Protein 4EMB (pdb70)

InterPro domains:
  IPR001345 Phosphoglycerate/bisphosphoglycerate mutase, active site [PS00175] (6-15)
  IPR005952 Phosphoglycerate mutase 1 [MF_01039] (1-228)
  IPR005952 Phosphoglycerate mutase 1 [PTHR11931] (3-246)
  IPR005952 Phosphoglycerate mutase 1 [TIGR01258] (3-246)
  IPR013078 Histidine phosphatase superfamily, clade-1 [PF00300] (4-123)
  IPR013078 Histidine phosphatase superfamily, clade-1 [PF00300] (131-210)
  IPR013078 Histidine phosphatase superfamily, clade-1 [SM00855] (3-189)
  IPR013078 Histidine phosphatase superfamily, clade-1 [cd07067] (3-228)
  IPR029033 Histidine phosphatase superfamily [G3DSA:3.40.50.1240] (2-248)
  IPR029033 Histidine phosphatase superfamily [SSF53254] (1-245)

Solvent-accessible surface area: 43242 Å² total

B-factor: mean 38.14, std 14.41, range [16.31, 123.91]

Foldseek 3Di:
DQKEKEAEFDAFPCVVVPADAFQPQTAHDPVRLVLLLVLLLLCQVVPDDFQEEEEEPHHRLVSSVCNSCVSNVRNPHHYYYYNLQTGFFQAPSHPPHPVVCCVVVNDVLSVCLLQDQADKDFHDPPDPPFPVVPVVCPVPPSVLGGRTDHLNNSLVSLVVCCVPPVVVCSLVVTHYYYRGHLSSVLSVVCVQVVDDSNVSSVDQDQHSWMKMFDADNVRRTPDIDTTDDPVVRVVSVSSVVD/DQKEKEAEFDAFPCVVVAADAFQPQTAHDPRRLVLLLVLLLLCVVVPDDFQEEEEEPHHRLVSSVCNSCVSNVRNPHHYYYYNLQTGFFQAPSHPHHPVVCCVVPNPVLSVCQLPDQADKNFHDPPDPPFPVVPVVCPVPPPVLRGRIDHLNNSLVSLVVCCVPPVVVCSLVVTHYYYRGHFSSVLSVVCVQVVDDSVVSSPDDQQHSWMKMFDADNVRRTPDIDTTDDPVVRVVSCD/DQKEKEAEFDAFPCVVVPADAFQPQTAHDPVRLVLLLVLLLLCVVVPDDFQEEEEEPHHRLVSSVCSNCVSNVRNPHHYYYYNLQTGFFQAPSHPPHPVVVCVVPNPVLSVCQLQDQADKDFHDPPDPPFPVNPVVCVVPP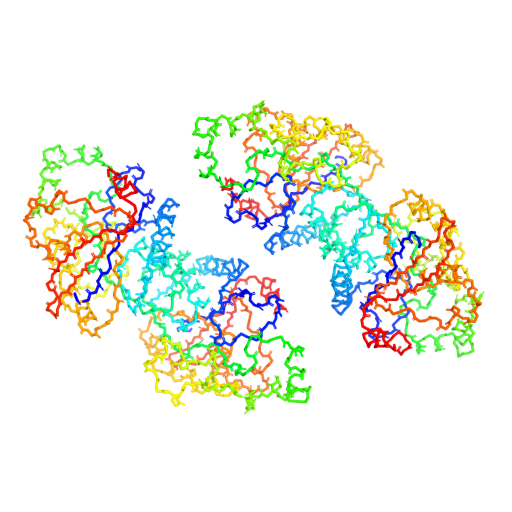SVLGGRTDHLNNSLVSLVVCCVPPVVVCSLVVTHYYYGGHLSSVLSVVCVQVVDDSNVSSVDQAQHSWMKMFDADNVRRTPDIDTTDDPVVRVVSVSSVD/DQKEKEAEFDAFPCVVVQADAFQPQTAHDVRRLVLLLVLLVLCVVVPDDFQEEEEEPHHRLVSSVCNSCVSNVRNPHHYYYYNLQTGFFQAPSHPPHPVVCCVVVNPVLSVCQLLDQADKNFHDPPDPPFPVNDVVCPVPPPVLGGRIDHLNNSLVSLVVCCVPPVVVCSLVVTHYYYRGHFSSVLSVVCVQVVDDSVVSSPDDQQHSWMKMFDADNVRRTPDIDTTDDPVVRVVSCD

CATH classification: 3.40.50.1240

Secondary structure (DSSP, 8-state):
--EEEEEE---BTTTTTT---TT--PPBPHHHHHHHHHHHHHHHHTT---SEEEE-SSHHHHHHHHHHHHHTT-TTSEEEE-GGGSPPP-GGGTT--HHHHHHHH-HHHHHHHHH-SS------TTSTT-GGGSGGGTTS-GGGS-S---HHHHHHHHHHHIIIIIHHHHHTT--EEEEE-HHHHHHHHHHHHT--HHHHHH--PPTT--EEEEE-TT--EEEEEE-S-HHHHHH--HHHH-/--EEEEEE---BTTTTTT---TT--PPBPHHHHHHHHHHHHHHHHTT---SEEEE-SSHHHHHHHHHHHHHTT-TTSEEEE-GGGSPPP-GGGTT--HHHHHHHH-HHHHHHHHH-SS------TTSTT-GGGSGGGTTS-GGGS-S---HHHHHHHHHHHIIIIIHHHHHTT--EEEEE-HHHHHHHHHHHHT--HHHHHH--PPTT--EEEEE-TT--EEEEEE-S-HHHHHH---/--EEEEEE---BTTTTTT---TT--PPBPHHHHHHHHHHHHHHHHTT---SEEEE-SSHHHHHHHHHHHHHTT-TTSEEEE-GGGSPPP-GGGTT--HHHHHHHH-HHHHHHHHH-SS------TTSTT-GGGSGGGTTS-GGGS-S---HHHHHHHHHHHIIIIIHHHHHTT--EEEEE-HHHHHHHHHHHHT--HHHHHH--PPTT--EEEEE-TT--EEEEEE-S-HHHHHH--TTT-/--EEEEEE---BTTTTTT---TT--PPBPHHHHHHHHHHHHHHHHTT---SEEEE-SSHHHHHHHHHHHHHHT-TTSEEEE-GGGSPPP-GGGTT--HHHHHHHH-HHHHHHHHH-SS------TTSTT-GGGSGGGTTS-GGGS-SS--HHHHHHHHHHHIIIIIHHHHHTT--EEEEE-HHHHHHHHHHHHT--HHHHHH--PPTT--EEEEE-TTS-EEEEEE-S-HHHHHH---

Structure (mmCIF, N/CA/C/O backbone):
data_4EMB
#
_entry.id   4EMB
#
_cell.length_a   77.320
_cell.length_b   116.750
_cell.length_c   84.410
_cell.angle_alpha   90.000
_cell.angle_beta   107.670
_cell.angle_gamma   90.000
#
_symmetry.space_group_name_H-M   'P 1 21 1'
#
loop_
_entity.id
_entity.type
_entity.pdbx_description
1 polymer '2,3-bisphosphoglycerate-dependent phosphoglycerate mutase'
2 non-polymer 1,2-ETHANEDIOL
3 non-polymer 'CHLORIDE ION'
4 water water
#
loop_
_atom_site.group_PDB
_atom_site.id
_atom_site.type_symbol
_atom_site.label_atom_id
_atom_site.label_alt_id
_atom_site.label_comp_id
_atom_site.label_asym_id
_atom_site.label_entity_id
_atom_site.label_seq_id
_atom_site.pdbx_PDB_ins_code
_atom_site.Cartn_x
_atom_site.Cartn_y
_atom_site.Cartn_z
_atom_site.occupancy
_atom_site.B_iso_or_equiv
_atom_site.auth_seq_id
_atom_site.auth_comp_id
_atom_site.auth_asym_id
_atom_site.auth_atom_id
_atom_site.pdbx_PDB_model_num
ATOM 1 N N . PHE A 1 26 ? 11.303 26.191 -6.705 1.00 58.18 5 PHE A N 1
ATOM 2 C CA . PHE A 1 26 ? 11.682 24.880 -6.080 1.00 61.37 5 PHE A CA 1
ATOM 3 C C . PHE A 1 26 ? 12.785 24.137 -6.829 1.00 58.72 5 PHE A C 1
ATOM 4 O O . PHE A 1 26 ? 13.128 24.459 -7.947 1.00 64.84 5 PHE A O 1
ATOM 20 N N . TYR A 1 28 ? 12.984 20.231 -6.280 1.00 42.25 7 TYR A N 1
ATOM 21 C CA . TYR A 1 28 ? 12.542 18.843 -6.491 1.00 38.38 7 TYR A CA 1
ATOM 22 C C . TYR A 1 28 ? 11.075 18.673 -6.182 1.00 36.27 7 TYR A C 1
ATOM 23 O O . TYR A 1 28 ? 10.536 19.388 -5.345 1.00 34.45 7 TYR A O 1
ATOM 32 N N . LYS A 1 29 ? 10.451 17.720 -6.860 1.00 35.42 8 LYS A N 1
ATOM 33 C CA . LYS A 1 29 ? 9.103 17.273 -6.542 1.00 36.07 8 LYS A CA 1
ATOM 34 C C . LYS A 1 29 ? 9.081 15.800 -6.104 1.00 33.68 8 LYS A C 1
ATOM 35 O O . LYS A 1 29 ? 9.658 14.947 -6.768 1.00 33.11 8 LYS A O 1
ATOM 41 N N . LEU A 1 30 ? 8.392 15.524 -4.998 1.00 32.11 9 LEU A N 1
ATOM 42 C CA . LEU A 1 30 ? 8.168 14.184 -4.495 1.00 29.79 9 LEU A CA 1
ATOM 43 C C . LEU A 1 30 ? 6.675 13.943 -4.453 1.00 30.68 9 LEU A C 1
ATOM 44 O O . LEU A 1 30 ? 5.932 14.787 -3.975 1.00 31.56 9 LEU A O 1
ATOM 49 N N . VAL A 1 31 ? 6.230 12.801 -4.965 1.00 28.44 10 VAL A N 1
ATOM 50 C CA . VAL A 1 31 ? 4.828 12.458 -4.996 1.00 27.54 10 VAL A CA 1
ATOM 51 C C . VAL A 1 31 ? 4.553 11.256 -4.099 1.00 26.41 10 VAL A C 1
ATOM 52 O O . VAL A 1 31 ? 5.249 10.251 -4.162 1.00 26.14 10 VAL A O 1
ATOM 56 N N . LEU A 1 32 ? 3.534 11.392 -3.280 1.00 27.30 11 LEU A N 1
ATOM 57 C CA . LEU A 1 32 ? 3.111 10.379 -2.324 1.00 28.03 11 LEU A CA 1
ATOM 58 C C . LEU A 1 32 ? 1.697 10.019 -2.643 1.00 28.13 11 LEU A C 1
ATOM 59 O O . LEU A 1 32 ? 0.903 10.893 -2.984 1.00 29.63 11 LEU A O 1
ATOM 64 N N . VAL A 1 33 ? 1.353 8.752 -2.521 1.00 28.61 12 VAL A N 1
ATOM 65 C CA . VAL A 1 33 ? -0.039 8.382 -2.704 1.00 29.17 12 VAL A CA 1
ATOM 66 C C . VAL A 1 33 ? -0.405 7.223 -1.808 1.00 28.93 12 VAL A C 1
ATOM 67 O O . VAL A 1 33 ? 0.342 6.253 -1.634 1.00 28.30 12 VAL A O 1
ATOM 71 N N . ARG A 1 34 ? -1.583 7.347 -1.222 1.00 29.57 13 ARG A N 1
ATOM 72 C CA . ARG A 1 34 ? -2.127 6.322 -0.387 1.00 29.65 13 ARG A CA 1
ATOM 73 C C . ARG A 1 34 ? -3.061 5.464 -1.210 1.00 28.90 13 ARG A C 1
ATOM 74 O O . ARG A 1 34 ? -3.875 5.985 -1.950 1.00 30.20 13 ARG A O 1
ATOM 82 N N . HIS A 1 35 ? -2.995 4.156 -1.031 1.00 28.58 14 HIS A N 1
ATOM 83 C CA . HIS A 1 35 ? -3.887 3.263 -1.719 1.00 29.42 14 HIS A CA 1
ATOM 84 C C . HIS A 1 35 ? -5.303 3.464 -1.339 1.00 31.86 14 HIS A C 1
ATOM 85 O O . HIS A 1 35 ? -5.637 3.947 -0.251 1.00 34.00 14 HIS A O 1
ATOM 92 N N . GLY A 1 36 ? -6.162 2.984 -2.218 1.00 33.79 15 GLY A N 1
ATOM 93 C CA . GLY A 1 36 ? -7.588 3.079 -2.067 1.00 35.65 15 GLY A CA 1
ATOM 94 C C . GLY A 1 36 ? -8.169 1.974 -1.211 1.00 37.65 15 GLY A C 1
ATOM 95 O O . GLY A 1 36 ? -7.462 1.201 -0.572 1.00 36.78 15 GLY A O 1
ATOM 96 N N . GLU A 1 37 ? -9.488 1.911 -1.232 1.00 38.42 16 GLU A N 1
ATOM 97 C CA . GLU A 1 37 ? -10.243 0.953 -0.453 1.00 38.93 16 GLU A CA 1
ATOM 98 C C . GLU A 1 37 ? -9.804 -0.497 -0.646 1.00 37.38 16 GLU A C 1
ATOM 99 O O . GLU A 1 37 ? -9.564 -0.951 -1.746 1.00 38.15 16 GLU A O 1
ATOM 105 N N . SER A 1 38 ? -9.725 -1.216 0.456 1.00 37.37 17 SER A N 1
ATOM 106 C CA . SER A 1 38 ? -9.408 -2.638 0.502 1.00 37.67 17 SER A CA 1
ATOM 107 C C . SER A 1 38 ? -10.678 -3.428 0.803 1.00 38.90 17 SER A C 1
ATOM 108 O O . SER A 1 38 ? -11.679 -2.857 1.156 1.00 38.81 17 SER A O 1
ATOM 111 N N . GLU A 1 39 ? -10.606 -4.740 0.659 1.00 40.60 18 GLU A N 1
ATOM 112 C CA . GLU A 1 39 ? -11.738 -5.642 0.904 1.00 42.97 18 GLU A CA 1
ATOM 113 C C . GLU A 1 39 ? -12.205 -5.648 2.373 1.00 43.34 18 GLU A C 1
ATOM 114 O O . GLU A 1 39 ? -13.275 -6.128 2.666 1.00 43.90 18 GLU A O 1
ATOM 120 N N . TRP A 1 40 ? -11.421 -5.077 3.284 1.00 42.85 19 TRP A N 1
ATOM 121 C CA . TRP A 1 40 ? -11.807 -4.991 4.697 1.00 41.41 19 TRP A CA 1
ATOM 122 C C . TRP A 1 40 ? -12.340 -3.659 5.139 1.00 42.37 19 TRP A C 1
ATOM 123 O O . TRP A 1 40 ? -12.782 -3.558 6.298 1.00 42.09 19 TRP A O 1
ATOM 134 N N . ASN A 1 41 ? -12.270 -2.622 4.296 1.00 41.35 20 ASN A N 1
ATOM 135 C CA . ASN A 1 41 ? -12.761 -1.293 4.695 1.00 45.34 20 ASN A CA 1
ATOM 136 C C . ASN A 1 41 ? -14.312 -1.262 4.896 1.00 50.35 20 ASN A C 1
ATOM 137 O O . ASN A 1 41 ? -14.808 -0.467 5.700 1.00 50.87 20 ASN A O 1
ATOM 142 N N . LYS A 1 42 ? -15.062 -2.108 4.187 1.00 50.92 21 LYS A N 1
ATOM 143 C CA . LYS A 1 42 ? -16.531 -2.089 4.299 1.00 53.66 21 LYS A CA 1
ATOM 144 C C . LYS A 1 42 ? -16.956 -2.516 5.725 1.00 53.64 21 LYS A C 1
ATOM 145 O O . LYS A 1 42 ? -17.689 -1.792 6.394 1.00 51.91 21 LYS A O 1
ATOM 147 N N . GLU A 1 43 ? -16.454 -3.666 6.179 1.00 53.59 22 GLU A N 1
ATOM 148 C CA . GLU A 1 43 ? -16.682 -4.143 7.543 1.00 55.20 22 GLU A CA 1
ATOM 149 C C . GLU A 1 43 ? -15.848 -3.393 8.579 1.00 51.48 22 GLU A C 1
ATOM 150 O O . GLU A 1 43 ? -15.970 -3.632 9.767 1.00 50.99 22 GLU A O 1
ATOM 156 N N . ASN A 1 44 ? -14.972 -2.517 8.120 1.00 51.65 23 ASN A N 1
ATOM 157 C CA . ASN A 1 44 ? -14.207 -1.658 8.995 1.00 52.24 23 ASN A CA 1
ATOM 158 C C . ASN A 1 44 ? -13.282 -2.428 9.960 1.00 47.27 23 ASN A C 1
ATOM 159 O O . ASN A 1 44 ? -13.210 -2.110 11.139 1.00 43.06 23 ASN A O 1
ATOM 164 N N . LEU A 1 45 ? -12.625 -3.469 9.443 1.00 41.89 24 LEU A N 1
ATOM 165 C CA . LEU A 1 45 ? -11.737 -4.286 10.245 1.00 39.78 24 LEU A CA 1
ATOM 166 C C . LEU A 1 45 ? -10.399 -3.582 10.371 1.00 38.39 24 LEU A C 1
ATOM 167 O O . LEU A 1 45 ? -9.980 -2.882 9.450 1.00 39.68 24 LEU A O 1
ATOM 172 N N . PHE A 1 46 ? -9.748 -3.727 11.526 1.00 36.40 25 PHE A N 1
ATOM 173 C CA . PHE A 1 46 ? -8.378 -3.274 11.673 1.00 35.97 25 PHE A CA 1
ATOM 174 C C . PHE A 1 46 ? -7.502 -4.158 10.757 1.00 34.10 25 PHE A C 1
ATOM 175 O O . PHE A 1 46 ? -7.559 -5.396 10.834 1.00 31.70 25 PHE A O 1
ATOM 183 N N . THR A 1 47 ? -6.714 -3.515 9.895 1.00 31.80 26 THR A N 1
ATOM 184 C CA . THR A 1 47 ? -5.989 -4.235 8.862 1.00 31.08 26 THR A CA 1
ATOM 185 C C . THR A 1 47 ? -4.544 -4.398 9.205 1.00 28.62 26 THR A C 1
ATOM 186 O O . THR A 1 47 ? -4.048 -5.530 9.358 1.00 27.77 26 THR A O 1
ATOM 190 N N . GLY A 1 48 ? -3.859 -3.273 9.332 1.00 27.38 27 GLY A N 1
ATOM 191 C CA . GLY A 1 48 ? -2.452 -3.287 9.664 1.00 26.76 27 GLY A CA 1
ATOM 192 C C . GLY A 1 48 ? -1.641 -4.012 8.594 1.00 25.48 27 GLY A C 1
ATOM 193 O O . GLY A 1 48 ? -1.782 -3.737 7.417 1.00 25.98 27 GLY A O 1
ATOM 194 N N . TRP A 1 49 ? -0.850 -4.971 9.030 1.00 24.73 28 TRP A N 1
ATOM 195 C CA . TRP A 1 49 ? -0.007 -5.768 8.171 1.00 25.23 28 TRP A CA 1
ATOM 196 C C . TRP A 1 49 ? -0.731 -6.898 7.497 1.00 26.28 28 TRP A C 1
ATOM 197 O O . TRP A 1 49 ? -0.119 -7.603 6.696 1.00 26.56 28 TRP A O 1
ATOM 208 N N . THR A 1 50 ? -2.010 -7.094 7.807 1.00 27.84 29 THR A N 1
ATOM 209 C CA . THR A 1 50 ? -2.760 -8.147 7.158 1.00 28.84 29 THR A CA 1
ATOM 210 C C . THR A 1 50 ? -2.748 -7.836 5.645 1.00 29.32 29 THR A C 1
ATOM 211 O O . THR A 1 50 ? -3.053 -6.718 5.224 1.00 29.68 29 THR A O 1
ATOM 215 N N . ASP A 1 51 ? -2.338 -8.799 4.840 1.00 30.01 30 ASP A N 1
ATOM 216 C CA . ASP A 1 51 ? -2.159 -8.563 3.402 1.00 29.47 30 ASP A CA 1
ATOM 217 C C . ASP A 1 51 ? -3.469 -8.698 2.620 1.00 31.19 30 ASP A C 1
ATOM 218 O O . ASP A 1 51 ? -3.585 -9.543 1.741 1.00 32.41 30 ASP A O 1
ATOM 223 N N . VAL A 1 52 ? -4.433 -7.832 2.899 1.00 31.64 31 VAL A N 1
ATOM 224 C CA . VAL A 1 52 ? -5.701 -7.871 2.203 1.00 32.71 31 VAL A CA 1
ATOM 225 C C . VAL A 1 52 ? -5.585 -7.206 0.797 1.00 33.86 31 VAL A C 1
ATOM 226 O O . VAL A 1 52 ? -4.783 -6.274 0.576 1.00 33.00 31 VAL A O 1
ATOM 230 N N . LYS A 1 53 ? -6.446 -7.634 -0.112 1.00 34.28 32 LYS A N 1
ATOM 231 C CA . LYS A 1 53 ? -6.483 -7.077 -1.454 1.00 37.85 32 LYS A CA 1
ATOM 232 C C . LYS A 1 53 ? -7.246 -5.756 -1.485 1.00 35.76 32 LYS A C 1
ATOM 233 O O . LYS A 1 53 ? -8.077 -5.474 -0.627 1.00 34.85 32 LYS A O 1
ATOM 239 N N . LEU A 1 54 ? -6.993 -4.987 -2.524 1.00 33.36 33 LEU A N 1
ATOM 240 C CA . LEU A 1 54 ? -7.810 -3.855 -2.898 1.00 33.84 33 LEU A CA 1
ATOM 241 C C . LEU A 1 54 ? -9.191 -4.346 -3.276 1.00 36.60 33 LEU A C 1
ATOM 242 O O . LEU A 1 54 ? -9.321 -5.406 -3.871 1.00 38.88 33 LEU A O 1
ATOM 247 N N . SER A 1 55 ? -10.219 -3.564 -2.969 1.00 37.95 34 SER A N 1
ATOM 248 C CA . SER A 1 55 ? -11.563 -3.800 -3.538 1.00 39.89 34 SER A CA 1
ATOM 249 C C . SER A 1 55 ? -11.591 -3.235 -4.963 1.00 40.81 34 SER A C 1
ATOM 250 O O . SER A 1 55 ? -10.663 -2.534 -5.385 1.00 37.14 34 SER A O 1
ATOM 253 N N . ASP A 1 56 ? -12.689 -3.489 -5.677 1.00 42.05 35 ASP A N 1
ATOM 254 C CA . ASP A 1 56 ? -12.854 -2.956 -7.023 1.00 43.27 35 ASP A CA 1
ATOM 255 C C . ASP A 1 56 ? -12.911 -1.429 -6.957 1.00 41.44 35 ASP A C 1
ATOM 256 O O . ASP A 1 56 ? -12.404 -0.757 -7.852 1.00 42.60 35 ASP A O 1
ATOM 261 N N . LYS A 1 57 ? -13.504 -0.874 -5.900 1.00 39.15 36 LYS A N 1
ATOM 262 C CA . LYS A 1 57 ? -13.477 0.583 -5.707 1.00 39.23 36 LYS A CA 1
ATOM 263 C C . LYS A 1 57 ? -11.976 1.025 -5.552 1.00 38.22 36 LYS A C 1
ATOM 264 O O . LYS A 1 57 ? -11.533 2.015 -6.155 1.00 38.11 36 LYS A O 1
ATOM 266 N N . GLY A 1 58 ? -11.214 0.269 -4.786 1.00 36.32 37 GLY A N 1
ATOM 267 C CA . GLY A 1 58 ? -9.781 0.526 -4.618 1.00 36.86 37 GLY A CA 1
ATOM 268 C C . GLY A 1 58 ? -9.011 0.517 -5.917 1.00 35.74 37 GLY A C 1
ATOM 269 O O . GLY A 1 58 ? -8.191 1.402 -6.154 1.00 35.17 37 GLY A O 1
ATOM 270 N N . ILE A 1 59 ? -9.303 -0.466 -6.765 1.00 36.29 38 ILE A N 1
ATOM 271 C CA . ILE A 1 59 ? -8.671 -0.565 -8.117 1.00 35.71 38 ILE A CA 1
ATOM 272 C C . ILE A 1 59 ? -8.975 0.692 -8.936 1.00 34.14 38 ILE A C 1
ATOM 273 O O . ILE A 1 59 ? -8.078 1.278 -9.545 1.00 31.45 38 ILE A O 1
ATOM 278 N N . ASP A 1 60 ? -10.228 1.134 -8.882 1.00 35.17 39 ASP A N 1
ATOM 279 C CA A ASP A 1 60 ? -10.709 2.299 -9.628 0.70 37.02 39 ASP A CA 1
ATOM 280 C CA B ASP A 1 60 ? -10.655 2.317 -9.650 0.30 35.43 39 ASP A CA 1
ATOM 281 C C . ASP A 1 60 ? -10.069 3.597 -9.117 1.00 35.85 39 ASP A C 1
ATOM 282 O O . ASP A 1 60 ? -9.749 4.506 -9.904 1.00 34.84 39 ASP A O 1
ATOM 291 N N . GLU A 1 61 ? -9.891 3.682 -7.802 1.00 35.47 40 GLU A N 1
ATOM 292 C CA . GLU A 1 61 ? -9.225 4.844 -7.230 1.00 36.88 40 GLU A CA 1
ATOM 293 C C . GLU A 1 61 ? -7.787 4.941 -7.759 1.00 33.59 40 GLU A C 1
ATOM 294 O O . GLU A 1 61 ? -7.317 6.026 -8.057 1.00 34.61 40 GLU A O 1
ATOM 300 N N . ALA A 1 62 ? -7.111 3.803 -7.883 1.00 30.77 41 ALA A N 1
ATOM 301 C CA . ALA A 1 62 ? -5.751 3.766 -8.439 1.00 30.49 41 ALA A CA 1
ATOM 302 C C . ALA A 1 62 ? -5.744 4.218 -9.886 1.00 30.35 41 ALA A C 1
ATOM 303 O O . ALA A 1 62 ? -4.875 5.012 -10.266 1.00 31.67 41 ALA A O 1
ATOM 305 N N . VAL A 1 63 ? -6.715 3.737 -10.672 1.00 31.69 42 VAL A N 1
ATOM 306 C CA . VAL A 1 63 ? -6.863 4.113 -12.095 1.00 32.32 42 VAL A CA 1
ATOM 307 C C . VAL A 1 63 ? -7.005 5.631 -12.199 1.00 34.31 42 VAL A C 1
ATOM 308 O O . VAL A 1 63 ? -6.278 6.288 -12.969 1.00 34.82 42 VAL A O 1
ATOM 312 N N . GLU A 1 64 ? -7.870 6.204 -11.371 1.00 36.78 43 GLU A N 1
ATOM 313 C CA . GLU A 1 64 ? -8.082 7.663 -11.381 1.00 39.39 43 GLU A CA 1
ATOM 314 C C . GLU A 1 64 ? -6.850 8.425 -10.902 1.00 38.47 43 GLU A C 1
ATOM 315 O O . GLU A 1 64 ? -6.521 9.483 -11.427 1.00 38.30 43 GLU A O 1
ATOM 321 N N . ALA A 1 65 ? -6.151 7.901 -9.894 1.00 36.24 44 ALA A N 1
ATOM 322 C CA . ALA A 1 65 ? -4.937 8.564 -9.444 1.00 34.23 44 ALA A CA 1
ATOM 323 C C . ALA A 1 65 ? -3.897 8.587 -10.582 1.00 34.70 44 ALA A C 1
ATOM 324 O O . ALA A 1 65 ? -3.219 9.586 -10.810 1.00 35.86 44 ALA A O 1
ATOM 326 N N . GLY A 1 66 ? -3.810 7.511 -11.340 1.00 34.62 45 GLY A N 1
ATOM 327 C CA . GLY A 1 66 ? -2.908 7.470 -12.482 1.00 35.81 45 GLY A CA 1
ATOM 328 C C . GLY A 1 66 ? -3.320 8.418 -13.599 1.00 38.21 45 GLY A C 1
ATOM 329 O O . GLY A 1 66 ? -2.462 9.089 -14.206 1.00 37.09 45 GLY A O 1
ATOM 330 N N . LEU A 1 67 ? -4.619 8.446 -13.894 1.00 39.64 46 LEU A N 1
ATOM 331 C CA . LEU A 1 67 ? -5.130 9.339 -14.940 1.00 41.77 46 LEU A CA 1
ATOM 332 C C . LEU A 1 67 ? -4.893 10.778 -14.518 1.00 41.30 46 LEU A C 1
ATOM 333 O O . LEU A 1 67 ? -4.522 11.616 -15.321 1.00 40.26 46 LEU A O 1
ATOM 338 N N . LEU A 1 68 ? -5.053 11.046 -13.233 1.00 42.02 47 LEU A N 1
ATOM 339 C CA . LEU A 1 68 ? -4.819 12.388 -12.719 1.00 42.97 47 LEU A CA 1
ATOM 340 C C . LEU A 1 68 ? -3.356 12.798 -12.906 1.00 42.24 47 LEU A C 1
ATOM 341 O O . LEU A 1 68 ? -3.051 13.905 -13.377 1.00 41.77 47 LEU A O 1
ATOM 346 N N . LEU A 1 69 ? -2.439 11.880 -12.608 1.00 39.94 48 LEU A N 1
ATOM 347 C CA . LEU A 1 69 ? -1.026 12.207 -12.759 1.00 37.37 48 LEU A CA 1
ATOM 348 C C . LEU A 1 69 ? -0.643 12.417 -14.202 1.00 37.03 48 LEU A C 1
ATOM 349 O O . LEU A 1 69 ? 0.176 13.282 -14.512 1.00 37.35 48 LEU A O 1
ATOM 354 N N . LYS A 1 70 ? -1.203 11.607 -15.091 1.00 39.93 49 LYS A N 1
ATOM 355 C CA . LYS A 1 70 ? -0.948 11.755 -16.519 1.00 42.85 49 LYS A CA 1
ATOM 356 C C . LYS A 1 70 ? -1.453 13.121 -17.002 1.00 45.95 49 LYS A C 1
ATOM 357 O O . LYS A 1 70 ? -0.710 13.897 -17.606 1.00 44.11 49 LYS A O 1
ATOM 363 N N . GLN A 1 71 ? -2.711 13.421 -16.694 1.00 46.60 50 GLN A N 1
ATOM 364 C CA . GLN A 1 71 ? -3.325 14.716 -17.056 1.00 51.90 50 GLN A CA 1
ATOM 365 C C . GLN A 1 71 ? -2.432 15.909 -16.640 1.00 51.06 50 GLN A C 1
ATOM 366 O O . GLN A 1 71 ? -2.242 16.839 -17.429 1.00 49.33 50 GLN A O 1
ATOM 372 N N . GLU A 1 72 ? -1.803 15.814 -15.467 1.00 47.08 51 GLU A N 1
ATOM 373 C CA . GLU A 1 72 ? -0.993 16.898 -14.934 1.00 46.75 51 GLU A CA 1
ATOM 374 C C . GLU A 1 72 ? 0.460 16.852 -15.337 1.00 43.60 51 GLU A C 1
ATOM 375 O O . GLU A 1 72 ? 1.254 17.681 -14.889 1.00 43.18 51 GLU A O 1
ATOM 381 N N . GLY A 1 73 ? 0.818 15.899 -16.184 1.00 41.77 52 GLY A N 1
ATOM 382 C CA . GLY A 1 73 ? 2.170 15.834 -16.736 1.00 40.28 52 GLY A CA 1
ATOM 383 C C . GLY A 1 73 ? 3.236 15.227 -15.831 1.00 37.98 52 GLY A C 1
ATOM 384 O O . GLY A 1 73 ? 4.424 15.423 -16.051 1.00 36.43 52 GLY A O 1
ATOM 385 N N . TYR A 1 74 ? 2.822 14.473 -14.827 1.00 37.15 53 TYR A N 1
ATOM 386 C CA . TYR A 1 74 ? 3.790 13.812 -13.948 1.00 37.14 53 TYR A CA 1
ATOM 387 C C . TYR A 1 74 ? 4.376 12.542 -14.582 1.00 35.55 53 TYR A C 1
ATOM 388 O O . TYR A 1 74 ? 3.671 11.765 -15.207 1.00 35.68 53 TYR A O 1
ATOM 397 N N . SER A 1 75 ? 5.677 12.365 -14.438 1.00 34.42 54 SER A N 1
ATOM 398 C CA . SER A 1 75 ? 6.305 11.095 -14.784 1.00 35.20 54 SER A CA 1
ATOM 399 C C . SER A 1 75 ? 7.353 10.795 -13.722 1.00 32.13 54 SER A C 1
ATOM 400 O O . SER A 1 75 ? 7.753 11.688 -12.977 1.00 35.63 54 SER A O 1
ATOM 403 N N . PHE A 1 76 ? 7.833 9.572 -13.697 1.00 30.92 55 PHE A N 1
ATOM 404 C CA . PHE A 1 76 ? 8.747 9.120 -12.656 1.00 29.55 55 PHE A CA 1
ATOM 405 C C . PHE A 1 76 ? 9.894 8.295 -13.170 1.00 28.16 55 PHE A C 1
ATOM 406 O O . PHE A 1 76 ? 9.772 7.637 -14.179 1.00 28.94 55 PHE A O 1
ATOM 414 N N . ASP A 1 77 ? 10.992 8.335 -12.422 1.00 27.96 56 ASP A N 1
ATOM 415 C CA . ASP A 1 77 ? 12.212 7.536 -12.638 1.00 27.62 56 ASP A CA 1
ATOM 416 C C . ASP A 1 77 ? 12.363 6.341 -11.670 1.00 25.55 56 ASP A C 1
ATOM 417 O O . ASP A 1 77 ? 13.079 5.397 -11.983 1.00 25.15 56 ASP A O 1
ATOM 422 N N . ILE A 1 78 ? 11.773 6.429 -10.482 1.00 23.15 57 ILE A N 1
ATOM 423 C CA . ILE A 1 78 ? 11.854 5.371 -9.494 1.00 23.80 57 ILE A CA 1
ATOM 424 C C . ILE A 1 78 ? 10.613 5.451 -8.609 1.00 23.50 57 ILE A C 1
ATOM 425 O O . ILE A 1 78 ? 10.059 6.551 -8.372 1.00 25.20 57 ILE A O 1
ATOM 430 N N . ALA A 1 79 ? 10.151 4.289 -8.179 1.00 21.17 58 ALA A N 1
ATOM 431 C CA . ALA A 1 79 ? 8.982 4.138 -7.365 1.00 20.94 58 ALA A CA 1
ATOM 432 C C . ALA A 1 79 ? 9.288 3.301 -6.132 1.00 20.55 58 ALA A C 1
ATOM 433 O O . ALA A 1 79 ? 10.042 2.320 -6.182 1.00 19.33 58 ALA A O 1
ATOM 435 N N . PHE A 1 80 ? 8.660 3.662 -5.019 1.00 20.74 59 PHE A N 1
ATOM 436 C CA . PHE A 1 80 ? 8.828 2.921 -3.751 1.00 20.63 59 PHE A CA 1
ATOM 437 C C . PHE A 1 80 ? 7.477 2.469 -3.242 1.00 20.96 59 PHE A C 1
ATOM 438 O O . PHE A 1 80 ? 6.470 3.188 -3.385 1.00 22.12 59 PHE A O 1
ATOM 446 N N . SER A 1 81 ? 7.428 1.290 -2.665 1.00 20.18 60 SER A N 1
ATOM 447 C CA . SER A 1 81 ? 6.223 0.856 -2.023 1.00 20.97 60 SER A CA 1
ATOM 448 C C . SER A 1 81 ? 6.527 -0.016 -0.801 1.00 20.11 60 SER A C 1
ATOM 449 O O . SER A 1 81 ? 7.672 -0.228 -0.440 1.00 20.81 60 SER A O 1
ATOM 452 N N . SER A 1 82 ? 5.483 -0.513 -0.186 1.00 20.80 61 SER A N 1
ATOM 453 C CA . SER A 1 82 ? 5.615 -1.424 0.960 1.00 21.63 61 SER A CA 1
ATOM 454 C C . SER A 1 82 ? 5.747 -2.861 0.502 1.00 21.43 61 SER A C 1
ATOM 455 O O . SER A 1 82 ? 5.907 -3.115 -0.695 1.00 20.96 61 SER A O 1
ATOM 458 N N . LEU A 1 83 ? 5.711 -3.785 1.458 1.00 21.86 62 LEU A N 1
ATOM 459 C CA . LEU A 1 83 ? 5.666 -5.204 1.184 1.00 21.99 62 LEU A CA 1
ATOM 460 C C . LEU A 1 83 ? 4.257 -5.745 1.226 1.00 23.22 62 LEU A C 1
ATOM 461 O O . LEU A 1 83 ? 4.068 -6.973 1.256 1.00 22.34 62 LEU A O 1
ATOM 466 N N . LEU A 1 84 ? 3.266 -4.840 1.163 1.00 24.25 63 LEU A N 1
ATOM 467 C CA . LEU A 1 84 ? 1.861 -5.253 1.210 1.00 25.59 63 LEU A CA 1
ATOM 468 C C . LEU A 1 84 ? 1.254 -5.115 -0.214 1.00 26.55 63 LEU A C 1
ATOM 469 O O . LEU A 1 84 ? 1.550 -4.154 -0.950 1.00 25.57 63 LEU A O 1
ATOM 474 N N . SER A 1 85 ? 0.487 -6.130 -0.618 1.00 26.62 64 SER A N 1
ATOM 475 C CA . SER A 1 85 ? -0.096 -6.219 -1.960 1.00 26.64 64 SER A CA 1
ATOM 476 C C . SER A 1 85 ? -0.899 -5.028 -2.371 1.00 26.32 64 SER A C 1
ATOM 477 O O . SER A 1 85 ? -0.826 -4.597 -3.526 1.00 26.79 64 SER A O 1
ATOM 480 N N . ARG A 1 86 ? -1.687 -4.484 -1.463 1.00 25.96 65 ARG A N 1
ATOM 481 C CA . ARG A 1 86 ? -2.612 -3.417 -1.848 1.00 26.52 65 ARG A CA 1
ATOM 482 C C . ARG A 1 86 ? -1.920 -2.144 -2.288 1.00 25.50 65 ARG A C 1
ATOM 483 O O . ARG A 1 86 ? -2.422 -1.429 -3.143 1.00 25.63 65 ARG A O 1
ATOM 491 N N . ALA A 1 87 ? -0.761 -1.871 -1.707 1.00 24.81 66 ALA A N 1
ATOM 492 C CA . ALA A 1 87 ? 0.042 -0.724 -2.059 1.00 24.44 66 ALA A CA 1
ATOM 493 C C . ALA A 1 87 ? 0.719 -0.966 -3.401 1.00 24.67 66 ALA A C 1
ATOM 494 O O . ALA A 1 87 ? 0.802 -0.076 -4.244 1.00 24.79 66 ALA A O 1
ATOM 496 N N . ASN A 1 88 ? 1.244 -2.164 -3.563 1.00 24.68 67 ASN A N 1
ATOM 497 C CA . ASN A 1 88 ? 1.928 -2.511 -4.779 1.00 24.12 67 ASN A CA 1
ATOM 498 C C . ASN A 1 88 ? 0.964 -2.547 -5.968 1.00 25.54 67 ASN A C 1
ATOM 499 O O . ASN A 1 88 ? 1.307 -2.047 -7.057 1.00 25.53 67 ASN A O 1
ATOM 504 N N . ASP A 1 89 ? -0.232 -3.098 -5.769 1.00 26.38 68 ASP A N 1
ATOM 505 C CA . ASP A 1 89 ? -1.247 -3.121 -6.841 1.00 28.50 68 ASP A CA 1
ATOM 506 C C . ASP A 1 89 ? -1.635 -1.692 -7.230 1.00 28.16 68 ASP A C 1
ATOM 507 O O . ASP A 1 89 ? -1.739 -1.375 -8.407 1.00 28.43 68 ASP A O 1
ATOM 512 N N . THR A 1 90 ? -1.754 -0.811 -6.238 1.00 27.61 69 THR A N 1
ATOM 513 C CA . THR A 1 90 ? -2.064 0.600 -6.500 1.00 26.37 69 THR A CA 1
ATOM 514 C C . THR A 1 90 ? -0.947 1.199 -7.335 1.00 25.62 69 THR A C 1
ATOM 515 O O . THR A 1 90 ? -1.204 1.893 -8.307 1.00 25.68 69 THR A O 1
ATOM 519 N N . LEU A 1 91 ? 0.298 0.953 -6.946 1.00 24.59 70 LEU A N 1
ATOM 520 C CA . LEU A 1 91 ? 1.423 1.493 -7.694 1.00 23.95 70 LEU A CA 1
ATOM 521 C C . LEU A 1 91 ? 1.454 0.955 -9.130 1.00 24.53 70 LEU A C 1
ATOM 522 O O . LEU A 1 91 ? 1.675 1.709 -10.074 1.00 25.92 70 LEU A O 1
ATOM 527 N N . ASN A 1 92 ? 1.272 -0.339 -9.295 1.00 25.41 71 ASN A N 1
ATOM 528 C CA . ASN A 1 92 ? 1.346 -0.946 -10.634 1.00 26.54 71 ASN A CA 1
ATOM 529 C C . ASN A 1 92 ? 0.242 -0.361 -11.569 1.00 26.79 71 ASN A C 1
ATOM 530 O O . ASN A 1 92 ? 0.498 -0.030 -12.724 1.00 25.94 71 ASN A O 1
ATOM 535 N N . ILE A 1 93 ? -0.947 -0.177 -11.020 1.00 26.79 72 ILE A N 1
ATOM 536 C CA . ILE A 1 93 ? -2.046 0.453 -11.760 1.00 28.17 72 ILE A CA 1
ATOM 537 C C . ILE A 1 93 ? -1.707 1.877 -12.160 1.00 28.63 72 ILE A C 1
ATOM 538 O O . ILE A 1 93 ? -1.861 2.237 -13.321 1.00 30.18 72 ILE A O 1
ATOM 543 N N . ILE A 1 94 ? -1.145 2.662 -11.239 1.00 28.28 73 ILE A N 1
ATOM 544 C CA . ILE A 1 94 ? -0.742 4.028 -11.551 1.00 26.76 73 ILE A CA 1
ATOM 545 C C . ILE A 1 94 ? 0.298 4.060 -12.660 1.00 27.07 73 ILE A C 1
ATOM 546 O O . ILE A 1 94 ? 0.186 4.813 -13.633 1.00 26.92 73 ILE A O 1
ATOM 551 N N . LEU A 1 95 ? 1.325 3.233 -12.537 1.00 26.67 74 LEU A N 1
ATOM 552 C CA . LEU A 1 95 ? 2.387 3.267 -13.525 1.00 26.37 74 LEU A CA 1
ATOM 553 C C . LEU A 1 95 ? 1.855 2.830 -14.926 1.00 27.44 74 LEU A C 1
ATOM 554 O O . LEU A 1 95 ? 2.300 3.359 -15.941 1.00 27.07 74 LEU A O 1
ATOM 559 N N . ARG A 1 96 ? 0.981 1.839 -14.949 1.00 29.55 75 ARG A N 1
ATOM 560 C CA . ARG A 1 96 ? 0.375 1.368 -16.184 1.00 32.72 75 ARG A CA 1
ATOM 561 C C . ARG A 1 96 ? -0.375 2.517 -16.843 1.00 33.78 75 ARG A C 1
ATOM 562 O O . ARG A 1 96 ? -0.196 2.763 -18.016 1.00 33.51 75 ARG A O 1
ATOM 570 N N . GLU A 1 97 ? -1.165 3.257 -16.080 1.00 33.58 76 GLU A N 1
ATOM 571 C CA . GLU A 1 97 ? -1.862 4.413 -16.633 1.00 32.89 76 GLU A CA 1
ATOM 572 C C . GLU A 1 97 ? -0.894 5.450 -17.176 1.00 31.52 76 GLU A C 1
ATOM 573 O O . GLU A 1 97 ? -1.236 6.177 -18.126 1.00 32.06 76 GLU A O 1
ATOM 579 N N . LEU A 1 98 ? 0.284 5.563 -16.578 1.00 29.10 77 LEU A N 1
ATOM 580 C CA . LEU A 1 98 ? 1.286 6.509 -17.076 1.00 29.25 77 LEU A CA 1
ATOM 581 C C . LEU A 1 98 ? 2.109 5.970 -18.249 1.00 28.49 77 LEU A C 1
ATOM 582 O O . LEU A 1 98 ? 2.956 6.690 -18.779 1.00 28.18 77 LEU A O 1
ATOM 587 N N . GLY A 1 99 ? 1.923 4.709 -18.616 1.00 28.01 78 GLY A N 1
ATOM 588 C CA . GLY A 1 99 ? 2.821 4.088 -19.582 1.00 28.66 78 GLY A CA 1
ATOM 589 C C . GLY A 1 99 ? 4.239 3.912 -19.050 1.00 27.60 78 GLY A C 1
ATOM 590 O O . GLY A 1 99 ? 5.200 3.922 -19.808 1.00 29.24 78 GLY A O 1
ATOM 591 N N . GLN A 1 100 ? 4.392 3.739 -17.751 1.00 26.74 79 GLN A N 1
ATOM 592 C CA . GLN A 1 100 ? 5.731 3.662 -17.145 1.00 26.01 79 GLN A CA 1
ATOM 593 C C . GLN A 1 100 ? 5.919 2.403 -16.277 1.00 25.32 79 GLN A C 1
ATOM 594 O O . GLN A 1 100 ? 6.622 2.396 -15.231 1.00 24.15 79 GLN A O 1
ATOM 600 N N . SER A 1 101 ? 5.322 1.321 -16.725 1.00 26.47 80 SER A N 1
ATOM 601 C CA . SER A 1 101 ? 5.393 0.047 -15.986 1.00 28.80 80 SER A CA 1
ATOM 602 C C . SER A 1 101 ? 6.814 -0.564 -15.998 1.00 27.53 80 SER A C 1
ATOM 603 O O . SER A 1 101 ? 7.070 -1.514 -15.305 1.00 28.71 80 SER A O 1
ATOM 606 N N . TYR A 1 102 ? 7.747 0.047 -16.743 1.00 26.88 81 TYR A N 1
ATOM 607 C CA . TYR A 1 102 ? 9.122 -0.427 -16.873 1.00 25.74 81 TYR A CA 1
ATOM 608 C C . TYR A 1 102 ? 10.086 0.197 -15.853 1.00 25.79 81 TYR A C 1
ATOM 609 O O . TYR A 1 102 ? 11.271 -0.207 -15.779 1.00 25.17 81 TYR A O 1
ATOM 618 N N . ILE A 1 103 ? 9.655 1.213 -15.103 1.00 24.12 82 ILE A N 1
ATOM 619 C CA . ILE A 1 103 ? 10.619 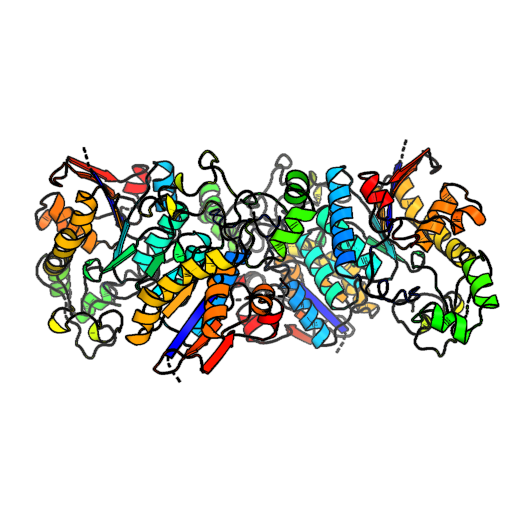1.895 -14.220 1.00 22.68 82 ILE A CA 1
ATOM 620 C C . ILE A 1 103 ? 11.013 1.073 -12.994 1.00 22.09 82 ILE A C 1
ATOM 621 O O . ILE A 1 103 ? 10.341 0.105 -12.629 1.00 21.05 82 ILE A O 1
ATOM 626 N N . SER A 1 104 ? 12.121 1.466 -12.380 1.00 21.12 83 SER A N 1
ATOM 627 C CA . SER A 1 104 ? 12.630 0.772 -11.204 1.00 21.84 83 SER A CA 1
ATOM 628 C C . SER A 1 104 ? 11.653 0.893 -10.029 1.00 22.14 83 SER A C 1
ATOM 629 O O . SER A 1 104 ? 11.128 1.970 -9.770 1.00 23.96 83 SER A O 1
ATOM 632 N N . VAL A 1 105 ? 11.329 -0.228 -9.394 1.00 22.23 84 VAL A N 1
ATOM 633 C CA . VAL A 1 105 ? 10.465 -0.255 -8.238 1.00 22.30 84 VAL A CA 1
ATOM 634 C C . VAL A 1 105 ? 11.164 -0.932 -7.083 1.00 22.20 84 VAL A C 1
ATOM 635 O O . VAL A 1 105 ? 11.744 -1.973 -7.289 1.00 22.91 84 VAL A O 1
ATOM 639 N N . LYS A 1 106 ? 11.128 -0.326 -5.902 1.00 22.02 85 LYS A N 1
ATOM 640 C CA . LYS A 1 106 ? 11.739 -0.891 -4.710 1.00 23.74 85 LYS A CA 1
ATOM 641 C C . LYS A 1 106 ? 10.740 -1.007 -3.614 1.00 23.09 85 LYS A C 1
ATOM 642 O O . LYS A 1 106 ? 9.961 -0.078 -3.404 1.00 23.49 85 LYS A O 1
ATOM 648 N N . LYS A 1 107 ? 10.748 -2.142 -2.919 1.00 22.42 86 LYS A N 1
ATOM 649 C CA . LYS A 1 107 ? 9.781 -2.369 -1.877 1.00 22.76 86 LYS A CA 1
ATOM 650 C C . LYS A 1 107 ? 10.457 -2.630 -0.556 1.00 22.00 86 LYS A C 1
ATOM 651 O O . LYS A 1 107 ? 11.535 -3.204 -0.485 1.00 21.25 86 LYS A O 1
ATOM 657 N N . THR A 1 108 ? 9.818 -2.182 0.515 1.00 20.89 87 THR A N 1
ATOM 658 C CA . THR A 1 108 ? 10.381 -2.330 1.843 1.00 19.89 87 THR A CA 1
ATOM 659 C C . THR A 1 108 ? 9.315 -2.451 2.897 1.00 19.92 87 THR A C 1
ATOM 660 O O . THR A 1 108 ? 8.256 -1.826 2.834 1.00 19.37 87 THR A O 1
ATOM 664 N N . TRP A 1 109 ? 9.600 -3.273 3.892 1.00 20.76 88 TRP A N 1
ATOM 665 C CA . TRP A 1 109 ? 8.702 -3.368 5.017 1.00 21.58 88 TRP A CA 1
ATOM 666 C C . TRP A 1 109 ? 8.556 -2.031 5.709 1.00 21.79 88 TRP A C 1
ATOM 667 O O . TRP A 1 109 ? 7.521 -1.772 6.325 1.00 22.91 88 TRP A O 1
ATOM 678 N N . ARG A 1 110 ? 9.556 -1.171 5.602 1.00 21.57 89 ARG A N 1
ATOM 679 C CA . ARG A 1 110 ? 9.548 0.100 6.329 1.00 21.65 89 ARG A CA 1
ATOM 680 C C . ARG A 1 110 ? 8.432 1.024 5.885 1.00 22.08 89 ARG A C 1
ATOM 681 O O . ARG A 1 110 ? 8.055 1.931 6.637 1.00 22.82 89 ARG A O 1
ATOM 689 N N . LEU A 1 111 ? 7.855 0.783 4.706 1.00 21.61 90 LEU A N 1
ATOM 690 C CA . LEU A 1 111 ? 6.707 1.543 4.265 1.00 21.61 90 LEU A CA 1
ATOM 691 C C . LEU A 1 111 ? 5.378 0.830 4.556 1.00 21.59 90 LEU A C 1
ATOM 692 O O . LEU A 1 111 ? 4.296 1.356 4.214 1.00 21.05 90 LEU A O 1
ATOM 697 N N . ASN A 1 112 ? 5.422 -0.313 5.226 1.00 21.14 91 ASN A N 1
ATOM 698 C CA . ASN A 1 112 ? 4.171 -0.979 5.617 1.00 22.86 91 ASN A CA 1
ATOM 699 C C . ASN A 1 112 ? 3.289 -0.077 6.472 1.00 23.26 91 ASN A C 1
ATOM 700 O O . ASN A 1 112 ? 3.792 0.794 7.185 1.00 23.71 91 ASN A O 1
ATOM 705 N N . GLU A 1 113 ? 1.994 -0.284 6.339 1.00 23.41 92 GLU A N 1
ATOM 706 C CA . GLU A 1 113 ? 1.000 0.230 7.254 1.00 25.98 92 GLU A CA 1
ATOM 707 C C . GLU A 1 113 ? 1.430 -0.046 8.713 1.00 26.10 92 GLU A C 1
ATOM 708 O O . GLU A 1 113 ? 2.199 -0.977 9.008 1.00 24.63 92 GLU A O 1
ATOM 714 N N . ARG A 1 114 ? 0.927 0.773 9.611 1.00 27.02 93 ARG A N 1
ATOM 715 C CA . ARG A 1 114 ? 1.137 0.548 11.038 1.00 28.57 93 ARG A CA 1
ATOM 716 C C . ARG A 1 114 ? 0.655 -0.842 11.421 1.00 27.65 93 ARG A C 1
ATOM 717 O O . ARG A 1 114 ? -0.398 -1.288 10.948 1.00 29.08 93 ARG A O 1
ATOM 725 N N . HIS A 1 115 ? 1.415 -1.537 12.251 1.00 26.28 94 HIS A N 1
ATOM 726 C CA . HIS A 1 115 ? 0.949 -2.795 12.780 1.00 26.16 94 HIS A CA 1
ATOM 727 C C . HIS A 1 115 ? -0.074 -2.560 13.892 1.00 27.99 94 HIS A C 1
ATOM 728 O O . HIS A 1 115 ? 0.167 -1.757 14.787 1.00 27.06 94 HIS A O 1
ATOM 735 N N . TYR A 1 116 ? -1.220 -3.233 13.848 1.00 28.44 95 TYR A N 1
ATOM 736 C CA . TYR A 1 116 ? -2.282 -2.995 14.839 1.00 31.78 95 TYR A CA 1
ATOM 737 C C . TYR A 1 116 ? -2.377 -4.111 15.882 1.00 31.31 95 TYR A C 1
ATOM 738 O O . TYR A 1 116 ? -3.372 -4.269 16.557 1.00 32.99 95 TYR A O 1
ATOM 747 N N . GLY A 1 117 ? -1.325 -4.901 15.972 1.00 30.67 96 GLY A N 1
ATOM 748 C CA . GLY A 1 117 ? -1.239 -5.951 16.951 1.00 29.95 96 GLY A CA 1
ATOM 749 C C . GLY A 1 117 ? -2.394 -6.899 16.893 1.00 30.16 96 GLY A C 1
ATOM 750 O O . GLY A 1 117 ? -2.873 -7.284 15.809 1.00 29.70 96 GLY A O 1
ATOM 751 N N . ALA A 1 118 ? -2.864 -7.265 18.082 1.00 31.31 97 ALA A N 1
ATOM 752 C CA . ALA A 1 118 ? -3.971 -8.215 18.235 1.00 30.95 97 ALA A CA 1
ATOM 753 C C . ALA A 1 118 ? -5.288 -7.660 17.766 1.00 30.57 97 ALA A C 1
ATOM 754 O O . ALA A 1 118 ? -6.238 -8.395 17.689 1.00 33.79 97 ALA A O 1
ATOM 756 N N . LEU A 1 119 ? -5.374 -6.381 17.426 1.00 32.26 98 LEU A N 1
ATOM 757 C CA . LEU A 1 119 ? -6.605 -5.852 16.813 1.00 33.79 98 LEU A CA 1
ATOM 758 C C . LEU A 1 119 ? -6.813 -6.313 15.355 1.00 33.53 98 LEU A C 1
ATOM 759 O O . LEU A 1 119 ? -7.948 -6.223 14.840 1.00 33.05 98 LEU A O 1
ATOM 764 N N . GLN A 1 120 ? -5.753 -6.786 14.696 1.00 31.12 99 GLN A N 1
ATOM 765 C CA . GLN A 1 120 ? -5.849 -7.141 13.265 1.00 30.95 99 GLN A CA 1
ATOM 766 C C . GLN A 1 120 ? -6.889 -8.243 12.995 1.00 32.47 99 GLN A C 1
ATOM 767 O O . GLN A 1 120 ? -6.811 -9.349 13.559 1.00 32.79 99 GLN A O 1
ATOM 773 N N . GLY A 1 121 ? -7.864 -7.918 12.150 1.00 33.66 100 GLY A N 1
ATOM 774 C CA . GLY A 1 121 ? -8.950 -8.856 11.821 1.00 35.27 100 GLY A CA 1
ATOM 775 C C . GLY A 1 121 ? -10.243 -8.636 12.617 1.00 36.63 100 GLY A C 1
ATOM 776 O O . GLY A 1 121 ? -11.256 -9.215 12.292 1.00 35.93 100 GLY A O 1
ATOM 777 N N . LEU A 1 122 ? -10.207 -7.765 13.626 1.00 37.40 101 LEU A N 1
ATOM 778 C CA . LEU A 1 122 ? -11.393 -7.461 14.442 1.00 38.96 101 LEU A CA 1
ATOM 779 C C . LEU A 1 122 ? -12.052 -6.132 14.024 1.00 38.65 101 LEU A C 1
ATOM 780 O O . LEU A 1 122 ? -11.382 -5.228 13.543 1.00 39.07 101 LEU A O 1
ATOM 785 N N . ASN A 1 123 ? -13.346 -6.017 14.271 1.00 42.20 102 ASN A N 1
ATOM 786 C CA . ASN A 1 123 ? -14.044 -4.731 14.175 1.00 45.15 102 ASN A CA 1
ATOM 787 C C . ASN A 1 123 ? -14.014 -3.999 15.514 1.00 45.85 102 ASN A C 1
ATOM 788 O O . ASN A 1 123 ? -13.490 -4.526 16.519 1.00 45.64 102 ASN A O 1
ATOM 793 N N . LYS A 1 124 ? -14.506 -2.766 15.503 1.00 47.04 103 LYS A N 1
ATOM 794 C CA . LYS A 1 124 ? -14.394 -1.863 16.635 1.00 48.71 103 LYS A CA 1
ATOM 795 C C . LYS A 1 124 ? -15.142 -2.399 17.876 1.00 47.95 103 LYS A C 1
ATOM 796 O O . LYS A 1 124 ? -14.656 -2.266 19.013 1.00 45.64 103 LYS A O 1
ATOM 798 N N . SER A 1 125 ? -16.288 -3.027 17.647 1.00 48.74 104 SER A N 1
ATOM 799 C CA . SER A 1 125 ? -17.123 -3.496 18.744 1.00 50.77 104 SER A CA 1
ATOM 800 C C . SER A 1 125 ? -16.518 -4.773 19.355 1.00 49.65 104 SER A C 1
ATOM 801 O O . SER A 1 125 ? -16.459 -4.891 20.580 1.00 47.69 104 SER A O 1
ATOM 804 N N . GLU A 1 126 ? -15.989 -5.679 18.518 1.00 47.76 105 GLU A N 1
ATOM 805 C CA . GLU A 1 126 ? -15.253 -6.852 19.039 1.00 45.96 105 GLU A CA 1
ATOM 806 C C . GLU A 1 126 ? -14.036 -6.422 19.866 1.00 44.59 105 GLU A C 1
ATOM 807 O O . GLU A 1 126 ? -13.638 -7.114 20.814 1.00 42.86 105 GLU A O 1
ATOM 813 N N . THR A 1 127 ? -13.425 -5.317 19.463 1.00 41.44 106 THR A N 1
ATOM 814 C CA . THR A 1 127 ? -12.237 -4.806 20.122 1.00 40.92 106 THR A CA 1
ATOM 815 C C . THR A 1 127 ? -12.582 -4.228 21.492 1.00 39.74 106 THR A C 1
ATOM 816 O O . THR A 1 127 ? -11.939 -4.532 22.490 1.00 38.60 106 THR A O 1
ATOM 820 N N . ALA A 1 128 ? -13.606 -3.387 21.529 1.00 40.53 107 ALA A N 1
ATOM 821 C CA . ALA A 1 128 ? -14.181 -2.895 22.789 1.00 42.11 107 ALA A CA 1
ATOM 822 C C . ALA A 1 128 ? -14.541 -4.064 23.739 1.00 40.64 107 ALA A C 1
ATOM 823 O O . ALA A 1 128 ? -14.110 -4.070 24.877 1.00 44.15 107 ALA A O 1
ATOM 825 N N . ALA A 1 129 ? -15.288 -5.045 23.261 1.00 38.64 108 ALA A N 1
ATOM 826 C CA . ALA A 1 129 ? -15.725 -6.151 24.107 1.00 40.05 108 ALA A CA 1
ATOM 827 C C . ALA A 1 129 ? -14.548 -6.958 24.634 1.00 40.71 108 ALA A C 1
ATOM 828 O O . ALA A 1 129 ? -14.565 -7.399 25.784 1.00 40.57 108 ALA A O 1
ATOM 830 N N . LYS A 1 130 ? -13.509 -7.126 23.821 1.00 41.05 109 LYS A N 1
ATOM 831 C CA . LYS A 1 130 ? -12.391 -7.974 24.224 1.00 40.69 109 LYS A CA 1
ATOM 832 C C . LYS A 1 130 ? -11.443 -7.227 25.143 1.00 39.26 109 LYS A C 1
ATOM 833 O O . LYS A 1 130 ? -10.973 -7.791 26.134 1.00 37.77 109 LYS A O 1
ATOM 839 N N . TYR A 1 131 ? -11.133 -5.976 24.802 1.00 38.96 110 TYR A N 1
ATOM 840 C CA . TYR A 1 131 ? -10.098 -5.242 25.533 1.00 39.53 110 TYR A CA 1
ATOM 841 C C . TYR A 1 131 ? -10.656 -4.138 26.418 1.00 39.85 110 TYR A C 1
ATOM 842 O O . TYR A 1 131 ? -9.908 -3.570 27.203 1.00 41.96 110 TYR A O 1
ATOM 851 N N . GLY A 1 132 ? -11.945 -3.830 26.273 1.00 42.24 111 GLY A N 1
ATOM 852 C CA . GLY A 1 132 ? -12.623 -2.837 27.097 1.00 43.47 111 GLY A CA 1
ATOM 853 C C . GLY A 1 132 ? -12.584 -1.431 26.535 1.00 43.65 111 GLY A C 1
ATOM 854 O O . GLY A 1 132 ? -11.654 -1.059 25.808 1.00 43.48 111 GLY A O 1
ATOM 855 N N . GLU A 1 133 ? -13.560 -0.635 26.948 1.00 44.70 112 GLU A N 1
ATOM 856 C CA . GLU A 1 133 ? -13.720 0.736 26.480 1.00 47.94 112 GLU A CA 1
ATOM 857 C C . GLU A 1 133 ? -12.550 1.623 26.836 1.00 47.83 112 GLU A C 1
ATOM 858 O O . GLU A 1 133 ? -12.149 2.467 26.026 1.00 47.54 112 GLU A O 1
ATOM 864 N N . ASP A 1 134 ? -12.004 1.449 28.043 1.00 47.94 113 ASP A N 1
ATOM 865 C CA . ASP A 1 134 ? -10.916 2.302 28.507 1.00 45.65 113 ASP A CA 1
ATOM 866 C C . ASP A 1 134 ? -9.661 2.133 27.659 1.00 45.11 113 ASP A C 1
ATOM 867 O O . ASP A 1 134 ? -9.047 3.126 27.256 1.00 42.27 113 ASP A O 1
ATOM 872 N N . LYS A 1 135 ? -9.254 0.881 27.439 1.00 43.43 114 LYS A N 1
ATOM 873 C CA . LYS A 1 135 ? -7.999 0.585 26.747 1.00 41.73 114 LYS A CA 1
ATOM 874 C C . LYS A 1 135 ? -8.147 0.982 25.258 1.00 40.46 114 LYS A C 1
ATOM 875 O O . LYS A 1 135 ? -7.292 1.636 24.695 1.00 40.01 114 LYS A O 1
ATOM 877 N N . VAL A 1 136 ? -9.279 0.680 24.643 1.00 44.22 115 VAL A N 1
ATOM 878 C CA . VAL A 1 136 ? -9.547 1.153 23.295 1.00 45.43 115 VAL A CA 1
ATOM 879 C C . VAL A 1 136 ? -9.476 2.697 23.143 1.00 47.24 115 VAL A C 1
ATOM 880 O O . VAL A 1 136 ? -9.001 3.208 22.115 1.00 49.99 115 VAL A O 1
ATOM 884 N N . LEU A 1 137 ? -9.923 3.436 24.151 1.00 45.40 116 LEU A N 1
ATOM 885 C CA . LEU A 1 137 ? -9.883 4.898 24.096 1.00 45.06 116 LEU A CA 1
ATOM 886 C C . LEU A 1 137 ? -8.433 5.392 24.215 1.00 44.48 116 LEU A C 1
ATOM 887 O O . LEU A 1 137 ? -8.022 6.311 23.514 1.00 44.90 116 LEU A O 1
ATOM 892 N N . ILE A 1 138 ? -7.667 4.767 25.099 1.00 41.74 117 ILE A N 1
ATOM 893 C CA . ILE A 1 138 ? -6.277 5.082 25.236 1.00 42.86 117 ILE A CA 1
ATOM 894 C C . ILE A 1 138 ? -5.537 4.805 23.909 1.00 43.30 117 ILE A C 1
ATOM 895 O O . ILE A 1 138 ? -4.796 5.675 23.443 1.00 42.00 117 ILE A O 1
ATOM 900 N N . TRP A 1 139 ? -5.771 3.645 23.299 1.00 41.03 118 TRP A N 1
ATOM 901 C CA . TRP A 1 139 ? -5.065 3.269 22.078 1.00 39.87 118 TRP A CA 1
ATOM 902 C C . TRP A 1 139 ? -5.336 4.230 20.959 1.00 40.90 118 TRP A C 1
ATOM 903 O O . TRP A 1 139 ? -4.413 4.614 20.280 1.00 42.34 118 TRP A O 1
ATOM 914 N N . ARG A 1 140 ? -6.579 4.644 20.774 1.00 47.07 119 ARG A N 1
ATOM 915 C CA . ARG A 1 140 ? -6.947 5.573 19.684 1.00 48.95 119 ARG A CA 1
ATOM 916 C C . ARG A 1 140 ? -6.326 6.963 19.795 1.00 50.06 119 ARG A C 1
ATOM 917 O O . ARG A 1 140 ? -6.044 7.589 18.790 1.00 51.10 119 ARG A O 1
ATOM 925 N N . ARG A 1 141 ? -6.169 7.442 21.014 1.00 50.29 120 ARG A N 1
ATOM 926 C CA . ARG A 1 141 ? -5.683 8.798 21.284 1.00 52.15 120 ARG A CA 1
ATOM 927 C C . ARG A 1 141 ? -4.174 8.863 21.482 1.00 52.34 120 ARG A C 1
ATOM 928 O O . ARG A 1 141 ? -3.608 9.947 21.550 1.00 53.23 120 ARG A O 1
ATOM 930 N N . SER A 1 142 ? -3.540 7.707 21.647 1.00 48.88 121 SER A N 1
ATOM 931 C CA . SER A 1 142 ? -2.157 7.686 22.024 1.00 48.71 121 SER A CA 1
ATOM 932 C C . SER A 1 142 ? -1.231 7.727 20.773 1.00 47.67 121 SER A C 1
ATOM 933 O O . SER A 1 142 ? -1.635 7.358 19.649 1.00 48.65 121 SER A O 1
ATOM 936 N N . TYR A 1 143 ? -0.080 8.359 20.952 1.00 40.28 122 TYR A N 1
ATOM 937 C CA . TYR A 1 143 ? 0.939 8.394 19.955 1.00 38.04 122 TYR A CA 1
ATOM 938 C C . TYR A 1 143 ? 1.929 7.312 20.320 1.00 38.52 122 TYR A C 1
ATOM 939 O O . TYR A 1 143 ? 2.545 6.727 19.441 1.00 36.93 122 TYR A O 1
ATOM 948 N N . ASP A 1 144 ? 2.035 7.014 21.620 1.00 37.41 123 ASP A N 1
ATOM 949 C CA . ASP A 1 144 ? 3.070 6.176 22.102 1.00 35.67 123 ASP A CA 1
ATOM 950 C C . ASP A 1 144 ? 2.639 4.941 22.900 1.00 35.01 123 ASP A C 1
ATOM 951 O O . ASP A 1 144 ? 3.494 4.251 23.423 1.00 35.25 123 ASP A O 1
ATOM 956 N N . VAL A 1 145 ? 1.346 4.651 23.009 1.00 35.07 124 VAL A N 1
ATOM 957 C CA . VAL A 1 145 ? 0.911 3.421 23.686 1.00 34.60 124 VAL A CA 1
ATOM 958 C C . VAL A 1 145 ? 0.347 2.458 22.622 1.00 33.29 124 VAL A C 1
ATOM 959 O O . VAL A 1 145 ? -0.679 2.719 22.015 1.00 32.35 124 VAL A O 1
ATOM 963 N N . PRO A 1 146 ? 1.009 1.326 22.425 1.00 32.99 125 PRO A N 1
ATOM 964 C CA . PRO A 1 146 ? 0.571 0.421 21.415 1.00 32.78 125 PRO A CA 1
ATOM 965 C C . PRO A 1 146 ? -0.611 -0.406 21.849 1.00 33.71 125 PRO A C 1
ATOM 966 O O . PRO A 1 146 ? -0.832 -0.594 23.026 1.00 35.44 125 PRO A O 1
ATOM 970 N N . PRO A 1 147 ? -1.396 -0.909 20.893 1.00 33.93 126 PRO A N 1
ATOM 971 C CA . PRO A 1 147 ? -2.407 -1.859 21.308 1.00 34.54 126 PRO A CA 1
ATOM 972 C C . PRO A 1 147 ? -1.788 -3.192 21.676 1.00 34.44 126 PRO A C 1
ATOM 973 O O . PRO A 1 147 ? -0.596 -3.431 21.490 1.00 31.07 126 PRO A O 1
ATOM 985 N N . SER A 1 149 ? -0.347 -6.686 22.034 1.00 35.42 128 SER A N 1
ATOM 986 C CA . SER A 1 149 ? 0.542 -7.309 21.086 1.00 38.04 128 SER A CA 1
ATOM 987 C C . SER A 1 149 ? 0.140 -8.724 20.732 1.00 38.44 128 SER A C 1
ATOM 988 O O . SER A 1 149 ? -0.593 -9.375 21.474 1.00 37.06 128 SER A O 1
ATOM 991 N N . LEU A 1 150 ? 0.564 -9.145 19.544 1.00 36.89 129 LEU A N 1
ATOM 992 C CA . LEU A 1 150 ? 0.397 -10.517 19.091 1.00 37.77 129 LEU A CA 1
ATOM 993 C C . LEU A 1 150 ? 1.466 -11.366 19.723 1.00 39.02 129 LEU A C 1
ATOM 994 O O . LEU A 1 150 ? 2.613 -10.961 19.767 1.00 40.43 129 LEU A O 1
ATOM 999 N N . ASP A 1 151 ? 1.103 -12.564 20.153 1.00 40.93 130 ASP A N 1
ATOM 1000 C CA . ASP A 1 151 ? 2.093 -13.588 20.494 1.00 43.11 130 ASP A CA 1
ATOM 1001 C C . ASP A 1 151 ? 2.741 -14.139 19.234 1.00 41.84 130 ASP A C 1
ATOM 1002 O O . ASP A 1 151 ? 2.110 -14.215 18.165 1.00 37.86 130 ASP A O 1
ATOM 1007 N N . GLU A 1 152 ? 3.977 -14.591 19.375 1.00 42.43 131 GLU A N 1
ATOM 1008 C CA . GLU A 1 152 ? 4.677 -15.197 18.252 1.00 48.66 131 GLU A CA 1
ATOM 1009 C C . GLU A 1 152 ? 4.006 -16.458 17.744 1.00 46.75 131 GLU A C 1
ATOM 1010 O O . GLU A 1 152 ? 4.198 -16.846 16.591 1.00 48.40 131 GLU A O 1
ATOM 1016 N N . SER A 1 153 ? 3.185 -17.073 18.591 1.00 47.62 132 SER A N 1
ATOM 1017 C CA . SER A 1 153 ? 2.445 -18.280 18.245 1.00 44.08 132 SER A CA 1
ATOM 1018 C C . SER A 1 153 ? 1.185 -17.969 17.438 1.00 44.40 132 SER A C 1
ATOM 1019 O O . SER A 1 153 ? 0.554 -18.878 16.893 1.00 46.63 132 SER A O 1
ATOM 1022 N N . ASP A 1 154 ? 0.781 -16.704 17.394 1.00 41.06 133 ASP A N 1
ATOM 1023 C CA . ASP A 1 154 ? -0.433 -16.327 16.676 1.00 40.71 133 ASP A CA 1
ATOM 1024 C C . ASP A 1 154 ? -0.181 -16.385 15.171 1.00 41.16 133 ASP A C 1
ATOM 1025 O O . ASP A 1 154 ? 0.898 -15.990 14.694 1.00 39.56 133 ASP A O 1
ATOM 1030 N N . ASP A 1 155 ? -1.174 -16.871 14.427 1.00 41.71 134 ASP A N 1
ATOM 1031 C CA . ASP A 1 155 ? -0.999 -17.074 12.970 1.00 44.61 134 ASP A CA 1
ATOM 1032 C C . ASP A 1 155 ? -0.779 -15.771 12.227 1.00 38.18 134 ASP A C 1
ATOM 1033 O O . ASP A 1 155 ? -0.326 -15.790 11.106 1.00 38.67 134 ASP A O 1
ATOM 1038 N N . ARG A 1 156 ? -1.182 -14.665 12.846 1.00 37.13 135 ARG A N 1
ATOM 1039 C CA . ARG A 1 156 ? -1.101 -13.326 12.271 1.00 36.35 135 ARG A CA 1
ATOM 1040 C C . ARG A 1 156 ? 0.276 -12.681 12.442 1.00 36.02 135 ARG A C 1
ATOM 1041 O O . ARG A 1 156 ? 0.540 -11.639 11.825 1.00 34.14 135 ARG A O 1
ATOM 1049 N N . HIS A 1 157 ? 1.175 -13.321 13.194 1.00 34.97 136 HIS A N 1
ATOM 1050 C CA . HIS A 1 157 ? 2.448 -12.700 13.505 1.00 34.55 136 HIS A CA 1
ATOM 1051 C C . HIS A 1 157 ? 3.369 -12.666 12.298 1.00 34.60 136 HIS A C 1
ATOM 1052 O O . HIS A 1 157 ? 3.515 -13.645 11.566 1.00 36.00 136 HIS A O 1
ATOM 1059 N N . PRO A 1 158 ? 4.033 -11.534 12.100 1.00 32.45 137 PRO A N 1
ATOM 1060 C CA . PRO A 1 158 ? 4.831 -11.384 10.922 1.00 30.94 137 PRO A CA 1
ATOM 1061 C C . PRO A 1 158 ? 5.928 -12.412 10.766 1.00 32.72 137 PRO A C 1
ATOM 1062 O O . PRO A 1 158 ? 6.282 -12.696 9.620 1.00 29.99 137 PRO A O 1
ATOM 1066 N N . ILE A 1 159 ? 6.461 -12.971 11.865 1.00 33.69 138 ILE A N 1
ATOM 1067 C CA . ILE A 1 159 ? 7.518 -13.960 11.747 1.00 37.13 138 ILE A CA 1
ATOM 1068 C C . ILE A 1 159 ? 7.075 -15.209 10.988 1.00 37.65 138 ILE A C 1
ATOM 1069 O O . ILE A 1 159 ? 7.916 -15.949 10.517 1.00 38.11 138 ILE A O 1
ATOM 1074 N N . LYS A 1 160 ? 5.781 -15.453 10.882 1.00 38.80 139 LYS A N 1
ATOM 1075 C CA . LYS A 1 160 ? 5.311 -16.644 10.169 1.00 43.71 139 LYS A CA 1
ATOM 1076 C C . LYS A 1 160 ? 5.208 -16.419 8.657 1.00 42.67 139 LYS A C 1
ATOM 1077 O O . LYS A 1 160 ? 5.065 -17.361 7.902 1.00 44.28 139 LYS A O 1
ATOM 1083 N N . ASP A 1 161 ? 5.314 -15.172 8.212 1.00 38.36 140 ASP A N 1
ATOM 1084 C CA . ASP A 1 161 ? 5.229 -14.873 6.805 1.00 35.78 140 ASP A CA 1
ATOM 1085 C C . ASP A 1 161 ? 6.638 -14.817 6.208 1.00 36.26 140 ASP A C 1
ATOM 1086 O O . ASP A 1 161 ? 7.432 -13.948 6.570 1.00 35.80 140 ASP A O 1
ATOM 1091 N N . PRO A 1 162 ? 6.940 -15.725 5.260 1.00 36.84 141 PRO A N 1
ATOM 1092 C CA . PRO A 1 162 ? 8.260 -15.756 4.609 1.00 35.40 141 PRO A CA 1
ATOM 1093 C C . PRO A 1 162 ? 8.692 -14.467 3.870 1.00 31.48 141 PRO A C 1
ATOM 1094 O O . PRO A 1 162 ? 9.884 -14.292 3.619 1.00 29.61 141 PRO A O 1
ATOM 1098 N N . ARG A 1 163 ? 7.767 -13.571 3.547 1.00 27.53 142 ARG A N 1
ATOM 1099 C CA . ARG A 1 163 ? 8.209 -12.326 2.951 1.00 26.93 142 ARG A CA 1
ATOM 1100 C C . ARG A 1 163 ? 9.091 -11.453 3.889 1.00 26.73 142 ARG A C 1
ATOM 1101 O O . ARG A 1 163 ? 9.773 -10.568 3.411 1.00 25.93 142 ARG A O 1
ATOM 1109 N N . TYR A 1 164 ? 9.052 -11.709 5.186 1.00 26.54 143 TYR A N 1
ATOM 1110 C CA . TYR A 1 164 ? 9.838 -11.000 6.160 1.00 26.40 143 TYR A CA 1
ATOM 1111 C C . TYR A 1 164 ? 11.063 -11.758 6.663 1.00 28.98 143 TYR A C 1
ATOM 1112 O O . TYR A 1 164 ? 11.678 -11.352 7.650 1.00 32.67 143 TYR A O 1
ATOM 1121 N N . LYS A 1 165 ? 11.464 -12.830 6.011 1.00 30.42 144 LYS A N 1
ATOM 1122 C CA . LYS A 1 165 ? 12.522 -13.671 6.579 1.00 32.62 144 LYS A CA 1
ATOM 1123 C C . LYS A 1 165 ? 13.912 -13.032 6.538 1.00 29.32 144 LYS A C 1
ATOM 1124 O O . LYS A 1 165 ? 14.822 -13.513 7.144 1.00 28.33 144 LYS A O 1
ATOM 1130 N N . HIS A 1 166 ? 14.071 -11.972 5.770 1.00 27.86 145 HIS A N 1
ATOM 1131 C CA . HIS A 1 166 ? 15.339 -11.274 5.685 1.00 27.06 145 HIS A CA 1
ATOM 1132 C C . HIS A 1 166 ? 15.517 -10.230 6.801 1.00 26.12 145 HIS A C 1
ATOM 1133 O O . HIS A 1 166 ? 16.541 -9.543 6.836 1.00 27.84 145 HIS A O 1
ATOM 1140 N N . ILE A 1 167 ? 14.536 -10.114 7.690 1.00 25.35 146 ILE A N 1
ATOM 1141 C CA . ILE A 1 167 ? 14.502 -9.105 8.754 1.00 25.84 146 ILE A CA 1
ATOM 1142 C C . ILE A 1 167 ? 14.672 -9.760 10.098 1.00 26.05 146 ILE A C 1
ATOM 1143 O O . ILE A 1 167 ? 13.965 -10.675 10.418 1.00 25.51 146 ILE A O 1
ATOM 1148 N N . PRO A 1 168 ? 15.596 -9.264 10.916 1.00 28.89 147 PRO A N 1
ATOM 1149 C CA . PRO A 1 168 ? 15.776 -9.955 12.208 1.00 30.12 147 PRO A CA 1
ATOM 1150 C C . PRO A 1 168 ? 14.480 -9.958 12.992 1.00 30.02 147 PRO A C 1
ATOM 1151 O O . PRO A 1 168 ? 13.761 -8.941 13.046 1.00 30.89 147 PRO A O 1
ATOM 1155 N N . LYS A 1 169 ? 14.170 -11.099 13.547 1.00 30.57 148 LYS A N 1
ATOM 1156 C CA . LYS A 1 169 ? 12.873 -11.348 14.175 1.00 31.92 148 LYS A CA 1
ATOM 1157 C C . LYS A 1 169 ? 12.608 -10.310 15.257 1.00 31.90 148 LYS A C 1
ATOM 1158 O O . LYS A 1 169 ? 11.484 -9.875 15.463 1.00 29.93 148 LYS A O 1
ATOM 1160 N N . ARG A 1 170 ? 13.653 -9.907 15.956 1.00 32.57 149 ARG A N 1
ATOM 1161 C CA . ARG A 1 170 ? 13.479 -8.921 17.024 1.00 34.20 149 ARG A CA 1
ATOM 1162 C C . ARG A 1 170 ? 12.925 -7.579 16.505 1.00 31.77 149 ARG A C 1
ATOM 1163 O O . ARG A 1 170 ? 12.260 -6.865 17.219 1.00 30.46 149 ARG A O 1
ATOM 1171 N N . GLU A 1 171 ? 13.193 -7.244 15.243 1.00 30.63 150 GLU A N 1
ATOM 1172 C CA . GLU A 1 171 ? 12.708 -5.974 14.675 1.00 28.70 150 GLU A CA 1
ATOM 1173 C C . GLU A 1 171 ? 11.340 -6.111 14.008 1.00 29.76 150 GLU A C 1
ATOM 1174 O O . GLU A 1 171 ? 10.778 -5.135 13.582 1.00 27.38 150 GLU A O 1
ATOM 1180 N N . LEU A 1 172 ? 10.796 -7.322 13.899 1.00 29.75 151 LEU A N 1
ATOM 1181 C CA . LEU A 1 172 ? 9.459 -7.452 13.322 1.00 29.91 151 LEU A CA 1
ATOM 1182 C C . LEU A 1 172 ? 8.463 -7.134 14.417 1.00 29.14 151 LEU A C 1
ATOM 1183 O O . LEU A 1 172 ? 8.592 -7.606 15.500 1.00 29.33 151 LEU A O 1
ATOM 1188 N N . PRO A 1 173 ? 7.516 -6.250 14.165 1.00 30.10 152 PRO A N 1
ATOM 1189 C CA . PRO A 1 173 ? 6.637 -5.818 15.254 1.00 28.65 152 PRO A CA 1
ATOM 1190 C C . PRO A 1 173 ? 5.567 -6.845 15.583 1.00 29.85 152 PRO A C 1
ATOM 1191 O O . PRO A 1 173 ? 5.014 -7.462 14.666 1.00 27.77 152 PRO A O 1
ATOM 1195 N N . SER A 1 174 ? 5.255 -6.962 16.882 1.00 28.78 153 SER A N 1
ATOM 1196 C CA . SER A 1 174 ? 4.104 -7.664 17.413 1.00 27.86 153 SER A CA 1
ATOM 1197 C C . SER A 1 174 ? 2.938 -6.701 17.574 1.00 27.27 153 SER A C 1
ATOM 1198 O O . SER A 1 174 ? 1.793 -7.141 17.739 1.00 26.83 153 SER A O 1
ATOM 1201 N N . THR A 1 175 ? 3.229 -5.400 17.518 1.00 25.64 154 THR A N 1
ATOM 1202 C CA . THR A 1 175 ? 2.211 -4.324 17.610 1.00 25.24 154 THR A CA 1
ATOM 1203 C C . THR A 1 175 ? 2.992 -3.054 17.375 1.00 24.58 154 THR A C 1
ATOM 1204 O O . THR A 1 175 ? 4.204 -3.080 17.440 1.00 25.52 154 THR A O 1
ATOM 1208 N N . GLU A 1 176 ? 2.329 -1.967 17.051 1.00 24.00 155 GLU A N 1
ATOM 1209 C CA . GLU A 1 176 ? 2.988 -0.719 16.927 1.00 24.21 155 GLU A CA 1
ATOM 1210 C C . GLU A 1 176 ? 2.090 0.378 17.434 1.00 24.32 155 GLU A C 1
ATOM 1211 O O . GLU A 1 176 ? 0.907 0.336 17.236 1.00 22.46 155 GLU A O 1
ATOM 1217 N N . CYS A 1 177 ? 2.688 1.378 18.089 1.00 25.89 156 CYS A N 1
ATOM 1218 C CA . CYS A 1 177 ? 2.001 2.656 18.221 1.00 27.67 156 CYS A CA 1
ATOM 1219 C C . CYS A 1 177 ? 2.483 3.489 17.047 1.00 26.43 156 CYS A C 1
ATOM 1220 O O . CYS A 1 177 ? 3.441 3.118 16.403 1.00 26.96 156 CYS A O 1
ATOM 1223 N N . LEU A 1 178 ? 1.916 4.661 16.848 1.00 26.42 157 LEU A N 1
ATOM 1224 C CA . LEU A 1 178 ? 2.320 5.506 15.754 1.00 28.02 157 LEU A CA 1
ATOM 1225 C C . LEU A 1 178 ? 3.743 5.949 15.887 1.00 29.65 157 LEU A C 1
ATOM 1226 O O . LEU A 1 178 ? 4.475 6.059 14.890 1.00 31.36 157 LEU A O 1
ATOM 1231 N N . LYS A 1 179 ? 4.193 6.149 17.122 1.00 31.13 158 LYS A N 1
ATOM 1232 C CA . LYS A 1 179 ? 5.575 6.477 17.352 1.00 31.06 158 LYS A CA 1
ATOM 1233 C C . LYS A 1 179 ? 6.540 5.407 16.813 1.00 31.39 158 LYS A C 1
ATOM 1234 O O . LYS A 1 179 ? 7.606 5.749 16.270 1.00 30.95 158 LYS A O 1
ATOM 1240 N N . ASP A 1 180 ? 6.218 4.134 17.047 1.00 30.04 159 ASP A N 1
ATOM 1241 C CA . ASP A 1 180 ? 7.020 3.025 16.514 1.00 29.13 159 ASP A CA 1
ATOM 1242 C C . ASP A 1 180 ? 7.024 3.079 14.991 1.00 27.59 159 ASP A C 1
ATOM 1243 O O . ASP A 1 180 ? 8.062 2.891 14.385 1.00 28.08 159 ASP A O 1
ATOM 1248 N N . THR A 1 181 ? 5.866 3.327 14.388 1.00 26.58 160 THR A N 1
ATOM 1249 C CA . THR A 1 181 ? 5.766 3.360 12.932 1.00 26.17 160 THR A CA 1
ATOM 1250 C C . THR A 1 181 ? 6.692 4.444 12.403 1.00 26.34 160 THR A C 1
ATOM 1251 O O . THR A 1 181 ? 7.519 4.182 11.547 1.00 25.22 160 THR A O 1
ATOM 1255 N N . VAL A 1 182 ? 6.614 5.650 12.978 1.00 26.81 161 VAL A N 1
ATOM 1256 C CA . VAL A 1 182 ? 7.440 6.754 12.526 1.00 24.65 161 VAL A CA 1
ATOM 1257 C C . VAL A 1 182 ? 8.901 6.366 12.658 1.00 24.68 161 VAL A C 1
ATOM 1258 O O . VAL A 1 182 ? 9.709 6.613 11.734 1.00 23.98 161 VAL A O 1
ATOM 1262 N N . ALA A 1 183 ? 9.262 5.717 13.745 1.00 23.73 162 ALA A N 1
ATOM 1263 C CA . ALA A 1 183 ? 10.670 5.418 13.964 1.00 24.35 162 ALA A CA 1
ATOM 1264 C C . ALA A 1 183 ? 11.260 4.437 12.930 1.00 24.21 162 ALA A C 1
ATOM 1265 O O . ALA A 1 183 ? 12.498 4.375 12.718 1.00 23.84 162 ALA A O 1
ATOM 1267 N N . ARG A 1 184 ? 10.408 3.622 12.308 1.00 24.58 163 ARG A N 1
ATOM 1268 C CA . ARG A 1 184 ? 10.941 2.679 11.316 1.00 23.45 163 ARG A CA 1
ATOM 1269 C C . ARG A 1 184 ? 10.713 3.115 9.876 1.00 22.68 163 ARG A C 1
ATOM 1270 O O . ARG A 1 184 ? 11.356 2.603 8.992 1.00 22.14 163 ARG A O 1
ATOM 1278 N N . VAL A 1 185 ? 9.859 4.115 9.654 1.00 22.86 164 VAL A N 1
ATOM 1279 C CA . VAL A 1 185 ? 9.743 4.718 8.340 1.00 22.33 164 VAL A CA 1
ATOM 1280 C C . VAL A 1 185 ? 10.921 5.623 8.029 1.00 23.67 164 VAL A C 1
ATOM 1281 O O . VAL A 1 185 ? 11.502 5.559 6.910 1.00 23.35 164 VAL A O 1
ATOM 1285 N N . ILE A 1 186 ? 11.285 6.508 8.977 1.00 24.38 165 ILE A N 1
ATOM 1286 C CA . ILE A 1 186 ? 12.186 7.608 8.612 1.00 24.26 165 ILE A CA 1
ATOM 1287 C C . ILE A 1 186 ? 13.532 7.103 8.098 1.00 23.57 165 ILE A C 1
ATOM 1288 O O . ILE A 1 186 ? 14.098 7.691 7.155 1.00 22.92 165 ILE A O 1
ATOM 1293 N N . PRO A 1 187 ? 14.067 6.022 8.680 1.00 22.69 166 PRO A N 1
ATOM 1294 C CA . PRO A 1 187 ? 15.348 5.585 8.126 1.00 22.66 166 PRO A CA 1
ATOM 1295 C C . PRO A 1 187 ? 15.298 5.253 6.625 1.00 22.32 166 PRO A C 1
ATOM 1296 O O . PRO A 1 187 ? 16.298 5.445 5.918 1.00 21.82 166 PRO A O 1
ATOM 1300 N N . TYR A 1 188 ? 14.153 4.811 6.130 1.00 22.29 167 TYR A N 1
ATOM 1301 C CA . TYR A 1 188 ? 14.032 4.522 4.721 1.00 22.39 167 TYR A CA 1
ATOM 1302 C C . TYR A 1 188 ? 14.014 5.792 3.897 1.00 23.25 167 TYR A C 1
ATOM 1303 O O . TYR A 1 188 ? 14.601 5.869 2.802 1.00 21.76 167 TYR A O 1
ATOM 1312 N N . TRP A 1 189 ? 13.373 6.813 4.437 1.00 24.51 168 TRP A N 1
ATOM 1313 C CA . TRP A 1 189 ? 13.482 8.137 3.850 1.00 24.77 168 TRP A CA 1
ATOM 1314 C C . TRP A 1 189 ? 14.931 8.530 3.766 1.00 24.63 168 TRP A C 1
ATOM 1315 O O . TRP A 1 189 ? 15.422 8.941 2.733 1.00 24.90 168 TRP A O 1
ATOM 1326 N N . THR A 1 190 ? 15.651 8.403 4.863 1.00 25.32 169 THR A N 1
ATOM 1327 C CA . THR A 1 190 ? 17.040 8.866 4.913 1.00 24.94 169 THR A CA 1
ATOM 1328 C C . THR A 1 190 ? 17.934 8.111 3.948 1.00 26.07 169 THR A C 1
ATOM 1329 O O . THR A 1 190 ? 18.730 8.720 3.242 1.00 26.11 169 THR A O 1
ATOM 1333 N N . ASP A 1 191 ? 17.836 6.777 3.941 1.00 27.24 170 ASP A N 1
ATOM 1334 C CA . ASP A 1 191 ? 18.783 5.937 3.195 1.00 26.62 170 ASP A CA 1
ATOM 1335 C C . ASP A 1 191 ? 18.441 5.729 1.735 1.00 25.40 170 ASP A C 1
ATOM 1336 O O . ASP A 1 191 ? 19.333 5.478 0.967 1.00 26.81 170 ASP A O 1
ATOM 1341 N N . GLU A 1 192 ? 17.169 5.818 1.353 1.00 24.41 171 GLU A N 1
ATOM 1342 C CA . GLU A 1 192 ? 16.740 5.443 0.010 1.00 23.86 171 GLU A CA 1
ATOM 1343 C C . GLU A 1 192 ? 15.939 6.507 -0.688 1.00 22.71 171 GLU A C 1
ATOM 1344 O O . GLU A 1 192 ? 16.353 7.004 -1.724 1.00 24.26 171 GLU A O 1
ATOM 1350 N N . ILE A 1 193 ? 14.835 6.926 -0.124 1.00 23.27 172 ILE A N 1
ATOM 1351 C CA . ILE A 1 193 ? 13.999 7.887 -0.842 1.00 24.81 172 ILE A CA 1
ATOM 1352 C C . ILE A 1 193 ? 14.754 9.206 -1.076 1.00 25.23 172 ILE A C 1
ATOM 1353 O O . ILE A 1 193 ? 14.811 9.682 -2.189 1.00 25.36 172 ILE A O 1
ATOM 1358 N N . ALA A 1 194 ? 15.329 9.773 -0.020 1.00 24.87 173 ALA A N 1
ATOM 1359 C CA . ALA A 1 194 ? 16.034 11.062 -0.068 1.00 25.46 173 ALA A CA 1
ATOM 1360 C C . ALA A 1 194 ? 17.279 10.990 -0.953 1.00 24.74 173 ALA A C 1
ATOM 1361 O O . ALA A 1 194 ? 17.586 11.902 -1.710 1.00 23.80 173 ALA A O 1
ATOM 1363 N N . LYS A 1 195 ? 17.953 9.862 -0.900 1.00 26.24 174 LYS A N 1
ATOM 1364 C CA . LYS A 1 195 ? 19.121 9.648 -1.730 1.00 27.53 174 LYS A CA 1
ATOM 1365 C C . LYS A 1 195 ? 18.726 9.824 -3.208 1.00 27.15 174 LYS A C 1
ATOM 1366 O O . LYS A 1 195 ? 19.410 10.509 -3.962 1.00 27.60 174 LYS A O 1
ATOM 1372 N N . GLU A 1 196 ? 17.599 9.241 -3.607 1.00 26.21 175 GLU A N 1
ATOM 1373 C CA . GLU A 1 196 ? 17.199 9.284 -5.002 1.00 26.67 175 GLU A CA 1
ATOM 1374 C C . GLU A 1 196 ? 16.772 10.684 -5.382 1.00 26.83 175 GLU A C 1
ATOM 1375 O O . GLU A 1 196 ? 17.096 11.152 -6.490 1.00 24.74 175 GLU A O 1
ATOM 1381 N N . VAL A 1 197 ? 16.021 11.345 -4.497 1.00 26.83 176 VAL A N 1
ATOM 1382 C CA . VAL A 1 197 ? 15.600 12.695 -4.766 1.00 26.97 176 VAL A CA 1
ATOM 1383 C C . VAL A 1 197 ? 16.811 13.562 -4.979 1.00 28.16 176 VAL A C 1
ATOM 1384 O O . VAL A 1 197 ? 16.854 14.361 -5.929 1.00 29.22 176 VAL A O 1
ATOM 1388 N N . LEU A 1 198 ? 17.832 13.386 -4.139 1.00 29.79 177 LEU A N 1
ATOM 1389 C CA . LEU A 1 198 ? 19.050 14.192 -4.254 1.00 31.06 177 LEU A CA 1
ATOM 1390 C C . LEU A 1 198 ? 19.850 13.884 -5.520 1.00 34.19 177 LEU A C 1
ATOM 1391 O O . LEU A 1 198 ? 20.660 14.707 -5.949 1.00 33.93 177 LEU A O 1
ATOM 1396 N N . GLU A 1 199 ? 19.667 12.704 -6.107 1.00 34.02 178 GLU A N 1
ATOM 1397 C CA . GLU A 1 199 ? 20.317 12.422 -7.386 1.00 34.35 178 GLU A CA 1
ATOM 1398 C C . GLU A 1 199 ? 19.507 12.978 -8.544 1.00 34.37 178 GLU A C 1
ATOM 1399 O O . GLU A 1 199 ? 19.872 12.778 -9.685 1.00 36.93 178 GLU A O 1
ATOM 1405 N N . GLY A 1 200 ? 18.420 13.703 -8.278 1.00 32.32 179 GLY A N 1
ATOM 1406 C CA . GLY A 1 200 ? 17.624 14.255 -9.344 1.00 32.73 179 GLY A CA 1
ATOM 1407 C C . GLY A 1 200 ? 16.576 13.316 -9.955 1.00 31.87 179 GLY A C 1
ATOM 1408 O O . GLY A 1 200 ? 15.963 13.657 -10.969 1.00 30.94 179 GLY A O 1
ATOM 1409 N N . LYS A 1 201 ? 16.345 12.155 -9.354 1.00 32.19 180 LYS A N 1
ATOM 1410 C CA . LYS A 1 201 ? 15.263 11.260 -9.826 1.00 32.38 180 LYS A CA 1
ATOM 1411 C C . LYS A 1 201 ? 13.896 11.729 -9.369 1.00 31.63 180 LYS A C 1
ATOM 1412 O O . LYS A 1 201 ? 13.734 12.306 -8.286 1.00 30.09 180 LYS A O 1
ATOM 1418 N N . LYS A 1 202 ? 12.909 11.518 -10.229 1.00 31.54 181 LYS A N 1
ATOM 1419 C CA . LYS A 1 202 ? 11.535 11.822 -9.894 1.00 30.83 181 LYS A CA 1
ATOM 1420 C C . LYS A 1 202 ? 10.915 10.602 -9.231 1.00 31.37 181 LYS A C 1
ATOM 1421 O O . LYS A 1 202 ? 10.781 9.541 -9.841 1.00 31.79 181 LYS A O 1
ATOM 1427 N N . VAL A 1 203 ? 10.531 10.780 -7.965 1.00 29.35 182 VAL A N 1
ATOM 1428 C CA . VAL A 1 203 ? 10.132 9.705 -7.124 1.00 25.60 182 VAL A CA 1
ATOM 1429 C C . VAL A 1 203 ? 8.657 9.731 -6.854 1.00 25.54 182 VAL A C 1
ATOM 1430 O O . VAL A 1 203 ? 8.079 10.811 -6.613 1.00 26.54 182 VAL A O 1
ATOM 1434 N N . ILE A 1 204 ? 8.053 8.539 -6.867 1.00 23.10 183 ILE A N 1
ATOM 1435 C CA . ILE A 1 204 ? 6.728 8.324 -6.329 1.00 23.03 183 ILE A CA 1
ATOM 1436 C C . ILE A 1 204 ? 6.784 7.278 -5.235 1.00 22.66 183 ILE A C 1
ATOM 1437 O O . ILE A 1 204 ? 7.504 6.283 -5.376 1.00 22.71 183 ILE A O 1
ATOM 1442 N N . VAL A 1 205 ? 6.032 7.496 -4.166 1.00 22.37 184 VAL A N 1
ATOM 1443 C CA . VAL A 1 205 ? 5.920 6.566 -3.061 1.00 22.72 184 VAL A CA 1
ATOM 1444 C C . VAL A 1 205 ? 4.469 6.194 -2.939 1.00 23.34 184 VAL A C 1
ATOM 1445 O O . VAL A 1 205 ? 3.619 7.077 -2.777 1.00 26.57 184 VAL A O 1
ATOM 1449 N N . ALA A 1 206 ? 4.157 4.908 -3.034 1.00 22.06 185 ALA A N 1
ATOM 1450 C CA . ALA A 1 206 ? 2.782 4.424 -2.919 1.00 21.46 185 ALA A CA 1
ATOM 1451 C C . ALA A 1 206 ? 2.723 3.605 -1.677 1.00 21.62 185 ALA A C 1
ATOM 1452 O O . ALA A 1 206 ? 3.355 2.528 -1.600 1.00 22.35 185 ALA A O 1
ATOM 1454 N N . ALA A 1 207 ? 2.019 4.078 -0.653 1.00 22.14 186 ALA A N 1
ATOM 1455 C CA . ALA A 1 207 ? 2.108 3.423 0.627 1.00 22.30 186 ALA A CA 1
ATOM 1456 C C . ALA A 1 207 ? 0.774 3.486 1.348 1.00 23.90 186 ALA A C 1
ATOM 1457 O O . ALA A 1 207 ? -0.268 3.316 0.715 1.00 23.47 186 ALA A O 1
ATOM 1459 N N . HIS A 1 208 ? 0.807 3.694 2.664 1.00 24.20 187 HIS A N 1
ATOM 1460 C CA . HIS A 1 208 ? -0.369 3.501 3.476 1.00 26.13 187 HIS A CA 1
ATOM 1461 C C . HIS A 1 208 ? -0.594 4.712 4.345 1.00 27.81 187 HIS A C 1
ATOM 1462 O O . HIS A 1 208 ? 0.320 5.539 4.540 1.00 27.94 187 HIS A O 1
ATOM 1469 N N . GLY A 1 209 ? -1.768 4.762 4.951 1.00 29.94 188 GLY A N 1
ATOM 1470 C CA . GLY A 1 209 ? -2.167 5.874 5.819 1.00 31.45 188 GLY A CA 1
ATOM 1471 C C . GLY A 1 209 ? -1.135 6.281 6.854 1.00 30.94 188 GLY A C 1
ATOM 1472 O O . GLY A 1 209 ? -0.666 7.423 6.854 1.00 32.30 188 GLY A O 1
ATOM 1473 N N . ASN A 1 210 ? -0.729 5.353 7.688 1.00 29.89 189 ASN A N 1
ATOM 1474 C CA . ASN A 1 210 ? 0.180 5.716 8.745 1.00 31.84 189 ASN A CA 1
ATOM 1475 C C . ASN A 1 210 ? 1.627 5.905 8.353 1.00 30.73 189 ASN A C 1
ATOM 1476 O O . ASN A 1 210 ? 2.334 6.678 9.007 1.00 29.50 189 ASN A O 1
ATOM 1481 N N . SER A 1 211 ? 2.082 5.189 7.316 1.00 28.56 190 SER A N 1
ATOM 1482 C CA . SER A 1 211 ? 3.451 5.357 6.856 1.00 26.78 190 SER A CA 1
ATOM 1483 C C . SER A 1 211 ? 3.581 6.710 6.151 1.00 26.99 190 SER A C 1
ATOM 1484 O O . SER A 1 211 ? 4.627 7.352 6.244 1.00 25.34 190 SER A O 1
ATOM 1487 N N . LEU A 1 212 ? 2.537 7.139 5.452 1.00 26.93 191 LEU A N 1
ATOM 1488 C CA . LEU A 1 212 ? 2.552 8.458 4.865 1.00 28.49 191 LEU A CA 1
ATOM 1489 C C . LEU A 1 212 ? 2.408 9.530 5.962 1.00 30.12 191 LEU A C 1
ATOM 1490 O O . LEU A 1 212 ? 2.998 10.592 5.869 1.00 29.60 191 LEU A O 1
ATOM 1495 N N . ARG A 1 213 ? 1.605 9.255 6.985 1.00 31.01 192 ARG A N 1
ATOM 1496 C CA . ARG A 1 213 ? 1.508 10.172 8.113 1.00 32.77 192 ARG A CA 1
ATOM 1497 C C . ARG A 1 213 ? 2.878 10.406 8.715 1.00 31.59 192 ARG A C 1
ATOM 1498 O O . ARG A 1 213 ? 3.179 11.517 9.119 1.00 31.08 192 ARG A O 1
ATOM 1506 N N . ALA A 1 214 ? 3.691 9.356 8.765 1.00 29.61 193 ALA A N 1
ATOM 1507 C CA . ALA A 1 214 ? 5.048 9.465 9.278 1.00 28.66 193 ALA A CA 1
ATOM 1508 C C . ALA A 1 214 ? 5.843 10.446 8.478 1.00 28.63 193 ALA A C 1
ATOM 1509 O O . ALA A 1 214 ? 6.577 11.273 9.032 1.00 29.11 193 ALA A O 1
ATOM 1511 N N . LEU A 1 215 ? 5.740 10.336 7.159 1.00 29.71 194 LEU A N 1
ATOM 1512 C CA . LEU A 1 215 ? 6.470 11.230 6.282 1.00 29.90 194 LEU A CA 1
ATOM 1513 C C . LEU A 1 215 ? 5.952 12.664 6.374 1.00 30.52 194 LEU A C 1
ATOM 1514 O O . LEU A 1 215 ? 6.748 13.596 6.324 1.00 32.12 194 LEU A O 1
ATOM 1519 N N . VAL A 1 216 ? 4.643 12.847 6.441 1.00 30.73 195 VAL A N 1
ATOM 1520 C CA . VAL A 1 216 ? 4.061 14.205 6.546 1.00 32.24 195 VAL A CA 1
ATOM 1521 C C . VAL A 1 216 ? 4.500 14.820 7.893 1.00 33.44 195 VAL A C 1
ATOM 1522 O O . VAL A 1 216 ? 4.985 15.947 7.928 1.00 32.89 195 VAL A O 1
ATOM 1526 N N . LYS A 1 217 ? 4.477 14.023 8.957 1.00 34.64 196 LYS A N 1
ATOM 1527 C CA . LYS A 1 217 ? 4.930 14.504 10.254 1.00 35.61 196 LYS A CA 1
ATOM 1528 C C . LYS A 1 217 ? 6.349 15.001 10.180 1.00 34.70 196 LYS A C 1
ATOM 1529 O O . LYS A 1 217 ? 6.652 16.098 10.648 1.00 35.90 196 LYS A O 1
ATOM 1535 N N . TYR A 1 218 ? 7.217 14.195 9.595 1.00 33.79 197 TYR A N 1
ATOM 1536 C CA . TYR A 1 218 ? 8.612 14.577 9.360 1.00 32.93 197 TYR A CA 1
ATOM 1537 C C . TYR A 1 218 ? 8.754 15.873 8.524 1.00 35.83 197 TYR A C 1
ATOM 1538 O O . TYR A 1 218 ? 9.393 16.818 8.976 1.00 38.45 197 TYR A O 1
ATOM 1547 N N . PHE A 1 219 ? 8.164 15.925 7.336 1.00 36.36 198 PHE A N 1
ATOM 1548 C CA . PHE A 1 219 ? 8.364 17.062 6.446 1.00 39.63 198 PHE A CA 1
ATOM 1549 C C . PHE A 1 219 ? 7.864 18.390 7.034 1.00 41.41 198 PHE A C 1
ATOM 1550 O O . PHE A 1 219 ? 8.550 19.394 6.978 1.00 42.23 198 PHE A O 1
ATOM 1558 N N . ASP A 1 220 ? 6.669 18.365 7.603 1.00 43.26 199 ASP A N 1
ATOM 1559 C CA . ASP A 1 220 ? 6.025 19.557 8.096 1.00 44.59 199 ASP A CA 1
ATOM 1560 C C . ASP A 1 220 ? 6.144 19.703 9.618 1.00 47.40 199 ASP A C 1
ATOM 1561 O O . ASP A 1 220 ? 5.511 20.579 10.200 1.00 49.85 199 ASP A O 1
ATOM 1566 N N . ASN A 1 221 ? 6.985 18.890 10.253 1.00 48.13 200 ASN A N 1
ATOM 1567 C CA . ASN A 1 221 ? 7.260 19.042 11.697 1.00 49.85 200 ASN A CA 1
ATOM 1568 C C . ASN A 1 221 ? 5.969 19.121 12.531 1.00 48.46 200 ASN A C 1
ATOM 1569 O O . ASN A 1 221 ? 5.783 20.019 13.356 1.00 52.55 200 ASN A O 1
ATOM 1574 N N . LEU A 1 222 ? 5.063 18.195 12.287 1.00 45.62 201 LEU A N 1
ATOM 1575 C CA . LEU A 1 222 ? 3.804 18.201 13.001 1.00 45.41 201 LEU A CA 1
ATOM 1576 C C . LEU A 1 222 ? 4.005 17.708 14.419 1.00 45.45 201 LEU A C 1
ATOM 1577 O O . LEU A 1 222 ? 4.929 16.939 14.726 1.00 44.77 201 LEU A O 1
ATOM 1582 N N . SER A 1 223 ? 3.128 18.177 15.288 1.00 45.63 202 SER A N 1
ATOM 1583 C CA . SER A 1 223 ? 3.099 17.757 16.686 1.00 45.67 202 SER A CA 1
ATOM 1584 C C . SER A 1 223 ? 2.463 16.384 16.717 1.00 44.85 202 SER A C 1
ATOM 1585 O O . SER A 1 223 ? 1.841 15.966 15.736 1.00 46.05 202 SER A O 1
ATOM 1588 N N . GLU A 1 224 ? 2.587 15.699 17.840 1.00 46.06 203 GLU A N 1
ATOM 1589 C CA . GLU A 1 224 ? 1.914 14.419 18.029 1.00 46.42 203 GLU A CA 1
ATOM 1590 C C . GLU A 1 224 ? 0.405 14.551 17.848 1.00 50.92 203 GLU A C 1
ATOM 1591 O O . GLU A 1 224 ? -0.229 13.745 17.123 1.00 51.43 203 GLU A O 1
ATOM 1597 N N . GLU A 1 225 ? -0.167 15.609 18.431 1.00 51.95 204 GLU A N 1
ATOM 1598 C CA . GLU A 1 225 ? -1.605 15.873 18.271 1.00 51.98 204 GLU A CA 1
ATOM 1599 C C . GLU A 1 225 ? -1.965 16.025 16.796 1.00 50.44 204 GLU A C 1
ATOM 1600 O O . GLU A 1 225 ? -2.936 15.451 16.331 1.00 50.67 204 GLU A O 1
ATOM 1602 N N . ASP A 1 226 ? -1.217 16.825 16.047 1.00 52.00 205 ASP A N 1
ATOM 1603 C CA . ASP A 1 226 ? -1.627 17.088 14.673 1.00 51.74 205 ASP A CA 1
ATOM 1604 C C . ASP A 1 226 ? -1.501 15.847 13.775 1.00 51.12 205 ASP A C 1
ATOM 1605 O O . ASP A 1 226 ? -2.366 15.633 12.943 1.00 47.57 205 ASP A O 1
ATOM 1610 N N . VAL A 1 227 ? -0.471 15.014 13.969 1.00 48.25 206 VAL A N 1
ATOM 1611 C CA . VAL A 1 227 ? -0.340 13.814 13.137 1.00 45.63 206 VAL A CA 1
ATOM 1612 C C . VAL A 1 227 ? -1.471 12.816 13.442 1.00 46.54 206 VAL A C 1
ATOM 1613 O O . VAL A 1 227 ? -1.979 12.147 12.541 1.00 41.96 206 VAL A O 1
ATOM 1617 N N . LEU A 1 228 ? -1.900 12.758 14.704 1.00 47.85 207 LEU A N 1
ATOM 1618 C CA . LEU A 1 228 ? -3.022 11.886 15.064 1.00 46.79 207 LEU A CA 1
ATOM 1619 C C . LEU A 1 228 ? -4.348 12.308 14.433 1.00 45.92 207 LEU A C 1
ATOM 1620 O O . LEU A 1 228 ? -5.198 11.462 14.193 1.00 45.90 207 LEU A O 1
ATOM 1625 N N . LYS A 1 229 ? -4.523 13.593 14.141 1.00 45.07 208 LYS A N 1
ATOM 1626 C CA . LYS A 1 229 ? -5.761 14.080 13.497 1.00 46.86 208 LYS A CA 1
ATOM 1627 C C . LYS A 1 229 ? -5.644 14.196 11.968 1.00 47.93 208 LYS A C 1
ATOM 1628 O O . LYS A 1 229 ? -6.620 14.462 11.292 1.00 49.84 208 LYS A O 1
ATOM 1630 N N . LEU A 1 230 ? -4.437 14.051 11.436 1.00 47.41 209 LEU A N 1
ATOM 1631 C CA . LEU A 1 230 ? -4.213 14.110 9.996 1.00 48.33 209 LEU A CA 1
ATOM 1632 C C . LEU A 1 230 ? -4.939 12.958 9.266 1.00 45.59 209 LEU A C 1
ATOM 1633 O O . LEU A 1 230 ? -4.776 11.789 9.602 1.00 45.87 209 LEU A O 1
ATOM 1638 N N . ASN A 1 231 ? -5.772 13.324 8.303 1.00 47.18 210 ASN A N 1
ATOM 1639 C CA . ASN A 1 231 ? -6.504 12.388 7.464 1.00 46.86 210 ASN A CA 1
ATOM 1640 C C . ASN A 1 231 ? -5.981 12.565 6.057 1.00 44.96 210 ASN A C 1
ATOM 1641 O O . ASN A 1 231 ? -6.277 13.553 5.403 1.00 48.05 210 ASN A O 1
ATOM 1643 N N . ILE A 1 232 ? -5.151 11.633 5.615 1.00 44.40 211 ILE A N 1
ATOM 1644 C CA . ILE A 1 232 ? -4.660 11.643 4.260 1.00 41.27 211 ILE A CA 1
ATOM 1645 C C . ILE A 1 232 ? -5.679 10.910 3.393 1.00 38.61 211 ILE A C 1
ATOM 1646 O O . ILE A 1 232 ? -5.979 9.748 3.628 1.00 37.33 211 ILE A O 1
ATOM 1651 N N . PRO A 1 233 ? -6.193 11.591 2.378 1.00 38.47 212 PRO A N 1
ATOM 1652 C CA . PRO A 1 233 ? -7.186 10.965 1.525 1.00 41.06 212 PRO A CA 1
ATOM 1653 C C . PRO A 1 233 ? -6.612 9.833 0.697 1.00 39.40 212 PRO A C 1
ATOM 1654 O O . PRO A 1 233 ? -5.490 9.926 0.273 1.00 37.89 212 PRO A O 1
ATOM 1658 N N . THR A 1 234 ? -7.410 8.783 0.506 1.00 40.51 213 THR A N 1
ATOM 1659 C CA . THR A 1 234 ? -7.033 7.630 -0.263 1.00 40.08 213 THR A CA 1
ATOM 1660 C C . THR A 1 234 ? -7.078 7.995 -1.731 1.00 40.14 213 THR A C 1
ATOM 1661 O O . THR A 1 234 ? -7.941 8.744 -2.160 1.00 41.41 213 THR A O 1
ATOM 1665 N N . GLY A 1 235 ? -6.081 7.530 -2.478 1.00 39.33 214 GLY A N 1
ATOM 1666 C CA . GLY A 1 235 ? -6.075 7.671 -3.925 1.00 41.36 214 GLY A CA 1
ATOM 1667 C C . GLY A 1 235 ? -5.865 9.056 -4.538 1.00 42.57 214 GLY A C 1
ATOM 1668 O O . GLY A 1 235 ? -6.052 9.204 -5.731 1.00 46.73 214 GLY A O 1
ATOM 1669 N N . ILE A 1 236 ? -5.466 10.056 -3.753 1.00 42.26 215 ILE A N 1
ATOM 1670 C CA . ILE A 1 236 ? -5.188 11.399 -4.297 1.00 40.66 215 ILE A CA 1
ATOM 1671 C C . ILE A 1 236 ? -3.706 11.726 -4.139 1.00 38.46 215 ILE A C 1
ATOM 1672 O O . ILE A 1 236 ? -3.199 11.705 -3.027 1.00 38.96 215 ILE A O 1
ATOM 1677 N N . PRO A 1 237 ? -3.003 11.993 -5.246 1.00 36.92 216 PRO A N 1
ATOM 1678 C CA . PRO A 1 237 ? -1.580 12.238 -5.131 1.00 36.41 216 PRO A CA 1
ATOM 1679 C C . PRO A 1 237 ? -1.320 13.490 -4.323 1.00 37.47 216 PRO A C 1
ATOM 1680 O O . PRO A 1 237 ? -2.052 14.480 -4.467 1.00 36.49 216 PRO A O 1
ATOM 1684 N N . LEU A 1 238 ? -0.295 13.403 -3.477 1.00 34.68 217 LEU A N 1
ATOM 1685 C CA . LEU A 1 238 ? 0.148 14.481 -2.636 1.00 35.09 217 LEU A CA 1
ATOM 1686 C C . LEU A 1 238 ? 1.537 14.838 -3.117 1.00 34.24 217 LEU A C 1
ATOM 1687 O O . LEU A 1 238 ? 2.430 13.987 -3.146 1.00 34.22 217 LEU A O 1
ATOM 1692 N N . VAL A 1 239 ? 1.716 16.081 -3.537 1.00 33.06 218 VAL A N 1
ATOM 1693 C CA . VAL A 1 239 ? 2.972 16.541 -4.072 1.00 32.10 218 VAL A CA 1
ATOM 1694 C C . VAL A 1 239 ? 3.668 17.476 -3.101 1.00 34.22 218 VAL A C 1
ATOM 1695 O O . VAL A 1 239 ? 3.043 18.412 -2.600 1.00 35.65 218 VAL A O 1
ATOM 1699 N N . TYR A 1 240 ? 4.941 17.197 -2.812 1.00 33.75 219 TYR A N 1
ATOM 1700 C CA . TYR A 1 240 ? 5.807 18.085 -2.053 1.00 34.07 219 TYR A CA 1
ATOM 1701 C C . TYR A 1 240 ? 6.790 18.712 -3.003 1.00 34.42 219 TYR A C 1
ATOM 1702 O O . TYR A 1 240 ? 7.418 18.024 -3.807 1.00 33.00 219 TYR A O 1
ATOM 1711 N N . GLU A 1 241 ? 6.916 20.029 -2.919 1.00 36.05 220 GLU A N 1
ATOM 1712 C CA . GLU A 1 241 ? 7.989 20.735 -3.587 1.00 38.08 220 GLU A CA 1
ATOM 1713 C C . GLU A 1 241 ? 9.049 20.968 -2.532 1.00 36.87 220 GLU A C 1
ATOM 1714 O O . GLU A 1 241 ? 8.756 21.419 -1.426 1.00 36.58 220 GLU A O 1
ATOM 1720 N N . LEU A 1 242 ? 10.279 20.637 -2.886 1.00 36.34 221 LEU A N 1
ATOM 1721 C CA . LEU A 1 242 ? 11.377 20.623 -1.950 1.00 37.89 221 LEU A CA 1
ATOM 1722 C C . LEU A 1 242 ? 12.511 21.455 -2.469 1.00 38.54 221 LEU A C 1
ATOM 1723 O O . LEU A 1 242 ? 12.718 21.532 -3.676 1.00 37.95 221 LEU A O 1
ATOM 1728 N N . ASP A 1 243 ? 13.273 22.059 -1.559 1.00 40.73 222 ASP A N 1
ATOM 1729 C CA . ASP A 1 243 ? 14.443 22.837 -1.970 1.00 42.63 222 ASP A CA 1
ATOM 1730 C C . ASP A 1 243 ? 15.673 21.930 -2.114 1.00 41.36 222 ASP A C 1
ATOM 1731 O O . ASP A 1 243 ? 15.571 20.732 -1.951 1.00 41.13 222 ASP A O 1
ATOM 1736 N N . LYS A 1 244 ? 16.819 22.534 -2.400 1.00 41.83 223 LYS A N 1
ATOM 1737 C CA . LYS A 1 244 ? 18.097 21.849 -2.589 1.00 43.26 223 LYS A CA 1
ATOM 1738 C C . LYS A 1 244 ? 18.450 20.947 -1.413 1.00 44.98 223 LYS A C 1
ATOM 1739 O O . LYS A 1 244 ? 19.161 19.969 -1.588 1.00 44.97 223 LYS A O 1
ATOM 1741 N N . ASP A 1 245 ? 17.989 21.306 -0.218 1.00 45.70 224 ASP A N 1
ATOM 1742 C CA . ASP A 1 245 ? 18.303 20.558 0.994 1.00 47.19 224 ASP A CA 1
ATOM 1743 C C . ASP A 1 245 ? 17.162 19.635 1.452 1.00 43.19 224 ASP A C 1
ATOM 1744 O O . ASP A 1 245 ? 17.275 19.037 2.508 1.00 42.68 224 ASP A O 1
ATOM 1749 N N . LEU A 1 246 ? 16.101 19.546 0.651 1.00 37.52 225 LEU A N 1
ATOM 1750 C CA . LEU A 1 246 ? 14.925 18.729 0.913 1.00 37.43 225 LEU A CA 1
ATOM 1751 C C . LEU A 1 246 ? 13.965 19.297 1.974 1.00 41.07 225 LEU A C 1
ATOM 1752 O O . LEU A 1 246 ? 13.078 18.587 2.444 1.00 36.73 225 LEU A O 1
ATOM 1757 N N . ASN A 1 247 ? 14.119 20.577 2.330 1.00 43.17 226 ASN A N 1
ATOM 1758 C CA . ASN A 1 247 ? 13.097 21.255 3.135 1.00 43.64 226 ASN A CA 1
ATOM 1759 C C . ASN A 1 247 ? 11.887 21.530 2.265 1.00 40.60 226 ASN A C 1
ATOM 1760 O O . ASN A 1 247 ? 12.031 21.948 1.135 1.00 39.68 226 ASN A O 1
ATOM 1765 N N . PRO A 1 248 ? 10.686 21.275 2.785 1.00 40.85 227 PRO A N 1
ATOM 1766 C CA . PRO A 1 248 ? 9.501 21.534 2.009 1.00 41.93 227 PRO A CA 1
ATOM 1767 C C . PRO A 1 248 ? 9.294 23.031 1.786 1.00 45.32 227 PRO A C 1
ATOM 1768 O O . PRO A 1 248 ? 9.437 23.814 2.715 1.00 47.64 227 PRO A O 1
ATOM 1772 N N . ILE A 1 249 ? 8.957 23.391 0.558 1.00 45.67 228 ILE A N 1
ATOM 1773 C CA . ILE A 1 249 ? 8.557 24.734 0.192 1.00 46.45 228 ILE A CA 1
ATOM 1774 C C . ILE A 1 249 ? 7.044 24.815 0.285 1.00 48.39 228 ILE A C 1
ATOM 1775 O O . ILE A 1 249 ? 6.498 25.699 0.941 1.00 48.53 228 ILE A O 1
ATOM 1780 N N . LYS A 1 250 ? 6.374 23.871 -0.367 1.00 50.09 229 LYS A N 1
ATOM 1781 C CA . LYS A 1 250 ? 4.945 23.684 -0.195 1.00 51.19 229 LYS A CA 1
ATOM 1782 C C . LYS A 1 250 ? 4.523 22.279 -0.570 1.00 48.21 229 LYS A C 1
ATOM 1783 O O . LYS A 1 250 ? 5.283 21.535 -1.169 1.00 47.96 229 LYS A O 1
ATOM 1789 N N . HIS A 1 251 ? 3.289 21.938 -0.232 1.00 46.84 230 HIS A N 1
ATOM 1790 C CA . HIS A 1 251 ? 2.661 20.745 -0.749 1.00 46.46 230 HIS A CA 1
ATOM 1791 C C . HIS A 1 251 ? 1.254 20.983 -1.169 1.00 46.48 230 HIS A C 1
ATOM 1792 O O . HIS A 1 251 ? 0.622 21.932 -0.726 1.00 50.84 230 HIS A O 1
ATOM 1799 N N . TYR A 1 252 ? 0.722 20.088 -1.993 1.00 44.54 231 TYR A N 1
ATOM 1800 C CA . TYR A 1 252 ? -0.678 20.160 -2.393 1.00 44.01 231 TYR A CA 1
ATOM 1801 C C . TYR A 1 252 ? -1.134 18.815 -2.915 1.00 43.58 231 TYR A C 1
ATOM 1802 O O . TYR A 1 252 ? -0.358 18.083 -3.511 1.00 44.65 231 TYR A O 1
ATOM 1811 N N . TYR A 1 253 ? -2.407 18.513 -2.740 1.00 44.54 232 TYR A N 1
ATOM 1812 C CA . TYR A 1 253 ? -3.042 17.393 -3.416 1.00 44.05 232 TYR A CA 1
ATOM 1813 C C . TYR A 1 253 ? -3.415 17.788 -4.822 1.00 45.01 232 TYR A C 1
ATOM 1814 O O . TYR A 1 253 ? -3.759 18.926 -5.074 1.00 46.11 232 TYR A O 1
ATOM 1823 N N . LEU A 1 254 ? -3.331 16.851 -5.753 1.00 45.96 233 LEU A N 1
ATOM 1824 C CA . LEU A 1 254 ? -3.758 17.101 -7.132 1.00 46.64 233 LEU A CA 1
ATOM 1825 C C . LEU A 1 254 ? -5.263 16.894 -7.302 1.00 47.77 233 LEU A C 1
ATOM 1826 O O . LEU A 1 254 ? -5.881 16.127 -6.566 1.00 49.60 233 LEU A O 1
ATOM 1831 N N . GLY A 1 255 ? -5.828 17.537 -8.315 1.00 51.53 234 GLY A N 1
ATOM 1832 C CA . GLY A 1 255 ? -7.215 17.285 -8.719 1.00 57.38 234 GLY A CA 1
ATOM 1833 C C . GLY A 1 255 ? -8.244 18.206 -8.072 1.00 61.38 234 GLY A C 1
ATOM 1834 O O . GLY A 1 255 ? -7.891 19.180 -7.413 1.00 60.70 234 GLY A O 1
ATOM 1835 N N . ASP A 1 256 ? -9.520 17.878 -8.273 1.00 69.31 235 ASP A N 1
ATOM 1836 C CA . ASP A 1 256 ? -10.651 18.749 -7.910 1.00 70.30 235 ASP A CA 1
ATOM 1837 C C . ASP A 1 256 ? -10.913 18.729 -6.413 1.00 73.27 235 ASP A C 1
ATOM 1838 O O . ASP A 1 256 ? -10.838 17.669 -5.772 1.00 70.02 235 ASP A O 1
ATOM 1840 N N . GLU A 1 257 ? -11.223 19.911 -5.866 1.00 79.09 236 GLU A N 1
ATOM 1841 C CA . GLU A 1 257 ? -11.524 20.096 -4.427 1.00 78.45 236 GLU A CA 1
ATOM 1842 C C . GLU A 1 257 ? -12.576 19.129 -3.894 1.00 74.63 236 GLU A C 1
ATOM 1843 O O . GLU A 1 257 ? -12.509 18.716 -2.736 1.00 70.84 236 GLU A O 1
ATOM 1849 N N . SER A 1 258 ? -13.550 18.788 -4.739 1.00 75.55 237 SER A N 1
ATOM 1850 C CA . SER A 1 258 ? -14.681 17.943 -4.330 1.00 78.61 237 SER A CA 1
ATOM 1851 C C . SER A 1 258 ? -14.277 16.472 -4.186 1.00 76.42 237 SER A C 1
ATOM 1852 O O . SER A 1 258 ? -14.713 15.798 -3.245 1.00 71.79 237 SER A O 1
ATOM 1855 N N . LYS A 1 259 ? -13.474 15.976 -5.130 1.00 73.31 238 LYS A N 1
ATOM 1856 C CA . LYS A 1 259 ? -12.917 14.627 -5.025 1.00 70.76 238 LYS A CA 1
ATOM 1857 C C . LYS A 1 259 ? -12.095 14.507 -3.729 1.00 67.67 238 LYS A C 1
ATOM 1858 O O . LYS A 1 259 ? -12.205 13.508 -3.012 1.00 64.52 238 LYS A O 1
ATOM 1860 N N . ILE A 1 260 ? -11.316 15.546 -3.426 1.00 65.68 239 ILE A N 1
ATOM 1861 C CA . ILE A 1 260 ? -10.477 15.584 -2.231 1.00 63.49 239 ILE A CA 1
ATOM 1862 C C . ILE A 1 260 ? -11.323 15.596 -0.958 1.00 65.18 239 ILE A C 1
ATOM 1863 O O . ILE A 1 260 ? -11.074 14.794 -0.040 1.00 57.87 239 ILE A O 1
ATOM 1868 N N . LYS A 1 261 ? -12.316 16.497 -0.909 1.00 66.41 240 LYS A N 1
ATOM 1869 C CA . LYS A 1 261 ? -13.237 16.594 0.228 1.00 64.99 240 LYS A CA 1
ATOM 1870 C C . LYS A 1 261 ? -13.958 15.268 0.484 1.00 65.66 240 LYS A C 1
ATOM 1871 O O . LYS A 1 261 ? -14.036 14.807 1.635 1.00 65.55 240 LYS A O 1
ATOM 1873 N N . LYS A 1 262 ? -14.483 14.659 -0.585 1.00 67.45 241 LYS A N 1
ATOM 1874 C CA . LYS A 1 262 ? -15.188 13.358 -0.505 1.00 67.27 241 LYS A CA 1
ATOM 1875 C C . LYS A 1 262 ? -14.261 12.265 0.051 1.00 63.95 241 LYS A C 1
ATOM 1876 O O . LYS A 1 262 ? -14.654 11.505 0.936 1.00 61.47 241 LYS A O 1
ATOM 1878 N N . ALA A 1 263 ? -13.028 12.211 -0.461 1.00 64.31 242 ALA A N 1
ATOM 1879 C CA . ALA A 1 263 ? -12.024 11.242 0.002 1.00 62.18 242 ALA A CA 1
ATOM 1880 C C . ALA A 1 263 ? -11.591 11.505 1.462 1.00 61.48 242 ALA A C 1
ATOM 1881 O O . ALA A 1 263 ? -11.364 10.570 2.213 1.00 59.71 242 ALA A O 1
ATOM 1891 N N . GLU A 1 265 ? -13.451 13.023 3.854 1.00 71.40 244 GLU A N 1
ATOM 1892 C CA . GLU A 1 265 ? -14.587 12.675 4.716 1.00 76.76 244 GLU A CA 1
ATOM 1893 C C . GLU A 1 265 ? -14.691 11.153 4.904 1.00 75.16 244 GLU A C 1
ATOM 1894 O O . GLU A 1 265 ? -15.029 10.679 6.004 1.00 74.10 244 GLU A O 1
ATOM 1900 N N . SER A 1 266 ? -14.403 10.402 3.835 1.00 68.84 245 SER A N 1
ATOM 1901 C CA . SER A 1 266 ? -14.408 8.931 3.885 1.00 66.80 245 SER A CA 1
ATOM 1902 C C . SER A 1 266 ? -13.345 8.384 4.854 1.00 63.98 245 SER A C 1
ATOM 1903 O O . SER A 1 266 ? -13.585 7.404 5.587 1.00 58.96 245 SER A O 1
ATOM 1906 N N . VAL A 1 267 ? -12.174 9.025 4.864 1.00 62.00 246 VAL A N 1
ATOM 1907 C CA . VAL A 1 267 ? -11.117 8.668 5.820 1.00 59.09 246 VAL A CA 1
ATOM 1908 C C . VAL A 1 267 ? -11.515 9.066 7.243 1.00 57.76 246 VAL A C 1
ATOM 1909 O O . VAL A 1 267 ? -11.318 8.292 8.175 1.00 60.18 246 VAL A O 1
ATOM 1913 N N . ALA A 1 268 ? -12.058 10.263 7.428 1.00 58.78 247 ALA A N 1
ATOM 1914 C CA . ALA A 1 268 ? -12.621 10.625 8.746 1.00 65.44 247 ALA A CA 1
ATOM 1915 C C . ALA A 1 268 ? -13.597 9.536 9.241 1.00 65.64 247 ALA A C 1
ATOM 1916 O O . ALA A 1 268 ? -13.521 9.116 10.404 1.00 66.42 247 ALA A O 1
ATOM 1918 N N . SER A 1 269 ? -14.469 9.067 8.341 1.00 65.91 248 SER A N 1
ATOM 1919 C CA . SER A 1 269 ? -15.459 8.010 8.637 1.00 68.40 248 SER A CA 1
ATOM 1920 C C . SER A 1 269 ? -14.832 6.684 9.150 1.00 66.58 248 SER A C 1
ATOM 1921 O O . SER A 1 269 ? -15.254 6.155 10.169 1.00 68.48 248 SER A O 1
ATOM 1924 N N . GLN A 1 270 ? -13.822 6.161 8.467 1.00 65.54 249 GLN A N 1
ATOM 1925 C CA . GLN A 1 270 ? -13.174 4.911 8.887 1.00 63.57 249 GLN A CA 1
ATOM 1926 C C . GLN A 1 270 ? -12.530 5.066 10.272 1.00 62.75 249 GLN A C 1
ATOM 1927 O O . GLN A 1 270 ? -12.336 6.188 10.763 1.00 59.87 249 GLN A O 1
ATOM 1929 N N . PHE B 1 26 ? -41.477 18.578 -23.141 1.00 60.18 5 PHE B N 1
ATOM 1930 C CA . PHE B 1 26 ? -41.961 17.215 -22.782 1.00 63.71 5 PHE B CA 1
ATOM 1931 C C . PHE B 1 26 ? -43.075 17.255 -21.747 1.00 60.87 5 PHE B C 1
ATOM 1932 O O . PHE B 1 26 ? -43.347 18.278 -21.147 1.00 70.20 5 PHE B O 1
ATOM 1948 N N . TYR B 1 28 ? -43.715 13.983 -19.625 1.00 38.66 7 TYR B N 1
ATOM 1949 C CA . TYR B 1 28 ? -43.384 13.062 -18.533 1.00 35.16 7 TYR B CA 1
ATOM 1950 C C . TYR B 1 28 ? -41.944 12.603 -18.598 1.00 33.58 7 TYR B C 1
ATOM 1951 O O . TYR B 1 28 ? -41.367 12.555 -19.670 1.00 33.27 7 TYR B O 1
ATOM 1960 N N . LYS B 1 29 ? -41.380 12.304 -17.432 1.00 32.84 8 LYS B N 1
ATOM 1961 C CA . LYS B 1 29 ? -40.092 11.650 -17.308 1.00 34.05 8 LYS B CA 1
ATOM 1962 C C . LYS B 1 29 ? -40.250 10.271 -16.643 1.00 32.49 8 LYS B C 1
ATOM 1963 O O . LYS B 1 29 ? -40.880 10.155 -15.588 1.00 30.26 8 LYS B O 1
ATOM 1969 N N . LEU B 1 30 ? -39.624 9.258 -17.244 1.00 29.23 9 LEU B N 1
ATOM 1970 C CA . LEU B 1 30 ? -39.546 7.933 -16.709 1.00 26.12 9 LEU B CA 1
ATOM 1971 C C . LEU B 1 30 ? -38.090 7.591 -16.511 1.00 26.17 9 LEU B C 1
ATOM 1972 O O . LEU B 1 30 ? -37.291 7.777 -17.423 1.00 27.15 9 LEU B O 1
ATOM 1977 N N . VAL B 1 31 ? -37.744 7.070 -15.336 1.00 24.83 10 VAL B N 1
ATOM 1978 C CA . VAL B 1 31 ? -36.372 6.669 -15.053 1.00 25.63 10 VAL B CA 1
ATOM 1979 C C . VAL B 1 31 ? -36.261 5.127 -14.969 1.00 25.90 10 VAL B C 1
ATOM 1980 O O . VAL B 1 31 ? -37.041 4.469 -14.262 1.00 24.58 10 VAL B O 1
ATOM 1984 N N . LEU B 1 32 ? -35.265 4.586 -15.656 1.00 25.13 11 LEU B N 1
ATOM 1985 C CA . LEU B 1 32 ? -34.966 3.164 -15.673 1.00 25.95 11 LEU B CA 1
ATOM 1986 C C . LEU B 1 32 ? -33.575 2.974 -15.142 1.00 27.44 11 LEU B C 1
ATOM 1987 O O . LEU B 1 32 ? -32.682 3.771 -15.441 1.00 27.19 11 LEU B O 1
ATOM 1992 N N . VAL B 1 33 ? -33.350 1.908 -14.384 1.00 27.16 12 VAL B N 1
ATOM 1993 C CA . VAL B 1 33 ? -32.010 1.622 -13.949 1.00 28.15 12 VAL B CA 1
ATOM 1994 C C . VAL B 1 33 ? -31.781 0.124 -13.858 1.00 28.53 12 VAL B C 1
ATOM 1995 O O . VAL B 1 33 ? -32.593 -0.633 -13.316 1.00 28.25 12 VAL B O 1
ATOM 1999 N N . ARG B 1 34 ? -30.662 -0.286 -14.410 1.00 29.12 13 ARG B N 1
ATOM 2000 C CA . ARG B 1 34 ? -30.226 -1.657 -14.330 1.00 32.47 13 ARG B CA 1
ATOM 2001 C C . ARG B 1 34 ? -29.337 -1.849 -13.105 1.00 34.51 13 ARG B C 1
ATOM 2002 O O . ARG B 1 34 ? -28.462 -1.024 -12.838 1.00 40.19 13 ARG B O 1
ATOM 2010 N N . HIS B 1 35 ? -29.556 -2.916 -12.354 1.00 32.59 14 HIS B N 1
ATOM 2011 C CA . HIS B 1 35 ? -28.724 -3.192 -11.187 1.00 33.29 14 HIS B CA 1
ATOM 2012 C C . HIS B 1 35 ? -27.291 -3.451 -11.561 1.00 32.61 14 HIS B C 1
ATOM 2013 O O . HIS B 1 35 ? -26.964 -3.830 -12.686 1.00 30.33 14 HIS B O 1
ATOM 2020 N N . GLY B 1 36 ? -26.443 -3.284 -10.559 1.00 34.89 15 GLY B N 1
ATOM 2021 C CA . GLY B 1 36 ? -25.021 -3.424 -10.722 1.00 38.34 15 GLY B CA 1
ATOM 2022 C C . GLY B 1 36 ? -24.574 -4.854 -10.620 1.00 39.47 15 GLY B C 1
ATOM 2023 O O . GLY B 1 36 ? -25.379 -5.787 -10.538 1.00 43.09 15 GLY B O 1
ATOM 2024 N N . GLU B 1 37 ? -23.269 -5.003 -10.599 1.00 41.87 16 GLU B N 1
ATOM 2025 C CA . GLU B 1 37 ? -22.629 -6.296 -10.538 1.00 42.62 16 GLU B CA 1
ATOM 2026 C C . GLU B 1 37 ? -23.188 -7.213 -9.425 1.00 40.30 16 GLU B C 1
ATOM 2027 O O . GLU B 1 37 ? -23.384 -6.799 -8.286 1.00 34.87 16 GLU B O 1
ATOM 2033 N N . SER B 1 38 ? -23.399 -8.473 -9.790 1.00 41.07 17 SER B N 1
ATOM 2034 C CA . SER B 1 38 ? -23.794 -9.511 -8.856 1.00 42.91 17 SER B CA 1
ATOM 2035 C C . SER B 1 38 ? -22.594 -10.370 -8.511 1.00 42.38 17 SER B C 1
ATOM 2036 O O . SER B 1 38 ? -21.574 -10.310 -9.169 1.00 42.55 17 SER B O 1
ATOM 2039 N N . GLU B 1 39 ? -22.760 -11.234 -7.524 1.00 46.89 18 GLU B N 1
ATOM 2040 C CA . GLU B 1 39 ? -21.716 -12.188 -7.115 1.00 49.14 18 GLU B CA 1
ATOM 2041 C C . GLU B 1 39 ? -21.323 -13.208 -8.219 1.00 51.16 18 GLU B C 1
ATOM 2042 O O . GLU B 1 39 ? -20.308 -13.866 -8.098 1.00 50.58 18 GLU B O 1
ATOM 2048 N N . TRP B 1 40 ? -22.120 -13.339 -9.283 1.00 51.63 19 TRP B N 1
ATOM 2049 C CA . TRP B 1 40 ? -21.810 -14.266 -10.381 1.00 51.73 19 TRP B CA 1
ATOM 2050 C C . TRP B 1 40 ? -21.199 -13.651 -11.604 1.00 51.55 19 TRP B C 1
ATOM 2051 O O . TRP B 1 40 ? -20.804 -14.395 -12.502 1.00 54.33 19 TRP B O 1
ATOM 2062 N N . ASN B 1 41 ? -21.130 -12.321 -11.682 1.00 54.44 20 ASN B N 1
ATOM 2063 C CA . ASN B 1 41 ? -20.544 -11.648 -12.858 1.00 58.14 20 ASN B CA 1
ATOM 2064 C C . ASN B 1 41 ? -19.017 -11.879 -12.991 1.00 62.59 20 ASN B C 1
ATOM 2065 O O . ASN B 1 41 ? -18.494 -11.922 -14.106 1.00 67.38 20 ASN B O 1
ATOM 2070 N N . LYS B 1 42 ? -18.317 -12.080 -11.878 1.00 66.71 21 LYS B N 1
ATOM 2071 C CA . LYS B 1 42 ? -16.870 -12.314 -11.923 1.00 69.99 21 LYS B CA 1
ATOM 2072 C C . LYS B 1 42 ? -16.543 -13.632 -12.667 1.00 69.99 21 LYS B C 1
ATOM 2073 O O . LYS B 1 42 ? -15.754 -13.635 -13.622 1.00 63.21 21 LYS B O 1
ATOM 2075 N N . GLU B 1 43 ? -17.172 -14.732 -12.234 1.00 70.95 22 GLU B N 1
ATOM 2076 C CA . GLU B 1 43 ? -17.021 -16.043 -12.879 1.00 71.18 22 GLU B CA 1
ATOM 2077 C C . GLU B 1 43 ? -17.827 -16.144 -14.166 1.00 70.63 22 GLU B C 1
ATOM 2078 O O . GLU B 1 43 ? -17.769 -17.164 -14.871 1.00 70.60 22 GLU B O 1
ATOM 2084 N N . ASN B 1 44 ? -18.593 -15.099 -14.466 1.00 67.38 23 ASN B N 1
ATOM 2085 C CA . ASN B 1 44 ? -19.295 -15.010 -15.732 1.00 70.06 23 ASN B CA 1
ATOM 2086 C C . ASN B 1 44 ? -20.314 -16.158 -15.926 1.00 65.65 23 ASN B C 1
ATOM 2087 O O . ASN B 1 44 ? -20.435 -16.718 -17.016 1.00 59.55 23 ASN B O 1
ATOM 2092 N N . LEU B 1 45 ? -21.025 -16.507 -14.850 1.00 60.87 24 LEU B N 1
ATOM 2093 C CA . LEU B 1 45 ? -22.045 -17.547 -14.908 1.00 57.98 24 LEU B CA 1
ATOM 2094 C C . LEU B 1 45 ? -23.313 -16.980 -15.529 1.00 54.22 24 LEU B C 1
ATOM 2095 O O . LEU B 1 45 ? -23.621 -15.801 -15.348 1.00 54.32 24 LEU B O 1
ATOM 2100 N N . PHE B 1 46 ? -24.023 -17.802 -16.294 1.00 52.72 25 PHE B N 1
ATOM 2101 C CA . PHE B 1 46 ? -25.366 -17.442 -16.742 1.00 50.03 25 PHE B CA 1
ATOM 2102 C C . PHE B 1 46 ? -26.274 -17.390 -15.503 1.00 44.36 25 PHE B C 1
ATOM 2103 O O . PHE B 1 46 ? -26.337 -18.353 -14.717 1.00 43.50 25 PHE B O 1
ATOM 2111 N N . THR B 1 47 ? -26.941 -16.261 -15.313 1.00 39.52 26 THR B N 1
ATOM 2112 C CA . THR B 1 47 ? -27.673 -16.019 -14.075 1.00 37.85 26 THR B CA 1
ATOM 2113 C C . THR B 1 47 ? -29.167 -16.223 -14.254 1.00 33.75 26 THR B C 1
ATOM 2114 O O . THR B 1 47 ? -29.758 -17.100 -13.635 1.00 32.89 26 THR B O 1
ATOM 2118 N N . GLY B 1 48 ? -29.754 -15.416 -15.123 1.00 31.01 27 GLY B N 1
ATOM 2119 C CA . GLY B 1 48 ? -31.166 -15.497 -15.413 1.00 29.73 27 GLY B CA 1
ATOM 2120 C C . GLY B 1 48 ? -31.980 -15.231 -14.166 1.00 27.64 27 GLY B C 1
ATOM 2121 O O . GLY B 1 48 ? -31.744 -14.258 -13.452 1.00 26.71 27 GLY B O 1
ATOM 2122 N N . TRP B 1 49 ? -32.890 -16.144 -13.888 1.00 25.72 28 TRP B N 1
ATOM 2123 C CA . TRP B 1 49 ? -33.727 -16.073 -12.714 1.00 25.62 28 TRP B CA 1
ATOM 2124 C C . TRP B 1 49 ? -33.074 -16.522 -11.445 1.00 25.70 28 TRP B C 1
ATOM 2125 O O . TRP B 1 49 ? -33.700 -16.458 -10.394 1.00 24.89 28 TRP B O 1
ATOM 2136 N N . THR B 1 50 ? -31.833 -16.991 -11.507 1.00 26.99 29 THR B N 1
ATOM 2137 C CA . THR B 1 50 ? -31.139 -17.381 -10.310 1.00 28.95 29 THR B CA 1
ATOM 2138 C C . THR B 1 50 ? -31.081 -16.155 -9.401 1.00 28.71 29 THR B C 1
ATOM 2139 O O . THR B 1 50 ? -30.627 -15.100 -9.807 1.00 29.57 29 THR B O 1
ATOM 2143 N N . ASP B 1 51 ? -31.544 -16.302 -8.167 1.00 29.35 30 ASP B N 1
ATOM 2144 C CA . ASP B 1 51 ? -31.610 -15.185 -7.254 1.00 29.38 30 ASP B CA 1
ATOM 2145 C C . ASP B 1 51 ? -30.267 -14.892 -6.541 1.00 31.31 30 ASP B C 1
ATOM 2146 O O . ASP B 1 51 ? -30.188 -14.898 -5.336 1.00 30.14 30 ASP B O 1
ATOM 2151 N N . VAL B 1 52 ? -29.246 -14.540 -7.299 1.00 33.80 31 VAL B N 1
ATOM 2152 C CA . VAL B 1 52 ? -27.929 -14.186 -6.720 1.00 35.61 31 VAL B CA 1
ATOM 2153 C C . VAL B 1 52 ? -27.905 -12.722 -6.150 1.00 34.86 31 VAL B C 1
ATOM 2154 O O . VAL B 1 52 ? -28.642 -11.828 -6.613 1.00 34.11 31 VAL B O 1
ATOM 2158 N N . LYS B 1 53 ? -27.058 -12.511 -5.147 1.00 32.87 32 LYS B N 1
ATOM 2159 C CA . LYS B 1 53 ? -26.920 -11.216 -4.471 1.00 33.17 32 LYS B CA 1
ATOM 2160 C C . LYS B 1 53 ? -26.024 -10.288 -5.270 1.00 32.23 32 LYS B C 1
ATOM 2161 O O . LYS B 1 53 ? -25.241 -10.725 -6.102 1.00 34.02 32 LYS B O 1
ATOM 2163 N N . LEU B 1 54 ? -26.178 -8.999 -5.025 1.00 30.62 33 LEU B N 1
ATOM 2164 C CA . LEU B 1 54 ? -25.262 -7.991 -5.499 1.00 31.21 33 LEU B CA 1
ATOM 2165 C C . LEU B 1 54 ? -23.874 -8.211 -4.872 1.00 33.52 33 LEU B C 1
ATOM 2166 O O . LEU B 1 54 ? -23.785 -8.609 -3.719 1.00 33.53 33 LEU B O 1
ATOM 2171 N N . SER B 1 55 ? -22.819 -7.962 -5.630 1.00 35.05 34 SER B N 1
ATOM 2172 C CA . SER B 1 55 ? -21.469 -7.869 -5.056 1.00 38.16 34 SER B CA 1
ATOM 2173 C C . SER B 1 55 ? -21.310 -6.507 -4.387 1.00 40.08 34 SER B C 1
ATOM 2174 O O . SER B 1 55 ? -22.184 -5.623 -4.529 1.00 37.49 34 SER B O 1
ATOM 2177 N N . ASP B 1 56 ? -20.198 -6.327 -3.671 1.00 40.48 35 ASP B N 1
ATOM 2178 C CA . ASP B 1 56 ? -19.929 -5.052 -3.014 1.00 41.89 35 ASP B CA 1
ATOM 2179 C C . ASP B 1 56 ? -19.773 -3.972 -4.083 1.00 40.15 35 ASP B C 1
ATOM 2180 O O . ASP B 1 56 ? -20.199 -2.852 -3.880 1.00 36.88 35 ASP B O 1
ATOM 2185 N N . LYS B 1 57 ? -19.197 -4.324 -5.230 1.00 39.85 36 LYS B N 1
ATOM 2186 C CA . LYS B 1 57 ? -19.185 -3.394 -6.345 1.00 43.94 36 LYS B CA 1
ATOM 2187 C C . LYS B 1 57 ? -20.651 -3.022 -6.764 1.00 41.10 36 LYS B C 1
ATOM 2188 O O . LYS B 1 57 ? -20.987 -1.834 -6.960 1.00 38.31 36 LYS B O 1
ATOM 2194 N N . GLY B 1 58 ? -21.503 -4.037 -6.850 1.00 37.68 37 GLY B N 1
ATOM 2195 C CA . GLY B 1 58 ? -22.934 -3.830 -7.128 1.00 37.85 37 GLY B CA 1
ATOM 2196 C C . GLY B 1 58 ? -23.627 -2.905 -6.156 1.00 35.05 37 GLY B C 1
ATOM 2197 O O . GLY B 1 58 ? -24.344 -2.003 -6.558 1.00 34.44 37 GLY B O 1
ATOM 2198 N N . ILE B 1 59 ? -23.341 -3.092 -4.875 1.00 35.93 38 ILE B N 1
ATOM 2199 C CA . ILE B 1 59 ? -23.892 -2.228 -3.825 1.00 36.11 38 ILE B CA 1
ATOM 2200 C C . ILE B 1 59 ? -23.474 -0.779 -4.040 1.00 38.24 38 ILE B C 1
ATOM 2201 O O . ILE B 1 59 ? -24.298 0.154 -3.945 1.00 37.57 38 ILE B O 1
ATOM 2206 N N . ASP B 1 60 ? -22.194 -0.595 -4.331 1.00 39.09 39 ASP B N 1
ATOM 2207 C CA . ASP B 1 60 ? -21.667 0.747 -4.550 1.00 41.78 39 ASP B CA 1
ATOM 2208 C C . ASP B 1 60 ? -22.186 1.441 -5.797 1.00 37.16 39 ASP B C 1
ATOM 2209 O O . ASP B 1 60 ? -22.378 2.639 -5.792 1.00 33.91 39 ASP B O 1
ATOM 2214 N N . GLU B 1 61 ? -22.374 0.675 -6.858 1.00 36.68 40 GLU B N 1
ATOM 2215 C CA . GLU B 1 61 ? -23.009 1.205 -8.060 1.00 37.85 40 GLU B CA 1
ATOM 2216 C C . GLU B 1 61 ? -24.409 1.728 -7.753 1.00 36.28 40 GLU B C 1
ATOM 2217 O O . GLU B 1 61 ? -24.768 2.808 -8.199 1.00 35.62 40 GLU B O 1
ATOM 2223 N N . ALA B 1 62 ? -25.157 1.016 -6.900 1.00 34.14 41 ALA B N 1
ATOM 2224 C CA . ALA B 1 62 ? -26.477 1.494 -6.454 1.00 33.87 41 ALA B CA 1
ATOM 2225 C C . ALA B 1 62 ? -26.386 2.800 -5.658 1.00 33.37 41 ALA B C 1
ATOM 2226 O O . ALA B 1 62 ? -27.172 3.723 -5.905 1.00 30.10 41 ALA B O 1
ATOM 2228 N N . VAL B 1 63 ? -25.428 2.869 -4.726 1.00 34.96 42 VAL B N 1
ATOM 2229 C CA . VAL B 1 63 ? -25.202 4.072 -3.896 1.00 34.36 42 VAL B CA 1
ATOM 2230 C C . VAL B 1 63 ? -24.927 5.274 -4.812 1.00 36.07 42 VAL B C 1
ATOM 2231 O O . VAL B 1 63 ? -25.566 6.329 -4.681 1.00 34.97 42 VAL B O 1
ATOM 2235 N N . GLU B 1 64 ? -24.032 5.081 -5.781 1.00 37.15 43 GLU B N 1
ATOM 2236 C CA . GLU B 1 64 ? -23.693 6.148 -6.738 1.00 39.35 43 GLU B CA 1
ATOM 2237 C C . GLU B 1 64 ? -24.889 6.513 -7.629 1.00 36.12 43 GLU B C 1
ATOM 2238 O O . GLU B 1 64 ? -25.092 7.689 -7.940 1.00 36.21 43 GLU B O 1
ATOM 2244 N N . ALA B 1 65 ? -25.672 5.526 -8.068 1.00 32.61 44 ALA B N 1
ATOM 2245 C CA . ALA B 1 65 ? -26.846 5.871 -8.886 1.00 32.13 44 ALA B CA 1
ATOM 2246 C C . ALA B 1 65 ? -27.800 6.735 -8.067 1.00 30.41 44 ALA B C 1
ATOM 2247 O O . ALA B 1 65 ? -28.372 7.660 -8.572 1.00 30.70 44 ALA B O 1
ATOM 2249 N N . GLY B 1 66 ? -27.946 6.433 -6.794 1.00 31.43 45 GLY B N 1
ATOM 2250 C CA . GLY B 1 66 ? -28.844 7.205 -5.926 1.00 32.89 45 GLY B CA 1
ATOM 2251 C C . GLY B 1 66 ? -28.317 8.612 -5.670 1.00 34.19 45 GLY B C 1
ATOM 2252 O O . GLY B 1 66 ? -29.075 9.581 -5.710 1.00 31.28 45 GLY B O 1
ATOM 2253 N N . LEU B 1 67 ? -27.006 8.714 -5.450 1.00 36.65 46 LEU B N 1
ATOM 2254 C CA . LEU B 1 67 ? -26.358 10.030 -5.245 1.00 39.36 46 LEU B CA 1
ATOM 2255 C C . LEU B 1 67 ? -26.469 10.848 -6.507 1.00 39.18 46 LEU B C 1
ATOM 2256 O O . LEU B 1 67 ? -26.747 12.030 -6.468 1.00 39.84 46 LEU B O 1
ATOM 2261 N N . LEU B 1 68 ? -26.339 10.186 -7.644 1.00 39.76 47 LEU B N 1
ATOM 2262 C CA . LEU B 1 68 ? -26.494 10.868 -8.912 1.00 39.75 47 LEU B CA 1
ATOM 2263 C C . LEU B 1 68 ? -27.897 11.435 -9.064 1.00 38.66 47 LEU B C 1
ATOM 2264 O O . LEU B 1 68 ? -28.082 12.583 -9.490 1.00 38.39 47 LEU B O 1
ATOM 2269 N N . LEU B 1 69 ? -28.905 10.631 -8.727 1.00 37.59 48 LEU B N 1
ATOM 2270 C CA . LEU B 1 69 ? -30.276 11.076 -8.923 1.00 35.08 48 LEU B CA 1
ATOM 2271 C C . LEU B 1 69 ? -30.578 12.241 -7.999 1.00 34.52 48 LEU B C 1
ATOM 2272 O O . LEU B 1 69 ? -31.319 13.158 -8.368 1.00 34.96 48 LEU B O 1
ATOM 2277 N N . LYS B 1 70 ? -30.065 12.174 -6.776 1.00 37.33 49 LYS B N 1
ATOM 2278 C CA . LYS B 1 70 ? -30.268 13.241 -5.807 1.00 41.40 49 LYS B CA 1
ATOM 2279 C C . LYS B 1 70 ? -29.633 14.543 -6.321 1.00 42.64 49 LYS B C 1
ATOM 2280 O O . LYS B 1 70 ? -30.294 15.568 -6.399 1.00 41.35 49 LYS B O 1
ATOM 2286 N N . GLN B 1 71 ? -28.362 14.465 -6.715 1.00 45.21 50 GLN B N 1
ATOM 2287 C CA . GLN B 1 71 ? -27.655 15.626 -7.288 1.00 50.60 50 GLN B CA 1
ATOM 2288 C C . GLN B 1 71 ? -28.481 16.318 -8.377 1.00 48.67 50 GLN B C 1
ATOM 2289 O O . GLN B 1 71 ? -28.548 17.543 -8.427 1.00 44.71 50 GLN B O 1
ATOM 2295 N N . GLU B 1 72 ? -29.107 15.512 -9.236 1.00 45.50 51 GLU B N 1
ATOM 2296 C CA . GLU B 1 72 ? -29.837 16.027 -10.397 1.00 43.79 51 GLU B CA 1
ATOM 2297 C C . GLU B 1 72 ? -31.287 16.393 -10.107 1.00 38.75 51 GLU B C 1
ATOM 2298 O O . GLU B 1 72 ? -32.000 16.785 -11.000 1.00 39.82 51 GLU B O 1
ATOM 2304 N N . GLY B 1 73 ? -31.699 16.287 -8.857 1.00 37.92 52 GLY B N 1
ATOM 2305 C CA . GLY B 1 73 ? -33.021 16.728 -8.432 1.00 38.09 52 GLY B CA 1
ATOM 2306 C C . GLY B 1 73 ? -34.168 15.753 -8.735 1.00 37.58 52 GLY B C 1
ATOM 2307 O O . GLY B 1 73 ? -35.323 16.147 -8.720 1.00 34.23 52 GLY B O 1
ATOM 2308 N N . TYR B 1 74 ? -33.850 14.486 -9.002 1.00 35.27 53 TYR B N 1
ATOM 2309 C CA . TYR B 1 74 ? -34.901 13.494 -9.258 1.00 34.44 53 TYR B CA 1
ATOM 2310 C C . TYR B 1 74 ? -35.559 13.039 -7.975 1.00 31.61 53 TYR B C 1
ATOM 2311 O O . TYR B 1 74 ? -34.906 12.776 -6.967 1.00 34.95 53 TYR B O 1
ATOM 2320 N N . SER B 1 75 ? -36.863 12.953 -8.005 1.00 31.54 54 SER B N 1
ATOM 2321 C CA . SER B 1 75 ? -37.603 12.279 -6.919 1.00 32.58 54 SER B CA 1
ATOM 2322 C C . SER B 1 75 ? -38.713 11.450 -7.546 1.00 30.29 54 SER B C 1
ATOM 2323 O O . SER B 1 75 ? -39.025 11.631 -8.739 1.00 30.10 54 SER B O 1
ATOM 2326 N N . PHE B 1 76 ? -39.306 10.558 -6.762 1.00 28.86 55 PHE B N 1
ATOM 2327 C CA . PHE B 1 76 ? -40.278 9.608 -7.294 1.00 27.51 55 PHE B CA 1
ATOM 2328 C C . PHE B 1 76 ? -41.521 9.455 -6.431 1.00 27.25 55 PHE B C 1
ATOM 2329 O O . PHE B 1 76 ? -41.447 9.662 -5.235 1.00 30.29 55 PHE B O 1
ATOM 2337 N N . ASP B 1 77 ? -42.620 9.072 -7.064 1.00 27.01 56 ASP B N 1
ATOM 2338 C CA . ASP B 1 77 ? -43.921 8.734 -6.417 1.00 27.21 56 ASP B CA 1
ATOM 2339 C C . ASP B 1 77 ? -44.224 7.230 -6.345 1.00 25.46 56 ASP B C 1
ATOM 2340 O O . ASP B 1 77 ? -44.983 6.800 -5.475 1.00 24.42 56 ASP B O 1
ATOM 2345 N N . ILE B 1 78 ? -43.636 6.444 -7.238 1.00 23.32 57 ILE B N 1
ATOM 2346 C CA . ILE B 1 78 ? -43.844 5.018 -7.278 1.00 23.94 57 ILE B CA 1
ATOM 2347 C C . ILE B 1 78 ? -42.650 4.362 -7.957 1.00 23.15 57 ILE B C 1
ATOM 2348 O O . ILE B 1 78 ? -41.975 4.971 -8.824 1.00 23.22 57 ILE B O 1
ATOM 2353 N N . ALA B 1 79 ? -42.353 3.157 -7.506 1.00 22.18 58 ALA B N 1
ATOM 2354 C CA . ALA B 1 79 ? -41.209 2.391 -7.972 1.00 22.93 58 ALA B CA 1
ATOM 2355 C C . ALA B 1 79 ? -41.638 0.975 -8.339 1.00 21.91 58 ALA B C 1
ATOM 2356 O O . ALA B 1 79 ? -42.457 0.383 -7.682 1.00 22.44 58 ALA B O 1
ATOM 2358 N N . PHE B 1 80 ? -41.030 0.441 -9.380 1.00 22.33 59 PHE B N 1
ATOM 2359 C CA . PHE B 1 80 ? -41.290 -0.895 -9.820 1.00 21.62 59 PHE B CA 1
ATOM 2360 C C . PHE B 1 80 ? -39.986 -1.676 -9.829 1.00 21.74 59 PHE B C 1
ATOM 2361 O O . PHE B 1 80 ? -38.926 -1.150 -10.185 1.00 21.41 59 PHE B O 1
ATOM 2369 N N . SER B 1 81 ? -40.059 -2.960 -9.486 1.00 20.96 60 SER B N 1
ATOM 2370 C CA . SER B 1 81 ? -38.901 -3.840 -9.660 1.00 20.30 60 SER B CA 1
ATOM 2371 C C . SER B 1 81 ? -39.359 -5.260 -9.979 1.00 20.81 60 SER B C 1
ATOM 2372 O O . SER B 1 81 ? -40.541 -5.525 -10.181 1.00 20.32 60 SER B O 1
ATOM 2375 N N . SER B 1 82 ? -38.391 -6.157 -10.092 1.00 22.49 61 SER B N 1
ATOM 2376 C CA . SER B 1 82 ? -38.649 -7.557 -10.397 1.00 22.13 61 SER B CA 1
ATOM 2377 C C . SER B 1 82 ? -38.905 -8.285 -9.134 1.00 22.92 61 SER B C 1
ATOM 2378 O O . SER B 1 82 ? -39.030 -7.662 -8.062 1.00 23.11 61 SER B O 1
ATOM 2381 N N . LEU B 1 83 ? -38.970 -9.609 -9.234 1.00 23.52 62 LEU B N 1
ATOM 2382 C CA . LEU B 1 83 ? -39.044 -10.471 -8.055 1.00 22.69 62 LEU B CA 1
ATOM 2383 C C . LEU B 1 83 ? -37.659 -11.035 -7.678 1.00 24.13 62 LEU B C 1
ATOM 2384 O O . LEU B 1 83 ? -37.575 -12.026 -6.935 1.00 22.34 62 LEU B O 1
ATOM 2389 N N . LEU B 1 84 ? -36.598 -10.421 -8.211 1.00 24.57 63 LEU B N 1
ATOM 2390 C CA . LEU B 1 84 ? -35.234 -10.893 -7.938 1.00 25.31 63 LEU B CA 1
ATOM 2391 C C . LEU B 1 84 ? -34.556 -9.931 -6.935 1.00 26.04 63 LEU B C 1
ATOM 2392 O O . LEU B 1 84 ? -34.727 -8.694 -7.039 1.00 24.93 63 LEU B O 1
ATOM 2397 N N . SER B 1 85 ? -33.872 -10.490 -5.948 1.00 25.55 64 SER B N 1
ATOM 2398 C CA . SER B 1 85 ? -33.247 -9.700 -4.862 1.00 28.11 64 SER B CA 1
ATOM 2399 C C . SER B 1 85 ? -32.312 -8.605 -5.314 1.00 27.82 64 SER B C 1
ATOM 2400 O O . SER B 1 85 ? -32.308 -7.525 -4.738 1.00 26.82 64 SER B O 1
ATOM 2403 N N . ARG B 1 86 ? -31.511 -8.883 -6.339 1.00 26.58 65 ARG B N 1
ATOM 2404 C CA . ARG B 1 86 ? -30.513 -7.923 -6.710 1.00 27.73 65 ARG B CA 1
ATOM 2405 C C . ARG B 1 86 ? -31.108 -6.607 -7.214 1.00 27.54 65 ARG B C 1
ATOM 2406 O O . ARG B 1 86 ? -30.495 -5.557 -7.056 1.00 26.98 65 ARG B O 1
ATOM 2414 N N . ALA B 1 87 ? -32.243 -6.700 -7.903 1.00 27.26 66 ALA B N 1
ATOM 2415 C CA . ALA B 1 87 ? -32.942 -5.534 -8.437 1.00 27.56 66 ALA B CA 1
ATOM 2416 C C . ALA B 1 87 ? -33.596 -4.792 -7.294 1.00 26.09 66 ALA B C 1
ATOM 2417 O O . ALA B 1 87 ? -33.530 -3.563 -7.217 1.00 24.51 66 ALA B O 1
ATOM 2419 N N . ASN B 1 88 ? -34.164 -5.538 -6.371 1.00 25.84 67 ASN B N 1
ATOM 2420 C CA . ASN B 1 88 ? -34.818 -4.923 -5.241 1.00 27.15 67 ASN B CA 1
ATOM 2421 C C . ASN B 1 88 ? -33.834 -4.230 -4.284 1.00 28.52 67 ASN B C 1
ATOM 2422 O O . ASN B 1 88 ? -34.097 -3.113 -3.821 1.00 28.23 67 ASN B O 1
ATOM 2427 N N . ASP B 1 89 ? -32.689 -4.860 -4.052 1.00 29.96 68 ASP B N 1
ATOM 2428 C CA . ASP B 1 89 ? -31.636 -4.260 -3.208 1.00 31.46 68 ASP B CA 1
ATOM 2429 C C . ASP B 1 89 ? -31.126 -2.975 -3.867 1.00 29.48 68 ASP B C 1
ATOM 2430 O O . ASP B 1 89 ? -30.943 -1.982 -3.189 1.00 29.21 68 ASP B O 1
ATOM 2435 N N . THR B 1 90 ? -31.001 -2.978 -5.195 1.00 27.09 69 THR B N 1
ATOM 2436 C CA . THR B 1 90 ? -30.558 -1.799 -5.934 1.00 25.77 69 THR B CA 1
ATOM 2437 C C . THR B 1 90 ? -31.557 -0.699 -5.753 1.00 26.06 69 THR B C 1
ATOM 2438 O O . THR B 1 90 ? -31.188 0.433 -5.444 1.00 26.40 69 THR B O 1
ATOM 2442 N N . LEU B 1 91 ? -32.838 -1.024 -5.896 1.00 26.02 70 LEU B N 1
ATOM 2443 C CA . LEU B 1 91 ? -33.872 -0.027 -5.732 1.00 24.67 70 LEU B CA 1
ATOM 2444 C C . LEU B 1 91 ? -33.886 0.525 -4.300 1.00 26.23 70 LEU B C 1
ATOM 2445 O O . LEU B 1 91 ? -33.977 1.727 -4.112 1.00 25.90 70 LEU B O 1
ATOM 2450 N N . ASN B 1 92 ? -33.801 -0.352 -3.304 1.00 27.08 71 ASN B N 1
ATOM 2451 C CA . ASN B 1 92 ? -33.856 0.083 -1.917 1.00 28.32 71 ASN B CA 1
ATOM 2452 C C . ASN B 1 92 ? -32.679 1.024 -1.565 1.00 28.98 71 ASN B C 1
ATOM 2453 O O . ASN B 1 92 ? -32.873 2.060 -0.923 1.00 29.82 71 ASN B O 1
ATOM 2458 N N . ILE B 1 93 ? -31.487 0.686 -2.041 1.00 28.39 72 ILE B N 1
ATOM 2459 C CA . ILE B 1 93 ? -30.310 1.537 -1.834 1.00 28.57 72 ILE B CA 1
ATOM 2460 C C . ILE B 1 93 ? -30.533 2.911 -2.505 1.00 28.22 72 ILE B C 1
ATOM 2461 O O . ILE B 1 93 ? -30.291 3.927 -1.898 1.00 28.59 72 ILE B O 1
ATOM 2466 N N . ILE B 1 94 ? -31.046 2.933 -3.730 1.00 27.46 73 ILE B N 1
ATOM 2467 C CA . ILE B 1 94 ? -31.312 4.204 -4.431 1.00 27.73 73 ILE B CA 1
ATOM 2468 C C . ILE B 1 94 ? -32.318 5.050 -3.678 1.00 28.18 73 ILE B C 1
ATOM 2469 O O . ILE B 1 94 ? -32.089 6.232 -3.419 1.00 28.87 73 ILE B O 1
ATOM 2474 N N . LEU B 1 95 ? -33.412 4.431 -3.252 1.00 27.73 74 LEU B N 1
ATOM 2475 C CA . LEU B 1 95 ? -34.427 5.198 -2.545 1.00 28.61 74 LEU B CA 1
ATOM 2476 C C . LEU B 1 95 ? -33.930 5.719 -1.192 1.00 28.98 74 LEU B C 1
ATOM 2477 O O . LEU B 1 95 ? -34.268 6.846 -0.806 1.00 29.47 74 LEU B O 1
ATOM 2482 N N . ARG B 1 96 ? -33.154 4.910 -0.491 1.00 31.24 75 ARG B N 1
ATOM 2483 C CA . ARG B 1 96 ? -32.534 5.337 0.762 1.00 35.93 75 ARG B CA 1
ATOM 2484 C C . ARG B 1 96 ? -31.651 6.575 0.528 1.00 36.45 75 ARG B C 1
ATOM 2485 O O . ARG B 1 96 ? -31.779 7.563 1.240 1.00 36.37 75 ARG B O 1
ATOM 2493 N N . GLU B 1 97 ? -30.830 6.563 -0.517 1.00 35.32 76 GLU B N 1
ATOM 2494 C CA . GLU B 1 97 ? -30.025 7.740 -0.846 1.00 35.58 76 GLU B CA 1
ATOM 2495 C C . GLU B 1 97 ? -30.873 8.950 -1.169 1.00 34.30 76 GLU B C 1
ATOM 2496 O O . GLU B 1 97 ? -30.450 10.078 -0.923 1.00 38.00 76 GLU B O 1
ATOM 2502 N N . LEU B 1 98 ? -32.059 8.748 -1.732 1.00 31.87 77 LEU B N 1
ATOM 2503 C CA . LEU B 1 98 ? -32.949 9.875 -2.020 1.00 30.01 77 LEU B CA 1
ATOM 2504 C C . LEU B 1 98 ? -33.790 10.290 -0.833 1.00 29.18 77 LEU B C 1
ATOM 2505 O O . LEU B 1 98 ? -34.526 11.263 -0.929 1.00 29.14 77 LEU B O 1
ATOM 2510 N N . GLY B 1 99 ? -33.701 9.582 0.290 1.00 28.44 78 GLY B N 1
ATOM 2511 C CA . GLY B 1 99 ? -34.590 9.852 1.405 1.00 29.52 78 GLY B CA 1
ATOM 2512 C C . GLY B 1 99 ? -36.047 9.493 1.068 1.00 30.27 78 GLY B C 1
ATOM 2513 O O . GLY B 1 99 ? -36.968 10.083 1.590 1.00 30.78 78 GLY B O 1
ATOM 2514 N N . GLN B 1 100 ? -36.261 8.515 0.192 1.00 31.62 79 GLN B N 1
ATOM 2515 C CA . GLN B 1 100 ? -37.624 8.181 -0.255 1.00 30.79 79 GLN B CA 1
ATOM 2516 C C . GLN B 1 100 ? -37.962 6.678 -0.074 1.00 29.69 79 GLN B C 1
ATOM 2517 O O . GLN B 1 100 ? -38.698 6.048 -0.888 1.00 27.56 79 GLN B O 1
ATOM 2523 N N . SER B 1 101 ? -37.469 6.114 1.014 1.00 28.83 80 SER B N 1
ATOM 2524 C CA . SER B 1 101 ? -37.699 4.703 1.279 1.00 30.39 80 SER B CA 1
ATOM 2525 C C . SER B 1 101 ? -39.168 4.408 1.628 1.00 29.07 80 SER B C 1
ATOM 2526 O O . SER B 1 101 ? -39.550 3.259 1.731 1.00 31.61 80 SER B O 1
ATOM 2529 N N . TYR B 1 102 ? -40.001 5.450 1.747 1.00 27.86 81 TYR B N 1
ATOM 2530 C CA . TYR B 1 102 ? -41.401 5.329 2.125 1.00 26.47 81 TYR B CA 1
ATOM 2531 C C . TYR B 1 102 ? -42.349 5.250 0.911 1.00 24.53 81 TYR B C 1
ATOM 2532 O O . TYR B 1 102 ? -43.543 4.993 1.088 1.00 22.44 81 TYR B O 1
ATOM 2541 N N . ILE B 1 103 ? -41.840 5.442 -0.304 1.00 22.27 82 ILE B N 1
ATOM 2542 C CA . ILE B 1 103 ? -42.725 5.436 -1.446 1.00 22.30 82 ILE B CA 1
ATOM 2543 C C . ILE B 1 103 ? -43.230 4.038 -1.818 1.00 22.36 82 ILE B C 1
ATOM 2544 O O . ILE B 1 103 ? -42.691 3.016 -1.421 1.00 22.68 82 ILE B O 1
ATOM 2549 N N . SER B 1 104 ? -44.325 4.029 -2.546 1.00 22.33 83 SER B N 1
ATOM 2550 C CA . SER B 1 104 ? -44.966 2.797 -2.990 1.00 22.78 83 SER B CA 1
ATOM 2551 C C . SER B 1 104 ? -44.070 2.024 -3.933 1.00 22.00 83 SER B C 1
ATOM 2552 O O . SER B 1 104 ? -43.440 2.602 -4.816 1.00 21.76 83 SER B O 1
ATOM 2555 N N . VAL B 1 105 ? -43.894 0.733 -3.657 1.00 21.93 84 VAL B N 1
ATOM 2556 C CA . VAL B 1 105 ? -43.046 -0.112 -4.456 1.00 21.65 84 VAL B CA 1
ATOM 2557 C C . VAL B 1 105 ? -43.874 -1.319 -4.897 1.00 23.14 84 VAL B C 1
ATOM 2558 O O . VAL B 1 105 ? -44.496 -1.929 -4.071 1.00 24.45 84 VAL B O 1
ATOM 2562 N N . LYS B 1 106 ? -43.843 -1.660 -6.181 1.00 22.70 85 LYS B N 1
ATOM 2563 C CA . LYS B 1 106 ? -44.543 -2.820 -6.681 1.00 24.14 85 LYS B CA 1
ATOM 2564 C C . LYS B 1 106 ? -43.575 -3.714 -7.395 1.00 22.67 85 LYS B C 1
ATOM 2565 O O . LYS B 1 106 ? -42.711 -3.237 -8.132 1.00 22.48 85 LYS B O 1
ATOM 2571 N N . LYS B 1 107 ? -43.709 -5.015 -7.183 1.00 21.76 86 LYS B N 1
ATOM 2572 C CA . LYS B 1 107 ? -42.777 -5.996 -7.776 1.00 22.11 86 LYS B CA 1
ATOM 2573 C C . LYS B 1 107 ? -43.495 -7.011 -8.621 1.00 20.75 86 LYS B C 1
ATOM 2574 O O . LYS B 1 107 ? -44.621 -7.382 -8.340 1.00 19.78 86 LYS B O 1
ATOM 2580 N N . THR B 1 108 ? -42.853 -7.427 -9.698 1.00 20.43 87 THR B N 1
ATOM 2581 C CA . THR B 1 108 ? -43.494 -8.339 -10.592 1.00 20.52 87 THR B CA 1
ATOM 2582 C C . THR B 1 108 ? -42.484 -9.235 -11.257 1.00 20.63 87 THR B C 1
ATOM 2583 O O . THR B 1 108 ? -41.369 -8.828 -11.615 1.00 20.18 87 THR B O 1
ATOM 2587 N N . TRP B 1 109 ? -42.912 -10.467 -11.482 1.00 20.29 88 TRP B N 1
ATOM 2588 C CA . TRP B 1 109 ? -42.050 -11.389 -12.220 1.00 20.54 88 TRP B CA 1
ATOM 2589 C C . TRP B 1 109 ? -41.817 -10.876 -13.621 1.00 20.44 88 TRP B C 1
ATOM 2590 O O . TRP B 1 109 ? -40.788 -11.205 -14.235 1.00 20.24 88 TRP B O 1
ATOM 2601 N N . ARG B 1 110 ? -42.739 -10.045 -14.127 1.00 20.14 89 ARG B N 1
ATOM 2602 C CA . ARG B 1 110 ? -42.642 -9.575 -15.532 1.00 20.18 89 ARG B CA 1
ATOM 2603 C C . ARG B 1 110 ? -41.443 -8.691 -15.801 1.00 20.21 89 ARG B C 1
ATOM 2604 O O . ARG B 1 110 ? -41.013 -8.562 -16.948 1.00 20.88 89 ARG B O 1
ATOM 2612 N N . LEU B 1 111 ? -40.842 -8.167 -14.749 1.00 20.46 90 LEU B N 1
ATOM 2613 C CA . LEU B 1 111 ? -39.580 -7.435 -14.879 1.00 21.03 90 LEU B CA 1
ATOM 2614 C C . LEU B 1 111 ? -38.349 -8.290 -14.597 1.00 21.71 90 LEU B C 1
ATOM 2615 O O . LEU B 1 111 ? -37.202 -7.776 -14.644 1.00 22.11 90 LEU B O 1
ATOM 2620 N N . ASN B 1 112 ? -38.526 -9.585 -14.339 1.00 22.23 91 ASN B N 1
ATOM 2621 C CA . ASN B 1 112 ? -37.358 -10.437 -14.140 1.00 22.97 91 ASN B CA 1
ATOM 2622 C C . ASN B 1 112 ? -36.436 -10.401 -15.338 1.00 22.91 91 ASN B C 1
ATOM 2623 O O . ASN B 1 112 ? -36.865 -10.213 -16.471 1.00 20.69 91 ASN B O 1
ATOM 2628 N N . GLU B 1 113 ? -35.158 -10.639 -15.056 1.00 25.29 92 GLU B N 1
ATOM 2629 C CA . GLU B 1 113 ? -34.173 -10.973 -16.071 1.00 26.06 92 GLU B CA 1
ATOM 2630 C C . GLU B 1 113 ? -34.688 -12.079 -16.976 1.00 26.10 92 GLU B C 1
ATOM 2631 O O . GLU B 1 113 ? -35.535 -12.886 -16.601 1.00 24.37 92 GLU B O 1
ATOM 2637 N N . ARG B 1 114 ? -34.171 -12.103 -18.197 1.00 26.97 93 ARG B N 1
ATOM 2638 C CA . ARG B 1 114 ? -34.427 -13.200 -19.093 1.00 27.93 93 ARG B CA 1
ATOM 2639 C C . ARG B 1 114 ? -34.076 -14.543 -18.440 1.00 27.15 93 ARG B C 1
ATOM 2640 O O . ARG B 1 114 ? -33.067 -14.666 -17.759 1.00 25.32 93 ARG B O 1
ATOM 2648 N N . HIS B 1 115 ? -34.925 -15.538 -18.641 1.00 27.34 94 HIS B N 1
ATOM 2649 C CA . HIS B 1 115 ? -34.626 -16.887 -18.164 1.00 29.24 94 HIS B CA 1
ATOM 2650 C C . HIS B 1 115 ? -33.635 -17.547 -19.097 1.00 29.62 94 HIS B C 1
ATOM 2651 O O . HIS B 1 115 ? -33.838 -17.550 -20.312 1.00 30.83 94 HIS B O 1
ATOM 2658 N N . TYR B 1 116 ? -32.558 -18.091 -18.563 1.00 30.87 95 TYR B N 1
ATOM 2659 C CA . TYR B 1 116 ? -31.514 -18.722 -19.412 1.00 34.92 95 TYR B CA 1
ATOM 2660 C C . TYR B 1 116 ? -31.566 -20.280 -19.382 1.00 35.02 95 TYR B C 1
ATOM 2661 O O . TYR B 1 116 ? -30.644 -20.956 -19.805 1.00 37.22 95 TYR B O 1
ATOM 2670 N N . GLY B 1 117 ? -32.704 -20.825 -18.978 1.00 34.11 96 GLY B N 1
ATOM 2671 C CA . GLY B 1 117 ? -32.946 -22.262 -19.049 1.00 34.03 96 GLY B CA 1
ATOM 2672 C C . GLY B 1 117 ? -31.873 -23.051 -18.349 1.00 36.47 96 GLY B C 1
ATOM 2673 O O . GLY B 1 117 ? -31.383 -22.655 -17.262 1.00 34.18 96 GLY B O 1
ATOM 2674 N N . ALA B 1 118 ? -31.498 -24.164 -18.981 1.00 38.19 97 ALA B N 1
ATOM 2675 C CA . ALA B 1 118 ? -30.516 -25.098 -18.419 1.00 39.80 97 ALA B CA 1
ATOM 2676 C C . ALA B 1 118 ? -29.107 -24.508 -18.395 1.00 40.02 97 ALA B C 1
ATOM 2677 O O . ALA B 1 118 ? -28.257 -25.069 -17.747 1.00 43.16 97 ALA B O 1
ATOM 2679 N N . LEU B 1 119 ? -28.880 -23.343 -19.004 1.00 40.50 98 LEU B N 1
ATOM 2680 C CA . LEU B 1 119 ? -27.590 -22.645 -18.842 1.00 40.38 98 LEU B CA 1
ATOM 2681 C C . LEU B 1 119 ? -27.371 -22.015 -17.458 1.00 41.67 98 LEU B C 1
ATOM 2682 O O . LEU B 1 119 ? -26.224 -21.723 -17.086 1.00 41.61 98 LEU B O 1
ATOM 2687 N N . GLN B 1 120 ? -28.444 -21.813 -16.686 1.00 40.78 99 GLN B N 1
ATOM 2688 C CA . GLN B 1 120 ? -28.317 -21.117 -15.391 1.00 38.65 99 GLN B CA 1
ATOM 2689 C C . GLN B 1 120 ? -27.385 -21.842 -14.444 1.00 40.02 99 GLN B C 1
ATOM 2690 O O . GLN B 1 120 ? -27.610 -23.002 -14.092 1.00 40.70 99 GLN B O 1
ATOM 2696 N N . GLY B 1 121 ? -26.360 -21.129 -13.983 1.00 42.34 100 GLY B N 1
ATOM 2697 C CA . GLY B 1 121 ? -25.386 -21.691 -13.040 1.00 43.66 100 GLY B CA 1
ATOM 2698 C C . GLY B 1 121 ? -24.102 -22.188 -13.699 1.00 45.58 100 GLY B C 1
ATOM 2699 O O . GLY B 1 121 ? -23.132 -22.477 -12.999 1.00 44.08 100 GLY B O 1
ATOM 2700 N N . LEU B 1 122 ? -24.091 -22.242 -15.030 1.00 48.09 101 LEU B N 1
ATOM 2701 C CA . LEU B 1 122 ? -22.935 -22.693 -15.791 1.00 50.06 101 LEU B CA 1
ATOM 2702 C C . LEU B 1 122 ? -22.138 -21.519 -16.389 1.00 54.01 101 LEU B C 1
ATOM 2703 O O . LEU B 1 122 ? -22.685 -20.448 -16.666 1.00 51.86 101 LEU B O 1
ATOM 2708 N N . ASN B 1 123 ? -20.835 -21.729 -16.597 1.00 59.79 102 ASN B N 1
ATOM 2709 C CA . ASN B 1 123 ? -20.022 -20.797 -17.397 1.00 60.76 102 ASN B CA 1
ATOM 2710 C C . ASN B 1 123 ? -20.075 -21.185 -18.874 1.00 61.83 102 ASN B C 1
ATOM 2711 O O . ASN B 1 123 ? -20.659 -22.224 -19.240 1.00 60.38 102 ASN B O 1
ATOM 2716 N N . LYS B 1 124 ? -19.479 -20.340 -19.713 1.00 64.55 103 LYS B N 1
ATOM 2717 C CA . LYS B 1 124 ? -19.554 -20.500 -21.172 1.00 68.05 103 LYS B CA 1
ATOM 2718 C C . LYS B 1 124 ? -18.917 -21.829 -21.644 1.00 70.82 103 LYS B C 1
ATOM 2719 O O . LYS B 1 124 ? -19.426 -22.491 -22.562 1.00 73.74 103 LYS B O 1
ATOM 2721 N N . SER B 1 125 ? -17.826 -22.236 -20.999 1.00 74.72 104 SER B N 1
ATOM 2722 C CA . SER B 1 125 ? -17.107 -23.441 -21.422 1.00 75.39 104 SER B CA 1
ATOM 2723 C C . SER B 1 125 ? -17.870 -24.710 -20.988 1.00 75.49 104 SER B C 1
ATOM 2724 O O . SER B 1 125 ? -17.980 -25.649 -21.775 1.00 78.03 104 SER B O 1
ATOM 2727 N N . GLU B 1 126 ? -18.412 -24.732 -19.767 1.00 71.45 105 GLU B N 1
ATOM 2728 C CA . GLU B 1 126 ? -19.265 -25.859 -19.337 1.00 70.27 105 GLU B CA 1
ATOM 2729 C C . GLU B 1 126 ? -20.493 -26.003 -20.259 1.00 68.84 105 GLU B C 1
ATOM 2730 O O . GLU B 1 126 ? -21.017 -27.109 -20.474 1.00 68.13 105 GLU B O 1
ATOM 2736 N N . THR B 1 127 ? -20.952 -24.871 -20.780 1.00 61.49 106 THR B N 1
ATOM 2737 C CA . THR B 1 127 ? -22.101 -24.851 -21.649 1.00 61.17 106 THR B CA 1
ATOM 2738 C C . THR B 1 127 ? -21.754 -25.445 -23.027 1.00 58.00 106 THR B C 1
ATOM 2739 O O . THR B 1 127 ? -22.478 -26.285 -23.558 1.00 50.97 106 THR B O 1
ATOM 2743 N N . ALA B 1 128 ? -20.658 -24.973 -23.598 1.00 58.79 107 ALA B N 1
ATOM 2744 C CA . ALA B 1 128 ? -20.085 -25.574 -24.810 1.00 61.66 107 ALA B CA 1
ATOM 2745 C C . ALA B 1 128 ? -19.915 -27.101 -24.668 1.00 60.09 107 ALA B C 1
ATOM 2746 O O . ALA B 1 128 ? -20.389 -27.847 -25.505 1.00 60.43 107 ALA B O 1
ATOM 2748 N N . ALA B 1 129 ? -19.253 -27.534 -23.606 1.00 55.49 108 ALA B N 1
ATOM 2749 C CA . ALA B 1 129 ? -18.982 -28.960 -23.388 1.00 59.62 108 ALA B CA 1
ATOM 2750 C C . ALA B 1 129 ? -20.257 -29.776 -23.319 1.00 62.29 108 ALA B C 1
ATOM 2751 O O . ALA B 1 129 ? -20.322 -30.876 -23.863 1.00 64.98 108 ALA B O 1
ATOM 2753 N N . LYS B 1 130 ? -21.281 -29.233 -22.665 1.00 61.55 109 LYS B N 1
ATOM 2754 C CA . LYS B 1 130 ? -22.498 -30.001 -22.446 1.00 58.29 109 LYS B CA 1
ATOM 2755 C C . LYS B 1 130 ? -23.409 -29.961 -23.680 1.00 54.72 109 LYS B C 1
ATOM 2756 O O . LYS B 1 130 ? -23.971 -30.976 -24.062 1.00 49.17 109 LYS B O 1
ATOM 2762 N N . TYR B 1 131 ? -23.552 -28.792 -24.299 1.00 53.65 110 TYR B N 1
ATOM 2763 C CA . TYR B 1 131 ? -24.528 -28.633 -25.383 1.00 52.64 110 TYR B CA 1
ATOM 2764 C C . TYR B 1 131 ? -23.904 -28.479 -26.753 1.00 52.19 110 TYR B C 1
ATOM 2765 O O . TYR B 1 131 ? -24.625 -28.493 -27.752 1.00 50.29 110 TYR B O 1
ATOM 2774 N N . GLY B 1 132 ? -22.584 -28.277 -26.799 1.00 55.81 111 GLY B N 1
ATOM 2775 C CA . GLY B 1 132 ? -21.855 -28.111 -28.067 1.00 59.85 111 GLY B CA 1
ATOM 2776 C C . GLY B 1 132 ? -21.715 -26.660 -28.518 1.00 64.11 111 GLY B C 1
ATOM 2777 O O . GLY B 1 132 ? -22.594 -25.830 -28.261 1.00 58.78 111 GLY B O 1
ATOM 2778 N N . GLU B 1 133 ? -20.628 -26.381 -29.239 1.00 67.79 112 GLU B N 1
ATOM 2779 C CA . GLU B 1 133 ? -20.323 -25.046 -29.754 1.00 69.50 112 GLU B CA 1
ATOM 2780 C C . GLU B 1 133 ? -21.391 -24.529 -30.714 1.00 67.41 112 GLU B C 1
ATOM 2781 O O . GLU B 1 133 ? -21.685 -23.349 -30.704 1.00 68.49 112 GLU B O 1
ATOM 2787 N N . ASP B 1 134 ? -21.960 -25.409 -31.538 1.00 66.46 113 ASP B N 1
ATOM 2788 C CA . ASP B 1 134 ? -22.968 -25.025 -32.530 1.00 66.92 113 ASP B CA 1
ATOM 2789 C C . ASP B 1 134 ? -24.254 -24.461 -31.881 1.00 68.88 113 ASP B C 1
ATOM 2790 O O . ASP B 1 134 ? -24.727 -23.367 -32.257 1.00 69.40 113 ASP B O 1
ATOM 2792 N N . LYS B 1 135 ? -24.792 -25.190 -30.900 1.00 63.96 114 LYS B N 1
ATOM 2793 C CA . LYS B 1 135 ? -26.039 -24.812 -30.248 1.00 59.46 114 LYS B CA 1
ATOM 2794 C C . LYS B 1 135 ? -25.816 -23.534 -29.400 1.00 56.98 114 LYS B C 1
ATOM 2795 O O . LYS B 1 135 ? -26.579 -22.571 -29.474 1.00 49.62 114 LYS B O 1
ATOM 2797 N N . VAL B 1 136 ? -24.720 -23.479 -28.663 1.00 56.93 115 VAL B N 1
ATOM 2798 C CA . VAL B 1 136 ? -24.346 -22.242 -27.964 1.00 60.16 115 VAL B CA 1
ATOM 2799 C C . VAL B 1 136 ? -24.216 -20.996 -28.864 1.00 62.99 115 VAL B C 1
ATOM 2800 O O . VAL B 1 136 ? -24.558 -19.891 -28.453 1.00 65.52 115 VAL B O 1
ATOM 2804 N N . LEU B 1 137 ? -23.710 -21.171 -30.081 1.00 69.84 116 LEU B N 1
ATOM 2805 C CA . LEU B 1 137 ? -23.550 -20.045 -31.005 1.00 75.12 116 LEU B CA 1
ATOM 2806 C C . LEU B 1 137 ? -24.933 -19.567 -31.471 1.00 72.93 116 LEU B C 1
ATOM 2807 O O . LEU B 1 137 ? -25.184 -18.364 -31.590 1.00 73.24 116 LEU B O 1
ATOM 2812 N N . ILE B 1 138 ? -25.813 -20.516 -31.763 1.00 66.45 117 ILE B N 1
ATOM 2813 C CA . ILE B 1 138 ? -27.153 -20.181 -32.186 1.00 62.89 117 ILE B CA 1
ATOM 2814 C C . ILE B 1 138 ? -27.850 -19.415 -31.065 1.00 60.59 117 ILE B C 1
ATOM 2815 O O . ILE B 1 138 ? -28.444 -18.367 -31.315 1.00 57.66 117 ILE B O 1
ATOM 2820 N N . TRP B 1 139 ? -27.732 -19.908 -29.830 1.00 56.38 118 TRP B N 1
ATOM 2821 C CA . TRP B 1 139 ? -28.423 -19.302 -28.696 1.00 53.08 118 TRP B CA 1
ATOM 2822 C C . TRP B 1 139 ? -27.991 -17.895 -28.440 1.00 60.81 118 TRP B C 1
ATOM 2823 O O . TRP B 1 139 ? -28.848 -17.041 -28.244 1.00 63.09 118 TRP B O 1
ATOM 2834 N N . ARG B 1 140 ? -26.680 -17.632 -28.480 1.00 65.54 119 ARG B N 1
ATOM 2835 C CA . ARG B 1 140 ? -26.126 -16.285 -28.222 1.00 62.41 119 ARG B CA 1
ATOM 2836 C C . ARG B 1 140 ? -26.588 -15.232 -29.243 1.00 60.54 119 ARG B C 1
ATOM 2837 O O . ARG B 1 140 ? -26.789 -14.067 -28.904 1.00 58.17 119 ARG B O 1
ATOM 2839 N N . ARG B 1 141 ? -26.742 -15.652 -30.496 1.00 63.81 120 ARG B N 1
ATOM 2840 C CA . ARG B 1 141 ? -27.021 -14.737 -31.619 1.00 62.27 120 ARG B CA 1
ATOM 2841 C C . ARG B 1 141 ? -28.512 -14.579 -31.885 1.00 56.70 120 ARG B C 1
ATOM 2842 O O . ARG B 1 141 ? -28.927 -13.723 -32.667 1.00 60.73 120 ARG B O 1
ATOM 2844 N N . SER B 1 142 ? -29.319 -15.452 -31.303 1.00 49.94 121 SER B N 1
ATOM 2845 C CA . SER B 1 142 ? -30.709 -15.522 -31.699 1.00 45.65 121 SER B CA 1
ATOM 2846 C C . SER B 1 142 ? -31.566 -14.510 -30.889 1.00 40.24 121 SER B C 1
ATOM 2847 O O . SER B 1 142 ? -31.248 -14.155 -29.758 1.00 33.99 121 SER B O 1
ATOM 2850 N N . TYR B 1 143 ? -32.624 -14.040 -31.525 1.00 36.71 122 TYR B N 1
ATOM 2851 C CA . TYR B 1 143 ? -33.667 -13.283 -30.867 1.00 36.19 122 TYR B CA 1
ATOM 2852 C C . TYR B 1 143 ? -34.765 -14.270 -30.455 1.00 35.13 122 TYR B C 1
ATOM 2853 O O . TYR B 1 143 ? -35.468 -14.036 -29.471 1.00 32.53 122 TYR B O 1
ATOM 2862 N N . ASP B 1 144 ? -34.920 -15.349 -31.218 1.00 34.14 123 ASP B N 1
ATOM 2863 C CA . ASP B 1 144 ? -36.099 -16.186 -31.117 1.00 35.38 123 ASP B CA 1
ATOM 2864 C C . ASP B 1 144 ? -35.849 -17.678 -30.917 1.00 35.87 123 ASP B C 1
ATOM 2865 O O . ASP B 1 144 ? -36.799 -18.437 -30.894 1.00 37.26 123 ASP B O 1
ATOM 2870 N N . VAL B 1 145 ? -34.612 -18.103 -30.722 1.00 36.79 124 VAL B N 1
ATOM 2871 C CA . VAL B 1 145 ? -34.356 -19.507 -30.396 1.00 37.49 124 VAL B CA 1
ATOM 2872 C C . VAL B 1 145 ? -33.882 -19.644 -28.955 1.00 36.42 124 VAL B C 1
ATOM 2873 O O . VAL B 1 145 ? -32.830 -19.149 -28.596 1.00 38.09 124 VAL B O 1
ATOM 2877 N N . PRO B 1 146 ? -34.680 -20.295 -28.102 1.00 35.26 125 PRO B N 1
ATOM 2878 C CA . PRO B 1 146 ? -34.307 -20.312 -26.679 1.00 34.10 125 PRO B CA 1
ATOM 2879 C C . PRO B 1 146 ? -33.250 -21.367 -26.399 1.00 37.14 125 PRO B C 1
ATOM 2880 O O . PRO B 1 146 ? -33.124 -22.315 -27.151 1.00 34.41 125 PRO B O 1
ATOM 2884 N N . PRO B 1 147 ? -32.469 -21.190 -25.327 1.00 38.31 126 PRO B N 1
ATOM 2885 C CA . PRO B 1 147 ? -31.622 -22.278 -24.954 1.00 38.35 126 PRO B CA 1
ATOM 2886 C C . PRO B 1 147 ? -32.389 -23.452 -24.372 1.00 38.80 126 PRO B C 1
ATOM 2887 O O . PRO B 1 147 ? -33.601 -23.365 -24.120 1.00 36.06 126 PRO B O 1
ATOM 2899 N N . SER B 1 149 ? -34.208 -26.076 -22.367 1.00 34.83 128 SER B N 1
ATOM 2900 C CA . SER B 1 149 ? -35.076 -25.788 -21.236 1.00 37.01 128 SER B CA 1
ATOM 2901 C C . SER B 1 149 ? -34.739 -26.604 -19.994 1.00 36.77 128 SER B C 1
ATOM 2902 O O . SER B 1 149 ? -34.152 -27.681 -20.082 1.00 35.81 128 SER B O 1
ATOM 2905 N N . LEU B 1 150 ? -35.112 -26.068 -18.839 1.00 39.55 129 LEU B N 1
ATOM 2906 C CA . LEU B 1 150 ? -35.052 -26.783 -17.559 1.00 40.41 129 LEU B CA 1
ATOM 2907 C C . LEU B 1 150 ? -36.210 -27.731 -17.443 1.00 40.94 129 LEU B C 1
ATOM 2908 O O . LEU B 1 150 ? -37.351 -27.372 -17.793 1.00 40.13 129 LEU B O 1
ATOM 2913 N N . ASP B 1 151 ? -35.941 -28.918 -16.928 1.00 42.25 130 ASP B N 1
ATOM 2914 C CA . ASP B 1 151 ? -37.014 -29.835 -16.546 1.00 46.11 130 ASP B CA 1
ATOM 2915 C C . ASP B 1 151 ? -37.644 -29.347 -15.262 1.00 42.19 130 ASP B C 1
ATOM 2916 O O . ASP B 1 151 ? -36.980 -28.760 -14.409 1.00 39.55 130 ASP B O 1
ATOM 2921 N N . GLU B 1 152 ? -38.911 -29.661 -15.095 1.00 41.28 131 GLU B N 1
ATOM 2922 C CA . GLU B 1 152 ? -39.610 -29.299 -13.875 1.00 44.49 131 GLU B CA 1
ATOM 2923 C C . GLU B 1 152 ? -39.027 -29.963 -12.632 1.00 43.65 131 GLU B C 1
ATOM 2924 O O . GLU B 1 152 ? -39.216 -29.484 -11.529 1.00 46.05 131 GLU B O 1
ATOM 2930 N N . SER B 1 153 ? -38.311 -31.061 -12.838 1.00 42.14 132 SER B N 1
ATOM 2931 C CA . SER B 1 153 ? -37.690 -31.814 -11.773 1.00 42.54 132 SER B CA 1
ATOM 2932 C C . SER B 1 153 ? -36.352 -31.191 -11.365 1.00 41.60 132 SER B C 1
ATOM 2933 O O . SER B 1 153 ? -35.788 -31.558 -10.333 1.00 39.40 132 SER B O 1
ATOM 2936 N N . ASP B 1 154 ? -35.848 -30.232 -12.141 1.00 38.77 133 ASP B N 1
ATOM 2937 C CA . ASP B 1 154 ? -34.589 -29.597 -11.778 1.00 39.26 133 ASP B CA 1
ATOM 2938 C C . ASP B 1 154 ? -34.788 -28.606 -10.600 1.00 40.38 133 ASP B C 1
ATOM 2939 O O . ASP B 1 154 ? -35.785 -27.873 -10.584 1.00 38.84 133 ASP B O 1
ATOM 2944 N N . ASP B 1 155 ? -33.821 -28.545 -9.675 1.00 41.05 134 ASP B N 1
ATOM 2945 C CA . ASP B 1 155 ? -33.922 -27.680 -8.490 1.00 46.84 134 ASP B CA 1
ATOM 2946 C C . ASP B 1 155 ? -33.981 -26.181 -8.832 1.00 41.69 134 ASP B C 1
ATOM 2947 O O . ASP B 1 155 ? -34.398 -25.391 -8.023 1.00 39.49 134 ASP B O 1
ATOM 2952 N N . ARG B 1 156 ? -33.530 -25.828 -10.023 1.00 39.60 135 ARG B N 1
ATOM 2953 C CA . ARG B 1 156 ? -33.489 -24.460 -10.510 1.00 36.94 135 ARG B CA 1
ATOM 2954 C C . ARG B 1 156 ? -34.816 -23.977 -11.097 1.00 34.89 135 ARG B C 1
ATOM 2955 O O . ARG B 1 156 ? -34.949 -22.799 -11.432 1.00 33.11 135 ARG B O 1
ATOM 2963 N N . HIS B 1 157 ? -35.785 -24.871 -11.252 1.00 34.49 136 HIS B N 1
ATOM 2964 C CA . HIS B 1 157 ? -36.994 -24.521 -12.001 1.00 31.95 136 HIS B CA 1
ATOM 2965 C C . HIS B 1 157 ? -37.853 -23.589 -11.185 1.00 32.33 136 HIS B C 1
ATOM 2966 O O . HIS B 1 157 ? -38.046 -23.799 -9.974 1.00 30.00 136 HIS B O 1
ATOM 2973 N N . PRO B 1 158 ? -38.417 -22.572 -11.851 1.00 30.40 137 PRO B N 1
ATOM 2974 C CA . PRO B 1 158 ? -39.167 -21.591 -11.092 1.00 31.54 137 PRO B CA 1
ATOM 2975 C C . PRO B 1 158 ? -40.325 -22.170 -10.314 1.00 30.70 137 PRO B C 1
ATOM 2976 O O . PRO B 1 158 ? -40.685 -21.571 -9.308 1.00 30.20 137 PRO B O 1
ATOM 2980 N N . ILE B 1 159 ? -40.905 -23.294 -10.747 1.00 31.38 138 ILE B N 1
ATOM 2981 C CA . ILE B 1 159 ? -42.056 -23.839 -10.032 1.00 34.65 138 ILE B CA 1
ATOM 2982 C C . ILE B 1 159 ? -41.708 -24.294 -8.619 1.00 35.58 138 ILE B C 1
ATOM 2983 O O . ILE B 1 159 ? -42.603 -24.434 -7.800 1.00 36.79 138 ILE B O 1
ATOM 2988 N N . LYS B 1 160 ? -40.434 -24.493 -8.322 1.00 36.52 139 LYS B N 1
ATOM 2989 C CA . LYS B 1 160 ? -40.058 -24.917 -6.980 1.00 40.58 139 LYS B CA 1
ATOM 2990 C C . LYS B 1 160 ? -39.920 -23.736 -6.026 1.00 39.84 139 LYS B C 1
ATOM 2991 O O . LYS B 1 160 ? -39.836 -23.918 -4.823 1.00 39.04 139 LYS B O 1
ATOM 2997 N N . ASP B 1 161 ? -39.896 -22.514 -6.555 1.00 35.79 140 ASP B N 1
ATOM 2998 C CA . ASP B 1 161 ? -39.709 -21.354 -5.710 1.00 34.63 140 ASP B CA 1
ATOM 2999 C C . ASP B 1 161 ? -41.074 -20.776 -5.353 1.00 34.14 140 ASP B C 1
ATOM 3000 O O . ASP B 1 161 ? -41.814 -20.356 -6.248 1.00 33.93 140 ASP B O 1
ATOM 3005 N N . PRO B 1 162 ? -41.409 -20.748 -4.050 1.00 32.80 141 PRO B N 1
ATOM 3006 C CA . PRO B 1 162 ? -42.714 -20.259 -3.619 1.00 31.71 141 PRO B CA 1
ATOM 3007 C C . PRO B 1 162 ? -43.016 -18.795 -3.987 1.00 29.48 141 PRO B C 1
ATOM 3008 O O . PRO B 1 162 ? -44.183 -18.407 -3.965 1.00 27.42 141 PRO B O 1
ATOM 3012 N N . ARG B 1 163 ? -42.002 -17.987 -4.303 1.00 26.31 142 ARG B N 1
ATOM 3013 C CA . ARG B 1 163 ? -42.322 -16.616 -4.663 1.00 25.65 142 ARG B CA 1
ATOM 3014 C C . ARG B 1 163 ? -43.156 -16.557 -5.971 1.00 25.62 142 ARG B C 1
ATOM 3015 O O . ARG B 1 163 ? -43.717 -15.534 -6.250 1.00 24.05 142 ARG B O 1
ATOM 3023 N N . TYR B 1 164 ? -43.142 -17.630 -6.786 1.00 25.42 143 TYR B N 1
ATOM 3024 C CA . TYR B 1 164 ? -43.882 -17.697 -8.032 1.00 25.16 143 TYR B CA 1
ATOM 3025 C C . TYR B 1 164 ? -45.186 -18.480 -7.958 1.00 27.37 143 TYR B C 1
ATOM 3026 O O . TYR B 1 164 ? -45.822 -18.740 -8.996 1.00 28.39 143 TYR B O 1
ATOM 3035 N N . LYS B 1 165 ? -45.662 -18.799 -6.770 1.00 28.38 144 LYS B N 1
ATOM 3036 C CA . LYS B 1 165 ? -46.828 -19.703 -6.681 1.00 32.83 144 LYS B CA 1
ATOM 3037 C C . LYS B 1 165 ? -48.156 -19.083 -7.131 1.00 31.10 144 LYS B C 1
ATOM 3038 O O . LYS B 1 165 ? -49.119 -19.776 -7.306 1.00 30.42 144 LYS B O 1
ATOM 3044 N N . HIS B 1 166 ? -48.204 -17.754 -7.251 1.00 29.70 145 HIS B N 1
ATOM 3045 C CA . HIS B 1 166 ? -49.385 -17.058 -7.713 1.00 27.66 145 HIS B CA 1
ATOM 3046 C C . HIS B 1 166 ? -49.521 -17.023 -9.230 1.00 26.13 145 HIS B C 1
ATOM 3047 O O . HIS B 1 166 ? -50.489 -16.451 -9.750 1.00 27.15 145 HIS B O 1
ATOM 3054 N N . ILE B 1 167 ? -48.582 -17.633 -9.950 1.00 24.99 146 ILE B N 1
ATOM 3055 C CA . ILE B 1 167 ? -48.508 -17.584 -11.387 1.00 25.93 146 ILE B CA 1
ATOM 3056 C C . ILE B 1 167 ? -48.799 -18.960 -11.965 1.00 27.49 146 ILE B C 1
ATOM 3057 O O . ILE B 1 167 ? -48.160 -19.911 -11.595 1.00 27.23 146 ILE B O 1
ATOM 3062 N N . PRO B 1 168 ? -49.727 -19.058 -12.924 1.00 29.15 147 PRO B N 1
ATOM 3063 C CA . PRO B 1 168 ? -49.992 -20.416 -13.432 1.00 31.27 147 PRO B CA 1
ATOM 3064 C C . PRO B 1 168 ? -48.731 -21.056 -13.962 1.00 32.21 147 PRO B C 1
ATOM 3065 O O . PRO B 1 168 ? -47.951 -20.426 -14.698 1.00 31.92 147 PRO B O 1
ATOM 3069 N N . LYS B 1 169 ? -48.539 -22.301 -13.580 1.00 34.85 148 LYS B N 1
ATOM 3070 C CA . LYS B 1 169 ? -47.306 -23.028 -13.871 1.00 36.64 148 LYS B CA 1
ATOM 3071 C C . LYS B 1 169 ? -46.995 -22.999 -15.359 1.00 33.79 148 LYS B C 1
ATOM 3072 O O . LYS B 1 169 ? -45.854 -22.929 -15.755 1.00 32.51 148 LYS B O 1
ATOM 3078 N N . ARG B 1 170 ? -48.021 -23.108 -16.185 1.00 32.51 149 ARG B N 1
ATOM 3079 C CA . ARG B 1 170 ? -47.810 -23.115 -17.614 1.00 32.61 149 ARG B CA 1
ATOM 3080 C C . ARG B 1 170 ? -47.098 -21.817 -18.121 1.00 32.54 149 ARG B C 1
ATOM 3081 O O . ARG B 1 170 ? -46.416 -21.838 -19.135 1.00 32.94 149 ARG B O 1
ATOM 3089 N N . GLU B 1 171 ? -47.283 -20.693 -17.430 1.00 31.10 150 GLU B N 1
ATOM 3090 C CA . GLU B 1 171 ? -46.678 -19.413 -17.834 1.00 29.86 150 GLU B CA 1
ATOM 3091 C C . GLU B 1 171 ? -45.315 -19.179 -17.198 1.00 29.45 150 GLU B C 1
ATOM 3092 O O . GLU B 1 171 ? -44.656 -18.233 -17.528 1.00 28.78 150 GLU B O 1
ATOM 3098 N N . LEU B 1 172 ? -44.893 -20.024 -16.258 1.00 29.96 151 LEU B N 1
ATOM 3099 C CA . LEU B 1 172 ? -43.563 -19.858 -15.703 1.00 31.62 151 LEU B CA 1
ATOM 3100 C C . LEU B 1 172 ? -42.595 -20.430 -16.712 1.00 31.21 151 LEU B C 1
ATOM 3101 O O . LEU B 1 172 ? -42.790 -21.517 -17.177 1.00 32.30 151 LEU B O 1
ATOM 3106 N N . PRO B 1 173 ? -41.580 -19.668 -17.107 1.00 31.04 152 PRO B N 1
ATOM 3107 C CA . PRO B 1 173 ? -40.665 -20.165 -18.140 1.00 29.99 152 PRO B CA 1
ATOM 3108 C C . PRO B 1 173 ? -39.684 -21.222 -17.649 1.00 30.92 152 PRO B C 1
ATOM 3109 O O . PRO B 1 173 ? -39.193 -21.155 -16.529 1.00 30.94 152 PRO B O 1
ATOM 3113 N N . SER B 1 174 ? -39.435 -22.195 -18.514 1.00 31.40 153 SER B N 1
ATOM 3114 C CA . SER B 1 174 ? -38.407 -23.187 -18.347 1.00 32.67 153 SER B CA 1
ATOM 3115 C C . SER B 1 174 ? -37.165 -22.719 -19.073 1.00 31.57 153 SER B C 1
ATOM 3116 O O . SER B 1 174 ? -36.111 -23.299 -18.881 1.00 30.30 153 SER B O 1
ATOM 3119 N N . THR B 1 175 ? -37.339 -21.727 -19.955 1.00 29.28 154 THR B N 1
ATOM 3120 C CA . THR B 1 175 ? -36.277 -21.096 -20.720 1.00 27.68 154 THR B CA 1
ATOM 3121 C C . THR B 1 175 ? -36.933 -19.906 -21.430 1.00 27.16 154 THR B C 1
ATOM 3122 O O . THR B 1 175 ? -38.122 -19.849 -21.523 1.00 27.69 154 THR B O 1
ATOM 3126 N N . GLU B 1 176 ? -36.145 -18.964 -21.921 1.00 26.81 155 GLU B N 1
ATOM 3127 C CA . GLU B 1 176 ? -36.658 -17.861 -22.698 1.00 26.69 155 GLU B CA 1
ATOM 3128 C C . GLU B 1 176 ? -35.673 -17.484 -23.767 1.00 25.83 155 GLU B C 1
ATOM 3129 O O . GLU B 1 176 ? -34.491 -17.556 -23.529 1.00 26.28 155 GLU B O 1
ATOM 3135 N N . CYS B 1 177 ? -36.162 -17.122 -24.944 1.00 25.33 156 CYS B N 1
ATOM 3136 C CA . CYS B 1 177 ? -35.342 -16.355 -25.866 1.00 26.46 156 CYS B CA 1
ATOM 3137 C C . CYS B 1 177 ? -35.723 -14.908 -25.611 1.00 26.32 156 CYS B C 1
ATOM 3138 O O . CYS B 1 177 ? -36.681 -14.639 -24.874 1.00 25.10 156 CYS B O 1
ATOM 3141 N N . LEU B 1 178 ? -35.009 -13.956 -26.200 1.00 26.81 157 LEU B N 1
ATOM 3142 C CA . LEU B 1 178 ? -35.273 -12.554 -25.914 1.00 26.72 157 LEU B CA 1
ATOM 3143 C C . LEU B 1 178 ? -36.678 -12.188 -26.342 1.00 27.68 157 LEU B C 1
ATOM 3144 O O . LEU B 1 178 ? -37.354 -11.351 -25.710 1.00 27.72 157 LEU B O 1
ATOM 3149 N N . LYS B 1 179 ? -37.135 -12.814 -27.407 1.00 28.52 158 LYS B N 1
ATOM 3150 C CA . LYS B 1 179 ? -38.495 -12.588 -27.879 1.00 29.90 158 LYS B CA 1
ATOM 3151 C C . LYS B 1 179 ? -39.542 -12.924 -26.823 1.00 29.02 158 LYS B C 1
ATOM 3152 O O . LYS B 1 179 ? -40.523 -12.181 -26.662 1.00 28.94 158 LYS B O 1
ATOM 3158 N N . ASP B 1 180 ? -39.368 -14.062 -26.148 1.00 27.62 159 ASP B N 1
ATOM 3159 C CA . ASP B 1 180 ? -40.252 -14.433 -25.036 1.00 26.33 159 ASP B CA 1
ATOM 3160 C C . ASP B 1 180 ? -40.202 -13.385 -23.926 1.00 25.18 159 ASP B C 1
ATOM 3161 O O . ASP B 1 180 ? -41.229 -13.025 -23.372 1.00 25.48 159 ASP B O 1
ATOM 3166 N N . THR B 1 181 ? -39.012 -12.920 -23.590 1.00 24.27 160 THR B N 1
ATOM 3167 C CA . THR B 1 181 ? -38.868 -11.934 -22.537 1.00 24.80 160 THR B CA 1
ATOM 3168 C C . THR B 1 181 ? -39.666 -10.690 -22.892 1.00 24.38 160 THR B C 1
ATOM 3169 O O . THR B 1 181 ? -40.459 -10.225 -22.108 1.00 23.69 160 THR B O 1
ATOM 3173 N N . VAL B 1 182 ? -39.484 -10.183 -24.095 1.00 25.66 161 VAL B N 1
ATOM 3174 C CA . VAL B 1 182 ? -40.174 -8.976 -24.546 1.00 24.06 161 VAL B CA 1
ATOM 3175 C C . VAL B 1 182 ? -41.679 -9.221 -24.442 1.00 25.17 161 VAL B C 1
ATOM 3176 O O . VAL B 1 182 ? -42.420 -8.362 -23.939 1.00 25.76 161 VAL B O 1
ATOM 3180 N N . ALA B 1 183 ? -42.146 -10.392 -24.843 1.00 25.15 162 ALA B N 1
ATOM 3181 C CA . ALA B 1 183 ? -43.607 -10.637 -24.831 1.00 24.18 162 ALA B CA 1
ATOM 3182 C C . ALA B 1 183 ? -44.225 -10.636 -23.421 1.00 23.53 162 ALA B C 1
ATOM 3183 O O . ALA B 1 183 ? -45.437 -10.380 -23.253 1.00 23.42 162 ALA B O 1
ATOM 3185 N N . ARG B 1 184 ? -43.428 -10.925 -22.399 1.00 22.52 163 ARG B N 1
ATOM 3186 C CA . ARG B 1 184 ? -43.973 -10.872 -21.058 1.00 21.90 163 ARG B CA 1
ATOM 3187 C C . ARG B 1 184 ? -43.655 -9.618 -20.271 1.00 21.11 163 ARG B C 1
ATOM 3188 O O . ARG B 1 184 ? -44.314 -9.345 -19.251 1.00 20.89 163 ARG B O 1
ATOM 3196 N N . VAL B 1 185 ? -42.705 -8.812 -20.743 1.00 20.73 164 VAL B N 1
ATOM 3197 C CA . VAL B 1 185 ? -42.452 -7.477 -20.124 1.00 20.00 164 VAL B CA 1
ATOM 3198 C C . VAL B 1 185 ? -43.520 -6.477 -20.515 1.00 19.76 164 VAL B C 1
ATOM 3199 O O . VAL B 1 185 ? -44.077 -5.754 -19.664 1.00 20.68 164 VAL B O 1
ATOM 3203 N N . ILE B 1 186 ? -43.866 -6.432 -21.805 1.00 20.34 165 ILE B N 1
ATOM 3204 C CA . ILE B 1 186 ? -44.650 -5.308 -22.299 1.00 19.76 165 ILE B CA 1
ATOM 3205 C C . ILE B 1 186 ? -46.018 -5.216 -21.650 1.00 19.84 165 ILE B C 1
ATOM 3206 O O . ILE B 1 186 ? -46.493 -4.103 -21.375 1.00 21.76 165 ILE B O 1
ATOM 3211 N N . PRO B 1 187 ? -46.681 -6.338 -21.372 1.00 19.43 166 PRO B N 1
ATOM 3212 C CA . PRO B 1 187 ? -47.973 -6.187 -20.722 1.00 20.20 166 PRO B CA 1
ATOM 3213 C C . PRO B 1 187 ? -47.903 -5.478 -19.368 1.00 19.79 166 PRO B C 1
ATOM 3214 O O . PRO B 1 187 ? -48.843 -4.755 -19.016 1.00 20.56 166 PRO B O 1
ATOM 3218 N N . TYR B 1 188 ? -46.781 -5.598 -18.663 1.00 20.01 167 TYR B N 1
ATOM 3219 C CA . TYR B 1 188 ? -46.639 -4.852 -17.393 1.00 20.63 167 TYR B CA 1
ATOM 3220 C C . TYR B 1 188 ? -46.492 -3.356 -17.658 1.00 21.02 167 TYR B C 1
ATOM 3221 O O . TYR B 1 188 ? -46.988 -2.521 -16.915 1.00 21.06 167 TYR B O 1
ATOM 3230 N N . TRP B 1 189 ? -45.812 -3.011 -18.748 1.00 22.34 168 TRP B N 1
ATOM 3231 C CA . TRP B 1 189 ? -45.720 -1.614 -19.167 1.00 21.39 168 TRP B CA 1
ATOM 3232 C C . TRP B 1 189 ? -47.118 -1.103 -19.445 1.00 21.19 168 TRP B C 1
ATOM 3233 O O . TRP B 1 189 ? -47.529 -0.109 -18.936 1.00 21.09 168 TRP B O 1
ATOM 3244 N N . THR B 1 190 ? -47.898 -1.867 -20.182 1.00 22.33 169 THR B N 1
ATOM 3245 C CA . THR B 1 190 ? -49.199 -1.425 -20.569 1.00 22.57 169 THR B CA 1
ATOM 3246 C C . THR B 1 190 ? -50.138 -1.280 -19.375 1.00 24.28 169 THR B C 1
ATOM 3247 O O . THR B 1 190 ? -50.867 -0.291 -19.275 1.00 25.55 169 THR B O 1
ATOM 3251 N N . ASP B 1 191 ? -50.167 -2.271 -18.495 1.00 25.61 170 ASP B N 1
ATOM 3252 C CA . ASP B 1 191 ? -51.177 -2.311 -17.407 1.00 26.06 170 ASP B CA 1
ATOM 3253 C C . ASP B 1 191 ? -50.804 -1.543 -16.165 1.00 24.97 170 ASP B C 1
ATOM 3254 O O . ASP B 1 191 ? -51.678 -1.146 -15.446 1.00 26.85 170 ASP B O 1
ATOM 3259 N N . GLU B 1 192 ? -49.508 -1.380 -15.875 1.00 24.26 171 GLU B N 1
ATOM 3260 C CA . GLU B 1 192 ? -49.075 -0.790 -14.612 1.00 23.89 171 GLU B CA 1
ATOM 3261 C C . GLU B 1 192 ? -48.141 0.399 -14.775 1.00 23.46 171 GLU B C 1
ATOM 3262 O O . GLU B 1 192 ? -48.469 1.494 -14.326 1.00 22.59 171 GLU B O 1
ATOM 3268 N N . ILE B 1 193 ? -47.008 0.228 -15.452 1.00 22.48 172 ILE B N 1
ATOM 3269 C CA . ILE B 1 193 ? -46.056 1.331 -15.520 1.00 22.14 172 ILE B CA 1
ATOM 3270 C C . ILE B 1 193 ? -46.689 2.530 -16.244 1.00 23.03 172 ILE B C 1
ATOM 3271 O O . ILE B 1 193 ? -46.682 3.637 -15.711 1.00 22.39 172 ILE B O 1
ATOM 3276 N N . ALA B 1 194 ? -47.236 2.307 -17.439 1.00 22.69 173 ALA B N 1
ATOM 3277 C CA . ALA B 1 194 ? -47.816 3.392 -18.243 1.00 23.11 173 ALA B CA 1
ATOM 3278 C C . ALA B 1 194 ? -48.995 4.029 -17.551 1.00 23.55 173 ALA B C 1
ATOM 3279 O O . ALA B 1 194 ? -49.210 5.243 -17.632 1.00 25.70 173 ALA B O 1
ATOM 3281 N N . LYS B 1 195 ? -49.773 3.222 -16.852 1.00 24.68 174 LYS B N 1
ATOM 3282 C CA . LYS B 1 195 ? -50.945 3.721 -16.167 1.00 25.76 174 LYS B CA 1
ATOM 3283 C C . LYS B 1 195 ? -50.486 4.792 -15.157 1.00 25.20 174 LYS B C 1
ATOM 3284 O O . LYS B 1 195 ? -51.077 5.861 -15.069 1.00 25.40 174 LYS B O 1
ATOM 3290 N N . GLU B 1 196 ? -49.420 4.507 -14.410 1.00 24.49 175 GLU B N 1
ATOM 3291 C CA . GLU B 1 196 ? -48.961 5.422 -13.390 1.00 24.88 175 GLU B CA 1
ATOM 3292 C C . GLU B 1 196 ? -48.368 6.685 -14.021 1.00 24.24 175 GLU B C 1
ATOM 3293 O O . GLU B 1 196 ? -48.611 7.787 -13.552 1.00 25.39 175 GLU B O 1
ATOM 3299 N N . VAL B 1 197 ? -47.595 6.515 -15.084 1.00 24.69 176 VAL B N 1
ATOM 3300 C CA . VAL B 1 197 ? -47.049 7.681 -15.788 1.00 25.89 176 VAL B CA 1
ATOM 3301 C C . VAL B 1 197 ? -48.196 8.585 -16.250 1.00 27.59 176 VAL B C 1
ATOM 3302 O O . VAL B 1 197 ? -48.117 9.793 -16.090 1.00 30.23 176 VAL B O 1
ATOM 3306 N N . LEU B 1 198 ? -49.242 7.995 -16.833 1.00 28.10 177 LEU B N 1
ATOM 3307 C CA . LEU B 1 198 ? -50.374 8.766 -17.330 1.00 30.60 177 LEU B CA 1
ATOM 3308 C C . LEU B 1 198 ? -51.149 9.449 -16.208 1.00 32.88 177 LEU B C 1
ATOM 3309 O O . LEU B 1 198 ? -51.845 10.419 -16.465 1.00 32.66 177 LEU B O 1
ATOM 3314 N N . GLU B 1 199 ? -51.045 8.946 -14.974 1.00 33.31 178 GLU B N 1
ATOM 3315 C CA . GLU B 1 199 ? -51.644 9.661 -13.861 1.00 34.16 178 GLU B CA 1
ATOM 3316 C C . GLU B 1 199 ? -50.746 10.802 -13.364 1.00 34.11 178 GLU B C 1
ATOM 3317 O O . GLU B 1 199 ? -51.083 11.441 -12.394 1.00 33.61 178 GLU B O 1
ATOM 3323 N N . GLY B 1 200 ? -49.595 11.033 -13.993 1.00 32.16 179 GLY B N 1
ATOM 3324 C CA . GLY B 1 200 ? -48.699 12.092 -13.538 1.00 32.08 179 GLY B CA 1
ATOM 3325 C C . GLY B 1 200 ? -47.738 11.688 -12.420 1.00 33.21 179 GLY B C 1
ATOM 3326 O O . GLY B 1 200 ? -47.071 12.543 -11.867 1.00 32.30 179 GLY B O 1
ATOM 3327 N N . LYS B 1 201 ? -47.638 10.392 -12.092 1.00 30.80 180 LYS B N 1
ATOM 3328 C CA . LYS B 1 201 ? -46.674 9.954 -11.117 1.00 31.65 180 LYS B CA 1
ATOM 3329 C C . LYS B 1 201 ? -45.278 9.868 -11.711 1.00 32.05 180 LYS B C 1
ATOM 3330 O O . LYS B 1 201 ? -45.088 9.547 -12.895 1.00 29.25 180 LYS B O 1
ATOM 3336 N N . LYS B 1 202 ? -44.294 10.173 -10.878 1.00 30.43 181 LYS B N 1
ATOM 3337 C CA . LYS B 1 202 ? -42.904 10.020 -11.270 1.00 31.28 181 LYS B CA 1
ATOM 3338 C C . LYS B 1 202 ? -42.444 8.607 -10.926 1.00 29.01 181 LYS B C 1
ATOM 3339 O O . LYS B 1 202 ? -42.376 8.223 -9.758 1.00 29.62 181 LYS B O 1
ATOM 3345 N N . VAL B 1 203 ? -42.110 7.867 -11.971 1.00 26.85 182 VAL B N 1
ATOM 3346 C CA . VAL B 1 203 ? -41.835 6.473 -11.896 1.00 24.26 182 VAL B CA 1
ATOM 3347 C C . VAL B 1 203 ? -40.367 6.184 -12.067 1.00 24.03 182 VAL B C 1
ATOM 3348 O O . VAL B 1 203 ? -39.711 6.761 -12.913 1.00 23.25 182 VAL B O 1
ATOM 3352 N N . ILE B 1 204 ? -39.866 5.280 -11.213 1.00 24.23 183 ILE B N 1
ATOM 3353 C CA . ILE B 1 204 ? -38.615 4.635 -11.420 1.00 23.92 183 ILE B CA 1
ATOM 3354 C C . ILE B 1 204 ? -38.825 3.130 -11.562 1.00 22.84 183 ILE B C 1
ATOM 3355 O O . ILE B 1 204 ? -39.605 2.547 -10.839 1.00 23.67 183 ILE B O 1
ATOM 3360 N N . VAL B 1 205 ? -38.092 2.508 -12.475 1.00 23.17 184 VAL B N 1
ATOM 3361 C CA . VAL B 1 205 ? -38.097 1.076 -12.689 1.00 21.55 184 VAL B CA 1
ATOM 3362 C C . VAL B 1 205 ? -36.697 0.556 -12.499 1.00 23.37 184 VAL B C 1
ATOM 3363 O O . VAL B 1 205 ? -35.768 1.025 -13.177 1.00 26.12 184 VAL B O 1
ATOM 3367 N N . ALA B 1 206 ? -36.505 -0.353 -11.538 1.00 23.21 185 ALA B N 1
ATOM 3368 C CA . ALA B 1 206 ? -35.192 -0.951 -11.290 1.00 22.85 185 ALA B CA 1
ATOM 3369 C C . ALA B 1 206 ? -35.294 -2.381 -11.719 1.00 22.97 185 ALA B C 1
ATOM 3370 O O . ALA B 1 206 ? -36.011 -3.153 -11.089 1.00 22.91 185 ALA B O 1
ATOM 3372 N N . ALA B 1 207 ? -34.548 -2.765 -12.740 1.00 22.94 186 ALA B N 1
ATOM 3373 C CA . ALA B 1 207 ? -34.735 -4.085 -13.292 1.00 23.14 186 ALA B CA 1
ATOM 3374 C C . ALA B 1 207 ? -33.435 -4.633 -13.844 1.00 24.55 186 ALA B C 1
ATOM 3375 O O . ALA B 1 207 ? -32.381 -4.442 -13.224 1.00 26.51 186 ALA B O 1
ATOM 3377 N N . HIS B 1 208 ? -33.480 -5.338 -14.957 1.00 24.78 187 HIS B N 1
ATOM 3378 C CA . HIS B 1 208 ? -32.361 -6.154 -15.374 1.00 26.54 187 HIS B CA 1
ATOM 3379 C C . HIS B 1 208 ? -32.079 -5.891 -16.821 1.00 27.80 187 HIS B C 1
ATOM 3380 O O . HIS B 1 208 ? -32.887 -5.278 -17.535 1.00 28.84 187 HIS B O 1
ATOM 3387 N N . GLY B 1 209 ? -30.938 -6.377 -17.266 1.00 28.62 188 GLY B N 1
ATOM 3388 C CA . GLY B 1 209 ? -30.455 -6.115 -18.629 1.00 30.86 188 GLY B CA 1
ATOM 3389 C C . GLY B 1 209 ? -31.502 -6.382 -19.689 1.00 30.55 188 GLY B C 1
ATOM 3390 O O . GLY B 1 209 ? -31.803 -5.511 -20.502 1.00 30.92 188 GLY B O 1
ATOM 3391 N N . ASN B 1 210 ? -32.025 -7.599 -19.714 1.00 30.13 189 ASN B N 1
ATOM 3392 C CA . ASN B 1 210 ? -32.915 -7.963 -20.796 1.00 29.21 189 ASN B CA 1
ATOM 3393 C C . ASN B 1 210 ? -34.303 -7.411 -20.665 1.00 27.72 189 ASN B C 1
ATOM 3394 O O . ASN B 1 210 ? -34.962 -7.184 -21.686 1.00 24.08 189 ASN B O 1
ATOM 3399 N N . SER B 1 211 ? -34.761 -7.215 -19.424 1.00 26.44 190 SER B N 1
ATOM 3400 C CA . SER B 1 211 ? -36.089 -6.646 -19.232 1.00 25.67 190 SER B CA 1
ATOM 3401 C C . SER B 1 211 ? -36.068 -5.162 -19.584 1.00 27.10 190 SER B C 1
ATOM 3402 O O . SER B 1 211 ? -37.060 -4.630 -20.134 1.00 27.53 190 SER B O 1
ATOM 3405 N N . LEU B 1 212 ? -34.947 -4.480 -19.333 1.00 27.32 191 LEU B N 1
ATOM 3406 C CA . LEU B 1 212 ? -34.817 -3.071 -19.780 1.00 27.48 191 LEU B CA 1
ATOM 3407 C C . LEU B 1 212 ? -34.605 -2.999 -21.298 1.00 27.47 191 LEU B C 1
ATOM 3408 O O . LEU B 1 212 ? -35.112 -2.105 -21.947 1.00 24.77 191 LEU B O 1
ATOM 3413 N N . ARG B 1 213 ? -33.894 -3.973 -21.857 1.00 26.99 192 ARG B N 1
ATOM 3414 C CA . ARG B 1 213 ? -33.794 -4.057 -23.305 1.00 28.38 192 ARG B CA 1
ATOM 3415 C C . ARG B 1 213 ? -35.149 -4.143 -23.943 1.00 27.05 192 ARG B C 1
ATOM 3416 O O . ARG B 1 213 ? -35.353 -3.561 -24.993 1.00 27.57 192 ARG B O 1
ATOM 3424 N N . ALA B 1 214 ? -36.058 -4.899 -23.317 1.00 25.41 193 ALA B N 1
ATOM 3425 C CA . ALA B 1 214 ? -37.413 -5.060 -23.838 1.00 25.35 193 ALA B CA 1
ATOM 3426 C C . ALA B 1 214 ? -38.092 -3.711 -23.886 1.00 25.12 193 ALA B C 1
ATOM 3427 O O . ALA B 1 214 ? -38.768 -3.402 -24.860 1.00 27.20 193 ALA B O 1
ATOM 3429 N N . LEU B 1 215 ? -37.951 -2.934 -22.819 1.00 24.71 194 LEU B N 1
ATOM 3430 C CA . LEU B 1 215 ? -38.578 -1.635 -22.762 1.00 25.69 194 LEU B CA 1
ATOM 3431 C C . LEU B 1 215 ? -37.966 -0.682 -23.776 1.00 27.10 194 LEU B C 1
ATOM 3432 O O . LEU B 1 215 ? -38.678 0.115 -24.389 1.00 26.50 194 LEU B O 1
ATOM 3437 N N . VAL B 1 216 ? -36.641 -0.700 -23.910 1.00 26.63 195 VAL B N 1
ATOM 3438 C CA . VAL B 1 216 ? -35.998 0.184 -24.862 1.00 26.48 195 VAL B CA 1
ATOM 3439 C C . VAL B 1 216 ? -36.435 -0.218 -26.282 1.00 27.99 195 VAL B C 1
ATOM 3440 O O . VAL B 1 216 ? -36.757 0.654 -27.098 1.00 31.77 195 VAL B O 1
ATOM 3444 N N . LYS B 1 217 ? -36.491 -1.512 -26.565 1.00 26.63 196 LYS B N 1
ATOM 3445 C CA . LYS B 1 217 ? -36.905 -1.969 -27.880 1.00 27.37 196 LYS B CA 1
ATOM 3446 C C . LYS B 1 217 ? -38.285 -1.448 -28.213 1.00 27.93 196 LYS B C 1
ATOM 3447 O O . LYS B 1 217 ? -38.523 -0.912 -29.288 1.00 29.49 196 LYS B O 1
ATOM 3453 N N . TYR B 1 218 ? -39.180 -1.556 -27.255 1.00 27.30 197 TYR B N 1
ATOM 3454 C CA . TYR B 1 218 ? -40.528 -1.002 -27.373 1.00 27.28 197 TYR B CA 1
ATOM 3455 C C . TYR B 1 218 ? -40.521 0.500 -27.608 1.00 29.44 197 TYR B C 1
ATOM 3456 O O . TYR B 1 218 ? -41.124 0.969 -28.576 1.00 32.09 197 TYR B O 1
ATOM 3465 N N . PHE B 1 219 ? -39.897 1.275 -26.726 1.00 30.03 198 PHE B N 1
ATOM 3466 C CA . PHE B 1 219 ? -39.972 2.743 -26.826 1.00 32.33 198 PHE B CA 1
ATOM 3467 C C . PHE B 1 219 ? -39.400 3.277 -28.132 1.00 33.59 198 PHE B C 1
ATOM 3468 O O . PHE B 1 219 ? -39.982 4.125 -28.756 1.00 35.97 198 PHE B O 1
ATOM 3476 N N . ASP B 1 220 ? -38.236 2.782 -28.517 1.00 34.57 199 ASP B N 1
ATOM 3477 C CA . ASP B 1 220 ? -37.526 3.301 -29.668 1.00 35.82 199 ASP B CA 1
ATOM 3478 C C . ASP B 1 220 ? -37.723 2.448 -30.915 1.00 36.43 199 ASP B C 1
ATOM 3479 O O . ASP B 1 220 ? -37.050 2.646 -31.903 1.00 36.30 199 ASP B O 1
ATOM 3484 N N . ASN B 1 221 ? -38.649 1.489 -30.865 1.00 38.95 200 ASN B N 1
ATOM 3485 C CA . ASN B 1 221 ? -38.988 0.652 -32.035 1.00 39.01 200 ASN B CA 1
ATOM 3486 C C . ASN B 1 221 ? -37.733 0.042 -32.671 1.00 37.94 200 ASN B C 1
ATOM 3487 O O . ASN B 1 221 ? -37.534 0.096 -33.882 1.00 38.17 200 ASN B O 1
ATOM 3492 N N . LEU B 1 222 ? -36.872 -0.531 -31.847 1.00 36.38 201 LEU B N 1
ATOM 3493 C CA . LEU B 1 222 ? -35.652 -1.142 -32.365 1.00 37.02 201 LEU B CA 1
ATOM 3494 C C . LEU B 1 222 ? -35.942 -2.433 -33.117 1.00 37.31 201 LEU B C 1
ATOM 3495 O O . LEU B 1 222 ? -36.922 -3.148 -32.856 1.00 34.84 201 LEU B O 1
ATOM 3500 N N . SER B 1 223 ? -35.056 -2.720 -34.049 1.00 37.85 202 SER B N 1
ATOM 3501 C CA . SER B 1 223 ? -35.098 -3.938 -34.807 1.00 38.39 202 SER B CA 1
ATOM 3502 C C . SER B 1 223 ? -34.556 -5.024 -33.904 1.00 38.68 202 SER B C 1
ATOM 3503 O O . SER B 1 223 ? -33.919 -4.731 -32.895 1.00 38.16 202 SER B O 1
ATOM 3506 N N . GLU B 1 224 ? -34.745 -6.283 -34.296 1.00 40.04 203 GLU B N 1
ATOM 3507 C CA . GLU B 1 224 ? -34.155 -7.388 -33.558 1.00 39.04 203 GLU B CA 1
ATOM 3508 C C . GLU B 1 224 ? -32.631 -7.205 -33.491 1.00 42.14 203 GLU B C 1
ATOM 3509 O O . GLU B 1 224 ? -32.005 -7.419 -32.450 1.00 42.98 203 GLU B O 1
ATOM 3515 N N . GLU B 1 225 ? -32.035 -6.829 -34.615 1.00 44.40 204 GLU B N 1
ATOM 3516 C CA . GLU B 1 225 ? -30.581 -6.615 -34.695 1.00 46.60 204 GLU B CA 1
ATOM 3517 C C . GLU B 1 225 ? -30.118 -5.563 -33.673 1.00 41.40 204 GLU B C 1
ATOM 3518 O O . GLU B 1 225 ? -29.173 -5.770 -32.927 1.00 38.34 204 GLU B O 1
ATOM 3524 N N . ASP B 1 226 ? -30.812 -4.445 -33.617 1.00 39.83 205 ASP B N 1
ATOM 3525 C CA . ASP B 1 226 ? -30.341 -3.394 -32.745 1.00 41.52 205 ASP B CA 1
ATOM 3526 C C . ASP B 1 226 ? -30.514 -3.725 -31.270 1.00 40.09 205 ASP B C 1
ATOM 3527 O O . ASP B 1 226 ? -29.643 -3.402 -30.477 1.00 40.06 205 ASP B O 1
ATOM 3532 N N . VAL B 1 227 ? -31.599 -4.428 -30.904 1.00 39.02 206 VAL B N 1
ATOM 3533 C CA . VAL B 1 227 ? -31.799 -4.789 -29.500 1.00 36.85 206 VAL B CA 1
ATOM 3534 C C . VAL B 1 227 ? -30.764 -5.821 -29.069 1.00 37.29 206 VAL B C 1
ATOM 3535 O O . VAL B 1 227 ? -30.306 -5.793 -27.923 1.00 36.37 206 VAL B O 1
ATOM 3539 N N . LEU B 1 228 ? -30.374 -6.709 -29.978 1.00 37.97 207 LEU B N 1
ATOM 3540 C CA . LEU B 1 228 ? -29.349 -7.701 -29.641 1.00 40.69 207 LEU B CA 1
ATOM 3541 C C . LEU B 1 228 ? -27.970 -7.086 -29.389 1.00 41.16 207 LEU B C 1
ATOM 3542 O O . LEU B 1 228 ? -27.210 -7.626 -28.612 1.00 41.10 207 LEU B O 1
ATOM 3547 N N . LYS B 1 229 ? -27.665 -5.950 -29.996 1.00 43.55 208 LYS B N 1
ATOM 3548 C CA . LYS B 1 229 ? -26.357 -5.301 -29.749 1.00 47.17 208 LYS B CA 1
ATOM 3549 C C . LYS B 1 229 ? -26.461 -4.153 -28.724 1.00 46.37 208 LYS B C 1
ATOM 3550 O O . LYS B 1 229 ? -25.460 -3.569 -28.339 1.00 47.49 208 LYS B O 1
ATOM 3556 N N . LEU B 1 230 ? -27.663 -3.846 -28.252 1.00 44.93 209 LEU B N 1
ATOM 3557 C CA . LEU B 1 230 ? -27.832 -2.870 -27.176 1.00 44.18 209 LEU B CA 1
ATOM 3558 C C . LEU B 1 230 ? -27.182 -3.381 -25.860 1.00 42.62 209 LEU B C 1
ATOM 3559 O O . LEU B 1 230 ? -27.473 -4.476 -25.384 1.00 39.88 209 LEU B O 1
ATOM 3564 N N . ASN B 1 231 ? -26.299 -2.570 -25.298 1.00 42.02 210 ASN B N 1
ATOM 3565 C CA . ASN B 1 231 ? -25.645 -2.838 -24.033 1.00 44.97 210 ASN B CA 1
ATOM 3566 C C . ASN B 1 231 ? -26.033 -1.703 -23.080 1.00 44.50 210 ASN B C 1
ATOM 3567 O O . ASN B 1 231 ? -25.534 -0.587 -23.179 1.00 48.16 210 ASN B O 1
ATOM 3569 N N . ILE B 1 232 ? -26.941 -1.986 -22.168 1.00 39.76 211 ILE B N 1
ATOM 3570 C CA . ILE B 1 232 ? -27.356 -1.006 -21.183 1.00 36.93 211 ILE B CA 1
ATOM 3571 C C . ILE B 1 232 ? -26.386 -1.070 -20.005 1.00 36.91 211 ILE B C 1
ATOM 3572 O O . ILE B 1 232 ? -26.221 -2.108 -19.401 1.00 33.07 211 ILE B O 1
ATOM 3577 N N . PRO B 1 233 ? -25.726 0.051 -19.694 1.00 38.77 212 PRO B N 1
ATOM 3578 C CA . PRO B 1 233 ? -24.783 0.061 -18.594 1.00 40.04 212 PRO B CA 1
ATOM 3579 C C . PRO B 1 233 ? -25.456 -0.191 -17.268 1.00 39.65 212 PRO B C 1
ATOM 3580 O O . PRO B 1 233 ? -26.557 0.300 -17.037 1.00 42.10 212 PRO B O 1
ATOM 3584 N N . THR B 1 234 ? -24.778 -0.924 -16.407 1.00 37.26 213 THR B N 1
ATOM 3585 C CA . THR B 1 234 ? -25.243 -1.200 -15.078 1.00 39.04 213 THR B CA 1
ATOM 3586 C C . THR B 1 234 ? -25.121 0.044 -14.194 1.00 39.71 213 THR B C 1
ATOM 3587 O O . THR B 1 234 ? -24.175 0.813 -14.339 1.00 42.53 213 THR B O 1
ATOM 3591 N N . GLY B 1 235 ? -26.131 0.280 -13.359 1.00 41.19 214 GLY B N 1
ATOM 3592 C CA . GLY B 1 235 ? -26.106 1.348 -12.367 1.00 41.55 214 GLY B CA 1
ATOM 3593 C C . GLY B 1 235 ? -26.141 2.794 -12.830 1.00 41.99 214 GLY B C 1
ATOM 3594 O O . GLY B 1 235 ? -25.884 3.682 -12.038 1.00 50.43 214 GLY B O 1
ATOM 3595 N N . ILE B 1 236 ? -26.441 3.055 -14.094 1.00 40.99 215 ILE B N 1
ATOM 3596 C CA . ILE B 1 236 ? -26.539 4.430 -14.571 1.00 37.41 215 ILE B CA 1
ATOM 3597 C C . ILE B 1 236 ? -27.989 4.706 -14.940 1.00 34.01 215 ILE B C 1
ATOM 3598 O O . ILE B 1 236 ? -28.527 4.040 -15.794 1.00 31.36 215 ILE B O 1
ATOM 3603 N N . PRO B 1 237 ? -28.628 5.679 -14.277 1.00 32.38 216 PRO B N 1
ATOM 3604 C CA . PRO B 1 237 ? -30.011 5.962 -14.618 1.00 31.21 216 PRO B CA 1
ATOM 3605 C C . PRO B 1 237 ? -30.179 6.396 -16.066 1.00 30.20 216 PRO B C 1
ATOM 3606 O O . PRO B 1 237 ? -29.351 7.149 -16.589 1.00 32.41 216 PRO B O 1
ATOM 3610 N N . LEU B 1 238 ? -31.215 5.856 -16.689 1.00 27.42 217 LEU B N 1
ATOM 3611 C CA . LEU B 1 238 ? -31.590 6.131 -18.045 1.00 27.54 217 LEU B CA 1
ATOM 3612 C C . LEU B 1 238 ? -32.916 6.850 -17.953 1.00 27.59 217 LEU B C 1
ATOM 3613 O O . LEU B 1 238 ? -33.894 6.337 -17.406 1.00 29.05 217 LEU B O 1
ATOM 3618 N N . VAL B 1 239 ? -32.961 8.068 -18.450 1.00 28.38 218 VAL B N 1
ATOM 3619 C CA . VAL B 1 239 ? -34.167 8.872 -18.390 1.00 28.58 218 VAL B CA 1
ATOM 3620 C C . VAL B 1 239 ? -34.799 8.935 -19.781 1.00 30.83 218 VAL B C 1
ATOM 3621 O O . VAL B 1 239 ? -34.108 9.295 -20.756 1.00 33.46 218 VAL B O 1
ATOM 3625 N N . TYR B 1 240 ? -36.102 8.655 -19.858 1.00 29.20 219 TYR B N 1
ATOM 3626 C CA . TYR B 1 240 ? -36.891 8.912 -21.043 1.00 28.80 219 TYR B CA 1
ATOM 3627 C C . TYR B 1 240 ? -37.762 10.138 -20.796 1.00 31.22 219 TYR B C 1
ATOM 3628 O O . TYR B 1 240 ? -38.459 10.225 -19.770 1.00 32.63 219 TYR B O 1
ATOM 3637 N N . GLU B 1 241 ? -37.777 11.050 -21.762 1.00 30.91 220 GLU B N 1
ATOM 3638 C CA . GLU B 1 241 ? -38.755 12.112 -21.794 1.00 33.50 220 GLU B CA 1
ATOM 3639 C C . GLU B 1 241 ? -39.820 11.711 -22.780 1.00 33.25 220 GLU B C 1
ATOM 3640 O O . GLU B 1 241 ? -39.529 11.273 -23.882 1.00 34.06 220 GLU B O 1
ATOM 3646 N N . LEU B 1 242 ? -41.064 11.805 -22.336 1.00 34.09 221 LEU B N 1
ATOM 3647 C CA . LEU B 1 242 ? -42.190 11.270 -23.060 1.00 34.94 221 LEU B CA 1
ATOM 3648 C C . LEU B 1 242 ? -43.219 12.361 -23.279 1.00 36.16 221 LEU B C 1
ATOM 3649 O O . LEU B 1 242 ? -43.379 13.244 -22.429 1.00 36.16 221 LEU B O 1
ATOM 3654 N N . ASP B 1 243 ? -43.949 12.281 -24.382 1.00 38.24 222 ASP B N 1
ATOM 3655 C CA . ASP B 1 243 ? -45.019 13.252 -24.638 1.00 40.16 222 ASP B CA 1
ATOM 3656 C C . ASP B 1 243 ? -46.313 12.801 -23.988 1.00 40.42 222 ASP B C 1
ATOM 3657 O O . ASP B 1 243 ? -46.350 11.781 -23.295 1.00 40.70 222 ASP B O 1
ATOM 3662 N N . LYS B 1 244 ? -47.382 13.566 -24.218 1.00 40.83 223 LYS B N 1
ATOM 3663 C CA . LYS B 1 244 ? -48.718 13.298 -23.665 1.00 39.96 223 LYS B CA 1
ATOM 3664 C C . LYS B 1 244 ? -49.203 11.887 -23.943 1.00 38.04 223 LYS B C 1
ATOM 3665 O O . LYS B 1 244 ? -50.014 11.359 -23.180 1.00 38.65 223 LYS B O 1
ATOM 3667 N N . ASP B 1 245 ? -48.778 11.312 -25.061 1.00 36.82 224 ASP B N 1
ATOM 3668 C CA . ASP B 1 245 ? -49.207 9.968 -25.463 1.00 38.93 224 ASP B CA 1
ATOM 3669 C C . ASP B 1 245 ? -48.191 8.868 -25.151 1.00 36.65 224 ASP B C 1
ATOM 3670 O O . ASP B 1 245 ? -48.383 7.747 -25.563 1.00 35.67 224 ASP B O 1
ATOM 3675 N N . LEU B 1 246 ? -47.124 9.221 -24.433 1.00 34.61 225 LEU B N 1
ATOM 3676 C CA . LEU B 1 246 ? -46.030 8.323 -24.058 1.00 34.04 225 LEU B CA 1
ATOM 3677 C C . LEU B 1 246 ? -45.071 7.956 -25.202 1.00 34.82 225 LEU B C 1
ATOM 3678 O O . LEU B 1 246 ? -44.277 7.045 -25.054 1.00 32.47 225 LEU B O 1
ATOM 3683 N N . ASN B 1 247 ? -45.111 8.687 -26.316 1.00 37.41 226 ASN B N 1
ATOM 3684 C CA . ASN B 1 247 ? -44.051 8.554 -27.337 1.00 37.90 226 ASN B CA 1
ATOM 3685 C C . ASN B 1 247 ? -42.786 9.202 -26.827 1.00 35.00 226 ASN B C 1
ATOM 3686 O O . ASN B 1 247 ? -42.837 10.297 -26.271 1.00 33.68 226 ASN B O 1
ATOM 3691 N N . PRO B 1 248 ? -41.654 8.528 -26.978 1.00 34.75 227 PRO B N 1
ATOM 3692 C CA . PRO B 1 248 ? -40.401 9.121 -26.537 1.00 38.28 227 PRO B CA 1
ATOM 3693 C C . PRO B 1 248 ? -40.012 10.358 -27.356 1.00 39.30 227 PRO B C 1
ATOM 3694 O O . PRO B 1 248 ? -40.121 10.352 -28.574 1.00 40.77 227 PRO B O 1
ATOM 3698 N N . ILE B 1 249 ? -39.609 11.409 -26.662 1.00 40.46 228 ILE B N 1
ATOM 3699 C CA . ILE B 1 249 ? -39.060 12.609 -27.277 1.00 42.64 228 ILE B CA 1
ATOM 3700 C C . ILE B 1 249 ? -37.556 12.427 -27.352 1.00 41.34 228 ILE B C 1
ATOM 3701 O O . ILE B 1 249 ? -36.947 12.566 -28.416 1.00 41.47 228 ILE B O 1
ATOM 3706 N N . LYS B 1 250 ? -36.955 12.131 -26.206 1.00 40.39 229 LYS B N 1
ATOM 3707 C CA . LYS B 1 250 ? -35.543 11.751 -26.159 1.00 40.82 229 LYS B CA 1
ATOM 3708 C C . LYS B 1 250 ? -35.247 10.930 -24.914 1.00 37.85 229 LYS B C 1
ATOM 3709 O O . LYS B 1 250 ? -36.068 10.847 -23.999 1.00 36.29 229 LYS B O 1
ATOM 3715 N N . HIS B 1 251 ? -34.077 10.312 -24.900 1.00 36.00 230 HIS B N 1
ATOM 3716 C CA . HIS B 1 251 ? -33.564 9.720 -23.687 1.00 37.12 230 HIS B CA 1
ATOM 3717 C C . HIS B 1 251 ? -32.115 10.045 -23.484 1.00 36.11 230 HIS B C 1
ATOM 3718 O O . HIS B 1 251 ? -31.425 10.386 -24.403 1.00 35.95 230 HIS B O 1
ATOM 3725 N N . TYR B 1 252 ? -31.642 9.904 -22.255 1.00 37.33 231 TYR B N 1
ATOM 3726 C CA . TYR B 1 252 ? -30.231 10.107 -21.957 1.00 36.99 231 TYR B CA 1
ATOM 3727 C C . TYR B 1 252 ? -29.887 9.427 -20.648 1.00 37.49 231 TYR B C 1
ATOM 3728 O O . TYR B 1 252 ? -30.714 9.353 -19.743 1.00 36.19 231 TYR B O 1
ATOM 3737 N N . TYR B 1 253 ? -28.660 8.938 -20.547 1.00 37.98 232 TYR B N 1
ATOM 3738 C CA . TYR B 1 253 ? -28.111 8.499 -19.280 1.00 39.24 232 TYR B CA 1
ATOM 3739 C C . TYR B 1 253 ? -27.659 9.700 -18.456 1.00 40.24 232 TYR B C 1
ATOM 3740 O O . TYR B 1 253 ? -27.206 10.682 -19.011 1.00 38.56 232 TYR B O 1
ATOM 3749 N N . LEU B 1 254 ? -27.807 9.620 -17.135 1.00 40.66 233 LEU B N 1
ATOM 3750 C CA . LEU B 1 254 ? -27.319 10.675 -16.254 1.00 43.16 233 LEU B CA 1
ATOM 3751 C C . LEU B 1 254 ? -25.833 10.517 -15.956 1.00 45.27 233 LEU B C 1
ATOM 3752 O O . LEU B 1 254 ? -25.307 9.403 -15.970 1.00 42.57 233 LEU B O 1
ATOM 3757 N N . GLY B 1 255 ? -25.178 11.639 -15.648 1.00 48.12 234 GLY B N 1
ATOM 3758 C CA . GLY B 1 255 ? -23.796 11.617 -15.157 1.00 50.70 234 GLY B CA 1
ATOM 3759 C C . GLY B 1 255 ? -22.756 11.806 -16.237 1.00 54.92 234 GLY B C 1
ATOM 3760 O O . GLY B 1 255 ? -23.081 12.084 -17.386 1.00 52.69 234 GLY B O 1
ATOM 3761 N N . ASP B 1 256 ? -21.492 11.631 -15.852 1.00 67.04 235 ASP B N 1
ATOM 3762 C CA . ASP B 1 256 ? -20.346 11.946 -16.710 1.00 71.69 235 ASP B CA 1
ATOM 3763 C C . ASP B 1 256 ? -20.143 10.894 -17.787 1.00 73.76 235 ASP B C 1
ATOM 3764 O O . ASP B 1 256 ? -20.283 9.693 -17.527 1.00 75.85 235 ASP B O 1
ATOM 3769 N N . GLU B 1 257 ? -19.789 11.356 -18.988 1.00 79.58 236 GLU B N 1
ATOM 3770 C CA . GLU B 1 257 ? -19.522 10.483 -20.153 1.00 79.61 236 GLU B CA 1
ATOM 3771 C C . GLU B 1 257 ? -18.524 9.349 -19.864 1.00 75.52 236 GLU B C 1
ATOM 3772 O O . GLU B 1 257 ? -18.648 8.263 -20.424 1.00 75.52 236 GLU B O 1
ATOM 3774 N N . SER B 1 258 ? -17.546 9.610 -18.998 1.00 76.15 237 SER B N 1
ATOM 3775 C CA . SER B 1 258 ? -16.490 8.637 -18.692 1.00 79.72 237 SER B CA 1
ATOM 3776 C C . SER B 1 258 ? -16.982 7.506 -17.792 1.00 75.90 237 SER B C 1
ATOM 3777 O O . SER B 1 258 ? -16.631 6.341 -18.005 1.00 74.35 237 SER B O 1
ATOM 3780 N N . LYS B 1 259 ? -17.779 7.852 -16.782 1.00 78.29 238 LYS B N 1
ATOM 3781 C CA . LYS B 1 259 ? -18.443 6.843 -15.942 1.00 78.51 238 LYS B CA 1
ATOM 3782 C C . LYS B 1 259 ? -19.312 5.916 -16.823 1.00 77.16 238 LYS B C 1
ATOM 3783 O O . LYS B 1 259 ? -19.293 4.688 -16.663 1.00 79.28 238 LYS B O 1
ATOM 3785 N N . ILE B 1 260 ? -20.029 6.518 -17.777 1.00 74.32 239 ILE B N 1
ATOM 3786 C CA . ILE B 1 260 ? -20.918 5.790 -18.697 1.00 74.05 239 ILE B CA 1
ATOM 3787 C C . ILE B 1 260 ? -20.119 4.868 -19.622 1.00 77.25 239 ILE B C 1
ATOM 3788 O O . ILE B 1 260 ? -20.465 3.682 -19.753 1.00 77.83 239 ILE B O 1
ATOM 3793 N N . LYS B 1 261 ? -19.066 5.413 -20.251 1.00 78.36 240 LYS B N 1
ATOM 3794 C CA . LYS B 1 261 ? -18.169 4.643 -21.137 1.00 79.58 240 LYS B CA 1
ATOM 3795 C C . LYS B 1 261 ? -17.548 3.439 -20.393 1.00 79.25 240 LYS B C 1
ATOM 3796 O O . LYS B 1 261 ? -17.553 2.322 -20.915 1.00 76.71 240 LYS B O 1
ATOM 3798 N N . LYS B 1 262 ? -17.061 3.672 -19.168 1.00 80.20 241 LYS B N 1
ATOM 3799 C CA . LYS B 1 262 ? -16.509 2.602 -18.308 1.00 84.75 241 LYS B CA 1
ATOM 3800 C C . LYS B 1 262 ? -17.544 1.502 -18.024 1.00 83.64 241 LYS B C 1
ATOM 3801 O O . LYS B 1 262 ? -17.248 0.307 -18.159 1.00 84.32 241 LYS B O 1
ATOM 3803 N N . ALA B 1 263 ? -18.756 1.913 -17.644 1.00 82.55 242 ALA B N 1
ATOM 3804 C CA . ALA B 1 263 ? -19.854 0.968 -17.389 1.00 75.05 242 ALA B CA 1
ATOM 3805 C C . ALA B 1 263 ? -20.318 0.243 -18.668 1.00 69.62 242 ALA B C 1
ATOM 3806 O O . ALA B 1 263 ? -20.663 -0.930 -18.609 1.00 66.94 242 ALA B O 1
ATOM 3813 N N . GLU B 1 265 ? -18.401 -0.401 -21.436 1.00 86.48 244 GLU B N 1
ATOM 3814 C CA . GLU B 1 265 ? -17.339 -1.356 -21.805 1.00 89.58 244 GLU B CA 1
ATOM 3815 C C . GLU B 1 265 ? -17.384 -2.655 -20.963 1.00 87.54 244 GLU B C 1
ATOM 3816 O O . GLU B 1 265 ? -17.132 -3.746 -21.488 1.00 87.47 244 GLU B O 1
ATOM 3818 N N . SER B 1 266 ? -17.724 -2.532 -19.675 1.00 84.78 245 SER B N 1
ATOM 3819 C CA . SER B 1 266 ? -17.858 -3.678 -18.754 1.00 80.52 245 SER B CA 1
ATOM 3820 C C . SER B 1 266 ? -19.153 -4.494 -18.989 1.00 75.30 245 SER B C 1
ATOM 3821 O O . SER B 1 266 ? -19.980 -4.196 -19.872 1.00 67.41 245 SER B O 1
ATOM 3824 N N . PHE C 1 26 ? 16.003 -33.284 -9.218 1.00 65.29 5 PHE C N 1
ATOM 3825 C CA . PHE C 1 26 ? 16.489 -31.900 -9.553 1.00 65.57 5 PHE C CA 1
ATOM 3826 C C . PHE C 1 26 ? 16.830 -31.042 -8.342 1.00 60.21 5 PHE C C 1
ATOM 3827 O O . PHE C 1 26 ? 16.512 -31.375 -7.215 1.00 65.79 5 PHE C O 1
ATOM 3843 N N . TYR C 1 28 ? 16.901 -27.140 -8.845 1.00 40.89 7 TYR C N 1
ATOM 3844 C CA . TYR C 1 28 ? 16.251 -25.822 -8.978 1.00 37.52 7 TYR C CA 1
ATOM 3845 C C . TYR C 1 28 ? 15.230 -25.829 -10.068 1.00 36.66 7 TYR C C 1
ATOM 3846 O O . TYR C 1 28 ? 15.357 -26.587 -11.027 1.00 36.97 7 TYR C O 1
ATOM 3855 N N . LYS C 1 29 ? 14.228 -24.962 -9.925 1.00 35.78 8 LYS C N 1
ATOM 3856 C CA . LYS C 1 29 ? 13.263 -24.684 -10.975 1.00 36.03 8 LYS C CA 1
ATOM 3857 C C . LYS C 1 29 ? 13.349 -23.214 -11.414 1.00 33.93 8 LYS C C 1
ATOM 3858 O O . LYS C 1 29 ? 13.312 -22.318 -10.578 1.00 33.17 8 LYS C O 1
ATOM 3864 N N . LEU C 1 30 ? 13.373 -22.991 -12.730 1.00 31.05 9 LEU C N 1
ATOM 3865 C CA . LEU C 1 30 ? 13.284 -21.671 -13.327 1.00 28.63 9 LEU C CA 1
ATOM 3866 C C . LEU C 1 30 ? 12.053 -21.613 -14.221 1.00 27.55 9 LEU C C 1
ATOM 3867 O O . LEU C 1 30 ? 11.837 -22.502 -15.024 1.00 29.01 9 LEU C O 1
ATOM 3872 N N . VAL C 1 31 ? 11.266 -20.562 -14.095 1.00 25.72 10 VAL C N 1
ATOM 3873 C CA . VAL C 1 31 ? 10.092 -20.374 -14.904 1.00 25.78 10 VAL C CA 1
ATOM 3874 C C . VAL C 1 31 ? 10.256 -19.190 -15.852 1.00 25.56 10 VAL C C 1
ATOM 3875 O O . VAL C 1 31 ? 10.667 -18.113 -15.445 1.00 24.85 10 VAL C O 1
ATOM 3879 N N . LEU C 1 32 ? 9.920 -19.420 -17.123 1.00 26.45 11 LEU C N 1
ATOM 3880 C CA . LEU C 1 32 ? 10.002 -18.434 -18.195 1.00 26.32 11 LEU C CA 1
ATOM 3881 C C . LEU C 1 32 ? 8.628 -18.262 -18.767 1.00 27.18 11 LEU C C 1
ATOM 3882 O O . LEU C 1 32 ? 7.902 -19.234 -18.905 1.00 27.60 11 LEU C O 1
ATOM 3887 N N . VAL C 1 33 ? 8.251 -17.034 -19.113 1.00 27.02 12 VAL C N 1
ATOM 3888 C CA . VAL C 1 33 ? 6.966 -16.820 -19.756 1.00 27.38 12 VAL C CA 1
ATOM 3889 C C . VAL C 1 33 ? 7.054 -15.695 -20.741 1.00 27.69 12 VAL C C 1
ATOM 3890 O O . VAL C 1 33 ? 7.673 -14.642 -20.500 1.00 26.21 12 VAL C O 1
ATOM 3894 N N . ARG C 1 34 ? 6.455 -15.946 -21.889 1.00 28.99 13 ARG C N 1
ATOM 3895 C CA . ARG C 1 34 ? 6.381 -14.971 -22.955 1.00 30.00 13 ARG C CA 1
ATOM 3896 C C . ARG C 1 34 ? 5.033 -14.260 -22.873 1.00 28.78 13 ARG C C 1
ATOM 3897 O O . ARG C 1 34 ? 4.012 -14.894 -22.708 1.00 29.49 13 ARG C O 1
ATOM 3905 N N . HIS C 1 35 ? 5.044 -12.953 -23.022 1.00 28.02 14 HIS C N 1
ATOM 3906 C CA . HIS C 1 35 ? 3.810 -12.193 -23.002 1.00 28.80 14 HIS C CA 1
ATOM 3907 C C . HIS C 1 35 ? 2.900 -12.540 -24.135 1.00 30.66 14 HIS C C 1
ATOM 3908 O O . HIS C 1 35 ? 3.317 -13.051 -25.191 1.00 31.60 14 HIS C O 1
ATOM 3915 N N . GLY C 1 36 ? 1.640 -12.202 -23.936 1.00 32.78 15 GLY C N 1
ATOM 3916 C CA . GLY C 1 36 ? 0.605 -12.490 -24.886 1.00 35.08 15 GLY C CA 1
ATOM 3917 C C . GLY C 1 36 ? 0.503 -11.445 -25.984 1.00 37.88 15 GLY C C 1
ATOM 3918 O O . GLY C 1 36 ? 1.330 -10.544 -26.108 1.00 38.16 15 GLY C O 1
ATOM 3919 N N . GLU C 1 37 ? -0.565 -11.561 -26.744 1.00 39.09 16 GLU C N 1
ATOM 3920 C CA . GLU C 1 37 ? -0.827 -10.677 -27.841 1.00 41.86 16 GLU C CA 1
ATOM 3921 C C . GLU C 1 37 ? -0.756 -9.186 -27.491 1.00 38.86 16 GLU C C 1
ATOM 3922 O O . GLU C 1 37 ? -1.275 -8.738 -26.484 1.00 37.22 16 GLU C O 1
ATOM 3928 N N . SER C 1 38 ? -0.143 -8.429 -28.384 1.00 40.49 17 SER C N 1
ATOM 3929 C CA . SER C 1 38 ? -0.064 -6.974 -28.301 1.00 41.40 17 SER C CA 1
ATOM 3930 C C . SER C 1 38 ? -1.028 -6.335 -29.307 1.00 41.70 17 SER C C 1
ATOM 3931 O O . SER C 1 38 ? -1.535 -7.014 -30.159 1.00 40.77 17 SER C O 1
ATOM 3934 N N . GLU C 1 39 ? -1.219 -5.026 -29.203 1.00 43.23 18 GLU C N 1
ATOM 3935 C CA . GLU C 1 39 ? -2.065 -4.265 -30.112 1.00 45.90 18 GLU C CA 1
ATOM 3936 C C . GLU C 1 39 ? -1.577 -4.291 -31.601 1.00 48.49 18 GLU C C 1
ATOM 3937 O O . GLU C 1 39 ? -2.330 -3.922 -32.481 1.00 48.00 18 GLU C O 1
ATOM 3943 N N . TRP C 1 40 ? -0.332 -4.726 -31.862 1.00 44.98 19 TRP C N 1
ATOM 3944 C CA . TRP C 1 40 ? 0.196 -4.804 -33.217 1.00 44.77 19 TRP C CA 1
ATOM 3945 C C . TRP C 1 40 ? 0.193 -6.176 -33.830 1.00 46.61 19 TRP C C 1
ATOM 3946 O O . TRP C 1 40 ? 0.491 -6.288 -35.019 1.00 43.36 19 TRP C O 1
ATOM 3957 N N . ASN C 1 41 ? -0.130 -7.222 -33.064 1.00 48.32 20 ASN C N 1
ATOM 3958 C CA . ASN C 1 41 ? -0.193 -8.588 -33.630 1.00 52.42 20 ASN C CA 1
ATOM 3959 C C . ASN C 1 41 ? -1.338 -8.781 -34.689 1.00 56.15 20 ASN C C 1
ATOM 3960 O O . ASN C 1 41 ? -1.199 -9.598 -35.601 1.00 55.94 20 ASN C O 1
ATOM 3965 N N . LYS C 1 42 ? -2.438 -8.032 -34.584 1.00 57.55 21 LYS C N 1
ATOM 3966 C CA . LYS C 1 42 ? -3.560 -8.177 -35.546 1.00 59.98 21 LYS C CA 1
ATOM 3967 C C . LYS C 1 42 ? -3.126 -7.761 -36.963 1.00 62.83 21 LYS C C 1
ATOM 3968 O O . LYS C 1 42 ? -3.262 -8.536 -37.911 1.00 57.01 21 LYS C O 1
ATOM 3970 N N . GLU C 1 43 ? -2.565 -6.553 -37.074 1.00 63.79 22 GLU C N 1
ATOM 3971 C CA . GLU C 1 43 ? -2.013 -6.056 -38.339 1.00 61.97 22 GLU C CA 1
ATOM 3972 C C . GLU C 1 43 ? -0.661 -6.676 -38.656 1.00 59.43 22 GLU C C 1
ATOM 3973 O O . GLU C 1 43 ? -0.091 -6.409 -39.704 1.00 58.83 22 GLU C O 1
ATOM 3979 N N . ASN C 1 44 ? -0.127 -7.477 -37.739 1.00 57.25 23 ASN C N 1
ATOM 3980 C CA . ASN C 1 44 ? 1.097 -8.227 -37.982 1.00 58.07 23 ASN C CA 1
ATOM 3981 C C . ASN C 1 44 ? 2.308 -7.311 -38.252 1.00 51.00 23 ASN C C 1
ATOM 3982 O O . ASN C 1 44 ? 3.111 -7.574 -39.141 1.00 48.72 23 ASN C O 1
ATOM 3987 N N . LEU C 1 45 ? 2.411 -6.220 -37.500 1.00 43.61 24 LEU C N 1
ATOM 3988 C CA . LEU C 1 45 ? 3.525 -5.294 -37.650 1.00 40.65 24 LEU C CA 1
ATOM 3989 C C . LEU C 1 45 ? 4.764 -5.840 -36.962 1.00 38.44 24 LEU C C 1
ATOM 3990 O O . LEU C 1 45 ? 4.662 -6.500 -35.941 1.00 40.38 24 LEU C O 1
ATOM 3995 N N . PHE C 1 46 ? 5.942 -5.584 -37.537 1.00 37.48 25 PHE C N 1
ATOM 3996 C CA . PHE C 1 46 ? 7.190 -5.830 -36.830 1.00 35.44 25 PHE C CA 1
ATOM 3997 C C . PHE C 1 46 ? 7.250 -4.883 -35.629 1.00 34.17 25 PHE C C 1
ATOM 3998 O O . PHE C 1 46 ? 7.111 -3.660 -35.775 1.00 33.30 25 PHE C O 1
ATOM 4006 N N . THR C 1 47 ? 7.443 -5.452 -34.439 1.00 32.97 26 THR C N 1
ATOM 4007 C CA . THR C 1 47 ? 7.343 -4.685 -33.195 1.00 30.71 26 THR C CA 1
ATOM 4008 C C . THR C 1 47 ? 8.697 -4.331 -32.624 1.00 27.96 26 THR C C 1
ATOM 4009 O O . THR C 1 47 ? 9.059 -3.149 -32.535 1.00 27.10 26 THR C O 1
ATOM 4013 N N . GLY C 1 48 ? 9.456 -5.349 -32.289 1.00 26.49 27 GLY C N 1
ATOM 4014 C CA . GLY C 1 48 ? 10.780 -5.152 -31.746 1.00 27.05 27 GLY C CA 1
ATOM 4015 C C . GLY C 1 48 ? 10.741 -4.391 -30.464 1.00 26.01 27 GLY C C 1
ATOM 4016 O O . GLY C 1 48 ? 9.977 -4.727 -29.558 1.00 27.68 27 GLY C O 1
ATOM 4017 N N . TRP C 1 49 ? 11.520 -3.320 -30.413 1.00 25.77 28 TRP C N 1
ATOM 4018 C CA . TRP C 1 49 ? 11.589 -2.461 -29.240 1.00 25.59 28 TRP C CA 1
ATOM 4019 C C . TRP C 1 49 ? 10.481 -1.432 -29.179 1.00 27.16 28 TRP C C 1
ATOM 4020 O O . TRP C 1 49 ? 10.443 -0.615 -28.230 1.00 28.53 28 TRP C O 1
ATOM 4031 N N . THR C 1 50 ? 9.576 -1.428 -30.151 1.00 27.14 29 THR C N 1
ATOM 4032 C CA . THR C 1 50 ? 8.460 -0.489 -30.116 1.00 28.28 29 THR C CA 1
ATOM 4033 C C . THR C 1 50 ? 7.668 -0.845 -28.848 1.00 28.11 29 THR C C 1
ATOM 4034 O O . THR C 1 50 ? 7.354 -1.999 -28.611 1.00 27.44 29 THR C O 1
ATOM 4038 N N . ASP C 1 51 ? 7.425 0.141 -27.998 1.00 29.01 30 ASP C N 1
ATOM 4039 C CA . ASP C 1 51 ? 6.765 -0.102 -26.722 1.00 28.51 30 ASP C CA 1
ATOM 4040 C C . ASP C 1 51 ? 5.248 -0.181 -26.836 1.00 29.82 30 ASP C C 1
ATOM 4041 O O . ASP C 1 51 ? 4.540 0.626 -26.280 1.00 32.53 30 ASP C O 1
ATOM 4046 N N . VAL C 1 52 ? 4.746 -1.172 -27.550 1.00 30.75 31 VAL C N 1
ATOM 4047 C CA . VAL C 1 52 ? 3.309 -1.308 -27.755 1.00 32.24 31 VAL C CA 1
ATOM 4048 C C . VAL C 1 52 ? 2.630 -2.004 -26.555 1.00 33.24 31 VAL C C 1
ATOM 4049 O O . VAL C 1 52 ? 3.259 -2.810 -25.836 1.00 32.59 31 VAL C O 1
ATOM 4053 N N . LYS C 1 53 ? 1.358 -1.687 -26.342 1.00 32.79 32 LYS C N 1
ATOM 4054 C CA . LYS C 1 53 ? 0.575 -2.234 -25.222 1.00 33.45 32 LYS C CA 1
ATOM 4055 C C . LYS C 1 53 ? 0.060 -3.640 -25.554 1.00 33.23 32 LYS C C 1
ATOM 4056 O O . LYS C 1 53 ? -0.047 -4.012 -26.728 1.00 35.52 32 LYS C O 1
ATOM 4058 N N . LEU C 1 54 ? -0.175 -4.436 -24.527 1.00 32.95 33 LEU C N 1
ATOM 4059 C CA . LEU C 1 54 ? -0.915 -5.681 -24.641 1.00 34.55 33 LEU C CA 1
ATOM 4060 C C . LEU C 1 54 ? -2.318 -5.392 -25.169 1.00 36.12 33 LEU C C 1
ATOM 4061 O O . LEU C 1 54 ? -2.909 -4.393 -24.827 1.00 35.70 33 LEU C O 1
ATOM 4066 N N . SER C 1 55 ? -2.852 -6.293 -25.977 1.00 40.16 34 SER C N 1
ATOM 4067 C CA . SER C 1 55 ? -4.278 -6.255 -26.314 1.00 43.60 34 SER C CA 1
ATOM 4068 C C . SER C 1 55 ? -5.069 -6.864 -25.164 1.00 43.94 34 SER C C 1
ATOM 4069 O O . SER C 1 55 ? -4.489 -7.452 -24.250 1.00 40.78 34 SER C O 1
ATOM 4072 N N . ASP C 1 56 ? -6.404 -6.775 -25.247 1.00 48.73 35 ASP C N 1
ATOM 4073 C CA . ASP C 1 56 ? -7.257 -7.370 -24.228 1.00 50.32 35 ASP C CA 1
ATOM 4074 C C . ASP C 1 56 ? -7.060 -8.892 -24.220 1.00 46.15 35 ASP C C 1
ATOM 4075 O O . ASP C 1 56 ? -7.075 -9.518 -23.175 1.00 44.53 35 ASP C O 1
ATOM 4080 N N . LYS C 1 57 ? -6.833 -9.479 -25.382 1.00 44.71 36 LYS C N 1
ATOM 4081 C CA . LYS C 1 57 ? -6.507 -10.905 -25.457 1.00 47.69 36 LYS C CA 1
ATOM 4082 C C . LYS C 1 57 ? -5.172 -11.161 -24.709 1.00 45.88 36 LYS C C 1
ATOM 4083 O O . LYS C 1 57 ? -5.048 -12.102 -23.915 1.00 45.06 36 LYS C O 1
ATOM 4089 N N . GLY C 1 58 ? -4.204 -10.275 -24.926 1.00 42.34 37 GLY C N 1
ATOM 4090 C CA . GLY C 1 58 ? -2.938 -10.328 -24.200 1.00 41.09 37 GLY C CA 1
ATOM 4091 C C . GLY C 1 58 ? -3.106 -10.293 -22.694 1.00 38.95 37 GLY C C 1
ATOM 4092 O O . GLY C 1 58 ? -2.473 -11.067 -21.983 1.00 36.77 37 GLY C O 1
ATOM 4093 N N . ILE C 1 59 ? -3.941 -9.378 -22.221 1.00 38.46 38 ILE C N 1
ATOM 4094 C CA . ILE C 1 59 ? -4.232 -9.251 -20.778 1.00 39.70 38 ILE C CA 1
ATOM 4095 C C . ILE C 1 59 ? -4.795 -10.564 -20.226 1.00 39.24 38 ILE C C 1
ATOM 4096 O O . ILE C 1 59 ? -4.363 -11.046 -19.182 1.00 37.15 38 ILE C O 1
ATOM 4101 N N . ASP C 1 60 ? -5.727 -11.159 -20.976 1.00 42.95 39 ASP C N 1
ATOM 4102 C CA . ASP C 1 60 ? -6.398 -12.416 -20.583 1.00 45.63 39 ASP C CA 1
ATOM 4103 C C . ASP C 1 60 ? -5.446 -13.621 -20.581 1.00 41.43 39 ASP C C 1
ATOM 4104 O O . ASP C 1 60 ? -5.494 -14.488 -19.690 1.00 38.45 39 ASP C O 1
ATOM 4109 N N . GLU C 1 61 ? -4.531 -13.644 -21.541 1.00 40.86 40 GLU C N 1
ATOM 4110 C CA . GLU C 1 61 ? -3.481 -14.654 -21.545 1.00 41.04 40 GLU C CA 1
ATOM 4111 C C . GLU C 1 61 ? -2.612 -14.567 -20.293 1.00 37.69 40 GLU C C 1
ATOM 4112 O O . GLU C 1 61 ? -2.256 -15.594 -19.709 1.00 41.79 40 GLU C O 1
ATOM 4118 N N . ALA C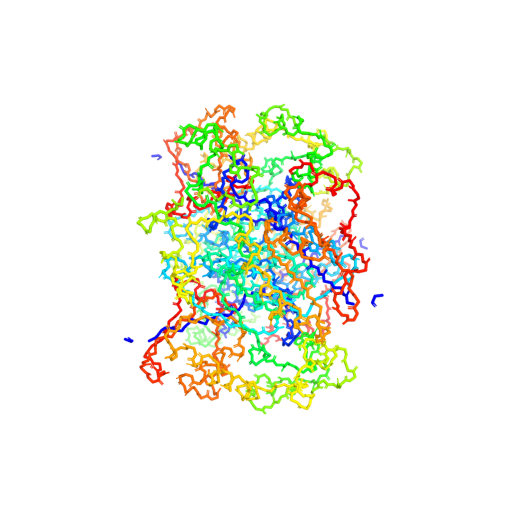 1 62 ? -2.314 -13.357 -19.845 1.00 34.14 41 ALA C N 1
ATOM 4119 C CA . ALA C 1 62 ? -1.495 -13.169 -18.613 1.00 32.96 41 ALA C CA 1
ATOM 4120 C C . ALA C 1 62 ? -2.269 -13.656 -17.398 1.00 33.02 41 ALA C C 1
ATOM 4121 O O . ALA C 1 62 ? -1.685 -14.352 -16.543 1.00 34.19 41 ALA C O 1
ATOM 4123 N N . VAL C 1 63 ? -3.571 -13.328 -17.339 1.00 32.46 42 VAL C N 1
ATOM 4124 C CA . VAL C 1 63 ? -4.436 -13.804 -16.240 1.00 33.88 42 VAL C CA 1
ATOM 4125 C C . VAL C 1 63 ? -4.399 -15.326 -16.173 1.00 35.50 42 VAL C C 1
ATOM 4126 O O . VAL C 1 63 ? -4.191 -15.906 -15.094 1.00 36.01 42 VAL C O 1
ATOM 4130 N N . GLU C 1 64 ? -4.556 -15.975 -17.337 1.00 37.31 43 GLU C N 1
ATOM 4131 C CA . GLU C 1 64 ? -4.569 -17.463 -17.405 1.00 37.88 43 GLU C CA 1
ATOM 4132 C C . GLU C 1 64 ? -3.195 -18.050 -17.053 1.00 37.18 43 GLU C C 1
ATOM 4133 O O . GLU C 1 64 ? -3.109 -19.059 -16.349 1.00 35.75 43 GLU C O 1
ATOM 4135 N N . ALA C 1 65 ? -2.114 -17.403 -17.501 1.00 35.43 44 ALA C N 1
ATOM 4136 C CA . ALA C 1 65 ? -0.799 -17.884 -17.111 1.00 34.59 44 ALA C CA 1
ATOM 4137 C C . ALA C 1 65 ? -0.619 -17.814 -15.585 1.00 34.00 44 ALA C C 1
ATOM 4138 O O . ALA C 1 65 ? -0.091 -18.740 -14.956 1.00 33.56 44 ALA C O 1
ATOM 4140 N N . GLY C 1 66 ? -1.123 -16.759 -14.965 1.00 33.76 45 GLY C N 1
ATOM 4141 C CA . GLY C 1 66 ? -1.053 -16.648 -13.488 1.00 34.58 45 GLY C CA 1
ATOM 4142 C C . GLY C 1 66 ? -1.912 -17.673 -12.764 1.00 36.25 45 GLY C C 1
ATOM 4143 O O . GLY C 1 66 ? -1.479 -18.265 -11.756 1.00 33.44 45 GLY C O 1
ATOM 4144 N N . LEU C 1 67 ? -3.135 -17.870 -13.267 1.00 38.90 46 LEU C N 1
ATOM 4145 C CA . LEU C 1 67 ? -4.061 -18.862 -12.685 1.00 40.48 46 LEU C CA 1
ATOM 4146 C C . LEU C 1 67 ? -3.458 -20.258 -12.830 1.00 39.89 46 LEU C C 1
ATOM 4147 O O . LEU C 1 67 ? -3.512 -21.061 -11.927 1.00 37.30 46 LEU C O 1
ATOM 4152 N N . LEU C 1 68 ? -2.814 -20.504 -13.962 1.00 40.78 47 LEU C N 1
ATOM 4153 C CA . LEU C 1 68 ? -2.170 -21.782 -14.180 1.00 41.59 47 LEU C CA 1
ATOM 4154 C C . LEU C 1 68 ? -1.045 -21.995 -13.151 1.00 40.94 47 LEU C C 1
ATOM 4155 O O . LEU C 1 68 ? -0.907 -23.080 -12.565 1.00 43.17 47 LEU C O 1
ATOM 4160 N N . LEU C 1 69 ? -0.251 -20.968 -12.902 1.00 38.78 48 LEU C N 1
ATOM 4161 C CA . LEU C 1 69 ? 0.869 -21.134 -11.973 1.00 36.49 48 LEU C CA 1
ATOM 4162 C C . LEU C 1 69 ? 0.365 -21.361 -10.548 1.00 36.45 48 LEU C C 1
ATOM 4163 O O . LEU C 1 69 ? 0.954 -22.137 -9.793 1.00 35.02 48 LEU C O 1
ATOM 4168 N N . LYS C 1 70 ? -0.697 -20.665 -10.188 1.00 37.47 49 LYS C N 1
ATOM 4169 C CA . LYS C 1 70 ? -1.289 -20.830 -8.897 1.00 39.78 49 LYS C CA 1
ATOM 4170 C C . LYS C 1 70 ? -1.805 -22.278 -8.749 1.00 41.77 49 LYS C C 1
ATOM 4171 O O . LYS C 1 70 ? -1.477 -22.970 -7.776 1.00 39.77 49 LYS C O 1
ATOM 4177 N N . GLN C 1 71 ? -2.621 -22.717 -9.705 1.00 42.33 50 GLN C N 1
ATOM 4178 C CA . GLN C 1 71 ? -3.196 -24.092 -9.682 1.00 45.01 50 GLN C CA 1
ATOM 4179 C C . GLN C 1 71 ? -2.080 -25.141 -9.463 1.00 44.83 50 GLN C C 1
ATOM 4180 O O . GLN C 1 71 ? -2.271 -26.072 -8.689 1.00 46.47 50 GLN C O 1
ATOM 4182 N N . GLU C 1 72 ? -0.907 -24.935 -10.063 1.00 43.81 51 GLU C N 1
ATOM 4183 C CA . GLU C 1 72 ? 0.188 -25.893 -9.987 1.00 42.89 51 GLU C CA 1
ATOM 4184 C C . GLU C 1 72 ? 1.114 -25.691 -8.807 1.00 40.68 51 GLU C C 1
ATOM 4185 O O . GLU C 1 72 ? 2.125 -26.398 -8.683 1.00 39.87 51 GLU C O 1
ATOM 4191 N N . GLY C 1 73 ? 0.793 -24.733 -7.937 1.00 37.61 52 GLY C N 1
ATOM 4192 C CA . GLY C 1 73 ? 1.566 -24.516 -6.713 1.00 37.26 52 GLY C CA 1
ATOM 4193 C C . GLY C 1 73 ? 2.866 -23.714 -6.856 1.00 36.69 52 GLY C C 1
ATOM 4194 O O . GLY C 1 73 ? 3.718 -23.762 -5.975 1.00 36.03 52 GLY C O 1
ATOM 4195 N N . TYR C 1 74 ? 3.035 -22.974 -7.949 1.00 35.16 53 TYR C N 1
ATOM 4196 C CA . TYR C 1 74 ? 4.270 -22.183 -8.146 1.00 34.82 53 TYR C CA 1
ATOM 4197 C C . TYR C 1 74 ? 4.229 -20.864 -7.386 1.00 33.71 53 TYR C C 1
ATOM 4198 O O . TYR C 1 74 ? 3.205 -20.188 -7.330 1.00 36.02 53 TYR C O 1
ATOM 4207 N N . SER C 1 75 ? 5.332 -20.524 -6.749 1.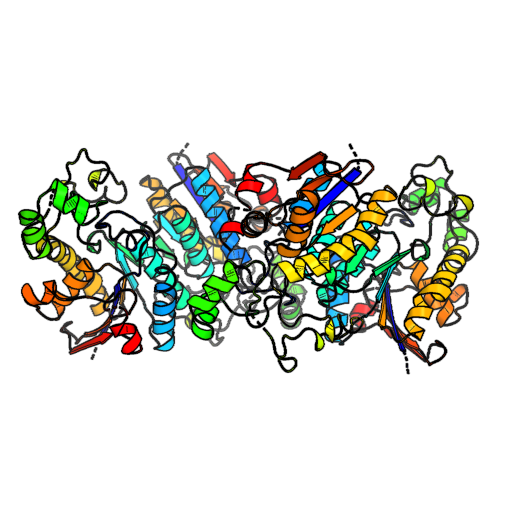00 33.94 54 SER C N 1
ATOM 4208 C CA . SER C 1 75 ? 5.499 -19.203 -6.152 1.00 32.05 54 SER C CA 1
ATOM 4209 C C . SER C 1 75 ? 6.920 -18.756 -6.392 1.00 29.91 54 SER C C 1
ATOM 4210 O O . SER C 1 75 ? 7.766 -19.558 -6.762 1.00 32.60 54 SER C O 1
ATOM 4213 N N . PHE C 1 76 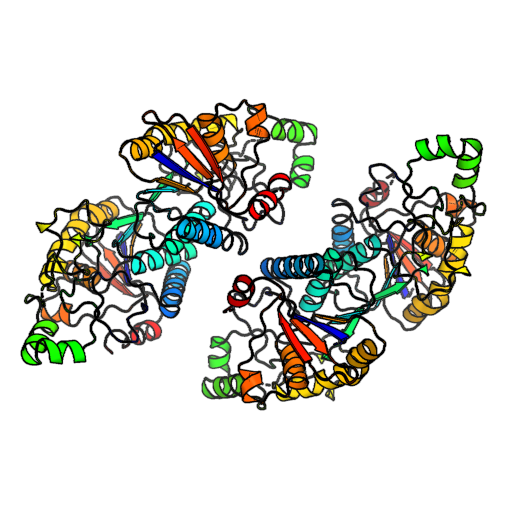? 7.174 -17.470 -6.205 1.00 27.62 55 PHE C N 1
ATOM 4214 C CA . PHE C 1 76 ? 8.452 -16.876 -6.567 1.00 27.49 55 PHE C CA 1
ATOM 4215 C C . PHE C 1 76 ? 8.997 -15.920 -5.520 1.00 26.66 55 PHE C C 1
ATOM 4216 O O . PHE C 1 76 ? 8.246 -15.355 -4.765 1.00 25.41 55 PHE C O 1
ATOM 4224 N N . ASP C 1 77 ? 10.321 -15.796 -5.507 1.00 26.22 56 ASP C N 1
ATOM 4225 C CA . ASP C 1 77 ? 11.079 -14.884 -4.650 1.00 26.33 56 ASP C CA 1
ATOM 4226 C C . ASP C 1 77 ? 11.618 -13.633 -5.394 1.00 24.46 56 ASP C C 1
ATOM 4227 O O . ASP C 1 77 ? 11.907 -12.639 -4.759 1.00 25.89 56 ASP C O 1
ATOM 4232 N N . ILE C 1 78 ? 11.855 -13.741 -6.704 1.00 23.06 57 ILE C N 1
ATOM 4233 C CA . ILE C 1 78 ? 12.348 -12.649 -7.506 1.00 23.51 57 ILE C CA 1
ATOM 4234 C C . ILE C 1 78 ? 11.856 -12.843 -8.945 1.00 23.82 57 ILE C C 1
ATOM 4235 O O . ILE C 1 78 ? 11.673 -14.002 -9.410 1.00 24.13 57 ILE C O 1
ATOM 4240 N N . ALA C 1 79 ? 11.576 -11.717 -9.603 1.00 21.52 58 ALA C N 1
ATOM 4241 C CA . ALA C 1 79 ? 11.069 -11.699 -10.953 1.00 22.56 58 ALA C CA 1
ATOM 4242 C C . ALA C 1 79 ? 11.927 -10.783 -11.821 1.00 21.94 58 ALA C C 1
ATOM 4243 O O . ALA C 1 79 ? 12.376 -9.727 -11.367 1.00 23.51 58 ALA C O 1
ATOM 4245 N N . PHE C 1 80 ? 12.123 -11.174 -13.074 1.00 21.02 59 PHE C N 1
ATOM 4246 C CA . PHE C 1 80 ? 12.883 -10.390 -14.027 1.00 20.81 59 PHE C CA 1
ATOM 4247 C C . PHE C 1 80 ? 12.024 -10.092 -15.235 1.00 21.15 59 PHE C C 1
ATOM 4248 O O . PHE C 1 80 ? 11.223 -10.927 -15.650 1.00 22.61 59 PHE C O 1
ATOM 4256 N N . SER C 1 81 ? 12.177 -8.900 -15.798 1.00 20.63 60 SER C N 1
ATOM 4257 C CA . SER C 1 81 ? 11.525 -8.593 -17.044 1.00 21.05 60 SER C CA 1
ATOM 4258 C C . SER C 1 81 ? 12.384 -7.658 -17.880 1.00 20.40 60 SER C C 1
ATOM 4259 O O . SER C 1 81 ? 13.472 -7.309 -17.520 1.00 20.22 60 SER C O 1
ATOM 4262 N N . SER C 1 82 ? 11.845 -7.264 -19.013 1.00 21.81 61 SER C N 1
ATOM 4263 C CA . SER C 1 82 ? 12.508 -6.311 -19.908 1.00 22.51 61 SER C CA 1
ATOM 4264 C C . SER C 1 82 ? 12.182 -4.895 -19.517 1.00 22.42 61 SER C C 1
ATOM 4265 O O . SER C 1 82 ? 11.542 -4.685 -18.476 1.00 23.60 61 SER C O 1
ATOM 4268 N N . LEU C 1 83 ? 12.612 -3.927 -20.349 1.00 21.47 62 LEU C N 1
ATOM 4269 C CA . LEU C 1 83 ? 12.212 -2.561 -20.199 1.00 20.63 62 LEU C CA 1
ATOM 4270 C C . LEU C 1 83 ? 11.017 -2.208 -21.056 1.00 21.55 62 LEU C C 1
ATOM 4271 O O . LEU C 1 83 ? 10.744 -1.012 -21.245 1.00 21.51 62 LEU C O 1
ATOM 4276 N N . LEU C 1 84 ? 10.292 -3.227 -21.574 1.00 21.48 63 LEU C N 1
ATOM 4277 C CA . LEU C 1 84 ? 9.137 -2.979 -22.428 1.00 22.42 63 LEU C CA 1
ATOM 4278 C C . LEU C 1 84 ? 7.844 -3.217 -21.619 1.00 23.29 63 LEU C C 1
ATOM 4279 O O . LEU C 1 84 ? 7.766 -4.171 -20.834 1.00 22.60 63 LEU C O 1
ATOM 4284 N N . SER C 1 85 ? 6.873 -2.313 -21.776 1.00 24.49 64 SER C N 1
ATOM 4285 C CA . SER C 1 85 ? 5.609 -2.344 -21.020 1.00 25.71 64 SER C CA 1
ATOM 4286 C C . SER C 1 85 ? 4.857 -3.638 -21.092 1.00 26.27 64 SER C C 1
ATOM 4287 O O . SER C 1 85 ? 4.282 -4.082 -20.109 1.00 25.49 64 SER C O 1
ATOM 4290 N N . ARG C 1 86 ? 4.796 -4.233 -22.272 1.00 26.43 65 ARG C N 1
ATOM 4291 C CA . ARG C 1 86 ? 3.950 -5.410 -22.438 1.00 26.31 65 ARG C CA 1
ATOM 4292 C C . ARG C 1 86 ? 4.401 -6.622 -21.651 1.00 25.36 65 ARG C C 1
ATOM 4293 O O . ARG C 1 86 ? 3.593 -7.418 -21.209 1.00 24.90 65 ARG C O 1
ATOM 4301 N N . ALA C 1 87 ? 5.707 -6.745 -21.451 1.00 25.26 66 ALA C N 1
ATOM 4302 C CA . ALA C 1 87 ? 6.266 -7.801 -20.625 1.00 23.73 66 ALA C CA 1
ATOM 4303 C C . ALA C 1 87 ? 6.008 -7.512 -19.163 1.00 24.19 66 ALA C C 1
ATOM 4304 O O . ALA C 1 87 ? 5.723 -8.410 -18.391 1.00 24.01 66 ALA C O 1
ATOM 4306 N N . ASN C 1 88 ? 6.200 -6.263 -18.782 1.00 24.14 67 ASN C N 1
ATOM 4307 C CA . ASN C 1 88 ? 6.047 -5.894 -17.429 1.00 24.60 67 ASN C CA 1
ATOM 4308 C C . ASN C 1 88 ? 4.588 -5.998 -16.966 1.00 25.31 67 ASN C C 1
ATOM 4309 O O . ASN C 1 88 ? 4.328 -6.485 -15.852 1.00 24.16 67 ASN C O 1
ATOM 4314 N N . ASP C 1 89 ? 3.656 -5.608 -17.837 1.00 25.16 68 ASP C N 1
ATOM 4315 C CA . ASP C 1 89 ? 2.247 -5.726 -17.540 1.00 27.66 68 ASP C CA 1
ATOM 4316 C C . ASP C 1 89 ? 1.873 -7.199 -17.399 1.00 28.08 68 ASP C C 1
ATOM 4317 O O . ASP C 1 89 ? 1.142 -7.567 -16.485 1.00 27.68 68 ASP C O 1
ATOM 4322 N N . THR C 1 90 ? 2.445 -8.047 -18.261 1.00 27.76 69 THR C N 1
ATOM 4323 C CA . THR C 1 90 ? 2.232 -9.475 -18.154 1.00 26.95 69 THR C CA 1
ATOM 4324 C C . THR C 1 90 ? 2.708 -9.961 -16.805 1.00 26.35 69 THR C C 1
ATOM 4325 O O . THR C 1 90 ? 2.020 -10.728 -16.135 1.00 26.96 69 THR C O 1
ATOM 4329 N N . LEU C 1 91 ? 3.901 -9.548 -16.409 1.00 25.83 70 LEU C N 1
ATOM 4330 C CA . LEU C 1 91 ? 4.454 -10.007 -15.127 1.00 25.29 70 LEU C CA 1
ATOM 4331 C C . LEU C 1 91 ? 3.580 -9.548 -13.960 1.00 25.87 70 LEU C C 1
ATOM 4332 O O . LEU C 1 91 ? 3.331 -10.303 -13.050 1.00 27.14 70 LEU C O 1
ATOM 4337 N N . ASN C 1 92 ? 3.135 -8.300 -13.995 1.00 26.57 71 ASN C N 1
ATOM 4338 C CA . ASN C 1 92 ? 2.370 -7.756 -12.901 1.00 26.60 71 ASN C CA 1
ATOM 4339 C C . ASN C 1 92 ? 1.045 -8.491 -12.745 1.00 27.06 71 ASN C C 1
ATOM 4340 O O . ASN C 1 92 ? 0.641 -8.829 -11.621 1.00 26.20 71 ASN C O 1
ATOM 4345 N N . ILE C 1 93 ? 0.400 -8.787 -13.867 1.00 26.76 72 ILE C N 1
ATOM 4346 C CA . ILE C 1 93 ? -0.861 -9.557 -13.867 1.00 27.09 72 ILE C CA 1
ATOM 4347 C C . ILE C 1 93 ? -0.607 -10.946 -13.282 1.00 27.94 72 ILE C C 1
ATOM 4348 O O . ILE C 1 93 ? -1.332 -11.384 -12.407 1.00 29.29 72 ILE C O 1
ATOM 4353 N N . ILE C 1 94 ? 0.492 -11.596 -13.656 1.00 27.13 73 ILE C N 1
ATOM 4354 C CA . ILE C 1 94 ? 0.802 -12.915 -13.119 1.00 26.69 73 ILE C CA 1
ATOM 4355 C C . ILE C 1 94 ? 1.013 -12.867 -11.614 1.00 27.60 73 ILE C C 1
ATOM 4356 O O . ILE C 1 94 ? 0.451 -13.674 -10.865 1.00 30.13 73 ILE C O 1
ATOM 4361 N N . LEU C 1 95 ? 1.815 -11.922 -11.148 1.00 27.11 74 LEU C N 1
ATOM 4362 C CA . LEU C 1 95 ? 2.111 -11.868 -9.742 1.00 26.96 74 LEU C CA 1
ATOM 4363 C C . LEU C 1 95 ? 0.850 -11.533 -8.918 1.00 28.42 74 LEU C C 1
ATOM 4364 O O . LEU C 1 95 ? 0.684 -12.051 -7.818 1.00 26.71 74 LEU C O 1
ATOM 4369 N N . ARG C 1 96 ? 0.003 -10.655 -9.447 1.00 31.03 75 ARG C N 1
ATOM 4370 C CA . ARG C 1 96 ? -1.263 -10.322 -8.808 1.00 33.90 75 ARG C CA 1
ATOM 4371 C C . ARG C 1 96 ? -2.116 -11.574 -8.639 1.00 35.04 75 ARG C C 1
ATOM 4372 O O . ARG C 1 96 ? -2.593 -11.850 -7.559 1.00 35.24 75 ARG C O 1
ATOM 4380 N N . GLU C 1 97 ? -2.246 -12.380 -9.691 1.00 37.44 76 GLU C N 1
ATOM 4381 C CA . GLU C 1 97 ? -2.956 -13.649 -9.582 1.00 35.64 76 GLU C CA 1
ATOM 4382 C C . GLU C 1 97 ? -2.347 -14.567 -8.510 1.00 33.77 76 GLU C C 1
ATOM 4383 O O . GLU C 1 97 ? -3.050 -15.368 -7.924 1.00 31.01 76 GLU C O 1
ATOM 4389 N N . LEU C 1 98 ? -1.037 -14.496 -8.318 1.00 31.76 77 LEU C N 1
ATOM 4390 C CA . LEU C 1 98 ? -0.384 -15.340 -7.316 1.00 31.76 77 LEU C CA 1
ATOM 4391 C C . LEU C 1 98 ? -0.424 -14.748 -5.915 1.00 29.70 77 LEU C C 1
ATOM 4392 O O . LEU C 1 98 ? 0.028 -15.379 -4.991 1.00 29.86 77 LEU C O 1
ATOM 4397 N N . GLY C 1 99 ? -0.965 -13.544 -5.763 1.00 29.25 78 GLY C N 1
ATOM 4398 C CA . GLY C 1 99 ? -0.885 -12.840 -4.496 1.00 28.51 78 GLY C CA 1
ATOM 4399 C C . GLY C 1 99 ? 0.572 -12.466 -4.150 1.00 28.15 78 GLY C C 1
ATOM 4400 O O . GLY C 1 99 ? 0.912 -12.367 -2.994 1.00 27.24 78 GLY C O 1
ATOM 4401 N N . GLN C 1 100 ? 1.420 -12.237 -5.153 1.00 27.51 79 GLN C N 1
ATOM 4402 C CA . GLN C 1 100 ? 2.835 -11.963 -4.880 1.00 27.97 79 GLN C CA 1
ATOM 4403 C C . GLN C 1 100 ? 3.327 -10.644 -5.485 1.00 27.72 79 GLN C C 1
ATOM 4404 O O . GLN C 1 100 ? 4.478 -10.526 -5.958 1.00 27.81 79 GLN C O 1
ATOM 4410 N N . SER C 1 101 ? 2.454 -9.647 -5.495 1.00 27.49 80 SER C N 1
ATOM 4411 C CA . SER C 1 101 ? 2.792 -8.365 -6.115 1.00 28.86 80 SER C CA 1
ATOM 4412 C C . SER C 1 101 ? 3.878 -7.602 -5.314 1.00 26.26 80 SER C C 1
ATOM 4413 O O . SER C 1 101 ? 4.373 -6.618 -5.760 1.00 26.12 80 SER C O 1
ATOM 4416 N N . TYR C 1 102 ? 4.275 -8.128 -4.161 1.00 26.21 81 TYR C N 1
ATOM 4417 C CA . TYR C 1 102 ? 5.236 -7.519 -3.274 1.00 24.88 81 TYR C CA 1
ATOM 4418 C C . TYR C 1 102 ? 6.665 -8.021 -3.507 1.00 24.36 81 TYR C C 1
ATOM 4419 O O . TYR C 1 102 ? 7.622 -7.458 -2.921 1.00 23.44 81 TYR C O 1
ATOM 4428 N N . ILE C 1 103 ? 6.860 -9.028 -4.363 1.00 22.93 82 ILE C N 1
ATOM 4429 C CA . ILE C 1 103 ? 8.212 -9.545 -4.528 1.00 23.04 82 ILE C CA 1
ATOM 4430 C C . ILE C 1 103 ? 9.130 -8.615 -5.321 1.00 22.80 82 ILE C C 1
ATOM 4431 O O . ILE C 1 103 ? 8.684 -7.730 -6.034 1.00 22.96 82 ILE C O 1
ATOM 4436 N N . SER C 1 104 ? 10.420 -8.842 -5.158 1.00 21.51 83 SER C N 1
ATOM 4437 C CA . SER C 1 104 ? 11.436 -8.073 -5.826 1.00 21.66 83 SER C CA 1
ATOM 4438 C C . SER C 1 104 ? 11.335 -8.275 -7.332 1.00 21.72 83 SER C C 1
ATOM 4439 O O . SER C 1 104 ? 11.191 -9.395 -7.821 1.00 21.52 83 SER C O 1
ATOM 4442 N N . VAL C 1 105 ? 11.333 -7.182 -8.072 1.00 21.59 84 VAL C N 1
ATOM 4443 C CA . VAL C 1 105 ? 11.252 -7.214 -9.507 1.00 21.56 84 VAL C CA 1
ATOM 4444 C C . VAL C 1 105 ? 12.433 -6.412 -10.066 1.00 21.92 84 VAL C C 1
ATOM 4445 O O . VAL C 1 105 ? 12.615 -5.302 -9.680 1.00 23.16 84 VAL C O 1
ATOM 4449 N N . LYS C 1 106 ? 13.167 -6.971 -11.034 1.00 22.07 85 LYS C N 1
ATOM 4450 C CA . LYS C 1 106 ? 14.264 -6.282 -11.684 1.00 22.70 85 LYS C CA 1
ATOM 4451 C C . LYS C 1 106 ? 14.063 -6.261 -13.181 1.00 22.30 85 LYS C C 1
ATOM 4452 O O . LYS C 1 106 ? 13.657 -7.270 -13.758 1.00 22.88 85 LYS C O 1
ATOM 4458 N N . LYS C 1 107 ? 14.319 -5.110 -13.799 1.00 21.81 86 LYS C N 1
ATOM 4459 C CA . LYS C 1 107 ? 14.098 -4.970 -15.235 1.00 22.77 86 LYS C CA 1
ATOM 4460 C C . LYS C 1 107 ? 15.372 -4.588 -15.942 1.00 21.75 86 LYS C C 1
ATOM 4461 O O . LYS C 1 107 ? 16.206 -3.850 -15.410 1.00 22.46 86 LYS C O 1
ATOM 4467 N N . THR C 1 108 ? 15.530 -5.090 -17.155 1.00 20.68 87 THR C N 1
ATOM 4468 C CA . THR C 1 108 ? 16.724 -4.809 -17.919 1.00 20.24 87 THR C CA 1
ATOM 4469 C C . THR C 1 108 ? 16.453 -4.747 -19.397 1.00 20.29 87 THR C C 1
ATOM 4470 O O . THR C 1 108 ? 15.639 -5.522 -19.941 1.00 20.82 87 THR C O 1
ATOM 4474 N N . TRP C 1 109 ? 17.200 -3.889 -20.077 1.00 20.72 88 TRP C N 1
ATOM 4475 C CA . TRP C 1 109 ? 17.117 -3.852 -21.525 1.00 21.69 88 TRP C CA 1
ATOM 4476 C C . TRP C 1 109 ? 17.566 -5.152 -22.123 1.00 21.12 88 TRP C C 1
ATOM 4477 O O . TRP C 1 109 ? 17.107 -5.520 -23.211 1.00 23.32 88 TRP C O 1
ATOM 4488 N N . ARG C 1 110 ? 18.373 -5.907 -21.400 1.00 20.20 89 ARG C N 1
ATOM 4489 C CA . ARG C 1 110 ? 18.932 -7.136 -21.930 1.00 20.52 89 ARG C CA 1
ATOM 4490 C C . ARG C 1 110 ? 17.899 -8.217 -22.169 1.00 21.14 89 ARG C C 1
ATOM 4491 O O . ARG C 1 110 ? 18.135 -9.135 -22.972 1.00 22.14 89 ARG C O 1
ATOM 4499 N N . LEU C 1 111 ? 16.742 -8.101 -21.547 1.00 21.28 90 LEU C N 1
ATOM 4500 C CA . LEU C 1 111 ? 15.627 -9.014 -21.841 1.00 20.57 90 LEU C CA 1
ATOM 4501 C C . LEU C 1 111 ? 14.644 -8.441 -22.869 1.00 20.71 90 LEU C C 1
ATOM 4502 O O . LEU C 1 111 ? 13.643 -9.103 -23.207 1.00 19.99 90 LEU C O 1
ATOM 4507 N N . ASN C 1 112 ? 14.935 -7.258 -23.429 1.00 20.30 91 ASN C N 1
ATOM 4508 C CA . ASN C 1 112 ? 14.083 -6.749 -24.512 1.00 21.79 91 ASN C CA 1
ATOM 4509 C C . ASN C 1 112 ? 13.970 -7.716 -25.696 1.00 22.22 91 ASN C C 1
ATOM 4510 O O . ASN C 1 112 ? 14.879 -8.513 -25.943 1.00 21.79 91 ASN C O 1
ATOM 4515 N N . GLU C 1 113 ? 12.825 -7.660 -26.361 1.00 23.30 92 GLU C N 1
ATOM 4516 C CA . GLU C 1 113 ? 12.618 -8.288 -27.644 1.00 26.01 92 GLU C CA 1
ATOM 4517 C C . GLU C 1 113 ? 13.771 -7.933 -28.571 1.00 26.06 92 GLU C C 1
ATOM 4518 O O . GLU C 1 113 ? 14.454 -6.906 -28.411 1.00 24.99 92 GLU C O 1
ATOM 4524 N N . ARG C 1 114 ? 13.994 -8.783 -29.549 1.00 27.34 93 ARG C N 1
ATOM 4525 C CA . ARG C 1 114 ? 14.957 -8.466 -30.623 1.00 27.41 93 ARG C CA 1
ATOM 4526 C C . ARG C 1 114 ? 14.599 -7.136 -31.284 1.00 25.92 93 ARG C C 1
ATOM 4527 O O . ARG C 1 114 ? 13.438 -6.842 -31.517 1.00 25.16 93 ARG C O 1
ATOM 4535 N N . HIS C 1 115 ? 15.597 -6.321 -31.543 1.00 26.40 94 HIS C N 1
ATOM 4536 C CA . HIS C 1 115 ? 15.398 -5.115 -32.296 1.00 27.74 94 HIS C CA 1
ATOM 4537 C C . HIS C 1 115 ? 15.236 -5.456 -33.774 1.00 28.05 94 HIS C C 1
ATOM 4538 O O . HIS C 1 115 ? 16.050 -6.177 -34.342 1.00 26.91 94 HIS C O 1
ATOM 4545 N N . TYR C 1 116 ? 14.198 -4.926 -34.415 1.00 28.58 95 TYR C N 1
ATOM 4546 C CA . TYR C 1 116 ? 13.954 -5.242 -35.853 1.00 32.07 95 TYR C CA 1
ATOM 4547 C C . TYR C 1 116 ? 14.348 -4.101 -36.805 1.00 31.24 95 TYR C C 1
ATOM 4548 O O . TYR C 1 116 ? 13.939 -4.050 -37.951 1.00 32.21 95 TYR C O 1
ATOM 4557 N N . GLY C 1 117 ? 15.160 -3.188 -36.307 1.00 31.23 96 GLY C N 1
ATOM 4558 C CA . GLY C 1 117 ? 15.691 -2.092 -37.111 1.00 31.37 96 GLY C CA 1
ATOM 4559 C C . GLY C 1 117 ? 14.594 -1.310 -37.794 1.00 31.91 96 GLY C C 1
ATOM 4560 O O . GLY C 1 117 ? 13.529 -1.022 -37.195 1.00 32.30 96 GLY C O 1
ATOM 4561 N N . ALA C 1 118 ? 14.856 -0.971 -39.044 1.00 29.70 97 ALA C N 1
ATOM 4562 C CA . ALA C 1 118 ? 13.936 -0.162 -39.835 1.00 31.14 97 ALA C CA 1
ATOM 4563 C C . ALA C 1 118 ? 12.671 -0.888 -40.202 1.00 29.95 97 ALA C C 1
ATOM 4564 O O . ALA C 1 118 ? 11.792 -0.276 -40.730 1.00 33.43 97 ALA C O 1
ATOM 4566 N N . LEU C 1 119 ? 12.556 -2.172 -39.919 1.00 30.22 98 LEU C N 1
ATOM 4567 C CA . LEU C 1 119 ? 11.289 -2.868 -40.109 1.00 31.78 98 LEU C CA 1
ATOM 4568 C C . LEU C 1 119 ? 10.214 -2.473 -39.080 1.00 32.91 98 LEU C C 1
ATOM 4569 O O . LEU C 1 119 ? 9.021 -2.728 -39.301 1.00 34.70 98 LEU C O 1
ATOM 4574 N N . GLN C 1 120 ? 10.624 -1.893 -37.957 1.00 31.52 99 GLN C N 1
ATOM 4575 C CA . GLN C 1 120 ? 9.680 -1.603 -36.860 1.00 30.39 99 GLN C CA 1
ATOM 4576 C C . GLN C 1 120 ? 8.579 -0.656 -37.305 1.00 31.47 99 GLN C C 1
ATOM 4577 O O . GLN C 1 120 ? 8.848 0.455 -37.743 1.00 29.86 99 GLN C O 1
ATOM 4583 N N . GLY C 1 121 ? 7.337 -1.120 -37.146 1.00 32.69 100 GLY C N 1
ATOM 4584 C CA . GLY C 1 121 ? 6.170 -0.350 -37.510 1.00 33.30 100 GLY C CA 1
ATOM 4585 C C . GLY C 1 121 ? 5.553 -0.738 -38.861 1.00 35.75 100 GLY C C 1
ATOM 4586 O O . GLY C 1 121 ? 4.461 -0.283 -39.173 1.00 35.96 100 GLY C O 1
ATOM 4587 N N . LEU C 1 122 ? 6.265 -1.553 -39.653 1.00 36.90 101 LEU C N 1
ATOM 4588 C CA . LEU C 1 122 ? 5.839 -1.948 -41.003 1.00 38.01 101 LEU C CA 1
ATOM 4589 C C . LEU C 1 122 ? 5.250 -3.354 -40.988 1.00 37.82 101 LEU C C 1
ATOM 4590 O O . LEU C 1 122 ? 5.619 -4.179 -40.164 1.00 36.69 101 LEU C O 1
ATOM 4595 N N . ASN C 1 123 ? 4.355 -3.614 -41.936 1.00 39.21 102 ASN C N 1
ATOM 4596 C CA . ASN C 1 123 ? 3.904 -4.974 -42.222 1.00 39.90 102 ASN C CA 1
ATOM 4597 C C . ASN C 1 123 ? 4.783 -5.640 -43.279 1.00 41.27 102 ASN C C 1
ATOM 4598 O O . ASN C 1 123 ? 5.730 -5.027 -43.797 1.00 39.30 102 ASN C O 1
ATOM 4603 N N . LYS C 1 124 ? 4.536 -6.924 -43.498 1.00 44.48 103 LYS C N 1
ATOM 4604 C CA . LYS C 1 124 ? 5.402 -7.761 -44.305 1.00 47.84 103 LYS C CA 1
ATOM 4605 C C . LYS C 1 124 ? 5.440 -7.278 -45.783 1.00 49.02 103 LYS C C 1
ATOM 4606 O O . LYS C 1 124 ? 6.501 -7.310 -46.437 1.00 47.50 103 LYS C O 1
ATOM 4612 N N . SER C 1 125 ? 4.302 -6.798 -46.277 1.00 47.39 104 SER C N 1
ATOM 4613 C CA . SER C 1 125 ? 4.204 -6.376 -47.665 1.00 49.85 104 SER C CA 1
ATOM 4614 C C . SER C 1 125 ? 4.900 -5.018 -47.855 1.00 47.38 104 SER C C 1
ATOM 4615 O O . SER C 1 125 ? 5.633 -4.845 -48.842 1.00 44.79 104 SER C O 1
ATOM 4618 N N . GLU C 1 126 ? 4.745 -4.093 -46.898 1.00 43.75 105 GLU C N 1
ATOM 4619 C CA . GLU C 1 126 ? 5.489 -2.813 -46.946 1.00 43.21 105 GLU C CA 1
ATOM 4620 C C . GLU C 1 126 ? 6.999 -3.048 -46.880 1.00 41.70 105 GLU C C 1
ATOM 4621 O O . GLU C 1 126 ? 7.797 -2.303 -47.458 1.00 39.51 105 GLU C O 1
ATOM 4627 N N . THR C 1 127 ? 7.376 -4.097 -46.171 1.00 39.73 106 THR C N 1
ATOM 4628 C CA . THR C 1 127 ? 8.770 -4.463 -46.027 1.00 40.09 106 THR C CA 1
ATOM 4629 C C . THR C 1 127 ? 9.362 -5.011 -47.366 1.00 38.43 106 THR C C 1
ATOM 4630 O O . THR C 1 127 ? 10.431 -4.599 -47.791 1.00 37.38 106 THR C O 1
ATOM 4634 N N . ALA C 1 128 ? 8.685 -5.983 -47.956 1.00 38.96 107 ALA C N 1
ATOM 4635 C CA . ALA C 1 128 ? 8.980 -6.475 -49.322 1.00 40.78 107 ALA C CA 1
ATOM 4636 C C . ALA C 1 128 ? 9.113 -5.329 -50.337 1.00 40.50 107 ALA C C 1
ATOM 4637 O O . ALA C 1 128 ? 10.143 -5.200 -50.994 1.00 41.64 107 ALA C O 1
ATOM 4639 N N . ALA C 1 129 ? 8.117 -4.454 -50.385 1.00 38.82 108 ALA C N 1
ATOM 4640 C CA . ALA C 1 129 ? 8.115 -3.326 -51.311 1.00 39.43 108 ALA C CA 1
ATOM 4641 C C . ALA C 1 129 ? 9.308 -2.413 -51.100 1.00 40.50 108 ALA C C 1
ATOM 4642 O O . ALA C 1 129 ? 9.911 -1.931 -52.072 1.00 39.40 108 ALA C O 1
ATOM 4644 N N . LYS C 1 130 ? 9.652 -2.146 -49.843 1.00 40.37 109 LYS C N 1
ATOM 4645 C CA . LYS C 1 130 ? 10.696 -1.159 -49.560 1.00 41.87 109 LYS C CA 1
ATOM 4646 C C . LYS C 1 130 ? 12.086 -1.752 -49.715 1.00 41.39 109 LYS C C 1
ATOM 4647 O O . LYS C 1 130 ? 12.975 -1.115 -50.277 1.00 42.23 109 LYS C O 1
ATOM 4653 N N . TYR C 1 131 ? 12.282 -2.975 -49.220 1.00 40.91 110 TYR C N 1
ATOM 4654 C CA . TYR C 1 131 ? 13.616 -3.564 -49.192 1.00 40.39 110 TYR C CA 1
ATOM 4655 C C . TYR C 1 131 ? 13.827 -4.677 -50.212 1.00 40.07 110 TYR C C 1
ATOM 4656 O O . TYR C 1 131 ? 14.962 -5.127 -50.392 1.00 37.63 110 TYR C O 1
ATOM 4665 N N . GLY C 1 132 ? 12.737 -5.146 -50.825 1.00 40.81 111 GLY C N 1
ATOM 4666 C CA . GLY C 1 132 ? 12.813 -6.179 -51.860 1.00 43.38 111 GLY C CA 1
ATOM 4667 C C . GLY C 1 132 ? 12.681 -7.587 -51.327 1.00 43.60 111 GLY C C 1
ATOM 4668 O O . GLY C 1 132 ? 13.042 -7.864 -50.175 1.00 41.74 111 GLY C O 1
ATOM 4669 N N . GLU C 1 133 ? 12.183 -8.471 -52.186 1.00 41.43 112 GLU C N 1
ATOM 4670 C CA . GLU C 1 133 ? 11.903 -9.856 -51.848 1.00 41.84 112 GLU C CA 1
ATOM 4671 C C . GLU C 1 133 ? 13.160 -10.602 -51.419 1.00 41.92 112 GLU C C 1
ATOM 4672 O O . GLU C 1 133 ? 13.116 -11.406 -50.480 1.00 41.45 112 GLU C O 1
ATOM 4674 N N . ASP C 1 134 ? 14.282 -10.347 -52.098 1.00 42.17 113 ASP C N 1
ATOM 4675 C CA . ASP C 1 134 ? 15.517 -11.054 -51.789 1.00 43.24 113 ASP C CA 1
ATOM 4676 C C . ASP C 1 134 ? 16.044 -10.754 -50.371 1.00 42.28 113 ASP C C 1
ATOM 4677 O O . ASP C 1 134 ? 16.428 -11.683 -49.652 1.00 41.64 113 ASP C O 1
ATOM 4682 N N . LYS C 1 135 ? 16.120 -9.470 -50.008 1.00 40.65 114 LYS C N 1
ATOM 4683 C CA . LYS C 1 135 ? 16.696 -9.046 -48.740 1.00 40.78 114 LYS C CA 1
ATOM 4684 C C . LYS C 1 135 ? 15.753 -9.483 -47.589 1.00 41.49 114 LYS C C 1
ATOM 4685 O O . LYS C 1 135 ? 16.193 -10.060 -46.610 1.00 39.40 114 LYS C O 1
ATOM 4687 N N . VAL C 1 136 ? 14.458 -9.329 -47.766 1.00 40.47 115 VAL C N 1
ATOM 4688 C CA . VAL C 1 136 ? 13.516 -9.846 -46.810 1.00 44.02 115 VAL C CA 1
ATOM 4689 C C . VAL C 1 136 ? 13.626 -11.379 -46.567 1.00 46.73 115 VAL C C 1
ATOM 4690 O O . VAL C 1 136 ? 13.456 -11.846 -45.426 1.00 45.19 115 VAL C O 1
ATOM 4694 N N . LEU C 1 137 ? 13.922 -12.148 -47.607 1.00 44.64 116 LEU C N 1
ATOM 4695 C CA . LEU C 1 137 ? 14.077 -13.596 -47.468 1.00 46.45 116 LEU C CA 1
ATOM 4696 C C . LEU C 1 137 ? 15.369 -13.936 -46.711 1.00 44.25 116 LEU C C 1
ATOM 4697 O O . LEU C 1 137 ? 15.373 -14.803 -45.835 1.00 47.58 116 LEU C O 1
ATOM 4702 N N . ILE C 1 138 ? 16.444 -13.214 -47.008 1.00 40.58 117 ILE C N 1
ATOM 4703 C CA . ILE C 1 138 ? 17.674 -13.364 -46.281 1.00 40.26 117 ILE C CA 1
ATOM 4704 C C . ILE C 1 138 ? 17.467 -13.019 -44.788 1.00 39.21 117 ILE C C 1
ATOM 4705 O O . ILE C 1 138 ? 17.871 -13.808 -43.934 1.00 39.90 117 ILE C O 1
ATOM 4710 N N . TRP C 1 139 ? 16.791 -11.906 -44.490 1.00 36.56 118 TRP C N 1
ATOM 4711 C CA . TRP C 1 139 ? 16.611 -11.456 -43.111 1.00 37.52 118 TRP C CA 1
ATOM 4712 C C . TRP C 1 139 ? 15.820 -12.416 -42.285 1.00 39.66 118 TRP C C 1
ATOM 4713 O O . TRP C 1 139 ? 16.245 -12.742 -41.191 1.00 39.91 118 TRP C O 1
ATOM 4724 N N . ARG C 1 140 ? 14.730 -12.950 -42.835 1.00 43.32 119 ARG C N 1
ATOM 4725 C CA . ARG C 1 140 ? 13.857 -13.920 -42.128 1.00 44.62 119 ARG C CA 1
ATOM 4726 C C . ARG C 1 140 ? 14.577 -15.260 -41.799 1.00 45.83 119 ARG C C 1
ATOM 4727 O O . ARG C 1 140 ? 14.319 -15.860 -40.765 1.00 47.09 119 ARG C O 1
ATOM 4729 N N . ARG C 1 141 ? 15.466 -15.707 -42.679 1.00 47.44 120 ARG C N 1
ATOM 4730 C CA . ARG C 1 141 ? 16.122 -17.016 -42.566 1.00 48.57 120 ARG C CA 1
ATOM 4731 C C . ARG C 1 141 ? 17.481 -16.923 -41.867 1.00 47.57 120 ARG C C 1
ATOM 4732 O O . ARG C 1 141 ? 18.074 -17.948 -41.505 1.00 49.54 120 ARG C O 1
ATOM 4734 N N . SER C 1 142 ? 17.988 -15.711 -41.670 1.00 44.67 121 SER C N 1
ATOM 4735 C CA . SER C 1 142 ? 19.329 -15.562 -41.139 1.00 45.03 121 SER C CA 1
ATOM 4736 C C . SER C 1 142 ? 19.364 -15.582 -39.578 1.00 44.34 121 SER C C 1
ATOM 4737 O O . SER C 1 142 ? 18.395 -15.227 -38.902 1.00 43.32 121 SER C O 1
ATOM 4740 N N . TYR C 1 143 ? 20.463 -16.108 -39.049 1.00 41.13 122 TYR C N 1
ATOM 4741 C CA . TYR C 1 143 ? 20.783 -16.023 -37.658 1.00 40.22 122 TYR C CA 1
ATOM 4742 C C . TYR C 1 143 ? 21.659 -14.783 -37.448 1.00 38.00 122 TYR C C 1
ATOM 4743 O O . TYR C 1 143 ? 21.621 -14.172 -36.391 1.00 36.25 122 TYR C O 1
ATOM 4752 N N . ASP C 1 144 ? 22.445 -14.431 -38.463 1.00 35.78 123 ASP C N 1
ATOM 4753 C CA . ASP C 1 144 ? 23.509 -13.484 -38.308 1.00 34.84 123 ASP C CA 1
ATOM 4754 C C . ASP C 1 144 ? 23.519 -12.290 -39.266 1.00 33.51 123 ASP C C 1
ATOM 4755 O O . ASP C 1 144 ? 24.438 -11.496 -39.201 1.00 32.77 123 ASP C O 1
ATOM 4760 N N . VAL C 1 145 ? 22.500 -12.127 -40.103 1.00 33.07 124 VAL C N 1
ATOM 4761 C CA . VAL C 1 145 ? 22.403 -10.948 -40.952 1.00 33.29 124 VAL C CA 1
ATOM 4762 C C . VAL C 1 145 ? 21.256 -10.067 -40.482 1.00 32.79 124 VAL C C 1
ATOM 4763 O O . VAL C 1 145 ? 20.102 -10.436 -40.577 1.00 33.82 124 VAL C O 1
ATOM 4767 N N . PRO C 1 146 ? 21.567 -8.894 -39.941 1.00 32.89 125 PRO C N 1
ATOM 4768 C CA . PRO C 1 146 ? 20.495 -8.057 -39.411 1.00 33.31 125 PRO C CA 1
ATOM 4769 C C . PRO C 1 146 ? 19.708 -7.334 -40.503 1.00 35.86 125 PRO C C 1
ATOM 4770 O O . PRO C 1 146 ? 20.214 -7.124 -41.603 1.00 36.16 125 PRO C O 1
ATOM 4774 N N . PRO C 1 147 ? 18.457 -6.962 -40.216 1.00 35.03 126 PRO C N 1
ATOM 4775 C CA . PRO C 1 147 ? 17.790 -6.125 -41.172 1.00 34.64 126 PRO C CA 1
ATOM 4776 C C . PRO C 1 147 ? 18.336 -4.720 -41.165 1.00 34.44 126 PRO C C 1
ATOM 4777 O O . PRO C 1 147 ? 19.165 -4.343 -40.327 1.00 30.91 126 PRO C O 1
ATOM 4789 N N . SER C 1 149 ? 19.282 -1.038 -40.767 1.00 35.11 128 SER C N 1
ATOM 4790 C CA . SER C 1 149 ? 19.353 -0.357 -39.495 1.00 36.08 128 SER C CA 1
ATOM 4791 C C . SER C 1 149 ? 18.633 0.973 -39.510 1.00 37.79 128 SER C C 1
ATOM 4792 O O . SER C 1 149 ? 18.422 1.566 -40.558 1.00 35.74 128 SER C O 1
ATOM 4795 N N . LEU C 1 150 ? 18.208 1.397 -38.321 1.00 37.25 129 LEU C N 1
ATOM 4796 C CA . LEU C 1 150 ? 17.681 2.736 -38.101 1.00 35.96 129 LEU C CA 1
ATOM 4797 C C . LEU C 1 150 ? 18.814 3.729 -38.027 1.00 36.95 129 LEU C C 1
ATOM 4798 O O . LEU C 1 150 ? 19.825 3.463 -37.370 1.00 37.60 129 LEU C O 1
ATOM 4803 N N . ASP C 1 151 ? 18.621 4.896 -38.614 1.00 38.47 130 ASP C N 1
ATOM 4804 C CA . ASP C 1 151 ? 19.495 6.047 -38.365 1.00 41.30 130 ASP C CA 1
ATOM 4805 C C . ASP C 1 151 ? 19.207 6.635 -36.998 1.00 39.37 130 ASP C C 1
ATOM 4806 O O . ASP C 1 151 ? 18.080 6.579 -36.502 1.00 37.25 130 ASP C O 1
ATOM 4811 N N . GLU C 1 152 ? 20.216 7.237 -36.407 1.00 40.89 131 GLU C N 1
ATOM 4812 C CA . GLU C 1 152 ? 20.078 7.842 -35.090 1.00 45.02 131 GLU C CA 1
ATOM 4813 C C . GLU C 1 152 ? 19.106 8.997 -35.108 1.00 44.36 131 GLU C C 1
ATOM 4814 O O . GLU C 1 152 ? 18.528 9.349 -34.078 1.00 46.03 131 GLU C O 1
ATOM 4820 N N . SER C 1 153 ? 18.883 9.553 -36.287 1.00 42.39 132 SER C N 1
ATOM 4821 C CA . SER C 1 153 ? 17.938 10.651 -36.462 1.00 42.72 132 SER C CA 1
ATOM 4822 C C . SER C 1 153 ? 16.481 10.163 -36.544 1.00 40.30 132 SER C C 1
ATOM 4823 O O . SER C 1 153 ? 15.551 10.963 -36.532 1.00 40.17 132 SER C O 1
ATOM 4826 N N . ASP C 1 154 ? 16.267 8.865 -36.680 1.00 39.23 133 ASP C N 1
ATOM 4827 C CA . ASP C 1 154 ? 14.898 8.322 -36.826 1.00 39.96 133 ASP C CA 1
ATOM 482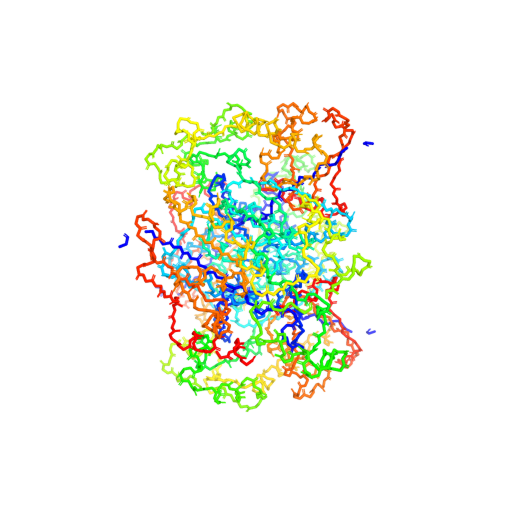8 C C . ASP C 1 154 ? 14.218 8.322 -35.452 1.00 40.74 133 ASP C C 1
ATOM 4829 O O . ASP C 1 154 ? 14.863 8.039 -34.442 1.00 39.91 133 ASP C O 1
ATOM 4834 N N . ASP C 1 155 ? 12.926 8.644 -35.421 1.00 40.01 134 ASP C N 1
ATOM 4835 C CA . ASP C 1 155 ? 12.205 8.809 -34.169 1.00 42.14 134 ASP C CA 1
ATOM 4836 C C . ASP C 1 155 ? 12.126 7.496 -33.388 1.00 40.12 134 ASP C C 1
ATOM 4837 O O . ASP C 1 155 ? 11.813 7.524 -32.206 1.00 37.16 134 ASP C O 1
ATOM 4842 N N . ARG C 1 156 ? 12.325 6.372 -34.093 1.00 35.63 135 ARG C N 1
ATOM 4843 C CA . ARG C 1 156 ? 12.189 5.043 -33.535 1.00 32.74 135 ARG C CA 1
ATOM 4844 C C . ARG C 1 156 ? 13.462 4.570 -32.847 1.00 31.18 135 ARG C C 1
ATOM 4845 O O . ARG C 1 156 ? 13.454 3.540 -32.188 1.00 28.34 135 ARG C O 1
ATOM 4853 N N . HIS C 1 157 ? 14.529 5.352 -32.940 1.00 30.60 136 HIS C N 1
ATOM 4854 C CA . HIS C 1 157 ? 15.807 4.902 -32.453 1.00 31.38 136 HIS C CA 1
ATOM 4855 C C . HIS C 1 157 ? 15.858 4.930 -30.934 1.00 31.32 136 HIS C C 1
ATOM 4856 O O . HIS C 1 157 ? 15.445 5.893 -30.298 1.00 31.83 136 HIS C O 1
ATOM 4863 N N . PRO C 1 158 ? 16.404 3.870 -30.338 1.00 30.60 137 PRO C N 1
ATOM 4864 C CA . PRO C 1 158 ? 16.406 3.791 -28.900 1.00 30.12 137 PRO C CA 1
ATOM 4865 C C . PRO C 1 158 ? 17.068 4.928 -28.192 1.00 30.04 137 PRO C C 1
ATOM 4866 O O . PRO C 1 158 ? 16.666 5.213 -27.068 1.00 29.30 137 PRO C O 1
ATOM 4870 N N . ILE C 1 159 ? 18.033 5.597 -28.806 1.00 32.72 138 ILE C N 1
ATOM 4871 C CA . ILE C 1 159 ? 18.707 6.689 -28.125 1.00 36.16 138 ILE C CA 1
ATOM 4872 C C . ILE C 1 159 ? 17.760 7.830 -27.795 1.00 37.13 138 ILE C C 1
ATOM 4873 O O . ILE C 1 159 ? 18.096 8.662 -26.963 1.00 38.81 138 ILE C O 1
ATOM 4878 N N . LYS C 1 160 ? 16.636 7.932 -28.495 1.00 37.99 139 LYS C N 1
ATOM 4879 C CA . LYS C 1 160 ? 15.717 9.028 -28.247 1.00 41.60 139 LYS C CA 1
ATOM 4880 C C . LYS C 1 160 ? 14.777 8.730 -27.076 1.00 41.66 139 LYS C C 1
ATOM 4881 O O . LYS C 1 160 ? 14.130 9.636 -26.566 1.00 45.42 139 LYS C O 1
ATOM 4887 N N . ASP C 1 161 ? 14.734 7.483 -26.612 1.00 38.36 140 ASP C N 1
ATOM 4888 C CA . ASP C 1 161 ? 13.880 7.132 -25.485 1.00 35.60 140 ASP C CA 1
ATOM 4889 C C . ASP C 1 161 ? 14.669 7.227 -24.191 1.00 34.08 140 ASP C C 1
ATOM 4890 O O . ASP C 1 161 ? 15.648 6.513 -24.003 1.00 34.11 140 ASP C O 1
ATOM 4895 N N . PRO C 1 162 ? 14.257 8.125 -23.285 1.00 34.81 141 PRO C N 1
ATOM 4896 C CA . PRO C 1 162 ? 14.980 8.335 -22.011 1.00 32.85 141 PRO C CA 1
ATOM 4897 C C . PRO C 1 162 ? 15.072 7.119 -21.114 1.00 29.89 141 PRO C C 1
ATOM 4898 O O . PRO C 1 162 ? 15.932 7.080 -20.235 1.00 28.16 141 PRO C O 1
ATOM 4902 N N . ARG C 1 163 ? 14.238 6.099 -21.318 1.00 28.06 142 ARG C N 1
ATOM 4903 C CA . ARG C 1 163 ? 14.389 4.903 -20.478 1.00 27.12 142 ARG C CA 1
ATOM 4904 C C . ARG C 1 163 ? 15.749 4.200 -20.702 1.00 25.55 142 ARG C C 1
ATOM 4905 O O . ARG C 1 163 ? 16.139 3.385 -19.913 1.00 24.70 142 ARG C O 1
ATOM 4913 N N . TYR C 1 164 ? 16.424 4.498 -21.809 1.00 26.04 143 TYR C N 1
ATOM 4914 C CA . TYR C 1 164 ? 17.735 3.906 -22.120 1.00 25.06 143 TYR C CA 1
ATOM 4915 C C . TYR C 1 164 ? 18.946 4.804 -21.854 1.00 26.46 143 TYR C C 1
ATOM 4916 O O . TYR C 1 164 ? 20.052 4.508 -22.292 1.00 25.24 143 TYR C O 1
ATOM 4925 N N . LYS C 1 165 ? 18.756 5.909 -21.166 1.00 29.56 144 LYS C N 1
ATOM 4926 C CA . LYS C 1 165 ? 19.833 6.905 -21.075 1.00 31.64 144 LYS C CA 1
ATOM 4927 C C . LYS C 1 165 ? 20.994 6.434 -20.199 1.00 29.78 144 LYS C C 1
ATOM 4928 O O . LYS C 1 165 ? 22.030 7.062 -20.177 1.00 28.43 144 LYS C O 1
ATOM 4934 N N . HIS C 1 166 ? 20.815 5.347 -19.459 1.00 27.15 145 HIS C N 1
ATOM 4935 C CA . HIS C 1 166 ? 21.880 4.837 -18.607 1.00 26.55 145 HIS C CA 1
ATOM 4936 C C . HIS C 1 166 ? 22.813 3.888 -19.362 1.00 27.21 145 HIS C C 1
ATOM 4937 O O . HIS C 1 166 ? 23.742 3.359 -18.781 1.00 26.90 145 HIS C O 1
ATOM 4944 N N . ILE C 1 167 ? 22.548 3.672 -20.662 1.00 28.20 146 ILE C N 1
ATOM 4945 C CA . ILE C 1 167 ? 23.250 2.698 -21.502 1.00 27.59 146 ILE C CA 1
ATOM 4946 C C . ILE C 1 167 ? 24.073 3.418 -22.540 1.00 27.07 146 ILE C C 1
ATOM 4947 O O . ILE C 1 167 ? 23.558 4.215 -23.259 1.00 27.21 146 ILE C O 1
ATOM 4952 N N . PRO C 1 168 ? 25.366 3.107 -22.638 1.00 29.02 147 PRO C N 1
ATOM 4953 C CA . PRO C 1 168 ? 26.154 3.823 -23.637 1.00 30.53 147 PRO C CA 1
ATOM 4954 C C . PRO C 1 168 ? 25.565 3.687 -25.027 1.00 31.67 147 PRO C C 1
ATOM 4955 O O . PRO C 1 168 ? 25.166 2.588 -25.440 1.00 31.93 147 PRO C O 1
ATOM 4959 N N . LYS C 1 169 ? 25.468 4.809 -25.705 1.00 32.40 148 LYS C N 1
ATOM 4960 C CA . LYS C 1 169 ? 24.778 4.906 -26.998 1.00 36.50 148 LYS C CA 1
ATOM 4961 C C . LYS C 1 169 ? 25.313 3.869 -27.974 1.00 34.71 148 LYS C C 1
ATOM 4962 O O . LYS C 1 169 ? 24.581 3.315 -28.763 1.00 31.00 148 LYS C O 1
ATOM 4968 N N . ARG C 1 170 ? 26.622 3.639 -27.934 1.00 33.89 149 ARG C N 1
ATOM 4969 C CA . ARG C 1 170 ? 27.225 2.688 -28.844 1.00 32.79 149 ARG C CA 1
ATOM 4970 C C . ARG C 1 170 ? 26.638 1.269 -28.672 1.00 29.99 149 ARG C C 1
ATOM 4971 O O . ARG C 1 170 ? 26.620 0.510 -29.621 1.00 28.04 149 ARG C O 1
ATOM 4979 N N . GLU C 1 171 ? 26.160 0.926 -27.469 1.00 27.75 150 GLU C N 1
ATOM 4980 C CA . GLU C 1 171 ? 25.600 -0.390 -27.208 1.00 27.46 150 GLU C CA 1
ATOM 4981 C C . GLU C 1 171 ? 24.108 -0.469 -27.442 1.00 27.98 150 GLU C C 1
ATOM 4982 O O . GLU C 1 171 ? 23.546 -1.548 -27.430 1.00 28.73 150 GLU C O 1
ATOM 4988 N N . LEU C 1 172 ? 23.450 0.649 -27.704 1.00 27.51 151 LEU C N 1
ATOM 4989 C CA . LEU C 1 172 ? 22.036 0.578 -28.036 1.00 27.95 151 LEU C CA 1
ATOM 4990 C C . LEU C 1 172 ? 21.894 0.158 -29.496 1.00 28.39 151 LEU C C 1
ATOM 4991 O O . LEU C 1 172 ? 22.553 0.709 -30.338 1.00 30.92 151 LEU C O 1
ATOM 4996 N N . PRO C 1 173 ? 21.096 -0.864 -29.787 1.00 28.66 152 PRO C N 1
ATOM 4997 C CA . PRO C 1 173 ? 21.039 -1.370 -31.161 1.00 28.57 152 PRO C CA 1
ATOM 4998 C C . PRO C 1 173 ? 20.223 -0.483 -32.099 1.00 27.85 152 PRO C C 1
ATOM 4999 O O . PRO C 1 173 ? 19.206 0.059 -31.696 1.00 26.22 152 PRO C O 1
ATOM 5003 N N . SER C 1 174 ? 20.722 -0.340 -33.323 1.00 27.44 153 SER C N 1
ATOM 5004 C CA . SER C 1 174 ? 20.015 0.261 -34.456 1.00 27.08 153 SER C CA 1
ATOM 5005 C C . SER C 1 174 ? 19.280 -0.817 -35.226 1.00 25.42 153 SER C C 1
ATOM 5006 O O . SER C 1 174 ? 18.428 -0.510 -36.037 1.00 25.01 153 SER C O 1
ATOM 5009 N N . THR C 1 175 ? 19.646 -2.074 -34.971 1.00 24.76 154 THR C N 1
ATOM 5010 C CA . THR C 1 175 ? 19.026 -3.255 -35.567 1.00 24.75 154 THR C CA 1
ATOM 5011 C C . THR C 1 175 ? 19.656 -4.444 -34.876 1.00 24.70 154 THR C C 1
ATOM 5012 O O . THR C 1 175 ? 20.669 -4.291 -34.220 1.00 25.41 154 THR C O 1
ATOM 5016 N N . GLU C 1 176 ? 19.062 -5.616 -34.970 1.00 25.11 155 GLU C N 1
ATOM 5017 C CA . GLU C 1 176 ? 19.707 -6.798 -34.423 1.00 25.67 155 GLU C CA 1
ATOM 5018 C C . GLU C 1 176 ? 19.425 -7.962 -35.325 1.00 25.88 155 GLU C C 1
ATOM 5019 O O . GLU C 1 176 ? 18.326 -8.060 -35.849 1.00 23.88 155 GLU C O 1
ATOM 5025 N N . CYS C 1 177 ? 20.394 -8.870 -35.457 1.00 26.92 156 CYS C N 1
ATOM 5026 C CA . CYS C 1 177 ? 20.064 -10.247 -35.913 1.00 28.16 156 CYS C CA 1
ATOM 5027 C C . CYS C 1 177 ? 19.914 -11.065 -34.646 1.00 28.34 156 CYS C C 1
ATOM 5028 O O . CYS C 1 177 ? 20.229 -10.564 -33.566 1.00 30.07 156 CYS C O 1
ATOM 5031 N N . LEU C 1 178 ? 19.427 -12.294 -34.751 1.00 27.58 157 LEU C N 1
ATOM 5032 C CA . LEU C 1 178 ? 19.196 -13.092 -33.577 1.00 28.76 157 LEU C CA 1
ATOM 5033 C C . LEU C 1 178 ? 20.491 -13.330 -32.821 1.00 29.69 157 LEU C C 1
ATOM 5034 O O . LEU C 1 178 ? 20.505 -13.389 -31.588 1.00 27.87 157 LEU C O 1
ATOM 5039 N N . LYS C 1 179 ? 21.595 -13.430 -33.562 1.00 30.20 158 LYS C N 1
ATOM 5040 C CA . LYS C 1 179 ? 22.886 -13.606 -32.951 1.00 30.47 158 LYS C CA 1
ATOM 5041 C C . LYS C 1 179 ? 23.237 -12.438 -31.996 1.00 28.96 158 LYS C C 1
ATOM 5042 O O . LYS C 1 179 ? 23.791 -12.665 -30.935 1.00 29.28 158 LYS C O 1
ATOM 5048 N N . ASP C 1 180 ? 22.965 -11.212 -32.421 1.00 28.02 159 ASP C N 1
ATOM 5049 C CA . ASP C 1 180 ? 23.169 -10.037 -31.579 1.00 28.22 159 ASP C CA 1
ATOM 5050 C C . ASP C 1 180 ? 22.294 -10.144 -30.323 1.00 27.22 159 ASP C C 1
ATOM 5051 O O . ASP C 1 180 ? 22.745 -9.838 -29.241 1.00 25.78 159 ASP C O 1
ATOM 5056 N N . THR C 1 181 ? 21.033 -10.508 -30.506 1.00 26.34 160 THR C N 1
ATOM 5057 C CA . THR C 1 181 ? 20.125 -10.607 -29.373 1.00 26.29 160 THR C CA 1
ATOM 5058 C C . THR C 1 181 ? 20.695 -11.599 -28.354 1.00 26.13 160 THR C C 1
ATOM 5059 O O . THR C 1 181 ? 20.831 -11.270 -27.199 1.00 25.72 160 THR C O 1
ATOM 5063 N N . VAL C 1 182 ? 21.087 -12.785 -28.808 1.00 27.57 161 VAL C N 1
ATOM 5064 C CA . VAL C 1 182 ? 21.639 -13.814 -27.912 1.00 27.71 161 VAL C CA 1
ATOM 5065 C C . VAL C 1 182 ? 22.878 -13.281 -27.203 1.00 27.11 161 VAL C C 1
ATOM 5066 O O . VAL C 1 182 ? 22.983 -13.395 -25.985 1.00 26.59 161 VAL C O 1
ATOM 5070 N N . ALA C 1 183 ? 23.750 -12.584 -27.922 1.00 26.15 162 ALA C N 1
ATOM 5071 C CA . ALA C 1 183 ? 24.955 -12.065 -27.272 1.00 25.65 162 ALA C CA 1
ATOM 5072 C C . ALA C 1 183 ? 24.675 -11.035 -26.148 1.00 24.66 162 ALA C C 1
ATOM 5073 O O . ALA C 1 183 ? 25.541 -10.826 -25.264 1.00 23.57 162 ALA C O 1
ATOM 5075 N N . ARG C 1 184 ? 23.542 -10.338 -26.195 1.00 23.50 163 ARG C N 1
ATOM 5076 C CA . ARG C 1 184 ? 23.269 -9.375 -25.111 1.00 24.09 163 ARG C CA 1
ATOM 5077 C C . ARG C 1 184 ? 22.305 -9.872 -24.047 1.00 22.58 163 ARG C C 1
ATOM 5078 O O . ARG C 1 184 ? 22.261 -9.310 -22.960 1.00 22.91 163 ARG C O 1
ATOM 5086 N N . VAL C 1 185 ? 21.614 -10.968 -24.310 1.00 22.11 164 VAL C N 1
ATOM 5087 C CA . VAL C 1 185 ? 20.826 -11.620 -23.286 1.00 21.06 164 VAL C CA 1
ATOM 5088 C C . VAL C 1 185 ? 21.717 -12.378 -22.301 1.00 21.80 164 VAL C C 1
ATOM 5089 O O . VAL C 1 185 ? 21.534 -12.295 -21.068 1.00 20.84 164 VAL C O 1
ATOM 5093 N N . ILE C 1 186 ? 22.667 -13.160 -22.819 1.00 22.68 165 ILE C N 1
ATOM 5094 C CA . ILE C 1 186 ? 23.301 -14.177 -21.972 1.00 22.51 165 ILE C CA 1
ATOM 5095 C C . ILE C 1 186 ? 24.054 -13.551 -20.798 1.00 22.23 165 ILE C C 1
ATOM 5096 O O . ILE C 1 186 ? 24.030 -14.101 -19.703 1.00 22.22 165 ILE C O 1
ATOM 5101 N N . PRO C 1 187 ? 24.680 -12.382 -20.993 1.00 21.19 166 PRO C N 1
ATOM 5102 C CA . PRO C 1 187 ? 25.336 -11.801 -19.832 1.00 21.53 166 PRO C CA 1
ATOM 5103 C C . PRO C 1 187 ? 24.399 -11.505 -18.662 1.00 21.66 166 PRO C C 1
ATOM 5104 O O . PRO C 1 187 ? 24.813 -11.638 -17.501 1.00 21.27 166 PRO C O 1
ATOM 5108 N N . TYR C 1 188 ? 23.132 -11.220 -18.943 1.00 21.60 167 TYR C N 1
ATOM 5109 C CA . TYR C 1 188 ? 22.192 -11.011 -17.869 1.00 21.25 167 TYR C CA 1
ATOM 5110 C C . TYR C 1 188 ? 21.865 -12.337 -17.141 1.00 22.32 167 TYR C C 1
ATOM 5111 O O . TYR C 1 188 ? 21.700 -12.386 -15.921 1.00 20.43 167 TYR C O 1
ATOM 5120 N N . TRP C 1 189 ? 21.799 -13.407 -17.905 1.00 23.99 168 TRP C N 1
ATOM 5121 C CA . TRP C 1 189 ? 21.689 -14.755 -17.316 1.00 24.06 168 TRP C CA 1
ATOM 5122 C C . TRP C 1 189 ? 22.848 -14.979 -16.425 1.00 23.72 168 TRP C C 1
ATOM 5123 O O . TRP C 1 189 ? 22.697 -15.338 -15.270 1.00 24.76 168 TRP C O 1
ATOM 5134 N N . THR C 1 190 ? 24.045 -14.717 -16.919 1.00 23.87 169 THR C N 1
ATOM 5135 C CA . THR C 1 190 ? 25.230 -14.997 -16.136 1.00 23.32 169 THR C CA 1
ATOM 5136 C C . THR C 1 190 ? 25.347 -14.172 -14.860 1.00 24.34 169 THR C C 1
ATOM 5137 O O . THR C 1 190 ? 25.675 -14.689 -13.809 1.00 24.02 169 THR C O 1
ATOM 5141 N N . ASP C 1 191 ? 25.116 -12.861 -14.969 1.00 26.89 170 ASP C N 1
ATOM 5142 C CA . ASP C 1 191 ? 25.325 -11.931 -13.857 1.00 26.62 170 ASP C CA 1
ATOM 5143 C C . ASP C 1 191 ? 24.193 -11.810 -12.873 1.00 24.52 170 ASP C C 1
ATOM 5144 O O . ASP C 1 191 ? 24.446 -11.471 -11.749 1.00 25.57 170 ASP C O 1
ATOM 5149 N N . GLU C 1 192 ? 22.961 -12.063 -13.286 1.00 23.94 171 GLU C N 1
ATOM 5150 C CA . GLU C 1 192 ? 21.798 -11.805 -12.452 1.00 24.20 171 GLU C CA 1
ATOM 5151 C C . GLU C 1 192 ? 20.870 -13.010 -12.282 1.00 23.76 171 GLU C C 1
ATOM 5152 O O . GLU C 1 192 ? 20.645 -13.458 -11.172 1.00 24.32 171 GLU C O 1
ATOM 5158 N N . ILE C 1 193 ? 20.356 -13.550 -13.357 1.00 22.91 172 ILE C N 1
ATOM 5159 C CA . ILE C 1 193 ? 19.379 -14.582 -13.210 1.00 24.29 172 ILE C CA 1
ATOM 5160 C C . ILE C 1 193 ? 19.999 -15.806 -12.540 1.00 26.78 172 ILE C C 1
ATOM 5161 O O . ILE C 1 193 ? 19.452 -16.313 -11.570 1.00 27.75 172 ILE C O 1
ATOM 5166 N N . ALA C 1 194 ? 21.129 -16.289 -13.067 1.00 28.58 173 ALA C N 1
ATOM 5167 C CA . ALA C 1 194 ? 21.825 -17.491 -12.540 1.00 27.21 173 ALA C CA 1
ATOM 5168 C C . ALA C 1 194 ? 22.261 -17.262 -11.105 1.00 27.50 173 ALA C C 1
ATOM 5169 O O . ALA C 1 194 ? 22.231 -18.166 -10.275 1.00 27.78 173 ALA C O 1
ATOM 5171 N N . LYS C 1 195 ? 22.669 -16.051 -10.809 1.00 27.26 174 LYS C N 1
ATOM 5172 C CA . LYS C 1 195 ? 23.142 -15.739 -9.485 1.00 29.00 174 LYS C CA 1
ATOM 5173 C C . LYS C 1 195 ? 22.016 -15.998 -8.483 1.00 28.58 174 LYS C C 1
ATOM 5174 O O . LYS C 1 195 ? 22.242 -16.603 -7.435 1.00 26.05 174 LYS C O 1
ATOM 5180 N N . GLU C 1 196 ? 20.812 -15.549 -8.823 1.00 27.21 175 GLU C N 1
ATOM 5181 C CA . GLU C 1 196 ? 19.688 -15.694 -7.921 1.00 27.53 175 GLU C CA 1
ATOM 5182 C C . GLU C 1 196 ? 19.303 -17.155 -7.800 1.00 26.86 175 GLU C C 1
ATOM 5183 O O . GLU C 1 196 ? 19.010 -17.635 -6.690 1.00 26.19 175 GLU C O 1
ATOM 5189 N N . VAL C 1 197 ? 19.320 -17.871 -8.923 1.00 26.93 176 VAL C N 1
ATOM 5190 C CA . VAL C 1 197 ? 18.991 -19.296 -8.880 1.00 27.36 176 VAL C CA 1
ATOM 5191 C C . VAL C 1 197 ? 19.973 -20.022 -7.959 1.00 28.52 176 VAL C C 1
ATOM 5192 O O . VAL C 1 197 ? 19.551 -20.839 -7.125 1.00 30.05 176 VAL C O 1
ATOM 5196 N N . LEU C 1 198 ? 21.256 -19.710 -8.096 1.00 29.25 177 LEU C N 1
ATOM 5197 C CA . LEU C 1 198 ? 22.278 -20.342 -7.280 1.00 32.53 177 LEU C CA 1
ATOM 5198 C C . LEU C 1 198 ? 22.155 -19.993 -5.795 1.00 33.35 177 LEU C C 1
ATOM 5199 O O . LEU C 1 198 ? 22.647 -20.740 -4.961 1.00 32.74 177 LEU C O 1
ATOM 5204 N N . GLU C 1 199 ? 21.512 -18.868 -5.466 1.00 34.18 178 GLU C N 1
ATOM 5205 C CA . GLU C 1 199 ? 21.262 -18.535 -4.064 1.00 35.54 178 GLU C CA 1
ATOM 5206 C C . GLU C 1 199 ? 20.000 -19.225 -3.556 1.00 34.29 178 GLU C C 1
ATOM 5207 O O . GLU C 1 199 ? 19.631 -19.037 -2.427 1.00 33.62 178 GLU C O 1
ATOM 5213 N N . GLY C 1 200 ? 19.352 -20.044 -4.374 1.00 34.96 179 GLY C N 1
ATOM 5214 C CA . GLY C 1 200 ? 18.160 -20.781 -3.935 1.00 34.93 179 GLY C CA 1
ATOM 5215 C C . GLY C 1 200 ? 16.863 -20.014 -4.078 1.00 35.13 179 GLY C C 1
ATOM 5216 O O . GLY C 1 200 ? 15.842 -20.438 -3.576 1.00 39.18 179 GLY C O 1
ATOM 5217 N N . LYS C 1 201 ? 16.881 -18.868 -4.749 1.00 35.45 180 LYS C N 1
ATOM 5218 C CA . LYS C 1 201 ? 15.633 -18.136 -4.991 1.00 34.54 180 LYS C CA 1
ATOM 5219 C C . LYS C 1 201 ? 14.851 -18.741 -6.136 1.00 32.52 180 LYS C C 1
ATOM 5220 O O . LYS C 1 201 ? 15.407 -19.309 -7.081 1.00 32.18 180 LYS C O 1
ATOM 5226 N N . LYS C 1 202 ? 13.540 -18.660 -6.027 1.00 31.26 181 LYS C N 1
ATOM 5227 C CA . LYS C 1 202 ? 12.670 -19.107 -7.084 1.00 31.41 181 LYS C CA 1
ATOM 5228 C C . LYS C 1 202 ? 12.413 -17.948 -8.039 1.00 29.29 181 LYS C C 1
ATOM 5229 O O . LYS C 1 202 ? 11.792 -16.933 -7.662 1.00 27.33 181 LYS C O 1
ATOM 5235 N N . VAL C 1 203 ? 12.864 -18.132 -9.282 1.00 26.86 182 VAL C N 1
ATOM 5236 C CA . VAL C 1 203 ? 12.872 -17.076 -10.272 1.00 23.91 182 VAL C CA 1
ATOM 5237 C C . VAL C 1 203 ? 11.809 -17.297 -11.317 1.00 24.01 182 VAL C C 1
ATOM 5238 O O . VAL C 1 203 ? 11.632 -18.401 -11.813 1.00 23.69 182 VAL C O 1
ATOM 5242 N N . ILE C 1 204 ? 11.130 -16.212 -11.672 1.00 23.60 183 ILE C N 1
ATOM 5243 C CA . ILE C 1 204 ? 10.363 -16.127 -12.890 1.00 23.47 183 ILE C CA 1
ATOM 5244 C C . ILE C 1 204 ? 10.943 -15.019 -13.802 1.00 22.82 183 ILE C C 1
ATOM 5245 O O . ILE C 1 204 ? 11.309 -13.952 -13.326 1.00 20.43 183 ILE C O 1
ATOM 5250 N N . VAL C 1 205 ? 10.981 -15.296 -15.098 1.00 22.71 184 VAL C N 1
ATOM 5251 C CA . VAL C 1 205 ? 11.411 -14.354 -16.102 1.00 23.33 184 VAL C CA 1
ATOM 5252 C C . VAL C 1 205 ? 10.259 -14.155 -17.070 1.00 23.76 184 VAL C C 1
ATOM 5253 O O . VAL C 1 205 ? 9.784 -15.118 -17.668 1.00 25.86 184 VAL C O 1
ATOM 5257 N N . ALA C 1 206 ? 9.800 -12.914 -17.209 1.00 22.53 185 ALA C N 1
ATOM 5258 C CA . ALA C 1 206 ? 8.702 -12.604 -18.106 1.00 22.01 185 ALA C CA 1
ATOM 5259 C C . ALA C 1 206 ? 9.262 -11.748 -19.190 1.00 21.54 185 ALA C C 1
ATOM 5260 O O . ALA C 1 206 ? 9.639 -10.608 -18.929 1.00 22.74 185 ALA C O 1
ATOM 5262 N N . ALA C 1 207 ? 9.332 -12.260 -20.416 1.00 21.97 186 ALA C N 1
ATOM 5263 C CA . ALA C 1 207 ? 10.051 -11.565 -21.451 1.00 22.47 186 ALA C CA 1
ATOM 5264 C C . ALA C 1 207 ? 9.392 -11.753 -22.799 1.00 23.17 186 ALA C C 1
ATOM 5265 O O . ALA C 1 207 ? 8.181 -11.724 -22.893 1.00 23.09 186 ALA C O 1
ATOM 5267 N N . HIS C 1 208 ? 10.187 -11.915 -23.851 1.00 25.10 187 HIS C N 1
ATOM 5268 C CA . HIS C 1 208 ? 9.689 -11.852 -25.223 1.00 25.32 187 HIS C CA 1
ATOM 5269 C C . HIS C 1 208 ? 10.197 -13.025 -25.996 1.00 26.64 187 HIS C C 1
ATOM 5270 O O . HIS C 1 208 ? 11.113 -13.744 -25.568 1.00 26.45 187 HIS C O 1
ATOM 5277 N N . GLY C 1 209 ? 9.607 -13.221 -27.171 1.00 28.57 188 GLY C N 1
ATOM 5278 C CA . GLY C 1 209 ? 9.897 -14.366 -28.021 1.00 28.27 188 GLY C CA 1
ATOM 5279 C C . GLY C 1 209 ? 11.382 -14.603 -28.257 1.00 29.01 188 GLY C C 1
ATOM 5280 O O . GLY C 1 209 ? 11.888 -15.684 -27.960 1.00 28.01 188 GLY C O 1
ATOM 5281 N N . ASN C 1 210 ? 12.091 -13.588 -28.745 1.00 27.54 189 ASN C N 1
ATOM 5282 C CA . ASN C 1 210 ? 13.488 -13.792 -29.076 1.00 28.45 189 ASN C CA 1
ATOM 5283 C C . ASN C 1 210 ? 14.434 -13.788 -27.928 1.00 27.10 189 ASN C C 1
ATOM 5284 O O . ASN C 1 210 ? 15.475 -14.470 -27.998 1.00 25.87 189 ASN C O 1
ATOM 5289 N N . SER C 1 211 ? 14.089 -13.065 -26.863 1.00 26.26 190 SER C N 1
ATOM 5290 C CA . SER C 1 211 ? 14.942 -13.078 -25.652 1.00 25.76 190 SER C CA 1
ATOM 5291 C C . SER C 1 211 ? 14.789 -14.408 -24.913 1.00 25.16 190 SER C C 1
ATOM 5292 O O . SER C 1 211 ? 15.764 -14.948 -24.386 1.00 24.15 190 SER C O 1
ATOM 5295 N N . LEU C 1 212 ? 13.595 -14.988 -24.948 1.00 26.05 191 LEU C N 1
ATOM 5296 C CA . LEU C 1 212 ? 13.422 -16.363 -24.407 1.00 27.07 191 LEU C CA 1
ATOM 5297 C C . LEU C 1 212 ? 14.061 -17.420 -25.343 1.00 28.47 191 LEU C C 1
ATOM 5298 O O . LEU C 1 212 ? 14.626 -18.398 -24.874 1.00 28.69 191 LEU C O 1
ATOM 5303 N N . ARG C 1 213 ? 13.995 -17.207 -26.658 1.00 28.68 192 ARG C N 1
ATOM 5304 C CA . ARG C 1 213 ? 14.711 -18.085 -27.581 1.00 29.93 192 ARG C CA 1
ATOM 5305 C C . ARG C 1 213 ? 16.179 -18.140 -27.261 1.00 29.42 192 ARG C C 1
ATOM 5306 O O . ARG C 1 213 ? 16.777 -19.189 -27.361 1.00 28.61 192 ARG C O 1
ATOM 5314 N N . ALA C 1 214 ? 16.749 -16.992 -26.901 1.00 28.76 193 ALA C N 1
ATOM 5315 C CA . ALA C 1 214 ? 18.163 -16.902 -26.541 1.00 28.57 193 ALA C CA 1
ATOM 5316 C C . ALA C 1 214 ? 18.461 -17.790 -25.353 1.00 29.25 193 ALA C C 1
ATOM 5317 O O . ALA C 1 214 ? 19.447 -18.528 -25.357 1.00 28.99 193 ALA C O 1
ATOM 5319 N N . LEU C 1 215 ? 17.591 -17.742 -24.346 1.00 28.87 194 LEU C N 1
ATOM 5320 C CA . LEU C 1 215 ? 17.784 -18.571 -23.182 1.00 30.09 194 LEU C CA 1
ATOM 5321 C C . LEU C 1 215 ? 17.587 -20.061 -23.476 1.00 32.44 194 LEU C C 1
ATOM 5322 O O . LEU C 1 215 ? 18.318 -20.887 -22.936 1.00 32.72 194 LEU C O 1
ATOM 5327 N N . VAL C 1 216 ? 16.586 -20.410 -24.285 1.00 32.69 195 VAL C N 1
ATOM 5328 C CA . VAL C 1 216 ? 16.360 -21.816 -24.638 1.00 33.92 195 VAL C CA 1
ATOM 5329 C C . VAL C 1 216 ? 17.549 -22.337 -25.471 1.00 34.41 195 VAL C C 1
ATOM 5330 O O . VAL C 1 216 ? 18.091 -23.401 -25.183 1.00 34.80 195 VAL C O 1
ATOM 5334 N N . LYS C 1 217 ? 18.039 -21.522 -26.398 1.00 34.25 196 LYS C N 1
ATOM 5335 C CA . LYS C 1 217 ? 19.209 -21.903 -27.175 1.00 35.48 196 LYS C CA 1
ATOM 5336 C C . LYS C 1 217 ? 20.381 -22.224 -26.253 1.00 35.34 196 LYS C C 1
ATOM 5337 O O . LYS C 1 217 ? 21.037 -23.233 -26.432 1.00 36.01 196 LYS C O 1
ATOM 5343 N N . TYR C 1 218 ? 20.641 -21.337 -25.295 1.00 33.51 197 TYR C N 1
ATOM 5344 C CA . TYR C 1 218 ? 21.693 -21.515 -24.315 1.00 32.60 197 TYR C CA 1
ATOM 5345 C C . TYR C 1 218 ? 21.510 -22.796 -23.488 1.00 33.29 197 TYR C C 1
ATOM 5346 O O . TYR C 1 218 ? 22.386 -23.646 -23.475 1.00 32.08 197 TYR C O 1
ATOM 5355 N N . PHE C 1 219 ? 20.363 -22.959 -22.846 1.00 34.09 198 PHE C N 1
ATOM 5356 C CA . PHE C 1 219 ? 20.126 -24.129 -21.983 1.00 37.61 198 PHE C CA 1
ATOM 5357 C C . PHE C 1 219 ? 20.211 -25.477 -22.696 1.00 40.29 198 PHE C C 1
ATOM 5358 O O . PHE C 1 219 ? 20.875 -26.397 -22.230 1.00 43.91 198 PHE C O 1
ATOM 5366 N N . ASP C 1 220 ? 19.580 -25.578 -23.850 1.00 41.95 199 ASP C N 1
ATOM 5367 C CA . ASP C 1 220 ? 19.518 -26.840 -24.586 1.00 43.51 199 ASP C CA 1
ATOM 5368 C C . ASP C 1 220 ? 20.529 -26.926 -25.737 1.00 44.80 199 ASP C C 1
ATOM 5369 O O . ASP C 1 220 ? 20.477 -27.847 -26.518 1.00 45.33 199 ASP C O 1
ATOM 5374 N N . ASN C 1 221 ? 21.463 -25.986 -25.805 1.00 43.95 200 ASN C N 1
ATOM 5375 C CA . ASN C 1 221 ? 22.544 -26.027 -26.807 1.00 46.07 200 ASN C CA 1
ATOM 5376 C C . ASN C 1 221 ? 21.991 -26.240 -28.214 1.00 46.67 200 ASN C C 1
ATOM 5377 O O . ASN C 1 221 ? 22.458 -27.090 -28.965 1.00 49.98 200 ASN C O 1
ATOM 5382 N N . LEU C 1 222 ? 20.983 -25.463 -28.575 1.00 45.16 201 LEU C N 1
ATOM 5383 C CA . LEU C 1 222 ? 20.383 -25.594 -29.888 1.00 44.07 201 LEU C CA 1
ATOM 5384 C C . LEU C 1 222 ? 21.284 -25.038 -30.955 1.00 44.06 201 LEU C C 1
ATOM 5385 O O . LEU C 1 222 ? 22.093 -24.130 -30.729 1.00 45.14 201 LEU C O 1
ATOM 5390 N N . SER C 1 223 ? 21.122 -25.602 -32.136 1.00 43.63 202 SER C N 1
ATOM 5391 C CA . SER C 1 223 ? 21.825 -25.149 -33.311 1.00 45.34 202 SER C CA 1
ATOM 5392 C C . SER C 1 223 ? 21.153 -23.861 -33.771 1.00 44.89 202 SER C C 1
ATOM 5393 O O . SER C 1 223 ? 20.030 -23.570 -33.357 1.00 46.67 202 SER C O 1
ATOM 5396 N N . GLU C 1 224 ? 21.804 -23.137 -34.662 1.00 43.67 203 GLU C N 1
ATOM 5397 C CA . GLU C 1 224 ? 21.192 -21.962 -35.273 1.00 45.28 203 GLU C CA 1
ATOM 5398 C C . GLU C 1 224 ? 19.883 -22.344 -35.966 1.00 47.86 203 GLU C C 1
ATOM 5399 O O . GLU C 1 224 ? 18.863 -21.657 -35.803 1.00 48.87 203 GLU C O 1
ATOM 5405 N N . GLU C 1 225 ? 19.891 -23.457 -36.701 1.00 49.38 204 GLU C N 1
ATOM 5406 C CA . GLU C 1 225 ? 18.676 -23.925 -37.386 1.00 48.93 204 GLU C CA 1
ATOM 5407 C C . GLU C 1 225 ? 17.546 -24.159 -36.381 1.00 47.08 204 GLU C C 1
ATOM 5408 O O . GLU C 1 225 ? 16.421 -23.732 -36.589 1.00 47.01 204 GLU C O 1
ATOM 5410 N N . ASP C 1 226 ? 17.823 -24.849 -35.287 1.00 47.17 205 ASP C N 1
ATOM 5411 C CA . ASP C 1 226 ? 16.738 -25.185 -34.375 1.00 48.65 205 ASP C CA 1
ATOM 5412 C C . ASP C 1 226 ? 16.174 -23.964 -33.645 1.00 45.67 205 ASP C C 1
ATOM 5413 O O . ASP C 1 226 ? 14.971 -23.892 -33.454 1.00 44.75 205 ASP C O 1
ATOM 5418 N N . VAL C 1 227 ? 17.018 -22.995 -33.285 1.00 42.75 206 VAL C N 1
ATOM 5419 C CA . VAL C 1 227 ? 16.504 -21.827 -32.567 1.00 40.82 206 VAL C CA 1
ATOM 5420 C C . VAL C 1 227 ? 15.678 -20.978 -33.522 1.00 41.35 206 VAL C C 1
ATOM 5421 O O . VAL C 1 227 ? 14.693 -20.373 -33.119 1.00 39.64 206 VAL C O 1
ATOM 5425 N N . LEU C 1 228 ? 16.041 -20.969 -34.798 1.00 43.63 207 LEU C N 1
ATOM 5426 C CA . LEU C 1 228 ? 15.247 -20.211 -35.789 1.00 44.84 207 LEU C CA 1
ATOM 5427 C C . LEU C 1 228 ? 13.853 -20.801 -36.015 1.00 44.82 207 LEU C C 1
ATOM 5428 O O . LEU C 1 228 ? 12.936 -20.076 -36.344 1.00 46.36 207 LEU C O 1
ATOM 5433 N N . LYS C 1 229 ? 13.687 -22.097 -35.806 1.00 45.56 208 LYS C N 1
ATOM 5434 C CA . LYS C 1 229 ? 12.381 -22.732 -35.958 1.00 46.82 208 LYS C CA 1
ATOM 5435 C C . LYS C 1 229 ? 11.609 -22.854 -34.637 1.00 44.71 208 LYS C C 1
ATOM 5436 O O . LYS C 1 229 ? 10.456 -23.262 -34.616 1.00 45.01 208 LYS C O 1
ATOM 5438 N N . LEU C 1 230 ? 12.254 -22.546 -33.527 1.00 43.64 209 LEU C N 1
ATOM 5439 C CA . LEU C 1 230 ? 11.602 -22.595 -32.214 1.00 42.58 209 LEU C CA 1
ATOM 5440 C C . LEU C 1 230 ? 10.501 -21.547 -32.117 1.00 43.61 209 LEU C C 1
ATOM 5441 O O . LEU C 1 230 ? 10.714 -20.362 -32.379 1.00 41.99 209 LEU C O 1
ATOM 5446 N N . ASN C 1 231 ? 9.300 -22.010 -31.817 1.00 47.57 210 ASN C N 1
ATOM 5447 C CA . ASN C 1 231 ? 8.137 -21.154 -31.646 1.00 49.45 210 ASN C CA 1
ATOM 5448 C C . ASN C 1 231 ? 7.674 -21.316 -30.196 1.00 45.61 210 ASN C C 1
ATOM 5449 O O . ASN C 1 231 ? 7.104 -22.337 -29.827 1.00 49.21 210 ASN C O 1
ATOM 5454 N N . ILE C 1 232 ? 7.983 -20.336 -29.367 1.00 41.79 211 ILE C N 1
ATOM 5455 C CA . ILE C 1 232 ? 7.603 -20.372 -27.974 1.00 39.54 211 ILE C CA 1
ATOM 5456 C C . ILE C 1 232 ? 6.200 -19.812 -27.865 1.00 38.98 211 ILE C C 1
ATOM 5457 O O . ILE C 1 232 ? 5.944 -18.693 -28.289 1.00 37.20 211 ILE C O 1
ATOM 5462 N N . PRO C 1 233 ? 5.281 -20.603 -27.311 1.00 40.46 212 PRO C N 1
ATOM 5463 C CA . PRO C 1 233 ? 3.889 -20.162 -27.214 1.00 42.46 212 PRO C CA 1
ATOM 5464 C C . PRO C 1 233 ? 3.746 -18.997 -26.279 1.00 41.59 212 PRO C C 1
ATOM 5465 O O . PRO C 1 233 ? 4.445 -18.955 -25.268 1.00 43.21 212 PRO C O 1
ATOM 5469 N N . THR C 1 234 ? 2.883 -18.052 -26.641 1.00 39.54 213 THR C N 1
ATOM 5470 C CA . THR C 1 234 ? 2.631 -16.888 -25.833 1.00 39.67 213 THR C CA 1
ATOM 5471 C C . THR C 1 234 ? 1.813 -17.314 -24.619 1.00 40.93 213 THR C C 1
ATOM 5472 O O . THR C 1 234 ? 0.945 -18.180 -24.719 1.00 43.17 213 THR C O 1
ATOM 5476 N N . GLY C 1 235 ? 2.134 -16.745 -23.453 1.00 41.93 214 GLY C N 1
ATOM 5477 C CA . GLY C 1 235 ? 1.331 -16.928 -22.236 1.00 39.57 214 GLY C CA 1
ATOM 5478 C C . GLY C 1 235 ? 1.332 -18.270 -21.559 1.00 38.90 214 GLY C C 1
ATOM 5479 O O . GLY C 1 235 ? 0.498 -18.504 -20.706 1.00 40.17 214 GLY C O 1
ATOM 5480 N N . ILE C 1 236 ? 2.222 -19.182 -21.938 1.00 39.47 215 ILE C N 1
ATOM 5481 C CA . ILE C 1 236 ? 2.272 -20.495 -21.293 1.00 40.08 215 ILE C CA 1
ATOM 5482 C C . ILE C 1 236 ? 3.591 -20.632 -20.569 1.00 39.26 215 ILE C C 1
ATOM 5483 O O . ILE C 1 236 ? 4.657 -20.547 -21.197 1.00 37.44 215 ILE C O 1
ATOM 5488 N N . PRO C 1 237 ? 3.545 -20.876 -19.260 1.00 36.43 216 PRO C N 1
ATOM 5489 C CA . PRO C 1 237 ? 4.810 -20.947 -18.543 1.00 35.74 216 PRO C CA 1
ATOM 5490 C C . PRO C 1 237 ? 5.636 -22.125 -18.995 1.00 34.66 216 PRO C C 1
ATOM 5491 O O . PRO C 1 237 ? 5.086 -23.219 -19.230 1.00 34.08 216 PRO C O 1
ATOM 5495 N N . LEU C 1 238 ? 6.932 -21.880 -19.114 1.00 31.43 217 LEU C N 1
ATOM 5496 C CA . LEU C 1 238 ? 7.917 -22.872 -19.485 1.00 32.28 217 LEU C CA 1
ATOM 5497 C C . LEU C 1 238 ? 8.795 -23.074 -18.258 1.00 32.28 217 LEU C C 1
ATOM 5498 O O . LEU C 1 238 ? 9.391 -22.122 -17.751 1.00 31.38 217 LEU C O 1
ATOM 5503 N N . VAL C 1 239 ? 8.838 -24.301 -17.753 1.00 31.19 218 VAL C N 1
ATOM 5504 C CA . VAL C 1 239 ? 9.600 -24.624 -16.560 1.00 31.31 218 VAL C CA 1
ATOM 5505 C C . VAL C 1 239 ? 10.845 -25.426 -16.913 1.00 32.56 218 VAL C C 1
ATOM 5506 O O . VAL C 1 239 ? 10.742 -26.427 -17.637 1.00 34.06 218 VAL C O 1
ATOM 5510 N N . TYR C 1 240 ? 11.997 -24.983 -16.413 1.00 31.64 219 TYR C N 1
ATOM 5511 C CA . TYR C 1 240 ? 13.246 -25.727 -16.510 1.00 32.71 219 TYR C CA 1
ATOM 5512 C C . TYR C 1 240 ? 13.581 -26.276 -15.138 1.00 34.84 219 TYR C C 1
ATOM 5513 O O . TYR C 1 240 ? 13.545 -25.540 -14.144 1.00 36.86 219 TYR C O 1
ATOM 5522 N N . GLU C 1 241 ? 13.897 -27.570 -15.084 1.00 35.50 220 GLU C N 1
ATOM 5523 C CA . GLU C 1 241 ? 14.469 -28.151 -13.893 1.00 36.83 220 GLU C CA 1
ATOM 5524 C C . GLU C 1 241 ? 15.955 -28.220 -14.131 1.00 36.17 220 GLU C C 1
ATOM 5525 O O . GLU C 1 241 ? 16.412 -28.664 -15.188 1.00 37.97 220 GLU C O 1
ATOM 5531 N N . LEU C 1 242 ? 16.708 -27.765 -13.157 1.00 35.87 221 LEU C N 1
ATOM 5532 C CA . LEU C 1 242 ? 18.123 -27.596 -13.303 1.00 38.09 221 LEU C CA 1
ATOM 5533 C C . LEU C 1 242 ? 18.846 -28.332 -12.198 1.00 40.62 221 LEU C C 1
ATOM 5534 O O . LEU C 1 242 ? 18.333 -28.402 -11.068 1.00 41.08 221 LEU C O 1
ATOM 5539 N N . ASP C 1 243 ? 20.050 -28.821 -12.485 1.00 41.74 222 ASP C N 1
ATOM 5540 C CA . ASP C 1 243 ? 20.861 -29.450 -11.433 1.00 46.36 222 ASP C CA 1
ATOM 5541 C C . ASP C 1 243 ? 21.680 -28.420 -10.663 1.00 46.09 222 ASP C C 1
ATOM 5542 O O . ASP C 1 243 ? 21.539 -27.217 -10.877 1.00 45.42 222 ASP C O 1
ATOM 5547 N N . LYS C 1 244 ? 22.503 -28.897 -9.736 1.00 49.31 223 LYS C N 1
ATOM 5548 C CA . LYS C 1 244 ? 23.312 -28.041 -8.854 1.00 50.86 223 LYS C CA 1
ATOM 5549 C C . LYS C 1 244 ? 24.196 -27.070 -9.629 1.00 48.33 223 LYS C C 1
ATOM 5550 O O . LYS C 1 244 ? 24.548 -26.011 -9.110 1.00 42.53 223 LYS C O 1
ATOM 5556 N N . ASP C 1 245 ? 24.570 -27.453 -10.846 1.00 47.39 224 ASP C N 1
ATOM 5557 C CA . ASP C 1 245 ? 25.429 -26.628 -11.693 1.00 50.42 224 ASP C CA 1
ATOM 5558 C C . ASP C 1 245 ? 24.674 -25.837 -12.763 1.00 45.73 224 ASP C C 1
ATOM 5559 O O . ASP C 1 245 ? 25.301 -25.214 -13.598 1.00 43.73 224 ASP C O 1
ATOM 5564 N N . LEU C 1 246 ? 23.338 -25.873 -12.710 1.00 42.36 225 LEU C N 1
ATOM 5565 C CA . LEU C 1 246 ? 22.440 -25.196 -13.654 1.00 41.38 225 LEU C CA 1
ATOM 5566 C C . LEU C 1 246 ? 22.349 -25.843 -15.041 1.00 42.36 225 LEU C C 1
ATOM 5567 O O . LEU C 1 246 ? 21.795 -25.237 -15.963 1.00 40.05 225 LEU C O 1
ATOM 5572 N N . ASN C 1 247 ? 22.816 -27.082 -15.188 1.00 44.53 226 ASN C N 1
ATOM 5573 C CA . ASN C 1 247 ? 22.532 -27.849 -16.414 1.00 45.32 226 ASN C CA 1
ATOM 5574 C C . ASN C 1 247 ? 21.081 -28.294 -16.397 1.00 42.35 226 ASN C C 1
ATOM 5575 O O . ASN C 1 247 ? 20.590 -28.735 -15.365 1.00 45.10 226 ASN C O 1
ATOM 5580 N N . PRO C 1 248 ? 20.396 -28.190 -17.525 1.00 40.22 227 PRO C N 1
ATOM 5581 C CA . PRO C 1 248 ? 19.014 -28.602 -17.566 1.00 42.07 227 PRO C CA 1
ATOM 5582 C C . PRO C 1 248 ? 18.882 -30.115 -17.443 1.00 45.54 227 PRO C C 1
ATOM 5583 O O . PRO C 1 248 ? 19.606 -30.845 -18.079 1.00 45.79 227 PRO C O 1
ATOM 5587 N N . ILE C 1 249 ? 17.957 -30.547 -16.600 1.00 50.08 228 ILE C N 1
ATOM 5588 C CA . ILE C 1 249 ? 17.561 -31.949 -16.471 1.00 50.18 228 ILE C CA 1
ATOM 5589 C C . ILE C 1 249 ? 16.405 -32.201 -17.420 1.00 49.68 228 ILE C C 1
ATOM 5590 O O . ILE C 1 249 ? 16.448 -33.115 -18.244 1.00 52.01 228 ILE C O 1
ATOM 5595 N N . LYS C 1 250 ? 15.379 -31.364 -17.313 1.00 48.12 229 LYS C N 1
ATOM 5596 C CA . LYS C 1 250 ? 14.300 -31.350 -18.294 1.00 47.19 229 LYS C CA 1
ATOM 5597 C C . LYS C 1 250 ? 13.572 -30.023 -18.288 1.00 43.20 229 LYS C C 1
ATOM 5598 O O . LYS C 1 250 ? 13.761 -29.198 -17.389 1.00 42.04 229 LYS C O 1
ATOM 5604 N N . HIS C 1 251 ? 12.729 -29.824 -19.289 1.00 41.03 230 HIS C N 1
ATOM 5605 C CA . HIS C 1 251 ? 11.779 -28.734 -19.275 1.00 41.19 230 HIS C CA 1
ATOM 5606 C C . HIS C 1 251 ? 10.432 -29.159 -19.734 1.00 41.24 230 HIS C C 1
ATOM 5607 O O . HIS C 1 251 ? 10.296 -30.143 -20.423 1.00 45.13 230 HIS C O 1
ATOM 5614 N N . TYR C 1 252 ? 9.418 -28.378 -19.403 1.00 41.66 231 TYR C N 1
ATOM 5615 C CA . TYR C 1 252 ? 8.061 -28.642 -19.858 1.00 40.32 231 TYR C CA 1
ATOM 5616 C C . TYR C 1 252 ? 7.211 -27.386 -19.753 1.00 40.48 231 TYR C C 1
ATOM 5617 O O . TYR C 1 252 ? 7.419 -26.563 -18.870 1.00 39.36 231 TYR C O 1
ATOM 5626 N N . TYR C 1 253 ? 6.259 -27.236 -20.658 1.00 42.34 232 TYR C N 1
ATOM 5627 C CA . TYR C 1 253 ? 5.245 -26.210 -20.532 1.00 42.02 232 TYR C CA 1
ATOM 5628 C C . TYR C 1 253 ? 4.169 -26.692 -19.566 1.00 44.83 232 TYR C C 1
ATOM 5629 O O . TYR C 1 253 ? 3.888 -27.876 -19.504 1.00 43.73 232 TYR C O 1
ATOM 5638 N N . LEU C 1 254 ? 3.602 -25.776 -18.777 1.00 43.96 233 LEU C N 1
ATOM 5639 C CA . LEU C 1 254 ? 2.498 -26.118 -17.889 1.00 43.99 233 LEU C CA 1
ATOM 5640 C C . LEU C 1 254 ? 1.180 -26.136 -18.625 1.00 46.07 233 LEU C C 1
ATOM 5641 O O . LEU C 1 254 ? 0.985 -25.412 -19.608 1.00 45.49 233 LEU C O 1
ATOM 5646 N N . GLY C 1 255 ? 0.253 -26.928 -18.106 1.00 52.01 234 GLY C N 1
ATOM 5647 C CA . GLY C 1 255 ? -1.124 -26.930 -18.591 1.00 59.45 234 GLY C CA 1
ATOM 5648 C C . GLY C 1 255 ? -1.396 -27.995 -19.634 1.00 66.11 234 GLY C C 1
ATOM 5649 O O . GLY C 1 255 ? -0.543 -28.840 -19.907 1.00 63.30 234 GLY C O 1
ATOM 5650 N N . ASP C 1 256 ? -2.582 -27.916 -20.234 1.00 73.21 235 ASP C N 1
ATOM 5651 C CA . ASP C 1 256 ? -3.078 -28.953 -21.143 1.00 80.07 235 ASP C CA 1
ATOM 5652 C C . ASP C 1 256 ? -2.416 -28.891 -22.513 1.00 82.27 235 ASP C C 1
ATOM 5653 O O . ASP C 1 256 ? -2.187 -27.797 -23.048 1.00 82.27 235 ASP C O 1
ATOM 5658 N N . GLU C 1 257 ? -2.121 -30.068 -23.068 1.00 86.53 236 GLU C N 1
ATOM 5659 C CA . GLU C 1 257 ? -1.473 -30.203 -24.390 1.00 92.53 236 GLU C CA 1
ATOM 5660 C C . GLU C 1 257 ? -2.199 -29.435 -25.521 1.00 92.51 236 GLU C C 1
ATOM 5661 O O . GLU C 1 257 ? -1.554 -28.915 -26.436 1.00 86.67 236 GLU C O 1
ATOM 5663 N N . SER C 1 258 ? -3.527 -29.331 -25.425 1.00 94.83 237 SER C N 1
ATOM 5664 C CA . SER C 1 258 ? -4.342 -28.654 -26.447 1.00 96.15 237 SER C CA 1
ATOM 5665 C C . SER C 1 258 ? -4.216 -27.124 -26.395 1.00 92.12 237 SER C C 1
ATOM 5666 O O . SER C 1 258 ? -4.145 -26.472 -27.440 1.00 92.71 237 SER C O 1
ATOM 5669 N N . LYS C 1 259 ? -4.215 -26.559 -25.186 1.00 89.68 238 LYS C N 1
ATOM 5670 C CA . LYS C 1 259 ? -3.954 -25.123 -24.999 1.00 86.72 238 LYS C CA 1
ATOM 5671 C C . LYS C 1 259 ? -2.580 -24.760 -25.581 1.00 82.84 238 LYS C C 1
ATOM 5672 O O . LYS C 1 259 ? -2.437 -23.755 -26.286 1.00 77.88 238 LYS C O 1
ATOM 5674 N N . ILE C 1 260 ? -1.595 -25.621 -25.320 1.00 80.81 239 ILE C N 1
ATOM 5675 C CA . ILE C 1 260 ? -0.217 -25.433 -25.804 1.00 82.31 239 ILE C CA 1
ATOM 5676 C C . ILE C 1 260 ? -0.146 -25.518 -27.341 1.00 83.37 239 ILE C C 1
ATOM 5677 O O . ILE C 1 260 ? 0.443 -24.635 -27.980 1.00 81.39 239 ILE C O 1
ATOM 5682 N N . LYS C 1 261 ? -0.756 -26.564 -27.919 1.00 83.79 240 LYS C N 1
ATOM 5683 C CA . LYS C 1 261 ? -0.832 -26.741 -29.382 1.00 81.33 240 LYS C CA 1
ATOM 5684 C C . LYS C 1 261 ? -1.485 -25.533 -30.065 1.00 81.55 240 LYS C C 1
ATOM 5685 O O . LYS C 1 261 ? -0.957 -25.017 -31.069 1.00 77.91 240 LYS C O 1
ATOM 5687 N N . LYS C 1 262 ? -2.617 -25.080 -29.512 1.00 82.34 241 LYS C N 1
ATOM 5688 C CA . LYS C 1 262 ? -3.326 -23.882 -30.018 1.00 82.61 241 LYS C CA 1
ATOM 5689 C C . LYS C 1 262 ? -2.425 -22.623 -29.996 1.00 84.25 241 LYS C C 1
ATOM 5690 O O . LYS C 1 262 ? -2.348 -21.879 -30.989 1.00 81.48 241 LYS C O 1
ATOM 5692 N N . ALA C 1 263 ? -1.745 -22.408 -28.866 1.00 82.97 242 ALA C N 1
ATOM 5693 C CA . ALA C 1 263 ? -0.820 -21.283 -28.705 1.00 82.04 242 ALA C CA 1
ATOM 5694 C C . ALA C 1 263 ? 0.416 -21.384 -29.630 1.00 80.96 242 ALA C C 1
ATOM 5695 O O . ALA C 1 263 ? 0.875 -20.369 -30.166 1.00 77.42 242 ALA C O 1
ATOM 5702 N N . GLU C 1 265 ? 0.545 -23.070 -32.618 1.00 95.80 244 GLU C N 1
ATOM 5703 C CA . GLU C 1 265 ? 0.080 -22.843 -34.002 1.00 95.48 244 GLU C CA 1
ATOM 5704 C C . GLU C 1 265 ? -0.139 -21.337 -34.274 1.00 95.01 244 GLU C C 1
ATOM 5705 O O . GLU C 1 265 ? 0.161 -20.853 -35.377 1.00 97.66 244 GLU C O 1
ATOM 5707 N N . SER C 1 266 ? -0.639 -20.606 -33.266 1.00 90.16 245 SER C N 1
ATOM 5708 C CA . SER C 1 266 ? -0.845 -19.146 -33.363 1.00 86.98 245 SER C CA 1
ATOM 5709 C C . SER C 1 266 ? 0.480 -18.382 -33.555 1.00 86.61 245 SER C C 1
ATOM 5710 O O . SER C 1 266 ? 0.544 -17.413 -34.325 1.00 91.50 245 SER C O 1
ATOM 5712 N N . VAL C 1 267 ? 1.530 -18.826 -32.863 1.00 81.24 246 VAL C N 1
ATOM 5713 C CA . VAL C 1 267 ? 2.874 -18.243 -33.023 1.00 77.29 246 VAL C CA 1
ATOM 5714 C C . VAL C 1 267 ? 3.458 -18.581 -34.404 1.00 76.55 246 VAL C C 1
ATOM 5715 O O . VAL C 1 267 ? 4.025 -17.702 -35.051 1.00 69.37 246 VAL C O 1
ATOM 5719 N N . ALA C 1 268 ? 3.320 -19.834 -34.853 1.00 81.71 247 ALA C N 1
ATOM 5720 C CA . ALA C 1 268 ? 3.690 -20.202 -36.241 1.00 85.55 247 ALA C CA 1
ATOM 5721 C C . ALA C 1 268 ? 2.908 -19.363 -37.273 1.00 85.07 247 ALA C C 1
ATOM 5722 O O . ALA C 1 268 ? 3.513 -18.636 -38.067 1.00 83.89 247 ALA C O 1
ATOM 5724 N N . SER C 1 269 ? 1.574 -19.449 -37.235 1.00 86.55 248 SER C N 1
ATOM 5725 C CA . SER C 1 269 ? 0.702 -18.705 -38.164 1.00 88.95 248 SER C CA 1
ATOM 5726 C C . SER C 1 269 ? 0.504 -17.253 -37.701 1.00 89.75 248 SER C C 1
ATOM 5727 O O . SER C 1 269 ? 1.469 -16.494 -37.540 1.00 82.31 248 SER C O 1
ATOM 5729 N N . PHE D 1 26 ? -51.686 -23.361 17.991 1.00 61.26 5 PHE D N 1
ATOM 5730 C CA . PHE D 1 26 ? -52.029 -22.068 17.353 1.00 62.38 5 PHE D CA 1
ATOM 5731 C C . PHE D 1 26 ? -52.347 -22.214 15.868 1.00 59.37 5 PHE D C 1
ATOM 5732 O O . PHE D 1 26 ? -52.085 -23.235 15.257 1.00 64.29 5 PHE D O 1
ATOM 5748 N N . TYR D 1 28 ? -52.015 -18.960 13.640 1.00 38.32 7 TYR D N 1
ATOM 5749 C CA . TYR D 1 28 ? -51.227 -17.973 12.902 1.00 38.15 7 TYR D CA 1
ATOM 5750 C C . TYR D 1 28 ? -50.155 -17.345 13.769 1.00 36.72 7 TYR D C 1
ATOM 5751 O O . TYR D 1 28 ? -50.310 -17.264 14.974 1.00 37.10 7 TYR D O 1
ATOM 5760 N N . LYS D 1 29 ? -49.062 -16.931 13.133 1.00 36.07 8 LYS D N 1
ATOM 5761 C CA . LYS D 1 29 ? -48.029 -16.112 13.760 1.00 36.46 8 LYS D CA 1
ATOM 5762 C C . LYS D 1 29 ? -47.938 -14.737 13.086 1.00 33.79 8 LYS D C 1
ATOM 5763 O O . LYS D 1 29 ? -47.849 -14.646 11.855 1.00 35.19 8 LYS D O 1
ATOM 5769 N N . LEU D 1 30 ? -47.929 -13.690 13.901 1.00 30.58 9 LEU D N 1
ATOM 5770 C CA . LEU D 1 30 ? -47.728 -12.314 13.467 1.00 28.90 9 LEU D CA 1
ATOM 5771 C C . LEU D 1 30 ? -46.470 -11.805 14.121 1.00 28.88 9 LEU D C 1
ATOM 5772 O O . LEU D 1 30 ? -46.308 -11.960 15.332 1.00 32.49 9 LEU D O 1
ATOM 5777 N N . VAL D 1 31 ? -45.575 -11.203 13.337 1.00 27.55 10 VAL D N 1
ATOM 5778 C CA . VAL D 1 31 ? -44.354 -10.616 13.869 1.00 27.93 10 VAL D CA 1
ATOM 5779 C C . VAL D 1 31 ? -44.367 -9.091 13.774 1.00 28.33 10 VAL D C 1
ATOM 5780 O O . VAL D 1 31 ? -44.671 -8.533 12.737 1.00 29.39 10 VAL D O 1
ATOM 5784 N N . LEU D 1 32 ? -44.007 -8.451 14.872 1.00 29.37 11 LEU D N 1
ATOM 5785 C CA . LEU D 1 32 ? -43.965 -6.999 15.013 1.00 28.62 11 LEU D CA 1
ATOM 5786 C C . LEU D 1 32 ? -42.566 -6.632 15.370 1.00 30.66 11 LEU D C 1
ATOM 5787 O O . LEU D 1 32 ? -41.911 -7.362 16.138 1.00 32.67 11 LEU D O 1
ATOM 5792 N N . VAL D 1 33 ? -42.068 -5.527 14.828 1.00 29.34 12 VAL D N 1
ATOM 5793 C CA . VAL D 1 33 ? -40.746 -5.079 15.264 1.00 31.55 12 VAL D CA 1
ATOM 5794 C C . VAL D 1 33 ? -40.687 -3.564 15.249 1.00 31.32 12 VAL D C 1
ATOM 5795 O O . VAL D 1 33 ? -41.130 -2.896 14.311 1.00 31.97 12 VAL D O 1
ATOM 5799 N N . ARG D 1 34 ? -40.146 -3.046 16.328 1.00 32.34 13 ARG D N 1
ATOM 5800 C CA . ARG D 1 34 ? -39.920 -1.659 16.470 1.00 34.44 13 ARG D CA 1
ATOM 5801 C C . ARG D 1 34 ? -38.513 -1.346 15.947 1.00 36.22 13 ARG D C 1
ATOM 5802 O O . ARG D 1 34 ? -37.561 -2.034 16.298 1.00 38.20 13 ARG D O 1
ATOM 5810 N N . HIS D 1 35 ? -38.380 -0.266 15.192 1.00 34.33 14 HIS D N 1
ATOM 5811 C CA . HIS D 1 35 ? -37.080 0.144 14.707 1.00 35.80 14 HIS D CA 1
ATOM 5812 C C . HIS D 1 35 ? -36.149 0.521 15.798 1.00 38.64 14 HIS D C 1
ATOM 5813 O O . HIS D 1 35 ? -36.553 0.924 16.906 1.00 38.01 14 HIS D O 1
ATOM 5820 N N . GLY D 1 36 ? -34.870 0.449 15.451 1.00 42.45 15 GLY D N 1
ATOM 5821 C CA . GLY D 1 36 ? -33.811 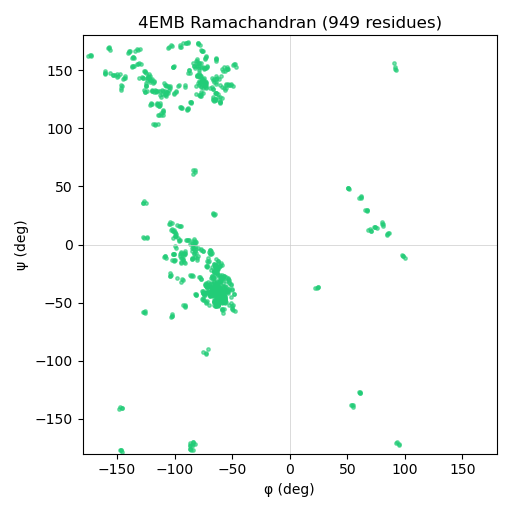0.792 16.365 1.00 44.38 15 GLY D CA 1
ATOM 5822 C C . GLY D 1 36 ? -33.546 2.275 16.439 1.00 46.33 15 GLY D C 1
ATOM 5823 O O . GLY D 1 36 ? -34.281 3.108 15.892 1.00 47.42 15 GLY D O 1
ATOM 5824 N N . GLU D 1 37 ? -32.473 2.595 17.138 1.00 50.06 16 GLU D N 1
ATOM 5825 C CA . GLU D 1 37 ? -32.077 3.970 17.402 1.00 54.28 16 GLU D CA 1
ATOM 5826 C C . GLU D 1 37 ? -32.017 4.840 16.138 1.00 50.14 16 GLU D C 1
ATOM 5827 O O . GLU D 1 37 ? -31.507 4.438 15.097 1.00 48.71 16 GLU D O 1
ATOM 5833 N N . SER D 1 38 ? -32.529 6.053 16.269 1.00 52.15 17 SER D N 1
ATOM 5834 C CA . SER D 1 38 ? -32.458 7.063 15.224 1.00 54.27 17 SER D CA 1
ATOM 5835 C C . SER D 1 38 ? -31.398 8.078 15.573 1.00 55.93 17 SER D C 1
ATOM 5836 O O . SER D 1 38 ? -30.928 8.115 16.701 1.00 61.41 17 SER D O 1
ATOM 5839 N N . GLU D 1 39 ? -31.093 8.958 14.634 1.00 58.94 18 GLU D N 1
ATOM 5840 C CA . GLU D 1 39 ? -30.147 10.076 14.843 1.00 63.53 18 GLU D CA 1
ATOM 5841 C C . GLU D 1 39 ? -30.555 11.059 15.969 1.00 64.14 18 GLU D C 1
ATOM 5842 O O . GLU D 1 39 ? -29.726 11.840 16.427 1.00 64.95 18 GLU D O 1
ATOM 5844 N N . TRP D 1 40 ? -31.817 11.023 16.415 1.00 65.02 19 TRP D N 1
ATOM 5845 C CA . TRP D 1 40 ? -32.306 11.926 17.474 1.00 65.02 19 TRP D CA 1
ATOM 5846 C C . TRP D 1 40 ? -32.418 11.325 18.848 1.00 69.11 19 TRP D C 1
ATOM 5847 O O . TRP D 1 40 ? -32.687 12.055 19.794 1.00 69.76 19 TRP D O 1
ATOM 5858 N N . ASN D 1 41 ? -32.228 10.014 18.981 1.00 71.94 20 ASN D N 1
ATOM 5859 C CA . ASN D 1 41 ? -32.305 9.367 20.298 1.00 78.91 20 ASN D CA 1
ATOM 5860 C C . ASN D 1 41 ? -31.151 9.771 21.250 1.00 86.42 20 ASN D C 1
ATOM 5861 O O . ASN D 1 41 ? -31.343 9.794 22.469 1.00 86.75 20 ASN D O 1
ATOM 5863 N N . LYS D 1 42 ? -29.978 10.118 20.709 1.00 88.49 21 LYS D N 1
ATOM 5864 C CA . LYS D 1 42 ? -28.838 10.523 21.547 1.00 91.46 21 LYS D CA 1
ATOM 5865 C C . LYS D 1 42 ? -29.162 11.825 22.307 1.00 90.44 21 LYS D C 1
ATOM 5866 O O . LYS D 1 42 ? -29.074 11.874 23.545 1.00 90.71 21 LYS D O 1
ATOM 5868 N N . GLU D 1 43 ? -29.582 12.851 21.566 1.00 87.57 22 GLU D N 1
ATOM 5869 C CA . GLU D 1 43 ? -30.014 14.129 22.146 1.00 85.08 22 GLU D CA 1
ATOM 5870 C C . GLU D 1 43 ? -31.410 14.022 22.789 1.00 82.00 22 GLU D C 1
ATOM 5871 O O . GLU D 1 43 ? -31.890 14.970 23.399 1.00 83.58 22 GLU D O 1
ATOM 5873 N N . ASN D 1 44 ? -32.065 12.875 22.645 1.00 79.51 23 ASN D N 1
ATOM 5874 C CA . ASN D 1 44 ? -33.363 12.620 23.298 1.00 77.46 23 ASN D CA 1
ATOM 5875 C C . ASN D 1 44 ? -34.439 13.634 22.848 1.00 71.80 23 ASN D C 1
ATOM 5876 O O . ASN D 1 44 ? -35.236 14.098 23.651 1.00 68.68 23 ASN D O 1
ATOM 5878 N N . LEU D 1 45 ? -34.452 13.969 21.556 1.00 66.65 24 LEU D N 1
ATOM 5879 C CA . LEU D 1 45 ? -35.450 14.886 21.006 1.00 64.32 24 LEU D CA 1
ATOM 5880 C C . LEU D 1 45 ? -36.787 14.154 20.806 1.00 60.91 24 LEU D C 1
ATOM 5881 O O . LEU D 1 45 ? -36.795 12.957 20.501 1.00 58.94 24 LEU D O 1
ATOM 5886 N N . PHE D 1 46 ? -37.904 14.860 21.002 1.00 54.02 25 PHE D N 1
ATOM 5887 C CA . PHE D 1 46 ? -39.220 14.338 20.625 1.00 49.04 25 PHE D CA 1
ATOM 5888 C C . PHE D 1 46 ? -39.253 14.239 19.097 1.00 47.50 25 PHE D C 1
ATOM 5889 O O . PHE D 1 46 ? -38.950 15.226 18.385 1.00 45.59 25 PHE D O 1
ATOM 5897 N N . THR D 1 47 ? -39.551 13.040 18.595 1.00 40.07 26 THR D N 1
ATOM 5898 C CA . THR D 1 47 ? -39.396 12.777 17.168 1.00 37.90 26 THR D CA 1
ATOM 5899 C C . THR D 1 47 ? -40.747 12.822 16.461 1.00 35.25 26 THR D C 1
ATOM 5900 O O . THR D 1 47 ? -40.979 13.664 15.582 1.00 34.62 26 THR D O 1
ATOM 5904 N N . GLY D 1 48 ? -41.643 11.948 16.886 1.00 31.52 27 GLY D N 1
ATOM 5905 C CA . GLY D 1 48 ? -42.971 11.885 16.294 1.00 29.96 27 GLY D CA 1
ATOM 5906 C C . GLY D 1 48 ? -42.882 11.583 14.822 1.00 28.96 27 GLY D C 1
ATOM 5907 O O . GLY D 1 48 ? -42.168 10.644 14.397 1.00 29.91 27 GLY D O 1
ATOM 5908 N N . TRP D 1 49 ? -43.525 12.425 14.027 1.00 27.72 28 TRP D N 1
ATOM 5909 C CA . TRP D 1 49 ? -43.530 12.279 12.593 1.00 26.93 28 TRP D CA 1
ATOM 5910 C C . TRP D 1 49 ? -42.326 12.826 11.900 1.00 28.35 28 TRP D C 1
ATOM 5911 O O . TRP D 1 49 ? -42.247 12.784 10.669 1.00 27.40 28 TRP D O 1
ATOM 5922 N N . THR D 1 50 ? -41.397 13.410 12.649 1.00 30.79 29 THR D N 1
ATOM 5923 C CA . THR D 1 50 ? -40.207 13.968 12.030 1.00 30.59 29 THR D CA 1
ATOM 5924 C C . THR D 1 50 ? -39.496 12.791 11.381 1.00 30.26 29 THR D C 1
ATOM 5925 O O . THR D 1 50 ? -39.301 11.751 12.011 1.00 30.37 29 THR D O 1
ATOM 5929 N N . ASP D 1 51 ? -39.145 12.931 10.116 1.00 30.45 30 ASP D N 1
ATOM 5930 C CA . ASP D 1 51 ? -38.595 11.832 9.358 1.00 31.47 30 ASP D CA 1
ATOM 5931 C C . ASP D 1 51 ? -37.084 11.639 9.536 1.00 34.17 30 ASP D C 1
ATOM 5932 O O . ASP D 1 51 ? -36.335 11.761 8.591 1.00 36.29 30 ASP D O 1
ATOM 5937 N N . VAL D 1 52 ? -36.646 11.379 10.759 1.00 37.78 31 VAL D N 1
ATOM 5938 C CA . VAL D 1 52 ? -35.218 11.257 11.032 1.00 38.88 31 VAL D CA 1
ATOM 5939 C C . VAL D 1 52 ? -34.689 9.867 10.603 1.00 40.60 31 VAL D C 1
ATOM 5940 O O . VAL D 1 52 ? -35.435 8.859 10.611 1.00 38.04 31 VAL D O 1
ATOM 5944 N N . LYS D 1 53 ? -33.409 9.824 10.221 1.00 40.15 32 LYS D N 1
ATOM 5945 C CA . LYS D 1 53 ? -32.747 8.592 9.777 1.00 39.24 32 LYS D CA 1
ATOM 5946 C C . LYS D 1 53 ? -32.358 7.723 10.970 1.00 38.08 32 LYS D C 1
ATOM 5947 O O . LYS D 1 53 ? -32.233 8.218 12.087 1.00 37.85 32 LYS D O 1
ATOM 5949 N N . LEU D 1 54 ? -32.222 6.415 10.722 1.00 36.69 33 LEU D N 1
ATOM 5950 C CA . LEU D 1 54 ? -31.614 5.492 11.655 1.00 39.93 33 LEU D CA 1
ATOM 5951 C C . LEU D 1 54 ? -30.179 5.884 11.896 1.00 41.94 33 LEU D C 1
ATOM 5952 O O . LEU D 1 54 ? -29.511 6.361 10.983 1.00 42.89 33 LEU D O 1
ATOM 5957 N N . SER D 1 55 ? -29.715 5.728 13.127 1.00 45.38 34 SER D N 1
ATOM 5958 C CA . SER D 1 55 ? -28.274 5.869 13.420 1.00 48.82 34 SER D CA 1
ATOM 5959 C C . SER D 1 55 ? -27.588 4.584 13.014 1.00 49.07 34 SER D C 1
ATOM 5960 O O . SER D 1 55 ? -28.262 3.589 12.706 1.00 47.13 34 SER D O 1
ATOM 5963 N N . ASP D 1 56 ? -26.262 4.576 13.074 1.00 52.64 35 ASP D N 1
ATOM 5964 C CA . ASP D 1 56 ? -25.514 3.374 12.759 1.00 54.47 35 ASP D CA 1
ATOM 5965 C C . ASP D 1 56 ? -25.856 2.282 13.766 1.00 49.71 35 ASP D C 1
ATOM 5966 O O . ASP D 1 56 ? -25.917 1.114 13.416 1.00 48.15 35 ASP D O 1
ATOM 5971 N N . LYS D 1 57 ? -26.088 2.658 15.011 1.00 48.02 36 LYS D N 1
ATOM 5972 C CA . LYS D 1 57 ? -26.560 1.696 16.002 1.00 51.81 36 LYS D CA 1
ATOM 5973 C C . LYS D 1 57 ? -27.926 1.123 15.549 1.00 49.37 36 LYS D C 1
ATOM 5974 O O . LYS D 1 57 ? -28.169 -0.095 15.593 1.00 50.66 36 LYS D O 1
ATOM 5980 N N . GLY D 1 58 ? -28.802 2.006 15.090 1.00 45.58 37 GLY D N 1
ATOM 5981 C CA . GLY D 1 58 ? -30.096 1.599 14.543 1.00 44.51 37 GLY D CA 1
ATOM 5982 C C . GLY D 1 58 ? -29.980 0.611 13.396 1.00 41.39 37 GLY D C 1
ATOM 5983 O O . GLY D 1 58 ? -30.712 -0.369 13.366 1.00 37.61 37 GLY D O 1
ATOM 5984 N N . ILE D 1 59 ? -29.056 0.884 12.467 1.00 40.64 38 ILE D N 1
ATOM 5985 C CA . ILE D 1 59 ? -28.792 0.005 11.329 1.00 40.20 38 ILE D CA 1
ATOM 5986 C C . ILE D 1 59 ? -28.374 -1.372 11.805 1.00 42.27 38 ILE D C 1
ATOM 5987 O O . ILE D 1 59 ? -28.892 -2.399 11.337 1.00 40.96 38 ILE D O 1
ATOM 5992 N N . ASP D 1 60 ? -27.491 -1.411 12.796 1.00 43.65 39 ASP D N 1
ATOM 5993 C CA A ASP D 1 60 ? -27.015 -2.687 13.359 0.50 44.66 39 ASP D CA 1
ATOM 5994 C CA B ASP D 1 60 ? -27.019 -2.697 13.284 0.50 42.89 39 ASP D CA 1
ATOM 5995 C C . ASP D 1 60 ? -28.072 -3.454 14.124 1.00 42.68 39 ASP D C 1
ATOM 5996 O O . ASP D 1 60 ? -28.104 -4.677 14.093 1.00 42.13 39 ASP D O 1
ATOM 6005 N N . GLU D 1 61 ? -28.942 -2.737 14.831 1.00 42.88 40 GLU D N 1
ATOM 6006 C CA . GLU D 1 61 ? -30.065 -3.387 15.492 1.00 44.42 40 GLU D CA 1
ATOM 6007 C C . GLU D 1 61 ? -30.969 -4.084 14.452 1.00 43.55 40 GLU D C 1
ATOM 6008 O O . GLU D 1 61 ? -31.437 -5.191 14.686 1.00 45.96 40 GLU D O 1
ATOM 6014 N N . ALA D 1 62 ? -31.152 -3.466 13.289 1.00 40.67 41 ALA D N 1
ATOM 6015 C CA . ALA D 1 62 ? -31.928 -4.069 12.219 1.00 38.48 41 ALA D CA 1
ATOM 6016 C C . ALA D 1 62 ? -31.259 -5.313 11.702 1.00 37.82 41 ALA D C 1
ATOM 6017 O O . ALA D 1 62 ? -31.948 -6.322 11.465 1.00 34.17 41 ALA D O 1
ATOM 6019 N N . VAL D 1 63 ? -29.934 -5.236 11.500 1.00 39.61 42 VAL D N 1
ATOM 6020 C CA . VAL D 1 63 ? -29.153 -6.376 11.016 1.00 39.69 42 VAL D CA 1
ATOM 6021 C C . VAL D 1 63 ? -29.363 -7.546 11.964 1.00 41.10 42 VAL D C 1
ATOM 6022 O O . VAL D 1 63 ? -29.660 -8.669 11.526 1.00 39.32 42 VAL D O 1
ATOM 6026 N N . GLU D 1 64 ? -29.230 -7.278 13.257 1.00 44.28 43 GLU D N 1
ATOM 6027 C CA . GLU D 1 64 ? -29.356 -8.342 14.274 1.00 47.18 43 GLU D CA 1
ATOM 6028 C C . GLU D 1 64 ? -30.782 -8.882 14.340 1.00 42.89 43 GLU D C 1
ATOM 6029 O O . GLU D 1 64 ? -30.985 -10.077 14.501 1.00 41.11 43 GLU D O 1
ATOM 6035 N N . ALA D 1 65 ? -31.775 -8.011 14.213 1.00 39.10 44 ALA D N 1
ATOM 6036 C CA . ALA D 1 65 ? -33.163 -8.489 14.209 1.00 37.35 44 ALA D CA 1
ATOM 6037 C C . ALA D 1 65 ? -33.386 -9.429 13.024 1.00 34.91 44 ALA D C 1
ATOM 6038 O O . ALA D 1 65 ? -34.016 -10.451 13.154 1.00 36.62 44 ALA D O 1
ATOM 6040 N N . GLY D 1 66 ? -32.810 -9.112 11.880 1.00 36.78 45 GLY D N 1
ATOM 6041 C CA . GLY D 1 66 ? -32.917 -9.980 10.704 1.00 38.23 45 GLY D CA 1
ATOM 6042 C C . GLY D 1 66 ? -32.190 -11.298 10.859 1.00 39.33 45 GLY D C 1
ATOM 6043 O O . GLY D 1 66 ? -32.723 -12.357 10.500 1.00 37.49 45 GLY D O 1
ATOM 6044 N N . LEU D 1 67 ? -30.978 -11.234 11.407 1.00 41.04 46 LEU D N 1
ATOM 6045 C CA . LEU D 1 67 ? -30.184 -12.444 11.676 1.00 43.12 46 LEU D CA 1
ATOM 6046 C C . LEU D 1 67 ? -30.910 -13.318 12.702 1.00 42.76 46 LEU D C 1
ATOM 6047 O O . LEU D 1 67 ? -30.972 -14.523 12.555 1.00 44.08 46 LEU D O 1
ATOM 6052 N N . LEU D 1 68 ? -31.530 -12.693 13.688 1.00 43.55 47 LEU D N 1
ATOM 6053 C CA . LEU D 1 68 ? -32.296 -13.422 14.673 1.00 44.92 47 LEU D CA 1
ATOM 6054 C C . LEU D 1 68 ? -33.469 -14.152 14.023 1.00 46.34 47 LEU D C 1
ATOM 6055 O O . LEU D 1 68 ? -33.714 -15.332 14.294 1.00 48.43 47 LEU D O 1
ATOM 6060 N N . LEU D 1 69 ? -34.185 -13.470 13.126 1.00 44.49 48 LEU D N 1
ATOM 6061 C CA . LEU D 1 69 ? -35.344 -14.088 12.491 1.00 40.42 48 LEU D CA 1
ATOM 6062 C C . LEU D 1 69 ? -34.940 -15.238 11.583 1.00 40.64 48 LEU D C 1
ATOM 6063 O O . LEU D 1 69 ? -35.625 -16.269 11.524 1.00 37.71 48 LEU D O 1
ATOM 6068 N N . LYS D 1 70 ? -33.833 -15.064 10.884 1.00 41.36 49 LYS D N 1
ATOM 6069 C CA . LYS D 1 70 ? -33.293 -16.123 10.042 1.00 45.34 49 LYS D CA 1
ATOM 6070 C C . LYS D 1 70 ? -32.913 -17.352 10.892 1.00 46.32 49 LYS D C 1
ATOM 6071 O O . LYS D 1 70 ? -33.360 -18.466 10.622 1.00 44.23 49 LYS D O 1
ATOM 6077 N N . GLN D 1 71 ? -32.127 -17.124 11.934 1.00 47.54 50 GLN D N 1
ATOM 6078 C CA . GLN D 1 71 ? -31.739 -18.217 12.863 1.00 52.15 50 GLN D CA 1
ATOM 6079 C C . GLN D 1 71 ? -32.936 -19.043 13.307 1.00 48.74 50 GLN D C 1
ATOM 6080 O O . GLN D 1 71 ? -32.861 -20.267 13.363 1.00 48.89 50 GLN D O 1
ATOM 6086 N N . GLU D 1 72 ? -34.039 -18.366 13.610 1.00 45.77 51 GLU D N 1
ATOM 6087 C CA . GLU D 1 72 ? -35.224 -19.014 14.169 1.00 45.51 51 GLU D CA 1
ATOM 6088 C C . GLU D 1 72 ? -36.191 -19.539 13.122 1.00 43.45 51 GLU D C 1
ATOM 6089 O O . GLU D 1 72 ? -37.261 -20.029 13.462 1.00 44.04 51 GLU D O 1
ATOM 6095 N N . GLY D 1 73 ? -35.821 -19.422 11.852 1.00 42.12 52 GLY D N 1
ATOM 6096 C CA . GLY D 1 73 ? -36.599 -20.006 10.760 1.00 41.32 52 GLY D CA 1
ATOM 6097 C C . GLY D 1 73 ? -37.810 -19.197 10.295 1.00 39.52 52 GLY D C 1
ATOM 6098 O O . GLY D 1 73 ? -38.666 -19.726 9.608 1.00 38.03 52 GLY D O 1
ATOM 6099 N N . TYR D 1 74 ? -37.880 -17.919 10.659 1.00 39.42 53 TYR D N 1
ATOM 6100 C CA . TYR D 1 74 ? -38.995 -17.053 10.225 1.00 37.27 53 TYR D CA 1
ATOM 6101 C C . TYR D 1 74 ? -38.845 -16.607 8.775 1.00 34.85 53 TYR D C 1
ATOM 6102 O O . TYR D 1 74 ? -37.767 -16.261 8.314 1.00 38.41 53 TYR D O 1
ATOM 6111 N N . SER D 1 75 ? -39.933 -16.667 8.038 1.00 33.72 54 SER D N 1
ATOM 6112 C CA . SER D 1 75 ? -39.992 -16.042 6.715 1.00 32.75 54 SER D CA 1
ATOM 6113 C C . SER D 1 75 ? -41.350 -15.398 6.561 1.00 29.91 54 SER D C 1
ATOM 6114 O O . SER D 1 75 ? -42.263 -15.679 7.360 1.00 28.32 54 SER D O 1
ATOM 6117 N N . PHE D 1 76 ? -41.489 -14.538 5.545 1.00 28.50 55 PHE D N 1
ATOM 6118 C CA . PHE D 1 76 ? -42.687 -13.743 5.376 1.00 27.66 55 PHE D CA 1
ATOM 6119 C C . PHE D 1 76 ? -43.184 -13.698 3.965 1.00 27.20 55 PHE D C 1
ATOM 6120 O O . PHE D 1 76 ? -42.413 -13.878 3.053 1.00 29.32 55 PHE D O 1
ATOM 6128 N N . ASP D 1 77 ? -44.487 -13.485 3.820 1.00 26.31 56 ASP D N 1
ATOM 6129 C CA . ASP D 1 77 ? -45.179 -13.300 2.542 1.00 26.32 56 ASP D CA 1
ATOM 6130 C C . ASP D 1 77 ? -45.551 -11.830 2.246 1.00 24.98 56 ASP D C 1
ATOM 6131 O O . ASP D 1 77 ? -45.751 -11.474 1.095 1.00 24.44 56 ASP D O 1
ATOM 6136 N N . ILE D 1 78 ? -45.740 -11.022 3.286 1.00 23.81 57 ILE D N 1
ATOM 6137 C CA . ILE D 1 78 ? -46.112 -9.609 3.144 1.00 23.89 57 ILE D CA 1
ATOM 6138 C C . ILE D 1 78 ? -45.611 -8.850 4.363 1.00 22.43 57 ILE D C 1
ATOM 6139 O O . ILE D 1 78 ? -45.518 -9.416 5.494 1.00 22.33 57 ILE D O 1
ATOM 6144 N N . ALA D 1 79 ? -45.220 -7.611 4.113 1.00 20.78 58 ALA D N 1
ATOM 6145 C CA . ALA D 1 79 ? -44.658 -6.721 5.117 1.00 20.80 58 ALA D CA 1
ATOM 6146 C C . ALA D 1 79 ? -45.403 -5.380 5.130 1.00 20.89 58 ALA D C 1
ATOM 6147 O O . ALA D 1 79 ? -45.783 -4.884 4.086 1.00 21.36 58 ALA D O 1
ATOM 6149 N N . PHE D 1 80 ? -45.585 -4.813 6.315 1.00 20.79 59 PHE D N 1
ATOM 6150 C CA . PHE D 1 80 ? -46.234 -3.538 6.492 1.00 20.69 59 PHE D CA 1
ATOM 6151 C C . PHE D 1 80 ? -45.299 -2.605 7.244 1.00 21.15 59 PHE D C 1
ATOM 6152 O O . PHE D 1 80 ? -44.539 -3.032 8.112 1.00 22.66 59 PHE D O 1
ATOM 6160 N N . SER D 1 81 ? -45.303 -1.345 6.857 1.00 21.24 60 SER D N 1
ATOM 6161 C CA . SER D 1 81 ? -44.568 -0.338 7.588 1.00 21.47 60 SER D CA 1
ATOM 6162 C C . SER D 1 81 ? -45.286 0.989 7.560 1.00 20.53 60 SER D C 1
ATOM 6163 O O . SER D 1 81 ? -46.363 1.115 7.025 1.00 20.62 60 SER D O 1
ATOM 6166 N N . SER D 1 82 ? -44.682 1.973 8.180 1.00 21.74 61 SER D N 1
ATOM 6167 C CA . SER D 1 82 ? -45.194 3.337 8.176 1.00 22.49 61 SER D CA 1
ATOM 6168 C C . SER D 1 82 ? -44.743 4.087 6.958 1.00 22.76 61 SER D C 1
ATOM 6169 O O . SER D 1 82 ? -44.162 3.512 6.060 1.00 22.09 61 SER D O 1
ATOM 6172 N N . LEU D 1 83 ? -45.050 5.387 6.926 1.00 24.08 62 LEU D N 1
ATOM 6173 C CA . LEU D 1 83 ? -44.544 6.275 5.912 1.00 25.43 62 LEU D CA 1
ATOM 6174 C C . LEU D 1 83 ? -43.266 7.016 6.381 1.00 27.46 62 LEU D C 1
ATOM 6175 O O . LEU D 1 83 ? -42.906 8.032 5.777 1.00 24.95 62 LEU D O 1
ATOM 6180 N N . LEU D 1 84 ? -42.635 6.524 7.461 1.00 27.57 63 LEU D N 1
ATOM 6181 C CA . LEU D 1 84 ? -41.425 7.143 8.005 1.00 27.93 63 LEU D CA 1
ATOM 6182 C C . LEU D 1 84 ? -40.213 6.302 7.617 1.00 26.89 63 LEU D C 1
ATOM 6183 O O . LEU D 1 84 ? -40.263 5.048 7.632 1.00 25.52 63 LEU D O 1
ATOM 6188 N N . SER D 1 85 ? -39.168 6.980 7.159 1.00 26.69 64 SER D N 1
ATOM 6189 C CA . SER D 1 85 ? -37.944 6.321 6.657 1.00 27.98 64 SER D CA 1
ATOM 6190 C C . SER D 1 85 ? -37.290 5.330 7.610 1.00 27.96 64 SER D C 1
ATOM 6191 O O . SER D 1 85 ? -36.818 4.271 7.180 1.00 30.73 64 SER D O 1
ATOM 6194 N N . ARG D 1 86 ? -37.254 5.658 8.881 1.00 27.21 65 ARG D N 1
ATOM 6195 C CA . ARG D 1 86 ? -36.548 4.797 9.821 1.00 28.87 65 ARG D CA 1
ATOM 6196 C C . ARG D 1 86 ? -37.170 3.398 9.992 1.00 28.60 65 ARG D C 1
ATOM 6197 O O . ARG D 1 86 ? -36.446 2.430 10.204 1.00 27.44 65 ARG D O 1
ATOM 6205 N N . ALA D 1 87 ? -38.497 3.326 9.891 1.00 27.63 66 ALA D N 1
ATOM 6206 C CA . ALA D 1 87 ? -39.222 2.063 9.952 1.00 27.44 66 ALA D CA 1
ATOM 6207 C C . ALA D 1 87 ? -39.000 1.283 8.646 1.00 27.14 66 ALA D C 1
ATOM 6208 O O . ALA D 1 87 ? -38.756 0.085 8.661 1.00 27.68 66 ALA D O 1
ATOM 6210 N N . ASN D 1 88 ? -39.034 1.987 7.530 1.00 26.12 67 ASN D N 1
ATOM 6211 C CA . ASN D 1 88 ? -38.832 1.348 6.261 1.00 26.69 67 ASN D CA 1
ATOM 6212 C C . ASN D 1 88 ? -37.399 0.814 6.051 1.00 27.95 67 ASN D C 1
ATOM 6213 O O . ASN D 1 88 ? -37.217 -0.293 5.541 1.00 26.23 67 ASN D O 1
ATOM 6218 N N . ASP D 1 89 ? -36.404 1.596 6.474 1.00 28.88 68 ASP D N 1
ATOM 6219 C CA . ASP D 1 89 ? -35.015 1.162 6.405 1.00 30.15 68 ASP D CA 1
ATOM 6220 C C . ASP D 1 89 ? -34.811 -0.074 7.292 1.00 29.50 68 ASP D C 1
ATOM 6221 O O . ASP D 1 89 ? -34.140 -1.004 6.882 1.00 30.23 68 ASP D O 1
ATOM 6226 N N . THR D 1 90 ? -35.444 -0.098 8.462 1.00 28.80 69 THR D N 1
ATOM 6227 C CA . THR D 1 90 ? -35.382 -1.257 9.358 1.00 29.63 69 THR D CA 1
ATOM 6228 C C . THR D 1 90 ? -35.953 -2.452 8.679 1.00 30.29 69 THR D C 1
ATOM 6229 O O . THR D 1 90 ? -35.328 -3.516 8.667 1.00 30.77 69 THR D O 1
ATOM 6233 N N . LEU D 1 91 ? -37.126 -2.283 8.070 1.00 30.25 70 LEU D N 1
ATOM 6234 C CA . LEU D 1 91 ? -37.743 -3.395 7.372 1.00 28.51 70 LEU D CA 1
ATOM 6235 C C . LEU D 1 91 ? -36.854 -3.887 6.221 1.00 29.61 70 LEU D C 1
ATOM 6236 O O . LEU D 1 91 ? -36.691 -5.085 6.034 1.00 31.06 70 LEU D O 1
ATOM 6241 N N . ASN D 1 92 ? -36.338 -2.975 5.415 1.00 28.99 71 ASN D N 1
ATOM 6242 C CA . ASN D 1 92 ? -35.539 -3.371 4.256 1.00 30.46 71 ASN D CA 1
ATOM 6243 C C . ASN D 1 92 ? -34.260 -4.161 4.669 1.00 31.58 71 ASN D C 1
ATOM 6244 O O . ASN D 1 92 ? -33.935 -5.185 4.076 1.00 30.96 71 ASN D O 1
ATOM 6249 N N . ILE D 1 93 ? -33.590 -3.698 5.722 1.00 30.46 72 ILE D N 1
ATOM 6250 C CA . ILE D 1 93 ? -32.455 -4.409 6.270 1.00 31.04 72 ILE D CA 1
ATOM 6251 C C . ILE D 1 93 ? -32.860 -5.826 6.724 1.00 31.03 72 ILE D C 1
ATOM 6252 O O . ILE D 1 93 ? -32.190 -6.773 6.423 1.00 31.13 72 ILE D O 1
ATOM 6257 N N . ILE D 1 94 ? -33.977 -5.953 7.435 1.00 31.15 73 ILE D N 1
ATOM 6258 C CA . ILE D 1 94 ? -34.425 -7.250 7.904 1.00 30.49 73 ILE D CA 1
ATOM 6259 C C . ILE D 1 94 ? -34.679 -8.189 6.721 1.00 30.30 73 ILE D C 1
ATOM 6260 O O . ILE D 1 94 ? -34.231 -9.325 6.720 1.00 30.33 73 ILE D O 1
ATOM 6265 N N . LEU D 1 95 ? -35.402 -7.703 5.730 1.00 28.82 74 LEU D N 1
ATOM 6266 C CA . LEU D 1 95 ? -35.761 -8.551 4.620 1.00 29.53 74 LEU D CA 1
ATOM 6267 C C . LEU D 1 95 ? -34.521 -8.965 3.806 1.00 30.85 74 LEU D C 1
ATOM 6268 O O . LEU D 1 95 ? -34.430 -10.110 3.378 1.00 29.49 74 LEU D O 1
ATOM 6273 N N . ARG D 1 96 ? -33.572 -8.048 3.656 1.00 31.35 75 ARG D N 1
ATOM 6274 C CA . ARG D 1 96 ? -32.294 -8.359 3.033 1.00 36.31 75 ARG D CA 1
ATOM 6275 C C . ARG D 1 96 ? -31.572 -9.494 3.779 1.00 36.70 75 ARG D C 1
ATOM 6276 O O . ARG D 1 96 ? -31.157 -10.447 3.162 1.00 37.91 75 ARG D O 1
ATOM 6284 N N . GLU D 1 97 ? -31.496 -9.423 5.098 1.00 36.27 76 GLU D N 1
ATOM 6285 C CA . GLU D 1 97 ? -30.902 -10.509 5.885 1.00 37.42 76 GLU D CA 1
ATOM 6286 C C . GLU D 1 97 ? -31.633 -11.820 5.726 1.00 36.67 76 GLU D C 1
ATOM 6287 O O . GLU D 1 97 ? -31.014 -12.874 5.783 1.00 37.34 76 GLU D O 1
ATOM 6293 N N . LEU D 1 98 ? -32.957 -11.771 5.508 1.00 35.57 77 LEU D N 1
ATOM 6294 C CA . LEU D 1 98 ? -33.722 -12.998 5.258 1.00 32.78 77 LEU D CA 1
ATOM 6295 C C . LEU D 1 98 ? -33.665 -13.458 3.809 1.00 32.12 77 LEU D C 1
ATOM 6296 O O . LEU D 1 98 ? -34.190 -14.516 3.499 1.00 35.61 77 LEU D O 1
ATOM 6301 N N . GLY D 1 99 ? -33.028 -12.706 2.912 1.00 31.13 78 GLY D N 1
ATOM 6302 C CA . GLY D 1 99 ? -33.078 -13.027 1.494 1.00 31.28 78 GLY D CA 1
ATOM 6303 C C . GLY D 1 99 ? -34.491 -12.847 0.909 1.00 31.90 78 GLY D C 1
ATOM 6304 O O . GLY D 1 99 ? -34.879 -13.539 -0.027 1.00 30.05 78 GLY D O 1
ATOM 6305 N N . GLN D 1 100 ? -35.276 -11.927 1.461 1.00 32.18 79 GLN D N 1
ATOM 6306 C CA . GLN D 1 100 ? -36.680 -11.780 1.038 1.00 30.82 79 GLN D CA 1
ATOM 6307 C C . GLN D 1 100 ? -37.025 -10.330 0.648 1.00 30.45 79 GLN D C 1
ATOM 6308 O O . GLN D 1 100 ? -38.159 -9.846 0.829 1.00 27.55 79 GLN D O 1
ATOM 6314 N N . SER D 1 101 ? -36.059 -9.664 0.038 1.00 29.73 80 SER D N 1
ATOM 6315 C CA . SER D 1 101 ? -36.262 -8.294 -0.385 1.00 29.57 80 SER D CA 1
ATOM 6316 C C . SER D 1 101 ? -37.286 -8.151 -1.519 1.00 27.59 80 SER D C 1
ATOM 6317 O O . SER D 1 101 ? -37.674 -7.056 -1.858 1.00 26.28 80 SER D O 1
ATOM 6320 N N . TYR D 1 102 ? -37.756 -9.278 -2.079 1.00 27.91 81 TYR D N 1
ATOM 6321 C CA . TYR D 1 102 ? -38.704 -9.306 -3.207 1.00 26.39 81 TYR D CA 1
ATOM 6322 C C . TYR D 1 102 ? -40.194 -9.373 -2.753 1.00 25.21 81 TYR D C 1
ATOM 6323 O O . TYR D 1 102 ? -41.085 -9.227 -3.600 1.00 24.00 81 TYR D O 1
ATOM 6332 N N . ILE D 1 103 ? -40.469 -9.552 -1.449 1.00 23.81 82 ILE D N 1
ATOM 6333 C CA . ILE D 1 103 ? -41.841 -9.706 -1.022 1.00 24.56 82 ILE D CA 1
ATOM 6334 C C . ILE D 1 103 ? -42.625 -8.401 -1.074 1.00 25.19 82 ILE D C 1
ATOM 6335 O O . ILE D 1 103 ? -42.073 -7.306 -1.122 1.00 25.06 82 ILE D O 1
ATOM 6340 N N . SER D 1 104 ? -43.928 -8.551 -1.080 1.00 24.63 83 SER D N 1
ATOM 6341 C CA . SER D 1 104 ? -44.845 -7.415 -1.110 1.00 24.08 83 SER D CA 1
ATOM 6342 C C . SER D 1 104 ? -44.706 -6.579 0.150 1.00 23.49 83 SER D C 1
ATOM 6343 O O . SER D 1 104 ? -44.641 -7.114 1.260 1.00 22.60 83 SER D O 1
ATOM 6346 N N . VAL D 1 105 ? -44.551 -5.262 -0.022 1.00 22.35 84 VAL D N 1
ATOM 6347 C CA . VAL D 1 105 ? -44.451 -4.364 1.109 1.00 21.93 84 VAL D CA 1
ATOM 6348 C C . VAL D 1 105 ? -45.495 -3.269 0.944 1.00 21.92 84 VAL D C 1
ATOM 6349 O O . VAL D 1 105 ? -45.613 -2.714 -0.125 1.00 21.90 84 VAL D O 1
ATOM 6353 N N . LYS D 1 106 ? -46.244 -2.972 1.995 1.00 22.04 85 LYS D N 1
ATOM 6354 C CA . LYS D 1 106 ? -47.247 -1.924 1.978 1.00 23.53 85 LYS D CA 1
ATOM 6355 C C . LYS D 1 106 ? -46.991 -0.944 3.085 1.00 22.95 85 LYS D C 1
ATOM 6356 O O . LYS D 1 106 ? -46.654 -1.345 4.204 1.00 22.41 85 LYS D O 1
ATOM 6362 N N . LYS D 1 107 ? -47.133 0.346 2.777 1.00 23.07 86 LYS D N 1
ATOM 6363 C CA . LYS D 1 107 ? -46.835 1.398 3.765 1.00 22.04 86 LYS D CA 1
ATOM 6364 C C . LYS D 1 107 ? -48.036 2.270 3.979 1.00 21.29 86 LYS D C 1
ATOM 6365 O O . LYS D 1 107 ? -48.830 2.523 3.050 1.00 21.50 86 LYS D O 1
ATOM 6371 N N . THR D 1 108 ? -48.199 2.728 5.203 1.00 20.05 87 THR D N 1
ATOM 6372 C CA . THR D 1 108 ? -49.339 3.547 5.538 1.00 20.22 87 THR D CA 1
ATOM 6373 C C . THR D 1 108 ? -49.020 4.526 6.648 1.00 20.84 87 THR D C 1
ATOM 6374 O O . THR D 1 108 ? -48.251 4.250 7.550 1.00 19.71 87 THR D O 1
ATOM 6378 N N . TRP D 1 109 ? -49.645 5.691 6.565 1.00 22.28 88 TRP D N 1
ATOM 6379 C CA . TRP D 1 109 ? -49.486 6.663 7.615 1.00 21.94 88 TRP D CA 1
ATOM 6380 C C . TRP D 1 109 ? -50.007 6.125 8.904 1.00 21.63 88 TRP D C 1
ATOM 6381 O O . TRP D 1 109 ? -49.571 6.552 9.955 1.00 23.15 88 TRP D O 1
ATOM 6392 N N . ARG D 1 110 ? -50.965 5.194 8.836 1.00 21.17 89 ARG D N 1
ATOM 6393 C CA . ARG D 1 110 ? -51.630 4.720 10.015 1.00 21.09 89 ARG D CA 1
ATOM 6394 C C . ARG D 1 110 ? -50.694 3.965 10.948 1.00 22.15 89 ARG D C 1
ATOM 6395 O O . ARG D 1 110 ? -50.997 3.846 12.148 1.00 22.55 89 ARG D O 1
ATOM 6403 N N . LEU D 1 111 ? -49.529 3.539 10.448 1.00 22.15 90 LEU D N 1
ATOM 6404 C CA . LEU D 1 111 ? -48.517 2.940 11.320 1.00 23.04 90 LEU D CA 1
ATOM 6405 C C . LEU D 1 111 ? -47.445 3.952 11.762 1.00 24.00 90 LEU D C 1
ATOM 6406 O O . LEU D 1 111 ? -46.496 3.581 12.468 1.00 22.84 90 LEU D O 1
ATOM 6411 N N . ASN D 1 112 ? -47.612 5.231 11.419 1.00 23.76 91 ASN D N 1
ATOM 6412 C CA . ASN D 1 112 ? -46.654 6.218 11.882 1.00 24.68 91 ASN D CA 1
ATOM 6413 C C . ASN D 1 112 ? -46.580 6.237 13.402 1.00 25.38 91 ASN D C 1
ATOM 6414 O O . ASN D 1 112 ? -47.570 5.962 14.076 1.00 25.00 91 ASN D O 1
ATOM 6419 N N . GLU D 1 113 ? -45.402 6.599 13.908 1.00 25.67 92 GLU D N 1
ATOM 6420 C CA . GLU D 1 113 ? -45.227 7.016 15.280 1.00 27.47 92 GLU D CA 1
ATOM 6421 C C . GLU D 1 113 ? -46.319 8.023 15.674 1.00 28.02 92 GLU D C 1
ATOM 6422 O O . GLU D 1 113 ? -46.869 8.755 14.838 1.00 25.57 92 GLU D O 1
ATOM 6428 N N . ARG D 1 114 ? -46.625 8.061 16.964 1.00 28.16 93 ARG D N 1
ATOM 6429 C CA . ARG D 1 114 ? -47.466 9.118 17.511 1.00 29.55 93 ARG D CA 1
ATOM 6430 C C . ARG D 1 114 ? -46.953 10.517 17.157 1.00 29.45 93 ARG D C 1
ATOM 6431 O O . ARG D 1 114 ? -45.739 10.772 17.157 1.00 27.57 93 ARG D O 1
ATOM 6439 N N . HIS D 1 115 ? -47.863 11.401 16.779 1.00 29.72 94 HIS D N 1
ATOM 6440 C CA . HIS D 1 115 ? -47.501 12.797 16.514 1.00 30.08 94 HIS D CA 1
ATOM 6441 C C . HIS D 1 115 ? -47.311 13.536 17.831 1.00 30.60 94 HIS D C 1
ATOM 6442 O O . HIS D 1 115 ? -48.166 13.466 18.695 1.00 30.77 94 HIS D O 1
ATOM 6449 N N . TYR D 1 116 ? -46.190 14.207 18.004 1.00 31.89 95 TYR D N 1
ATOM 6450 C CA . TYR D 1 116 ? -45.899 14.911 19.271 1.00 35.57 95 TYR D CA 1
ATOM 6451 C C . TYR D 1 116 ? -46.128 16.444 19.180 1.00 35.23 95 TYR D C 1
ATOM 6452 O O . TYR D 1 116 ? -45.656 17.202 20.009 1.00 35.78 95 TYR D O 1
ATOM 6461 N N . GLY D 1 117 ? -46.891 16.871 18.181 1.00 33.02 96 GLY D N 1
ATOM 6462 C CA . GLY D 1 117 ? -47.240 18.259 18.023 1.00 33.61 96 GLY D CA 1
ATOM 6463 C C . GLY D 1 117 ? -46.036 19.200 18.007 1.00 34.16 96 GLY D C 1
ATOM 6464 O O . GLY D 1 117 ? -44.980 18.878 17.431 1.00 34.25 96 GLY D O 1
ATOM 6465 N N . ALA D 1 118 ? -46.186 20.326 18.695 1.00 33.12 97 ALA D N 1
ATOM 6466 C CA . ALA D 1 118 ? -45.129 21.345 18.764 1.00 35.86 97 ALA D CA 1
ATOM 6467 C C . ALA D 1 118 ? -43.933 20.905 19.563 1.00 35.28 97 ALA D C 1
ATOM 6468 O O . ALA D 1 118 ? -42.948 21.603 19.553 1.00 37.40 97 ALA D O 1
ATOM 6470 N N . LEU D 1 119 ? -43.987 19.757 20.238 1.00 37.47 98 LEU D N 1
ATOM 6471 C CA . LEU D 1 119 ? -42.785 19.223 20.909 1.00 37.22 98 LEU D CA 1
ATOM 6472 C C . LEU D 1 119 ? -41.747 18.676 19.922 1.00 38.10 98 LEU D C 1
ATOM 6473 O O . LEU D 1 119 ? -40.581 18.489 20.294 1.00 40.27 98 LEU D O 1
ATOM 6478 N N . GLN D 1 120 ? -42.156 18.392 18.681 1.00 36.45 99 GLN D N 1
ATOM 6479 C CA . GLN D 1 120 ? -41.238 17.747 17.718 1.00 36.55 99 GLN D CA 1
ATOM 6480 C C . GLN D 1 120 ? -40.011 18.582 17.435 1.00 38.86 99 GLN D C 1
ATOM 6481 O O . GLN D 1 120 ? -40.112 19.717 16.982 1.00 39.96 99 GLN D O 1
ATOM 6487 N N . GLY D 1 121 ? -38.838 18.004 17.678 1.00 41.40 100 GLY D N 1
ATOM 6488 C CA . GLY D 1 121 ? -37.569 18.707 17.474 1.00 42.80 100 GLY D CA 1
ATOM 6489 C C . GLY D 1 121 ? -36.960 19.299 18.745 1.00 45.29 100 GLY D C 1
ATOM 6490 O O . GLY D 1 121 ? -35.810 19.711 18.731 1.00 45.08 100 GLY D O 1
ATOM 6491 N N . LEU D 1 122 ? -37.715 19.307 19.838 1.00 47.57 101 LEU D N 1
ATOM 6492 C CA . LEU D 1 122 ? -37.249 19.837 21.109 1.00 51.17 101 LEU D CA 1
ATOM 6493 C C . LEU D 1 122 ? -36.818 18.723 22.076 1.00 56.71 101 LEU D C 1
ATOM 6494 O O . LEU D 1 122 ? -37.315 17.599 22.014 1.00 52.06 101 LEU D O 1
ATOM 6499 N N . ASN D 1 123 ? -35.894 19.051 22.988 1.00 62.82 102 ASN D N 1
ATOM 6500 C CA . ASN D 1 123 ? -35.575 18.165 24.114 1.00 64.67 102 ASN D CA 1
ATOM 6501 C C . ASN D 1 123 ? -36.497 18.453 25.297 1.00 64.62 102 ASN D C 1
ATOM 6502 O O . ASN D 1 123 ? -37.306 19.397 25.260 1.00 60.36 102 ASN D O 1
ATOM 6507 N N . LYS D 1 124 ? -36.387 17.616 26.322 1.00 66.79 103 LYS D N 1
ATOM 6508 C CA . LYS D 1 124 ? -37.303 17.645 27.445 1.00 68.80 103 LYS D CA 1
ATOM 6509 C C . LYS D 1 124 ? -37.187 18.970 28.230 1.00 69.80 103 LYS D C 1
ATOM 6510 O O . LYS D 1 124 ? -38.199 19.527 28.694 1.00 66.87 103 LYS D O 1
ATOM 6512 N N . SER D 1 125 ? -35.977 19.512 28.328 1.00 72.34 104 SER D N 1
ATOM 6513 C CA . SER D 1 125 ? -35.769 20.741 29.089 1.00 76.31 104 SER D CA 1
ATOM 6514 C C . SER D 1 125 ? -36.292 21.964 28.298 1.00 74.82 104 SER D C 1
ATOM 6515 O O . SER D 1 125 ? -36.930 22.842 28.892 1.00 70.93 104 SER D O 1
ATOM 6518 N N . GLU D 1 126 ? -36.046 22.017 26.977 1.00 70.30 105 GLU D N 1
ATOM 6519 C CA . GLU D 1 126 ? -36.616 23.088 26.124 1.00 67.49 105 GLU D CA 1
ATOM 6520 C C . GLU D 1 126 ? -38.145 23.063 26.162 1.00 63.82 105 GLU D C 1
ATOM 6521 O O . GLU D 1 126 ? -38.808 24.103 26.073 1.00 66.88 105 GLU D O 1
ATOM 6527 N N . THR D 1 127 ? -38.696 21.872 26.335 1.00 58.94 106 THR D N 1
ATOM 6528 C CA . THR D 1 127 ? -40.125 21.703 26.402 1.00 57.87 106 THR D CA 1
ATOM 6529 C C . THR D 1 127 ? -40.680 22.232 27.737 1.00 58.72 106 THR D C 1
ATOM 6530 O O . THR D 1 127 ? -41.678 22.968 27.758 1.00 52.57 106 THR D O 1
ATOM 6534 N N . ALA D 1 128 ? -40.072 21.800 28.842 1.00 59.40 107 ALA D N 1
ATOM 6535 C CA . ALA D 1 128 ? -40.371 22.343 30.185 1.00 58.98 107 ALA D CA 1
ATOM 6536 C C . ALA D 1 128 ? -40.294 23.881 30.189 1.00 55.30 107 ALA D C 1
ATOM 6537 O O . ALA D 1 128 ? -41.253 24.542 30.577 1.00 54.69 107 ALA D O 1
ATOM 6539 N N . ALA D 1 129 ? -39.201 24.439 29.680 1.00 53.62 108 ALA D N 1
ATOM 6540 C CA . ALA D 1 129 ? -39.005 25.905 29.663 1.00 54.71 108 ALA D CA 1
ATOM 6541 C C . ALA D 1 129 ? -40.102 26.623 28.879 1.00 53.88 108 ALA D C 1
ATOM 6542 O O . ALA D 1 129 ? -40.603 27.668 29.310 1.00 50.78 108 ALA D O 1
ATOM 6544 N N . LYS D 1 130 ? -40.494 26.045 27.738 1.00 52.97 109 LYS D N 1
ATOM 6545 C CA . LYS D 1 130 ? -41.435 26.706 26.847 1.00 51.80 109 LYS D CA 1
ATOM 6546 C C . LYS D 1 130 ? -42.869 26.512 27.304 1.00 50.39 109 LYS D C 1
ATOM 6547 O O . LYS D 1 130 ? -43.656 27.462 27.299 1.00 51.21 109 LYS D O 1
ATOM 6553 N N . TYR D 1 131 ? -43.224 25.298 27.708 1.00 50.51 110 TYR D N 1
ATOM 6554 C CA . TYR D 1 131 ? -44.633 24.988 28.033 1.00 49.39 110 TYR D CA 1
ATOM 6555 C C . TYR D 1 131 ? -44.900 24.801 29.527 1.00 48.94 110 TYR D C 1
ATOM 6556 O O . TYR D 1 131 ? -46.053 24.736 29.928 1.00 47.36 110 TYR D O 1
ATOM 6565 N N . GLY D 1 132 ? -43.842 24.735 30.335 1.00 51.42 111 GLY D N 1
ATOM 6566 C CA . GLY D 1 132 ? -43.961 24.639 31.801 1.00 55.88 111 GLY D CA 1
ATOM 6567 C C . GLY D 1 132 ? -43.990 23.208 32.326 1.00 58.70 111 GLY D C 1
ATOM 6568 O O . GLY D 1 132 ? -44.440 22.302 31.630 1.00 58.09 111 GLY D O 1
ATOM 6569 N N . GLU D 1 133 ? -43.502 23.026 33.556 1.00 61.81 112 GLU D N 1
ATOM 6570 C CA . GLU D 1 133 ? -43.378 21.709 34.201 1.00 60.79 112 GLU D CA 1
ATOM 6571 C C . GLU D 1 133 ? -44.754 21.051 34.381 1.00 60.64 112 GLU D C 1
ATOM 6572 O O . GLU D 1 133 ? -44.880 19.851 34.187 1.00 56.08 112 GLU D O 1
ATOM 6574 N N . ASP D 1 134 ? -45.775 21.850 34.704 1.00 58.94 113 ASP D N 1
ATOM 6575 C CA . ASP D 1 134 ? -47.128 21.350 34.909 1.00 60.13 113 ASP D CA 1
ATOM 6576 C C . ASP D 1 134 ? -47.736 20.694 33.630 1.00 63.72 113 ASP D C 1
ATOM 6577 O O . ASP D 1 134 ? -48.249 19.565 33.673 1.00 66.41 113 ASP D O 1
ATOM 6579 N N . LYS D 1 135 ? -47.676 21.413 32.503 1.00 63.43 114 LYS D N 1
ATOM 6580 C CA . LYS D 1 135 ? -48.280 20.961 31.255 1.00 60.71 114 LYS D CA 1
ATOM 6581 C C . LYS D 1 135 ? -47.485 19.752 30.724 1.00 60.10 114 LYS D C 1
ATOM 6582 O O . LYS D 1 135 ? -48.062 18.746 30.328 1.00 60.51 114 LYS D O 1
ATOM 6584 N N . VAL D 1 136 ? -46.163 19.819 30.764 1.00 60.31 115 VAL D N 1
ATOM 6585 C CA . VAL D 1 136 ? -45.352 18.672 30.380 1.00 63.39 115 VAL D CA 1
ATOM 6586 C C . VAL D 1 136 ? -45.652 17.403 31.209 1.00 68.74 115 VAL D C 1
ATOM 6587 O O . VAL D 1 136 ? -45.612 16.294 30.686 1.00 69.36 115 VAL D O 1
ATOM 6591 N N . LEU D 1 137 ? -45.955 17.563 32.496 1.00 72.00 116 LEU D N 1
ATOM 6592 C CA . LEU D 1 137 ? -46.277 16.416 33.356 1.00 77.25 116 LEU D CA 1
ATOM 6593 C C . LEU D 1 137 ? -47.640 15.814 32.953 1.00 75.09 116 LEU D C 1
ATOM 6594 O O . LEU D 1 137 ? -47.800 14.598 32.906 1.00 72.73 116 LEU D O 1
ATOM 6599 N N . ILE D 1 138 ? -48.612 16.678 32.680 1.00 68.04 117 ILE D N 1
ATOM 6600 C CA . ILE D 1 138 ? -49.908 16.229 32.223 1.00 65.92 117 ILE D CA 1
ATOM 6601 C C . ILE D 1 138 ? -49.741 15.459 30.905 1.00 61.27 117 ILE D C 1
ATOM 6602 O O . ILE D 1 138 ? -50.260 14.361 30.772 1.00 60.96 117 ILE D O 1
ATOM 6607 N N . TRP D 1 139 ? -48.966 16.003 29.964 1.00 59.02 118 TRP D N 1
ATOM 6608 C CA . TRP D 1 139 ? -48.815 15.385 28.633 1.00 53.32 118 TRP D CA 1
ATOM 6609 C C . TRP D 1 139 ? -48.171 14.042 28.704 1.00 57.15 118 TRP D C 1
ATOM 6610 O O . TRP D 1 139 ? -48.646 13.121 28.077 1.00 63.88 118 TRP D O 1
ATOM 6621 N N . ARG D 1 140 ? -47.126 13.903 29.514 1.00 61.96 119 ARG D N 1
ATOM 6622 C CA . ARG D 1 140 ? -46.376 12.648 29.664 1.00 60.62 119 ARG D CA 1
ATOM 6623 C C . ARG D 1 140 ? -47.204 11.507 30.272 1.00 60.63 119 ARG D C 1
ATOM 6624 O O . ARG D 1 140 ? -47.036 10.345 29.912 1.00 56.15 119 ARG D O 1
ATOM 6626 N N . ARG D 1 141 ? -48.100 11.850 31.190 1.00 63.82 120 ARG D N 1
ATOM 6627 C CA . ARG D 1 141 ? -48.872 10.863 31.963 1.00 63.72 120 ARG D CA 1
ATOM 6628 C C . ARG D 1 141 ? -50.215 10.555 31.324 1.00 62.26 120 ARG D C 1
ATOM 6629 O O . ARG D 1 141 ? -50.924 9.632 31.751 1.00 64.41 120 ARG D O 1
ATOM 6631 N N . SER D 1 142 ? -50.607 11.359 30.344 1.00 56.61 121 SER D N 1
ATOM 6632 C CA . SER D 1 142 ? -51.965 11.281 29.855 1.00 52.64 121 SER D CA 1
ATOM 6633 C C . SER D 1 142 ? -52.079 10.228 28.736 1.00 48.13 121 SER D C 1
ATOM 6634 O O . SER D 1 142 ? -51.128 9.947 28.011 1.00 42.51 121 SER D O 1
ATOM 6637 N N . TYR D 1 143 ? -53.259 9.639 28.647 1.00 43.51 122 TYR D N 1
ATOM 6638 C CA . TYR D 1 143 ? -53.629 8.828 27.547 1.00 41.49 122 TYR D CA 1
ATOM 6639 C C . TYR D 1 143 ? -54.380 9.697 26.550 1.00 40.55 122 TYR D C 1
ATOM 6640 O O . TYR D 1 143 ? -54.370 9.428 25.340 1.00 38.09 122 TYR D O 1
ATOM 6649 N N . ASP D 1 144 ? -55.100 10.688 27.067 1.00 41.85 123 ASP D N 1
ATOM 6650 C CA . ASP D 1 144 ? -56.081 11.403 26.269 1.00 42.13 123 ASP D CA 1
ATOM 6651 C C . ASP D 1 144 ? -55.917 12.910 26.176 1.00 38.14 123 ASP D C 1
ATOM 6652 O O . ASP D 1 144 ? -56.766 13.572 25.609 1.00 35.63 123 ASP D O 1
ATOM 6657 N N . VAL D 1 145 ? -54.833 13.465 26.699 1.00 40.61 124 VAL D N 1
ATOM 6658 C CA . VAL D 1 145 ? -54.593 14.917 26.565 1.00 42.69 124 VAL D CA 1
ATOM 6659 C C . VAL D 1 145 ? -53.395 15.167 25.661 1.00 39.58 124 VAL D C 1
ATOM 6660 O O . VAL D 1 145 ? -52.287 14.796 25.994 1.00 38.68 124 VAL D O 1
ATOM 6664 N N . PRO D 1 146 ? -53.626 15.756 24.490 1.00 38.19 125 PRO D N 1
ATOM 6665 C CA . PRO D 1 146 ? -52.527 15.883 23.545 1.00 38.67 125 PRO D CA 1
ATOM 6666 C C . PRO D 1 146 ? -51.629 17.060 23.880 1.00 39.93 125 PRO D C 1
ATOM 6667 O O . PRO D 1 146 ? -52.053 17.984 24.559 1.00 39.27 125 PRO D O 1
ATOM 6671 N N . PRO D 1 147 ? -50.379 17.035 23.404 1.00 40.51 126 PRO D N 1
ATOM 6672 C CA . PRO D 1 147 ? -49.577 18.217 23.593 1.00 40.81 126 PRO D CA 1
ATOM 6673 C C . PRO D 1 147 ? -49.974 19.340 22.647 1.00 41.23 126 PRO D C 1
ATOM 6674 O O . PRO D 1 147 ? -50.810 19.155 21.767 1.00 37.30 126 PRO D O 1
ATOM 6686 N N . SER D 1 149 ? -50.465 21.865 19.870 1.00 37.77 128 SER D N 1
ATOM 6687 C CA . SER D 1 149 ? -50.509 21.506 18.465 1.00 39.86 128 SER D CA 1
ATOM 6688 C C . SER D 1 149 ? -49.599 22.380 17.611 1.00 41.15 128 SER D C 1
ATOM 6689 O O . SER D 1 149 ? -49.295 23.500 17.982 1.00 43.15 128 SER D O 1
ATOM 6692 N N . LEU D 1 150 ? -49.202 21.839 16.460 1.00 41.85 129 LEU D N 1
ATOM 6693 C CA . LEU D 1 150 ? -48.517 22.577 15.421 1.00 41.54 129 LEU D CA 1
ATOM 6694 C C . LEU D 1 150 ? -49.501 23.404 14.658 1.00 41.54 129 LEU D C 1
ATOM 6695 O O . LEU D 1 150 ? -50.578 22.931 14.293 1.00 40.87 129 LEU D O 1
ATOM 6700 N N . ASP D 1 151 ? -49.076 24.614 14.329 1.00 44.48 130 ASP D N 1
ATOM 6701 C CA . ASP D 1 151 ? -49.809 25.431 13.390 1.00 46.31 130 ASP D CA 1
ATOM 6702 C C . ASP D 1 151 ? -49.553 24.940 11.981 1.00 42.95 130 ASP D C 1
ATOM 6703 O O . ASP D 1 151 ? -48.476 24.437 11.666 1.00 39.67 130 ASP D O 1
ATOM 6708 N N . GLU D 1 152 ? -50.517 25.166 11.111 1.00 42.98 131 GLU D N 1
ATOM 6709 C CA . GLU D 1 152 ? -50.364 24.810 9.712 1.00 46.90 131 GLU D CA 1
ATOM 6710 C C . GLU D 1 152 ? -49.249 25.573 9.005 1.00 45.58 131 GLU D C 1
ATOM 6711 O O . GLU D 1 152 ? -48.708 25.095 8.010 1.00 49.94 131 GLU D O 1
ATOM 6717 N N . SER D 1 153 ? -48.878 26.715 9.568 1.00 47.70 132 SER D N 1
ATOM 6718 C CA . SER D 1 153 ? -47.795 27.558 9.067 1.00 49.39 132 SER D CA 1
ATOM 6719 C C . SER D 1 153 ? -46.413 27.038 9.491 1.00 48.04 132 SER D C 1
ATOM 6720 O O . SER D 1 153 ? -45.385 27.519 9.006 1.00 48.39 132 SER D O 1
ATOM 6723 N N . ASP D 1 154 ? -46.372 26.062 10.389 1.00 41.68 133 ASP D N 1
ATOM 6724 C CA . ASP D 1 154 ? -45.090 25.531 10.807 1.00 42.05 133 ASP D CA 1
ATOM 6725 C C . ASP D 1 154 ? -44.525 24.553 9.757 1.00 40.75 133 ASP D C 1
ATOM 6726 O O . ASP D 1 154 ? -45.266 23.753 9.213 1.00 38.67 133 ASP D O 1
ATOM 6731 N N . ASP D 1 155 ? -43.211 24.595 9.522 1.00 42.14 134 ASP D N 1
ATOM 6732 C CA . ASP D 1 155 ? -42.575 23.749 8.507 1.00 44.06 134 ASP D CA 1
ATOM 6733 C C . ASP D 1 155 ? -42.699 22.238 8.826 1.00 41.36 134 ASP D C 1
ATOM 6734 O O . ASP D 1 155 ? -42.516 21.421 7.948 1.00 39.03 134 ASP D O 1
ATOM 6739 N N . ARG D 1 156 ? -42.947 21.915 10.093 1.00 37.55 135 ARG D N 1
ATOM 6740 C CA . ARG D 1 156 ? -43.041 20.546 10.573 1.00 38.12 135 ARG D CA 1
ATOM 6741 C C . ARG D 1 156 ? -44.417 19.929 10.298 1.00 35.15 135 ARG D C 1
ATOM 6742 O O . ARG D 1 156 ? -44.607 18.766 10.570 1.00 34.00 135 ARG D O 1
ATOM 6750 N N . HIS D 1 157 ? -45.382 20.722 9.817 1.00 35.81 136 HIS D N 1
ATOM 6751 C CA . HIS D 1 157 ? -46.776 20.272 9.766 1.00 33.97 136 HIS D CA 1
ATOM 6752 C C . HIS D 1 157 ? -46.947 19.308 8.646 1.00 34.19 136 HIS D C 1
ATOM 6753 O O . HIS D 1 157 ? -46.417 19.525 7.545 1.00 34.44 136 HIS D O 1
ATOM 6760 N N . PRO D 1 158 ? -47.648 18.204 8.921 1.00 32.16 137 PRO D N 1
ATOM 6761 C CA . PRO D 1 158 ? -47.740 17.174 7.898 1.00 31.61 137 PRO D CA 1
ATOM 6762 C C . PRO D 1 158 ? -48.317 17.633 6.587 1.00 30.84 137 PRO D C 1
ATOM 6763 O O . PRO D 1 158 ? -47.934 17.065 5.561 1.00 31.97 137 PRO D O 1
ATOM 6767 N N . ILE D 1 159 ? -49.160 18.660 6.584 1.00 32.38 138 ILE D N 1
ATOM 6768 C CA . ILE D 1 159 ? -49.725 19.137 5.312 1.00 37.42 138 ILE D CA 1
ATOM 6769 C C . ILE D 1 159 ? -48.686 19.692 4.337 1.00 38.16 138 ILE D C 1
ATOM 6770 O O . ILE D 1 159 ? -48.965 19.772 3.158 1.00 38.31 138 ILE D O 1
ATOM 6775 N N . LYS D 1 160 ? -47.497 20.048 4.809 1.00 37.56 139 LYS D N 1
ATOM 6776 C CA . LYS D 1 160 ? -46.476 20.554 3.905 1.00 41.44 139 LYS D CA 1
ATOM 6777 C C . LYS D 1 160 ? -45.680 19.427 3.246 1.00 41.73 139 LYS D C 1
ATOM 6778 O O . LYS D 1 160 ? -44.956 19.659 2.289 1.00 43.74 139 LYS D O 1
ATOM 6784 N N . ASP D 1 161 ? -45.808 18.200 3.737 1.00 39.17 140 ASP D N 1
ATOM 6785 C CA . ASP D 1 161 ? -45.039 17.091 3.177 1.00 36.49 140 ASP D CA 1
ATOM 6786 C C . ASP D 1 161 ? -45.881 16.378 2.121 1.00 35.21 140 ASP D C 1
ATOM 6787 O O . ASP D 1 161 ? -46.936 15.821 2.458 1.00 33.16 140 ASP D O 1
ATOM 6792 N N . PRO D 1 162 ? -45.403 16.360 0.854 1.00 33.77 141 PRO D N 1
ATOM 6793 C CA . PRO D 1 162 ? -46.151 15.745 -0.235 1.00 33.33 141 PRO D CA 1
ATOM 6794 C C . PRO D 1 162 ? -46.401 14.235 -0.076 1.00 31.15 141 PRO D C 1
ATOM 6795 O O . PRO D 1 162 ? -47.328 13.704 -0.711 1.00 29.06 141 PRO D O 1
ATOM 6799 N N . ARG D 1 163 ? -45.676 13.550 0.810 1.00 28.23 142 ARG D N 1
ATOM 6800 C CA . ARG D 1 163 ? -46.002 12.119 1.023 1.00 27.97 142 ARG D CA 1
ATOM 6801 C C . ARG D 1 163 ? -47.416 11.890 1.637 1.00 28.11 142 ARG D C 1
ATOM 6802 O O . ARG D 1 163 ? -47.911 10.788 1.588 1.00 26.94 142 ARG D O 1
ATOM 6810 N N . TYR D 1 164 ? -48.014 12.918 2.245 1.00 27.34 143 TYR D N 1
ATOM 6811 C CA . TYR D 1 164 ? -49.345 12.845 2.840 1.00 26.34 143 TYR D CA 1
ATOM 6812 C C . TYR D 1 164 ? -50.454 13.490 2.015 1.00 27.14 143 TYR D C 1
ATOM 6813 O O . TYR D 1 164 ? -51.573 13.640 2.496 1.00 26.59 143 TYR D O 1
ATOM 6822 N N . LYS D 1 165 ? -50.187 13.829 0.759 1.00 29.28 144 LYS D N 1
ATOM 6823 C CA . LYS D 1 165 ? -51.159 14.602 0.010 1.00 30.63 144 LYS D CA 1
ATOM 6824 C C . LYS D 1 165 ? -52.430 13.796 -0.354 1.00 30.40 144 LYS D C 1
ATOM 6825 O O . LYS D 1 165 ? -53.414 14.374 -0.785 1.00 28.50 144 LYS D O 1
ATOM 6831 N N . HIS D 1 166 ? -52.382 12.467 -0.223 1.00 27.68 145 HIS D N 1
ATOM 6832 C CA . HIS D 1 166 ? -53.532 11.624 -0.517 1.00 27.47 145 HIS D CA 1
ATOM 6833 C C . HIS D 1 166 ? -54.505 11.505 0.651 1.00 26.19 145 HIS D C 1
ATOM 6834 O O . HIS D 1 166 ? -55.544 10.892 0.510 1.00 25.86 145 HIS D O 1
ATOM 6841 N N . ILE D 1 167 ? -54.186 12.138 1.769 1.00 25.30 146 ILE D N 1
ATOM 6842 C CA . ILE D 1 167 ? -54.973 12.077 2.982 1.00 26.79 146 ILE D CA 1
ATOM 6843 C C . ILE D 1 167 ? -55.708 13.404 3.236 1.00 27.67 146 ILE D C 1
ATOM 6844 O O . ILE D 1 167 ? -55.088 14.449 3.256 1.00 26.28 146 ILE D O 1
ATOM 6849 N N . PRO D 1 168 ? -57.018 13.361 3.450 1.00 29.38 147 PRO D N 1
ATOM 6850 C CA . PRO D 1 168 ? -57.682 14.647 3.687 1.00 30.92 147 PRO D CA 1
ATOM 6851 C C . PRO D 1 168 ? -57.041 15.407 4.829 1.00 33.35 147 PRO D C 1
ATOM 6852 O O . PRO D 1 168 ? -56.767 14.834 5.904 1.00 36.10 147 PRO D O 1
ATOM 6856 N N . LYS D 1 169 ? -56.824 16.695 4.600 1.00 36.31 148 LYS D N 1
ATOM 6857 C CA . LYS D 1 169 ? -56.103 17.560 5.533 1.00 40.21 148 LYS D CA 1
ATOM 6858 C C . LYS D 1 169 ? -56.703 17.494 6.925 1.00 36.87 148 LYS D C 1
ATOM 6859 O O . LYS D 1 169 ? -55.990 17.510 7.920 1.00 34.47 148 LYS D O 1
ATOM 6865 N N . ARG D 1 170 ? -58.026 17.445 6.997 1.00 35.24 149 ARG D N 1
ATOM 6866 C CA . ARG D 1 170 ? -58.690 17.382 8.293 1.00 34.56 149 ARG D CA 1
ATOM 6867 C C . ARG D 1 170 ? -58.250 16.153 9.141 1.00 32.57 149 ARG D C 1
ATOM 6868 O O . ARG D 1 170 ? -58.261 16.208 10.355 1.00 30.43 149 ARG D O 1
ATOM 6876 N N . GLU D 1 171 ? -57.850 15.060 8.494 1.00 29.21 150 GLU D N 1
ATOM 6877 C CA . GLU D 1 171 ? -57.425 13.862 9.226 1.00 30.28 150 GLU D CA 1
ATOM 6878 C C . GLU D 1 171 ? -55.923 13.812 9.485 1.00 27.94 150 GLU D C 1
ATOM 6879 O O . GLU D 1 171 ? -55.462 12.967 10.217 1.00 29.24 150 GLU D O 1
ATOM 6885 N N . LEU D 1 172 ? -55.148 14.711 8.925 1.00 27.24 151 LEU D N 1
ATOM 6886 C CA . LEU D 1 172 ? -53.719 14.746 9.283 1.00 28.17 151 LEU D CA 1
ATOM 6887 C C . LEU D 1 172 ? -53.593 15.398 10.642 1.00 29.39 151 LEU D C 1
ATOM 6888 O O . LEU D 1 172 ? -54.133 16.461 10.872 1.00 31.69 151 LEU D O 1
ATOM 6893 N N . PRO D 1 173 ? -52.885 14.771 11.560 1.00 30.86 152 PRO D N 1
ATOM 6894 C CA . PRO D 1 173 ? -52.763 15.362 12.891 1.00 30.69 152 PRO D CA 1
ATOM 6895 C C . PRO D 1 173 ? -51.817 16.571 12.989 1.00 30.19 152 PRO D C 1
ATOM 6896 O O . PRO D 1 173 ? -50.777 16.578 12.362 1.00 30.77 152 PRO D O 1
ATOM 6900 N N . SER D 1 174 ? -52.199 17.528 13.815 1.00 28.79 153 SER D N 1
ATOM 6901 C CA . SER D 1 174 ? -51.354 18.637 14.269 1.00 32.62 153 SER D CA 1
ATOM 6902 C C . SER D 1 174 ? -50.713 18.283 15.601 1.00 30.97 153 SER D C 1
ATOM 6903 O O . SER D 1 174 ? -49.807 18.971 16.033 1.00 32.67 153 SER D O 1
ATOM 6906 N N . THR D 1 175 ? -51.242 17.243 16.240 1.00 31.46 154 THR D N 1
ATOM 6907 C CA . THR D 1 175 ? -50.761 16.717 17.510 1.00 30.10 154 THR D CA 1
ATOM 6908 C C . THR D 1 175 ? -51.537 15.454 17.738 1.00 28.56 154 THR D C 1
ATOM 6909 O O . THR D 1 175 ? -52.560 15.262 17.125 1.00 28.83 154 THR D O 1
ATOM 6913 N N . GLU D 1 176 ? -51.076 14.582 18.623 1.00 28.89 155 GLU D N 1
ATOM 6914 C CA . GLU D 1 176 ? -51.846 13.387 19.000 1.00 29.38 155 GLU D CA 1
ATOM 6915 C C . GLU D 1 176 ? -51.638 13.085 20.479 1.00 29.48 155 GLU D C 1
ATOM 6916 O O . GLU D 1 176 ? -50.552 13.276 20.965 1.00 27.63 155 GLU D O 1
ATOM 6922 N N . CYS D 1 177 ? -52.687 12.622 21.160 1.00 29.80 156 CYS D N 1
ATOM 6923 C CA . CYS D 1 177 ? -52.486 11.879 22.407 1.00 33.37 156 CYS D CA 1
ATOM 6924 C C . CYS D 1 177 ? -52.492 10.400 22.012 1.00 30.32 156 CYS D C 1
ATOM 6925 O O . CYS D 1 177 ? -52.762 10.091 20.875 1.00 29.84 156 CYS D O 1
ATOM 6928 N N . LEU D 1 178 ? -52.136 9.511 22.924 1.00 30.33 157 LEU D N 1
ATOM 6929 C CA . LEU D 1 178 ? -52.006 8.104 22.590 1.00 30.18 157 LEU D CA 1
ATOM 6930 C C . LEU D 1 178 ? -53.365 7.548 22.157 1.00 30.64 157 LEU D C 1
ATOM 6931 O O . LEU D 1 178 ? -53.439 6.704 21.286 1.00 27.60 157 LEU D O 1
ATOM 6936 N N . LYS D 1 179 ? -54.421 8.093 22.728 1.00 31.70 158 LYS D N 1
ATOM 6937 C CA . LYS D 1 179 ? -55.747 7.709 22.342 1.00 32.84 158 LYS D CA 1
ATOM 6938 C C . LYS D 1 179 ? -56.014 7.971 20.856 1.00 31.47 158 LYS D C 1
ATOM 6939 O O . LYS D 1 179 ? -56.655 7.149 20.183 1.00 27.93 158 LYS D O 1
ATOM 6945 N N . ASP D 1 180 ? -55.576 9.126 20.372 1.00 28.67 159 ASP D N 1
ATOM 6946 C CA . ASP D 1 180 ? -55.701 9.449 18.949 1.00 28.22 159 ASP D CA 1
ATOM 6947 C C . ASP D 1 180 ? -54.904 8.438 18.106 1.00 26.04 159 ASP D C 1
ATOM 6948 O O . ASP D 1 180 ? -55.361 8.009 17.081 1.00 24.17 159 ASP D O 1
ATOM 6953 N N . THR D 1 181 ? -53.690 8.118 18.536 1.00 25.30 160 THR D N 1
ATOM 6954 C CA . THR D 1 181 ? -52.848 7.204 17.811 1.00 24.30 160 THR D CA 1
ATOM 6955 C C . THR D 1 181 ? -53.547 5.867 17.693 1.00 25.37 160 THR D C 1
ATOM 6956 O O . THR D 1 181 ? -53.701 5.361 16.596 1.00 25.03 160 THR D O 1
ATOM 6960 N N . VAL D 1 182 ? -54.068 5.345 18.802 1.00 26.43 161 VAL D N 1
ATOM 6961 C CA . VAL D 1 182 ? -54.744 4.043 18.804 1.00 26.05 161 VAL D CA 1
ATOM 6962 C C . VAL D 1 182 ? -55.914 4.099 17.844 1.00 27.06 161 VAL D C 1
ATOM 6963 O O . VAL D 1 182 ? -56.090 3.194 17.040 1.00 27.84 161 VAL D O 1
ATOM 6967 N N . ALA D 1 183 ? -56.680 5.192 17.869 1.00 26.89 162 ALA D N 1
ATOM 6968 C CA . ALA D 1 183 ? -57.885 5.270 17.049 1.00 26.23 162 ALA D CA 1
ATOM 6969 C C . ALA D 1 183 ? -57.580 5.267 15.510 1.00 26.26 162 ALA D C 1
ATOM 6970 O O . ALA D 1 183 ? -58.412 4.863 14.692 1.00 24.57 162 ALA D O 1
ATOM 6972 N N . ARG D 1 184 ? -56.371 5.684 15.114 1.00 26.45 163 ARG D N 1
ATOM 6973 C CA . ARG D 1 184 ? -56.017 5.631 13.694 1.00 25.03 163 ARG D CA 1
ATOM 6974 C C . ARG D 1 184 ? -55.141 4.452 13.290 1.00 23.47 163 ARG D C 1
ATOM 6975 O O . ARG D 1 184 ? -55.089 4.119 12.100 1.00 22.37 163 ARG D O 1
ATOM 6983 N N . VAL D 1 185 ? -54.548 3.749 14.249 1.00 22.80 164 VAL D N 1
ATOM 6984 C CA . VAL D 1 185 ? -53.858 2.488 13.941 1.00 22.44 164 VAL D CA 1
ATOM 6985 C C . VAL D 1 185 ? -54.843 1.316 13.702 1.00 22.78 164 VAL D C 1
ATOM 6986 O O . VAL D 1 185 ? -54.729 0.569 12.696 1.00 22.91 164 VAL D O 1
ATOM 6990 N N . ILE D 1 186 ? -55.832 1.167 14.582 1.00 22.85 165 ILE D N 1
ATOM 6991 C CA . ILE D 1 186 ? -56.626 -0.063 14.568 1.00 23.14 165 ILE D CA 1
ATOM 6992 C C . ILE D 1 186 ? -57.368 -0.308 13.241 1.00 22.66 165 ILE D C 1
ATOM 6993 O O . ILE D 1 186 ? -57.440 -1.433 12.783 1.00 22.29 165 ILE D O 1
ATOM 6998 N N . PRO D 1 187 ? -57.909 0.750 12.603 1.00 22.17 166 PRO D N 1
ATOM 6999 C CA . PRO D 1 187 ? -58.510 0.484 11.319 1.00 23.24 166 PRO D CA 1
ATOM 7000 C C . PRO D 1 187 ? -57.594 -0.190 10.290 1.00 22.19 166 PRO D C 1
ATOM 7001 O O . PRO D 1 187 ? -58.068 -0.995 9.486 1.00 22.45 166 PRO D O 1
ATOM 7005 N N . TYR D 1 188 ? -56.310 0.085 10.347 1.00 21.46 167 TYR D N 1
ATOM 7006 C CA . TYR D 1 188 ? -55.376 -0.561 9.426 1.00 22.11 167 TYR D CA 1
ATOM 7007 C C . TYR D 1 188 ? -55.192 -2.031 9.779 1.00 22.09 167 TYR D C 1
ATOM 7008 O O . TYR D 1 188 ? -55.067 -2.879 8.907 1.00 23.09 167 TYR D O 1
ATOM 7017 N N . TRP D 1 189 ? -55.237 -2.346 11.076 1.00 22.96 168 TRP D N 1
ATOM 7018 C CA . TRP D 1 189 ? -55.246 -3.721 11.516 1.00 22.28 168 TRP D CA 1
ATOM 7019 C C . TRP D 1 189 ? -56.456 -4.376 10.949 1.00 22.42 168 TRP D C 1
ATOM 7020 O O . TRP D 1 189 ? -56.394 -5.438 10.354 1.00 24.01 168 TRP D O 1
ATOM 7031 N N . THR D 1 190 ? -57.602 -3.750 11.101 1.00 22.18 169 THR D N 1
ATOM 7032 C CA . THR D 1 190 ? -58.836 -4.368 10.672 1.00 22.48 169 THR D CA 1
ATOM 7033 C C . THR D 1 190 ? -58.903 -4.590 9.167 1.00 24.52 169 THR D C 1
ATOM 7034 O O . THR D 1 190 ? -59.303 -5.665 8.711 1.00 23.88 169 THR D O 1
ATOM 7038 N N . ASP D 1 191 ? -58.527 -3.576 8.385 1.00 25.60 170 ASP D N 1
ATOM 7039 C CA . ASP D 1 191 ? -58.739 -3.609 6.921 1.00 25.23 170 ASP D CA 1
ATOM 7040 C C . ASP D 1 191 ? -57.628 -4.276 6.144 1.00 25.12 170 ASP D C 1
ATOM 7041 O O . ASP D 1 191 ? -57.868 -4.744 5.056 1.00 22.84 170 ASP D O 1
ATOM 7046 N N . GLU D 1 192 ? -56.401 -4.292 6.676 1.00 25.88 171 GLU D N 1
ATOM 7047 C CA . GLU D 1 192 ? -55.254 -4.765 5.906 1.00 26.46 171 GLU D CA 1
ATOM 7048 C C . GLU D 1 192 ? -54.471 -5.869 6.618 1.00 25.92 171 GLU D C 1
ATOM 7049 O O . GLU D 1 192 ? -54.321 -6.957 6.081 1.00 25.46 171 GLU D O 1
ATOM 7055 N N . ILE D 1 193 ? -53.967 -5.599 7.809 1.00 24.67 172 ILE D N 1
ATOM 7056 C CA . ILE D 1 193 ? -53.083 -6.562 8.449 1.00 24.53 172 ILE D CA 1
ATOM 7057 C C . ILE D 1 193 ? -53.836 -7.854 8.752 1.00 24.22 172 ILE D C 1
ATOM 7058 O O . ILE D 1 193 ? -53.400 -8.905 8.335 1.00 23.64 172 ILE D O 1
ATOM 7063 N N . ALA D 1 194 ? -54.987 -7.754 9.427 1.00 25.49 173 ALA D N 1
ATOM 7064 C CA . ALA D 1 194 ? -55.790 -8.931 9.769 1.00 24.93 173 ALA D CA 1
ATOM 7065 C C . ALA D 1 194 ? -56.275 -9.661 8.516 1.00 25.39 173 ALA D C 1
ATOM 7066 O O . ALA D 1 194 ? -56.366 -10.891 8.496 1.00 23.37 173 ALA D O 1
ATOM 7068 N N . LYS D 1 195 ? -56.615 -8.910 7.476 1.00 25.26 174 LYS D N 1
ATOM 7069 C CA . LYS D 1 195 ? -57.102 -9.535 6.247 1.00 26.93 174 LYS D CA 1
ATOM 7070 C C . LYS D 1 195 ? -56.043 -10.501 5.724 1.00 27.47 174 LYS D C 1
ATOM 7071 O O . LYS D 1 195 ? -56.343 -11.632 5.364 1.00 27.00 174 LYS D O 1
ATOM 7077 N N . GLU D 1 196 ? -54.777 -10.069 5.734 1.00 27.01 175 GLU D N 1
ATOM 7078 C CA . GLU D 1 196 ? -53.703 -10.894 5.193 1.00 26.89 175 GLU D CA 1
ATOM 7079 C C . GLU D 1 196 ? -53.448 -12.081 6.094 1.00 26.64 175 GLU D C 1
ATOM 7080 O O . GLU D 1 196 ? -53.228 -13.198 5.599 1.00 25.36 175 GLU D O 1
ATOM 7086 N N . VAL D 1 197 ? -53.480 -11.860 7.417 1.00 25.36 176 VAL D N 1
ATOM 7087 C CA . VAL D 1 197 ? -53.273 -12.955 8.344 1.00 25.70 176 VAL D CA 1
ATOM 7088 C C . VAL D 1 197 ? -54.350 -14.021 8.123 1.00 26.85 176 VAL D C 1
ATOM 7089 O O . VAL D 1 197 ? -54.046 -15.205 8.066 1.00 27.05 176 VAL D O 1
ATOM 7093 N N . LEU D 1 198 ? -55.599 -13.580 7.975 1.00 27.67 177 LEU D N 1
ATOM 7094 C CA . LEU D 1 198 ? -56.710 -14.499 7.757 1.00 30.02 177 LEU D CA 1
ATOM 7095 C C . LEU D 1 198 ? -56.607 -15.238 6.416 1.00 31.16 177 LEU D C 1
ATOM 7096 O O . LEU D 1 198 ? -57.201 -16.293 6.249 1.00 32.22 177 LEU D O 1
ATOM 7101 N N . GLU D 1 199 ? -55.877 -14.695 5.446 1.00 32.66 178 GLU D N 1
ATOM 7102 C CA . GLU D 1 199 ? -55.643 -15.435 4.196 1.00 32.09 178 GLU D CA 1
ATOM 7103 C C . GLU D 1 199 ? -54.492 -16.432 4.330 1.00 30.79 178 GLU D C 1
ATOM 7104 O O . GLU D 1 199 ? -54.104 -17.038 3.366 1.00 32.70 178 GLU D O 1
ATOM 7110 N N . GLY D 1 200 ? -53.909 -16.557 5.506 1.00 30.85 179 GLY D N 1
ATOM 7111 C CA . GLY D 1 200 ? -52.788 -17.453 5.710 1.00 32.62 179 GLY D CA 1
ATOM 7112 C C . GLY D 1 200 ? -51.398 -16.887 5.354 1.00 34.07 179 GLY D C 1
ATOM 7113 O O . GLY D 1 200 ? -50.438 -17.639 5.338 1.00 30.60 179 GLY D O 1
ATOM 7114 N N . LYS D 1 201 ? -51.284 -15.586 5.056 1.00 31.79 180 LYS D N 1
ATOM 7115 C CA . LYS D 1 201 ? -49.983 -15.003 4.790 1.00 31.83 180 LYS D CA 1
ATOM 7116 C C . LYS D 1 201 ? -49.207 -14.761 6.078 1.00 30.68 180 LYS D C 1
ATOM 7117 O O . LYS D 1 201 ? -49.769 -14.483 7.131 1.00 29.72 180 LYS D O 1
ATOM 7123 N N . LYS D 1 202 ? -47.904 -14.932 5.991 1.00 30.07 181 LYS D N 1
ATOM 7124 C CA . LYS D 1 202 ? -47.065 -14.670 7.104 1.00 29.83 181 LYS D CA 1
ATOM 7125 C C . LYS D 1 202 ? -46.679 -13.202 7.045 1.00 28.75 181 LYS D C 1
ATOM 7126 O O . LYS D 1 202 ? -45.976 -12.755 6.119 1.00 28.28 181 LYS D O 1
ATOM 7132 N N . VAL D 1 203 ? -47.090 -12.472 8.086 1.00 26.49 182 VAL D N 1
ATOM 7133 C CA . VAL D 1 203 ? -46.977 -11.044 8.132 1.00 24.91 182 VAL D CA 1
ATOM 7134 C C . VAL D 1 203 ? -45.909 -10.589 9.097 1.00 24.31 182 VAL D C 1
ATOM 7135 O O . VAL D 1 203 ? -45.801 -11.092 10.205 1.00 22.67 182 VAL D O 1
ATOM 7139 N N . ILE D 1 204 ? -45.135 -9.604 8.661 1.00 24.86 183 ILE D N 1
ATOM 7140 C CA . ILE D 1 204 ? -44.296 -8.789 9.547 1.00 25.91 183 ILE D CA 1
ATOM 7141 C C . ILE D 1 204 ? -44.709 -7.300 9.473 1.00 24.87 183 ILE D C 1
ATOM 7142 O O . ILE D 1 204 ? -44.997 -6.799 8.394 1.00 25.75 183 ILE D O 1
ATOM 7147 N N . VAL D 1 205 ? -44.744 -6.634 10.617 1.00 23.72 184 VAL D N 1
ATOM 7148 C CA . VAL D 1 205 ? -45.054 -5.249 10.716 1.00 23.32 184 VAL D CA 1
ATOM 7149 C C . VAL D 1 205 ? -43.829 -4.551 11.345 1.00 25.68 184 VAL D C 1
ATOM 7150 O O . VAL D 1 205 ? -43.407 -4.922 12.434 1.00 27.18 184 VAL D O 1
ATOM 7154 N N . ALA D 1 206 ? -43.245 -3.587 10.627 1.00 24.63 185 ALA D N 1
ATOM 7155 C CA . ALA D 1 206 ? -42.114 -2.840 11.130 1.00 25.89 185 ALA D CA 1
ATOM 7156 C C . ALA D 1 206 ? -42.579 -1.404 11.365 1.00 25.90 185 ALA D C 1
ATOM 7157 O O . ALA D 1 206 ? -42.886 -0.714 10.422 1.00 26.25 185 ALA D O 1
ATOM 7159 N N . ALA D 1 207 ? -42.660 -0.973 12.616 1.00 26.98 186 ALA D N 1
ATOM 7160 C CA . ALA D 1 207 ? -43.269 0.320 12.893 1.00 26.85 186 ALA D CA 1
ATOM 7161 C C . ALA D 1 207 ? -42.597 0.953 14.103 1.00 28.00 186 ALA D C 1
ATOM 7162 O O . ALA D 1 207 ? -41.374 0.892 14.208 1.00 28.97 186 ALA D O 1
ATOM 7164 N N . HIS D 1 208 ? -43.366 1.589 14.977 1.00 27.86 187 HIS D N 1
ATOM 7165 C CA . HIS D 1 208 ? -42.804 2.514 15.943 1.00 27.69 187 HIS D CA 1
ATOM 7166 C C . HIS D 1 208 ? -43.381 2.257 17.289 1.00 28.97 187 HIS D C 1
ATOM 7167 O O . HIS D 1 208 ? -44.377 1.511 17.419 1.00 27.63 187 HIS D O 1
ATOM 7174 N N . GLY D 1 209 ? -42.754 2.851 18.314 1.00 28.58 188 GLY D N 1
ATOM 7175 C CA . GLY D 1 209 ? -43.108 2.578 19.694 1.00 29.18 188 GLY D CA 1
ATOM 7176 C C . GLY D 1 209 ? -44.603 2.682 19.971 1.00 30.20 188 GLY D C 1
ATOM 7177 O O . GLY D 1 209 ? -45.226 1.738 20.447 1.00 31.30 188 GLY D O 1
ATOM 7178 N N . ASN D 1 210 ? -45.191 3.824 19.657 1.00 29.75 189 ASN D N 1
ATOM 7179 C CA . ASN D 1 210 ? -46.578 4.030 19.987 1.00 30.10 189 ASN D CA 1
ATOM 7180 C C . ASN D 1 210 ? -47.575 3.358 19.075 1.00 29.16 189 ASN D C 1
ATOM 7181 O O . ASN D 1 210 ? -48.665 3.023 19.541 1.00 27.26 189 ASN D O 1
ATOM 7186 N N . SER D 1 211 ? -47.211 3.149 17.805 1.00 27.79 190 SER D N 1
ATOM 7187 C CA . SER D 1 211 ? -48.103 2.423 16.910 1.00 27.01 190 SER D CA 1
ATOM 7188 C C . SER D 1 211 ? -48.131 0.942 17.285 1.00 27.67 190 SER D C 1
ATOM 7189 O O . SER D 1 211 ? -49.184 0.294 17.186 1.00 26.41 190 SER D O 1
ATOM 7192 N N . LEU D 1 212 ? -46.997 0.404 17.734 1.00 27.61 191 LEU D N 1
ATOM 7193 C CA . LEU D 1 212 ? -46.966 -0.975 18.218 1.00 26.97 191 LEU D CA 1
ATOM 7194 C C . LEU D 1 212 ? -47.667 -1.079 19.564 1.00 27.10 191 LEU D C 1
ATOM 7195 O O . LEU D 1 212 ? -48.351 -2.060 19.834 1.00 26.48 191 LEU D O 1
ATOM 7200 N N . ARG D 1 213 ? -47.530 -0.058 20.399 1.00 28.55 192 ARG D N 1
ATOM 7201 C CA . ARG D 1 213 ? -48.284 -0.020 21.660 1.00 28.89 192 ARG D CA 1
ATOM 7202 C C . ARG D 1 213 ? -49.765 -0.119 21.396 1.00 27.62 192 ARG D C 1
ATOM 7203 O O . ARG D 1 213 ? -50.472 -0.768 22.147 1.00 27.71 192 ARG D O 1
ATOM 7211 N N . ALA D 1 214 ? -50.227 0.555 20.348 1.00 26.09 193 ALA D N 1
ATOM 7212 C CA . ALA D 1 214 ? -51.638 0.516 19.978 1.00 26.83 193 ALA D CA 1
ATOM 7213 C C . ALA D 1 214 ? -52.053 -0.906 19.667 1.00 26.74 193 ALA D C 1
ATOM 7214 O O . ALA D 1 214 ? -53.134 -1.330 20.098 1.00 26.15 193 ALA D O 1
ATOM 7216 N N . LEU D 1 215 ? -51.226 -1.610 18.887 1.00 26.08 194 LEU D N 1
ATOM 7217 C CA . LEU D 1 215 ? -51.532 -2.996 18.526 1.00 27.32 194 LEU D CA 1
ATOM 7218 C C . LEU D 1 215 ? -51.472 -3.953 19.737 1.00 26.76 194 LEU D C 1
ATOM 7219 O O . LEU D 1 215 ? -52.335 -4.783 19.888 1.00 26.95 194 LEU D O 1
ATOM 7224 N N . VAL D 1 216 ? -50.480 -3.786 20.609 1.00 26.51 195 VAL D N 1
ATOM 7225 C CA . VAL D 1 216 ? -50.436 -4.571 21.821 1.00 27.65 195 VAL D CA 1
ATOM 7226 C C . VAL D 1 216 ? -51.662 -4.280 22.708 1.00 28.74 195 VAL D C 1
ATOM 7227 O O . VAL D 1 216 ? -52.314 -5.212 23.214 1.00 29.36 195 VAL D O 1
ATOM 7231 N N . LYS D 1 217 ? -52.028 -3.006 22.868 1.00 28.38 196 LYS D N 1
ATOM 7232 C CA . LYS D 1 217 ? -53.179 -2.667 23.680 1.00 28.35 196 LYS D CA 1
ATOM 7233 C C . LYS D 1 217 ? -54.422 -3.379 23.160 1.00 29.32 196 LYS D C 1
ATOM 7234 O O . LYS D 1 217 ? -55.178 -3.964 23.935 1.00 31.53 196 LYS D O 1
ATOM 7240 N N . TYR D 1 218 ? -54.624 -3.333 21.851 1.00 27.96 197 TYR D N 1
ATOM 7241 C CA . TYR D 1 218 ? -55.710 -4.018 21.214 1.00 27.62 197 TYR D CA 1
ATOM 7242 C C . TYR D 1 218 ? -55.655 -5.531 21.465 1.00 29.33 197 TYR D C 1
ATOM 7243 O O . TYR D 1 218 ? -56.635 -6.109 21.941 1.00 31.26 197 TYR D O 1
ATOM 7252 N N . PHE D 1 219 ? -54.545 -6.188 21.141 1.00 30.03 198 PHE D N 1
ATOM 7253 C CA . PHE D 1 219 ? -54.474 -7.671 21.262 1.00 32.73 198 PHE D CA 1
ATOM 7254 C C . PHE D 1 219 ? -54.715 -8.183 22.687 1.00 34.82 198 PHE D C 1
ATOM 7255 O O . PHE D 1 219 ? -55.448 -9.114 22.909 1.00 36.27 198 PHE D O 1
ATOM 7263 N N . ASP D 1 220 ? -54.055 -7.566 23.644 1.00 38.08 199 ASP D N 1
ATOM 7264 C CA . ASP D 1 220 ? -54.072 -8.047 25.014 1.00 38.37 199 ASP D CA 1
ATOM 7265 C C . ASP D 1 220 ? -55.064 -7.276 25.874 1.00 39.35 199 ASP D C 1
ATOM 7266 O O . ASP D 1 220 ? -55.046 -7.413 27.080 1.00 39.27 199 ASP D O 1
ATOM 7271 N N . ASN D 1 221 ? -55.898 -6.429 25.251 1.00 39.87 200 ASN D N 1
ATOM 7272 C CA . ASN D 1 221 ? -56.931 -5.687 25.978 1.00 39.86 200 ASN D CA 1
ATOM 7273 C C . ASN D 1 221 ? -56.359 -4.958 27.197 1.00 37.05 200 ASN D C 1
ATOM 7274 O O . ASN D 1 221 ? -56.885 -5.044 28.314 1.00 38.22 200 ASN D O 1
ATOM 7279 N N . LEU D 1 222 ? -55.267 -4.244 27.000 1.00 36.23 201 LEU D N 1
ATOM 7280 C CA . LEU D 1 222 ? -54.658 -3.529 28.110 1.00 36.18 201 LEU D CA 1
ATOM 7281 C C . LEU D 1 222 ? -55.493 -2.343 28.511 1.00 36.36 201 LEU D C 1
ATOM 7282 O O . LEU D 1 222 ? -56.191 -1.716 27.705 1.00 35.61 201 LEU D O 1
ATOM 7287 N N . SER D 1 223 ? -55.348 -1.988 29.772 1.00 41.32 202 SER D N 1
ATOM 7288 C CA . SER D 1 223 ? -55.939 -0.776 30.325 1.00 40.28 202 SER D CA 1
ATOM 7289 C C . SER D 1 223 ? -55.105 0.411 29.846 1.00 37.99 202 SER D C 1
ATOM 7290 O O . SER D 1 223 ? -53.986 0.234 29.386 1.00 37.29 202 SER D O 1
ATOM 7293 N N . GLU D 1 224 ? -55.624 1.614 30.011 1.00 40.45 203 GLU D N 1
ATOM 7294 C CA . GLU D 1 224 ? -54.852 2.825 29.708 1.00 44.79 203 GLU D CA 1
ATOM 7295 C C . GLU D 1 224 ? -53.567 2.856 30.562 1.00 48.77 203 GLU D C 1
ATOM 7296 O O . GLU D 1 224 ? -52.487 3.146 30.054 1.00 49.54 203 GLU D O 1
ATOM 7302 N N . GLU D 1 225 ? -53.691 2.509 31.844 1.00 50.15 204 GLU D N 1
ATOM 7303 C CA . GLU D 1 225 ? -52.540 2.416 32.740 1.00 51.42 204 GLU D CA 1
ATOM 7304 C C . GLU D 1 225 ? -51.459 1.457 32.188 1.00 46.77 204 GLU D C 1
ATOM 7305 O O . GLU D 1 225 ? -50.285 1.801 32.102 1.00 43.23 204 GLU D O 1
ATOM 7311 N N . ASP D 1 226 ? -51.854 0.267 31.777 1.00 45.67 205 ASP D N 1
ATOM 7312 C CA . ASP D 1 226 ? -50.848 -0.681 31.364 1.00 46.66 205 ASP D CA 1
ATOM 7313 C C . ASP D 1 226 ? -50.184 -0.306 30.035 1.00 47.16 205 ASP D C 1
ATOM 7314 O O . ASP D 1 226 ? -48.974 -0.484 29.886 1.00 45.79 205 ASP D O 1
ATOM 7319 N N . VAL D 1 227 ? -50.936 0.267 29.092 1.00 45.85 206 VAL D N 1
ATOM 7320 C CA . VAL D 1 227 ? -50.324 0.652 27.821 1.00 45.02 206 VAL D CA 1
ATOM 7321 C C . VAL D 1 227 ? -49.357 1.814 28.032 1.00 43.42 206 VAL D C 1
ATOM 7322 O O . VAL D 1 227 ? -48.331 1.910 27.353 1.00 44.15 206 VAL D O 1
ATOM 7326 N N . LEU D 1 228 ? -49.668 2.686 28.973 1.00 44.91 207 LEU D N 1
ATOM 7327 C CA . LEU D 1 228 ? -48.771 3.810 29.249 1.00 48.39 207 LEU D CA 1
ATOM 7328 C C . LEU D 1 228 ? -47.426 3.376 29.863 1.00 46.57 207 LEU D C 1
ATOM 7329 O O . LEU D 1 228 ? -46.427 4.053 29.662 1.00 48.07 207 LEU D O 1
ATOM 7334 N N . LYS D 1 229 ? -47.390 2.255 30.566 1.00 48.34 208 LYS D N 1
ATOM 7335 C CA . LYS D 1 229 ? -46.121 1.769 31.138 1.00 52.69 208 LYS D CA 1
ATOM 7336 C C . LYS D 1 229 ? -45.477 0.659 30.290 1.00 51.89 208 LYS D C 1
ATOM 7337 O O . LYS D 1 229 ? -44.381 0.214 30.575 1.00 52.47 208 LYS D O 1
ATOM 7343 N N . LEU D 1 230 ? -46.129 0.261 29.208 1.00 50.28 209 LEU D N 1
ATOM 7344 C CA . LEU D 1 230 ? -45.519 -0.656 28.256 1.00 48.04 209 LEU D CA 1
ATOM 7345 C C . LEU D 1 230 ? -44.302 -0.013 27.567 1.00 46.93 209 LEU D C 1
ATOM 7346 O O . LEU D 1 230 ? -44.395 1.051 26.965 1.00 43.49 209 LEU D O 1
ATOM 7351 N N . ASN D 1 231 ? -43.162 -0.683 27.671 1.00 48.67 210 ASN D N 1
ATOM 7352 C CA . ASN D 1 231 ? -41.915 -0.284 27.009 1.00 49.39 210 ASN D CA 1
ATOM 7353 C C . ASN D 1 231 ? -41.552 -1.406 26.026 1.00 47.54 210 ASN D C 1
ATOM 7354 O O . ASN D 1 231 ? -41.114 -2.485 26.425 1.00 48.83 210 ASN D O 1
ATOM 7356 N N . ILE D 1 232 ? -41.792 -1.178 24.747 1.00 45.40 211 ILE D N 1
ATOM 7357 C CA . ILE D 1 232 ? -41.457 -2.180 23.733 1.00 42.17 211 ILE D CA 1
ATOM 7358 C C . ILE D 1 232 ? -39.992 -1.970 23.338 1.00 41.05 211 ILE D C 1
ATOM 7359 O O . ILE D 1 232 ? -39.614 -0.892 22.911 1.00 38.64 211 ILE D O 1
ATOM 7364 N N . PRO D 1 233 ? -39.164 -3.006 23.486 1.00 41.58 212 PRO D N 1
ATOM 7365 C CA . PRO D 1 233 ? -37.754 -2.871 23.150 1.00 43.80 212 PRO D CA 1
ATOM 7366 C C . PRO D 1 233 ? -37.554 -2.644 21.687 1.00 43.32 212 PRO D C 1
ATOM 7367 O O . PRO D 1 233 ? -38.249 -3.234 20.878 1.00 44.73 212 PRO D O 1
ATOM 7371 N N . THR D 1 234 ? -36.587 -1.800 21.354 1.00 44.82 213 THR D N 1
ATOM 7372 C CA . THR D 1 234 ? -36.231 -1.523 19.974 1.00 44.50 213 THR D CA 1
ATOM 7373 C C . THR D 1 234 ? -35.488 -2.723 19.372 1.00 45.71 213 THR D C 1
ATOM 7374 O O . THR D 1 234 ? -34.707 -3.369 20.056 1.00 46.02 213 THR D O 1
ATOM 7378 N N . GLY D 1 235 ? -35.797 -3.052 18.115 1.00 45.38 214 GLY D N 1
ATOM 7379 C CA . GLY D 1 235 ? -35.049 -4.056 17.356 1.00 43.89 214 GLY D CA 1
ATOM 7380 C C . GLY D 1 235 ? -35.169 -5.506 17.764 1.00 43.35 214 GLY D C 1
ATOM 7381 O O . GLY D 1 235 ? -34.373 -6.331 17.319 1.00 43.88 214 GLY D O 1
ATOM 7382 N N . ILE D 1 236 ? -36.150 -5.844 18.604 1.00 44.09 215 ILE D N 1
ATOM 7383 C CA . ILE D 1 236 ? -36.367 -7.239 18.990 1.00 42.89 215 ILE D CA 1
ATOM 7384 C C . ILE D 1 236 ? -37.716 -7.706 18.471 1.00 41.45 215 ILE D C 1
ATOM 7385 O O . ILE D 1 236 ? -38.724 -7.140 18.834 1.00 37.43 215 ILE D O 1
ATOM 7390 N N . PRO D 1 237 ? -37.726 -8.747 17.633 1.00 40.18 216 PRO D N 1
ATOM 7391 C CA . PRO D 1 237 ? -39.009 -9.170 17.104 1.00 38.83 216 PRO D CA 1
ATOM 7392 C C . PRO D 1 237 ? -39.931 -9.671 18.205 1.00 38.94 216 PRO D C 1
ATOM 7393 O O . PRO D 1 237 ? -39.486 -10.358 19.126 1.00 39.28 216 PRO D O 1
ATOM 7397 N N . LEU D 1 238 ? -41.195 -9.278 18.100 1.00 34.44 217 LEU D N 1
ATOM 7398 C CA . LEU D 1 238 ? -42.239 -9.661 19.015 1.00 33.80 217 LEU D CA 1
ATOM 7399 C C . LEU D 1 238 ? -43.187 -10.547 18.201 1.00 32.99 217 LEU D C 1
ATOM 7400 O O . LEU D 1 238 ? -43.723 -10.114 17.176 1.00 33.82 217 LEU D O 1
ATOM 7405 N N . VAL D 1 239 ? -43.378 -11.772 18.650 1.00 31.98 218 VAL D N 1
ATOM 7406 C CA . VAL D 1 239 ? -44.214 -12.719 17.969 1.00 31.97 218 VAL D CA 1
ATOM 7407 C C . VAL D 1 239 ? -45.504 -12.960 18.734 1.00 33.76 218 VAL D C 1
ATOM 7408 O O . VAL D 1 239 ? -45.471 -13.224 19.934 1.00 35.24 218 VAL D O 1
ATOM 7412 N N . TYR D 1 240 ? -46.628 -12.849 18.033 1.00 33.46 219 TYR D N 1
ATOM 7413 C CA . TYR D 1 240 ? -47.928 -13.217 18.564 1.00 34.04 219 TYR D CA 1
ATOM 7414 C C . TYR D 1 240 ? -48.390 -14.486 17.889 1.00 35.42 219 TYR D C 1
ATOM 7415 O O . TYR D 1 240 ? -48.316 -14.613 16.659 1.00 37.19 219 TYR D O 1
ATOM 7424 N N . GLU D 1 241 ? -48.851 -15.427 18.696 1.00 36.53 220 GLU D N 1
ATOM 7425 C CA . GLU D 1 241 ? -49.492 -16.612 18.182 1.00 38.06 220 GLU D CA 1
ATOM 7426 C C . GLU D 1 241 ? -50.952 -16.360 18.352 1.00 35.62 220 GLU D C 1
ATOM 7427 O O . GLU D 1 241 ? -51.412 -15.953 19.427 1.00 34.32 220 GLU D O 1
ATOM 7433 N N . LEU D 1 242 ? -51.683 -16.579 17.271 1.00 34.12 221 LEU D N 1
ATOM 7434 C CA . LEU D 1 242 ? -53.081 -16.210 17.207 1.00 35.26 221 LEU D CA 1
ATOM 7435 C C . LEU D 1 242 ? -53.901 -17.434 16.846 1.00 36.37 221 LEU D C 1
ATOM 7436 O O . LEU D 1 242 ? -53.445 -18.281 16.080 1.00 36.21 221 LEU D O 1
ATOM 7441 N N . ASP D 1 243 ? -55.126 -17.507 17.356 1.00 38.93 222 ASP D N 1
ATOM 7442 C CA . ASP D 1 243 ? -56.040 -18.594 16.963 1.00 40.31 222 ASP D CA 1
ATOM 7443 C C . ASP D 1 243 ? -56.774 -18.265 15.663 1.00 39.68 222 ASP D C 1
ATOM 7444 O O . ASP D 1 243 ? -56.522 -17.236 15.028 1.00 41.91 222 ASP D O 1
ATOM 7449 N N . LYS D 1 244 ? -57.664 -19.148 15.256 1.00 40.57 223 LYS D N 1
ATOM 7450 C CA . LYS D 1 244 ? -58.444 -19.005 14.019 1.00 43.80 223 LYS D CA 1
ATOM 7451 C C . LYS D 1 244 ? -59.201 -17.675 13.913 1.00 41.12 223 LYS D C 1
ATOM 7452 O O . LYS D 1 244 ? -59.479 -17.211 12.814 1.00 40.64 223 LYS D O 1
ATOM 7458 N N . ASP D 1 245 ? -59.573 -17.113 15.053 1.00 38.88 224 ASP D N 1
ATOM 7459 C CA . ASP D 1 245 ? -60.318 -15.863 15.090 1.00 40.65 224 ASP D CA 1
ATOM 7460 C C . ASP D 1 245 ? -59.442 -14.644 15.366 1.00 36.88 224 ASP D C 1
ATOM 7461 O O . ASP D 1 245 ? -59.969 -13.570 15.594 1.00 36.81 224 ASP D O 1
ATOM 7466 N N . LEU D 1 246 ? -58.127 -14.838 15.390 1.00 34.96 225 LEU D N 1
ATOM 7467 C CA . LEU D 1 246 ? -57.126 -13.801 15.701 1.00 36.46 225 LEU D CA 1
ATOM 7468 C C . LEU D 1 246 ? -57.031 -13.378 17.178 1.00 37.84 225 LEU D C 1
ATOM 7469 O O . LEU D 1 246 ? -56.411 -12.361 17.488 1.00 39.51 225 LEU D O 1
ATOM 7474 N N . ASN D 1 247 ? -57.606 -14.156 18.089 1.00 39.55 226 ASN D N 1
ATOM 7475 C CA . ASN D 1 247 ? -57.358 -13.926 19.518 1.00 42.54 226 ASN D CA 1
ATOM 7476 C C . ASN D 1 247 ? -55.961 -14.388 19.844 1.00 40.88 226 ASN D C 1
ATOM 7477 O O . ASN D 1 247 ? -55.562 -15.469 19.424 1.00 41.27 226 ASN D O 1
ATOM 7482 N N . PRO D 1 248 ? -55.229 -13.606 20.622 1.00 40.38 227 PRO D N 1
ATOM 7483 C CA . PRO D 1 248 ? -53.900 -14.043 21.021 1.00 40.94 227 PRO D CA 1
ATOM 7484 C C . PRO D 1 248 ? -53.936 -15.259 21.944 1.00 42.06 227 PRO D C 1
ATOM 7485 O O . PRO D 1 248 ? -54.695 -15.288 22.897 1.00 42.19 227 PRO D O 1
ATOM 7489 N N . ILE D 1 249 ? -53.093 -16.237 21.644 1.00 45.64 228 ILE D N 1
ATOM 7490 C CA . ILE D 1 249 ? -52.845 -17.400 22.503 1.00 46.88 228 ILE D CA 1
ATOM 7491 C C . ILE D 1 249 ? -51.679 -17.048 23.433 1.00 46.93 228 ILE D C 1
ATOM 7492 O O . ILE D 1 249 ? -51.783 -17.173 24.660 1.00 49.04 228 ILE D O 1
ATOM 7497 N N . LYS D 1 250 ? -50.579 -16.599 22.841 1.00 45.03 229 LYS D N 1
ATOM 7498 C CA . LYS D 1 250 ? -49.470 -16.025 23.603 1.00 46.22 229 LYS D CA 1
ATOM 7499 C C . LYS D 1 250 ? -48.622 -15.112 22.731 1.00 43.24 229 LYS D C 1
ATOM 7500 O O . LYS D 1 250 ? -48.758 -15.107 21.505 1.00 42.28 229 LYS D O 1
ATOM 7506 N N . HIS D 1 251 ? -47.722 -14.377 23.361 1.00 38.96 230 HIS D N 1
ATOM 7507 C CA . HIS D 1 251 ? -46.674 -13.685 22.655 1.00 40.08 230 HIS D CA 1
ATOM 7508 C C . HIS D 1 251 ? -45.351 -13.798 23.335 1.00 40.46 230 HIS D C 1
ATOM 7509 O O . HIS D 1 251 ? -45.286 -14.075 24.523 1.00 40.43 230 HIS D O 1
ATOM 7516 N N . TYR D 1 252 ? -44.277 -13.551 22.587 1.00 38.98 231 TYR D N 1
ATOM 7517 C CA . TYR D 1 252 ? -42.938 -13.578 23.153 1.00 39.71 231 TYR D CA 1
ATOM 7518 C C . TYR D 1 252 ? -41.981 -12.829 22.257 1.00 40.47 231 TYR D C 1
ATOM 7519 O O . TYR D 1 252 ? -42.140 -12.812 21.046 1.00 40.42 231 TYR D O 1
ATOM 7528 N N . TYR D 1 253 ? -40.991 -12.195 22.854 1.00 41.70 232 TYR D N 1
ATOM 7529 C CA . TYR D 1 253 ? -39.874 -11.643 22.094 1.00 42.35 232 TYR D CA 1
ATOM 7530 C C . TYR D 1 253 ? -38.897 -12.748 21.742 1.00 43.44 232 TYR D C 1
ATOM 7531 O O . TYR D 1 253 ? -38.723 -13.681 22.523 1.00 44.60 232 TYR D O 1
ATOM 7540 N N . LEU D 1 254 ? -38.269 -12.660 20.571 1.00 42.33 233 LEU D N 1
ATOM 7541 C CA . LEU D 1 254 ? -37.258 -13.636 20.157 1.00 45.19 233 LEU D CA 1
ATOM 7542 C C . LEU D 1 254 ? -35.894 -13.301 20.754 1.00 49.43 233 LEU D C 1
ATOM 7543 O O . LEU D 1 254 ? -35.594 -12.128 21.030 1.00 47.27 233 LEU D O 1
ATOM 7548 N N . GLY D 1 255 ? -35.064 -14.331 20.916 1.00 54.94 234 GLY D N 1
ATOM 7549 C CA . GLY D 1 255 ? -33.670 -14.145 21.312 1.00 59.43 234 GLY D CA 1
ATOM 7550 C C . GLY D 1 255 ? -33.444 -14.236 22.805 1.00 64.99 234 GLY D C 1
ATOM 7551 O O . GLY D 1 255 ? -34.350 -14.604 23.555 1.00 64.47 234 GLY D O 1
ATOM 7552 N N . ASP D 1 256 ? -32.231 -13.868 23.229 1.00 72.91 235 ASP D N 1
ATOM 7553 C CA . ASP D 1 256 ? -31.758 -14.080 24.603 1.00 75.81 235 ASP D CA 1
ATOM 7554 C C . ASP D 1 256 ? -32.381 -13.076 25.578 1.00 79.73 235 ASP D C 1
ATOM 7555 O O . ASP D 1 256 ? -32.498 -11.885 25.262 1.00 73.84 235 ASP D O 1
ATOM 7557 N N . GLU D 1 257 ? -32.782 -13.572 26.757 1.00 85.98 236 GLU D N 1
ATOM 7558 C CA . GLU D 1 257 ? -33.415 -12.750 27.816 1.00 89.33 236 GLU D CA 1
ATOM 7559 C C . GLU D 1 257 ? -32.601 -11.495 28.201 1.00 90.32 236 GLU D C 1
ATOM 7560 O O . GLU D 1 257 ? -33.176 -10.453 28.532 1.00 86.56 236 GLU D O 1
ATOM 7562 N N . SER D 1 258 ? -31.273 -11.601 28.136 1.00 90.39 237 SER D N 1
ATOM 7563 C CA . SER D 1 258 ? -30.378 -10.506 28.523 1.00 91.51 237 SER D CA 1
ATOM 7564 C C . SER D 1 258 ? -30.346 -9.387 27.483 1.00 89.13 237 SER D C 1
ATOM 7565 O O . SER D 1 258 ? -30.327 -8.204 27.842 1.00 87.04 237 SER D O 1
ATOM 7568 N N . LYS D 1 259 ? -30.316 -9.758 26.201 1.00 89.58 238 LYS D N 1
ATOM 7569 C CA . LYS D 1 259 ? -30.420 -8.777 25.113 1.00 87.06 238 LYS D CA 1
ATOM 7570 C C . LYS D 1 259 ? -31.745 -8.000 25.247 1.00 82.37 238 LYS D C 1
ATOM 7571 O O . LYS D 1 259 ? -31.770 -6.770 25.111 1.00 79.03 238 LYS D O 1
ATOM 7573 N N . ILE D 1 260 ? -32.822 -8.723 25.564 1.00 78.66 239 ILE D N 1
ATOM 7574 C CA . ILE D 1 260 ? -34.165 -8.134 25.727 1.00 78.40 239 ILE D CA 1
ATOM 7575 C C . ILE D 1 260 ? -34.211 -7.186 26.934 1.00 84.26 239 ILE D C 1
ATOM 7576 O O . ILE D 1 260 ? -34.690 -6.048 26.810 1.00 87.76 239 ILE D O 1
ATOM 7581 N N . LYS D 1 261 ? -33.699 -7.644 28.086 1.00 88.13 240 LYS D N 1
ATOM 7582 C CA . LYS D 1 261 ? -33.600 -6.808 29.311 1.00 86.01 240 LYS D CA 1
ATOM 7583 C C . LYS D 1 261 ? -32.816 -5.516 29.073 1.00 87.08 240 LYS D C 1
ATOM 7584 O O . LYS D 1 261 ? -33.258 -4.428 29.463 1.00 85.96 240 LYS D O 1
ATOM 7586 N N . LYS D 1 262 ? -31.657 -5.650 28.424 1.00 88.88 241 LYS D N 1
ATOM 7587 C CA . LYS D 1 262 ? -30.816 -4.497 28.046 1.00 91.02 241 LYS D CA 1
ATOM 7588 C C . LYS D 1 262 ? -31.575 -3.498 27.148 1.00 92.39 241 LYS D C 1
ATOM 7589 O O . LYS D 1 262 ? -31.540 -2.278 27.391 1.00 86.48 241 LYS D O 1
ATOM 7591 N N . ALA D 1 263 ? -32.259 -4.023 26.124 1.00 87.07 242 ALA D N 1
ATOM 7592 C CA . ALA D 1 263 ? -33.073 -3.198 25.215 1.00 84.03 242 ALA D CA 1
ATOM 7593 C C . ALA D 1 263 ? -34.280 -2.542 25.926 1.00 79.60 242 ALA D C 1
ATOM 7594 O O . ALA D 1 263 ? -34.630 -1.399 25.621 1.00 69.99 242 ALA D O 1
ATOM 7601 N N . GLU D 1 265 ? -34.482 -1.799 29.265 1.00 93.30 244 GLU D N 1
ATOM 7602 C CA . GLU D 1 265 ? -33.953 -0.742 30.156 1.00 91.09 244 GLU D CA 1
ATOM 7603 C C . GLU D 1 265 ? -33.632 0.572 29.406 1.00 87.52 244 GLU D C 1
ATOM 7604 O O . GLU D 1 265 ? -33.843 1.655 29.950 1.00 84.82 244 GLU D O 1
ATOM 7606 N N . SER D 1 266 ? -33.134 0.474 28.167 1.00 83.51 245 SER D N 1
ATOM 7607 C CA . SER D 1 266 ? -32.834 1.671 27.333 1.00 82.88 245 SER D CA 1
ATOM 7608 C C . SER D 1 266 ? -34.086 2.413 26.852 1.00 79.19 245 SER D C 1
ATOM 7609 O O . SER D 1 266 ? -35.206 1.904 26.944 1.00 77.08 245 SER D O 1
#

Nearest PDB structures (foldseek):
  4emb-assembly1_A  TM=1.004E+00  e=6.435E-51  Borreliella burgdorferi
  5vve-assembly1_A  TM=9.753E-01  e=5.510E-39  Naegleria fowleri
  3ezn-assembly1_A  TM=9.747E-01  e=1.604E-38  Burkholderia pseudomallei 1710b
  4odi-assembly1_C  TM=9.764E-01  e=2.197E-38  Toxoplasma gondii ME49
  1xq9-assembly1_A  TM=9.795E-01  e=3.494E-37  Plasmodium falciparum

GO terms:
  GO:0005829 cytosol (C, IDA)

Radius of gyration: 33.6 Å; Cα contacts (8 Å, |Δi|>4): 1884; chains: 4; bounding box: 88×60×87 Å

Organism: Borreliella burgdorferi (strain ATCC 35210 / DSM 4680 / CIP 102532 / B31) (NCBI:txid224326)

Sequence (959 aa):
FYKLVLVRHGESEWNKENLFTGWTDVKLSDKGIDDEAVEAGLLLKQEGYSFDIAFSSLLSRANDTLNIILRELGQSYISVKKTWRLNERHYGALQGLNKSETAAKYGEDKVLIWRR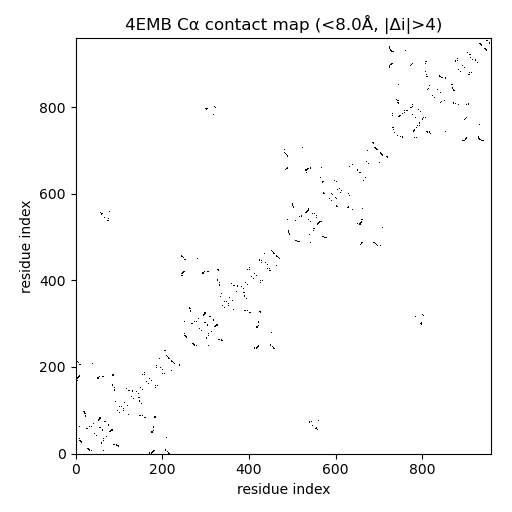SYDVPPSLDESDDRHPIKDPRYKHIPKRELPSTECLKDTVARVIPYWTDEIAKEVLEGKKVIVAAHGNSLRALVKYFDNLSEEDVLKLNIPTGIPLVYELDKDLNPIKHYYLGDESKIKKAESVASQFYKLVLVRHGESEWNKENLFTGWTDVKLSDKGIDEAVEAGLLLKQEGYSFDIAFSSLLSRANDTLNIILRELGQSYISVKKTWRLNERHYGALQGLNKSETAAKYGEDKVLIWRRSYDVPPSLDESDDRHPIKDPRYKHIPKRELPSTECLKDTVARVIPYWTDEIAKEVLEGKKVIVAAHGNSLRALVKYFDNLSEEDVLKLNIPTGIPLVYELDKDLNPIKHYYLGDESKIKKAESFYKLVLVRHGESEWNKENLFTGWTDVKLSDKGIDEAVEAGLLLKQEGYSFDIAFSSLLSRANDTLNIILRELGQSYISVKKTWRLNERHYGALQGLNKSETAAKYGEDKVLIWRRSYDVPPSLDESDDRHPIKDPRYKHIPKRELPSTECLKDTVARVIPYWTDEIAKEVLEGKKVIVAAHGNSLRALVKYFDNLSEEDVLKLNIPTGIPLVYELDKDLNPIKHYYLGDESKIKKAESVASFYKLVLVRHGESEWNKENLFTGWTDVKLSDKGIDDEAVEAGLLLKQEGYSFDIAFSSLLSRANDTLNIILRELGQSYISVKKTWRLNERHYGALQGLNKSETAAKYGEDKVLIWRRSYDVPPSLDESDDRHPIKDPRYKHIPKRELPSTECLKDTVARVIPYWTDEIAKEVLEGKKVIVAAHGNSLRALVKYFDNLSEEDVLKLNIPTGIPLVYELDKDLNPIKHYYLGDESKIKKAES